Protein AF-0000000085018174 (afdb_homodimer)

Radius of gyration: 29.63 Å; Cα contacts (8 Å, |Δi|>4): 2018; chains: 2; bounding box: 72×78×73 Å

Solvent-accessible surface area (backbone atoms only — not comparable to full-atom values): 43975 Å² total; per-residue (Å²): 130,80,78,74,86,58,77,40,26,30,34,39,37,14,19,40,33,14,48,34,30,24,38,45,50,17,26,41,34,18,17,52,41,70,66,27,47,47,32,39,22,63,32,29,44,33,17,18,40,39,74,46,74,78,44,77,44,79,55,60,39,65,58,32,42,44,9,48,51,32,28,46,76,42,60,46,59,48,11,25,33,38,40,37,50,44,38,33,64,36,38,51,40,51,42,51,55,45,66,72,68,64,45,52,29,35,39,33,70,46,52,60,44,97,76,68,42,81,37,44,42,80,78,17,51,65,42,46,54,58,43,43,48,75,30,57,31,36,51,32,40,61,69,52,44,24,62,77,64,75,44,82,66,87,49,70,67,41,45,53,51,49,34,52,51,47,22,69,71,36,66,29,32,27,34,40,45,27,72,80,47,88,76,59,26,40,32,40,36,29,70,93,52,84,44,78,48,79,42,81,75,76,70,65,26,56,34,30,48,69,46,29,36,52,28,32,28,26,40,32,41,27,71,66,44,52,67,71,59,16,48,53,53,19,52,56,47,46,53,48,13,19,58,38,26,57,90,46,45,82,59,49,14,25,32,21,46,40,37,66,35,50,48,35,21,47,51,32,52,49,51,52,51,44,52,54,37,52,52,50,49,41,72,66,41,60,58,89,41,47,31,94,91,36,18,45,54,33,40,42,43,54,81,60,59,49,79,52,44,66,31,18,32,16,30,27,83,21,32,37,66,58,98,85,44,41,42,65,65,45,59,76,39,61,48,50,37,65,68,64,30,43,38,37,56,48,49,25,74,78,39,58,67,37,28,13,38,34,46,32,39,58,47,72,68,54,51,58,53,42,54,75,78,42,48,70,37,54,38,61,63,82,70,54,52,69,73,40,71,70,36,87,81,36,56,52,41,51,39,51,52,59,36,42,68,88,39,91,63,39,31,42,32,36,76,32,53,98,95,41,77,40,35,30,36,36,46,18,56,35,50,64,54,29,49,56,55,49,58,74,70,102,130,80,80,76,85,58,79,41,26,30,34,38,38,13,20,40,34,14,51,35,29,24,38,44,47,17,26,41,36,18,17,51,41,67,66,27,49,47,31,39,22,61,34,29,44,34,18,20,40,39,74,46,74,78,44,75,44,79,54,60,39,66,58,32,42,43,10,48,51,31,27,46,76,41,60,45,57,48,11,26,31,38,39,36,49,45,39,33,65,36,38,50,40,50,43,51,53,45,65,72,69,65,46,52,28,34,38,32,70,46,52,59,46,97,75,69,42,80,36,46,44,79,77,17,51,66,42,47,52,59,44,42,48,74,30,58,30,36,50,33,40,59,69,52,43,23,63,76,62,74,44,80,66,87,49,69,68,40,44,52,50,48,34,52,51,48,22,69,72,37,66,28,32,27,34,41,43,26,73,79,48,87,76,59,26,40,30,41,35,27,70,95,52,83,44,79,48,78,44,81,73,74,72,67,26,58,33,30,49,67,44,30,33,52,29,32,28,25,40,32,41,26,71,65,45,53,69,70,59,16,47,54,52,19,50,58,47,48,54,47,12,18,57,37,26,58,91,47,47,82,59,49,13,25,32,21,44,40,36,67,36,51,49,36,21,46,50,32,51,49,52,53,51,44,52,55,39,49,52,49,50,43,72,66,40,62,58,88,40,48,31,93,88,36,18,45,56,33,39,42,43,52,81,61,60,51,80,52,44,65,33,17,34,16,30,27,82,21,31,37,65,58,98,86,44,42,42,65,66,45,57,76,40,62,48,51,37,63,71,64,30,43,38,38,56,48,50,24,74,78,39,59,67,36,27,14,37,34,46,31,40,59,47,71,66,55,50,58,54,43,55,75,79,42,49,69,36,56,38,61,63,83,69,54,52,68,73,40,72,72,36,88,81,36,55,52,40,51,38,51,52,60,36,41,68,88,41,92,61,40,31,44,33,34,76,32,54,97,93,40,77,41,36,31,37,36,46,19,57,38,48,65,53,29,48,56,55,48,57,73,70,101

Nearest PDB structures (foldseek):
  8g1h-assembly1_A-2  TM=9.642E-01  e=1.438E-31  synthetic construct
  1ub0-assembly1_A-2  TM=9.561E-01  e=6.989E-29  Thermus thermophilus
  2pb9-assembly1_A  TM=9.711E-01  e=1.874E-26  Pyrococcus furiosus
  1jxi-assembly1_B  TM=9.231E-01  e=1.859E-23  Salmonella enterica subsp. enterica serovar Typhimurium
  4c5l-assembly2_C  TM=9.192E-01  e=1.752E-23  Staphylococcus aureus subsp. aureus Mu50

InterPro domains:
  IPR004399 Hydroxymethylpyrimidine kinase/phosphomethylpyrimidine kinase domain [TIGR00097] (10-257)
  IPR004399 Hydroxymethylpyrimidine kinase/phosphomethylpyrimidine kinase domain [cd01169] (9-245)
  IPR013749 Pyridoxamine kinase/Phosphomethylpyrimidine kinase [PF08543] (17-256)
  IPR019293 Thiamine-phosphate synthase ThiN-like [PF10120] (273-439)
  IPR029056 Ribokinase-like [G3DSA:3.40.1190.20] (5-266)
  IPR029056 Ribokinase-like [SSF53613] (8-260)
  IPR036409 Class II aldolase/adducin N-terminal domain superfamily [G3DSA:3.40.225.10] (267-442)
  IPR036409 Class II aldolase/adducin N-terminal domain superfamily [SSF53639] (267-441)

Sequence (884 aa):
MGVNWMIKKALTIAGSDSGSGAGIEADLKTFCSFGVYGLVAITAITAQNTYEIREIRELDAKIVREQIIAVAEDFGVDAAKTGMLYSGEIIKEVRKVVKDYQFPLVVDPVMLSKTNTLLLKEDAIEKLENLFKISTLITPNINEAEFLSSKKITNLDDAIEVAKTLFEKYKTNILIKGGHLKGEAIDILYNGELKLFKSQRVSGCTHGTGCSFSAAITACLAKGEELEEAIKKAKDFIIKSIRNSYRIGKKYCPVNSLSILEEKAKRWETYRELKESVKELISLNPLHLIPEVGSNFVYSLPYPYNKDINDVAGVEGRIVKTKRRVVPVGDIDFGVSDHLARAILTYMEFYPEVRSCLNIKYSEKTIEKAKKYFKVSFYDRRKEPEDVKKREGATIPWGVREALKFGKVDIIYHLGDYGKEPMILIFGKNPKEVLEKLRLLIMGVNWMIKKALTIAGSDSGSGAGIEADLKTFCSFGVYGLVAITAITAQNTYEIREIRELDAKIVREQIIAVAEDFGVDAAKTGMLYSGEIIKEVRKVVKDYQFPLVVDPVMLSKTNTLLLKEDAIEKLENLFKISTLITPNINEAEFLSSKKITNLDDAIEVAKTLFEKYKTNILIKGGHLKGEAIDILYNGELKLFKSQRVSGCTHGTGCSFSAAITACLAKGEELEEAIKKAKDFIIKSIRNSYRIGKKYCPVNSLSILEEKAKRWETYRELKESVKELISLNPLHLIPEVGSNFVYSLPYPYNKDINDVAGVEGRIVKTKRRVVPVGDIDFGVSDHLARAILTYMEFYPEVRSCLNIKYSEKTIEKAKKYFKVSFYDRRKEPEDVKKREGATIPWGVREALKFGKVDIIYHLGDYGKEPMILIFGKNPKEVLEKLRLLI

Secondary structure (DSSP, 8-state):
--------EEEEEEEEETTSSSHHHHHHHHHHHTT-EEEEEEEEEEEE-SS-EEEEEEPPHHHHHHHHHHHHHHT--SEEEE---BSHHHHHHHHHHHHHH---EEE----B-TT--B-B-GGGHHHHHHHHTT-SEE--BHHHHHHHHT----SHHHHHHHHHHHHHHH-SEEEEB-TTSSSSEEEEEESSSEEEEEE----S--BTHHHHHHHHHHHHHHTT--HHHHHHHHHHHHHHHHHT----SSSSPBP-TTHHHHHHHHHHHHHHHHHHHHHHHHHH--GGGS-TT-B-EEEEPPTTS--SGGGEEEETT-EEE-SS-EEESS-EEET--SHHHHHHHHHHHH-TT--EEEEEE--HHHHHHHHHHS-EEEE-GGG--HHHHHSTT-HHHHHHHHHTTTS--SEEEE--BTTB--EEEEEESSHHHHHHHHHHH-/-----S--EEEEEEEEETTSSSHHHHHHHHHHHTT-EEEEEEEEEEEE-SS-EEEEEEPPHHHHHHHHHHHHHHT--SEEEE---BSHHHHHHHHHHHHHH---EEE----B-TT--B-B-GGGHHHHHHHHTT-SEE--BHHHHHHHHT----SHHHHHHHHHHHHHHH-SEEEEB-TTSSSSEEEEEESSSEEEEEE----S--BTHHHHHHHHHHHHHHTT--HHHHHHHHHHHHHHHHHT----SSSSPBP-TTHHHHHHHHHHHHHHHHHHHHHHHHHH--GGGS-TT-B-EEEEPPTTS--SGGGEEEETT-EEE-SS-EEESS-EEES--SHHHHHHHHHHHH-TT--EEEEEE--HHHHHHHHHHS-EEEE-GGG--HHHHHSTT-HHHHHHHHHTTTS--SEEEE--BTTB--EEEEEESSHHHHHHHHHHH-

Structure (mmCIF, N/CA/C/O backbone):
data_AF-0000000085018174-model_v1
#
loop_
_entity.id
_entity.type
_entity.pdbx_description
1 polymer 'Bifunctional thiamine biosynthesis protein ThiDN'
#
loop_
_atom_site.group_PDB
_atom_site.id
_atom_site.type_symbol
_atom_site.label_atom_id
_atom_site.label_alt_id
_atom_site.label_comp_id
_atom_site.label_asym_id
_atom_site.label_entity_id
_atom_site.label_seq_id
_atom_site.pdbx_PDB_ins_code
_atom_site.Cartn_x
_atom_site.Cartn_y
_atom_site.Cartn_z
_atom_site.occupancy
_atom_site.B_iso_or_equiv
_atom_site.auth_seq_id
_atom_site.auth_comp_id
_atom_site.auth_asym_id
_atom_site.auth_atom_id
_atom_site.pdbx_PDB_model_num
ATOM 1 N N . MET A 1 1 ? 10.234 12.805 -27.438 1 23.09 1 MET A N 1
ATOM 2 C CA . MET A 1 1 ? 10.984 11.938 -26.531 1 23.09 1 MET A CA 1
ATOM 3 C C . MET A 1 1 ? 10.242 11.758 -25.219 1 23.09 1 MET A C 1
ATOM 5 O O . MET A 1 1 ? 10.031 12.719 -24.469 1 23.09 1 MET A O 1
ATOM 9 N N . GLY A 1 2 ? 9.148 11.219 -25.203 1 32.62 2 GLY A N 1
ATOM 10 C CA . GLY A 1 2 ? 8.125 11.023 -24.188 1 32.62 2 GLY A CA 1
ATOM 11 C C . GLY A 1 2 ? 8.703 10.672 -22.828 1 32.62 2 GLY A C 1
ATOM 12 O O . GLY A 1 2 ? 9.523 9.758 -22.719 1 32.62 2 GLY A O 1
ATOM 13 N N . VAL A 1 3 ? 9.023 11.617 -21.984 1 35.66 3 VAL A N 1
ATOM 14 C CA . VAL A 1 3 ? 9.539 11.578 -20.625 1 35.66 3 VAL A CA 1
ATOM 15 C C . VAL A 1 3 ? 9.156 10.266 -19.953 1 35.66 3 VAL A C 1
ATOM 17 O O . VAL A 1 3 ? 8.008 9.812 -20.062 1 35.66 3 VAL A O 1
ATOM 20 N N . ASN A 1 4 ? 9.969 9.367 -19.781 1 41 4 ASN A N 1
ATOM 21 C CA . ASN A 1 4 ? 10.281 8.125 -19.078 1 41 4 ASN A CA 1
ATOM 22 C C . ASN A 1 4 ? 9.703 8.117 -17.672 1 41 4 ASN A C 1
ATOM 24 O O . ASN A 1 4 ? 10.328 7.605 -16.734 1 41 4 ASN A O 1
ATOM 28 N N . TRP A 1 5 ? 9.016 9.203 -17.266 1 52.03 5 TRP A N 1
ATOM 29 C CA . TRP A 1 5 ? 8.516 9.398 -15.898 1 52.03 5 TRP A CA 1
ATOM 30 C C . TRP A 1 5 ? 7.641 8.227 -15.469 1 52.03 5 TRP A C 1
ATOM 32 O O . TRP A 1 5 ? 6.82 8.352 -14.562 1 52.03 5 TRP A O 1
ATOM 42 N N . MET A 1 6 ? 8.008 7.07 -16.062 1 76.81 6 MET A N 1
ATOM 43 C CA . MET A 1 6 ? 7.223 5.84 -16.016 1 76.81 6 MET A CA 1
ATOM 44 C C . MET A 1 6 ? 7.57 5.012 -14.781 1 76.81 6 MET A C 1
ATOM 46 O O . MET A 1 6 ? 8.695 5.066 -14.289 1 76.81 6 MET A O 1
ATOM 50 N N . ILE A 1 7 ? 6.738 4.582 -14.055 1 91.5 7 ILE A N 1
ATOM 51 C CA . ILE A 1 7 ? 6.91 3.688 -12.914 1 91.5 7 ILE A CA 1
ATOM 52 C C . ILE A 1 7 ? 7.895 2.576 -13.273 1 91.5 7 ILE A C 1
ATOM 54 O O . ILE A 1 7 ? 7.855 2.037 -14.375 1 91.5 7 ILE A O 1
ATOM 58 N N . LYS A 1 8 ? 9.023 2.436 -12.438 1 97.06 8 LYS A N 1
ATOM 59 C CA . LYS A 1 8 ? 10 1.369 -12.641 1 97.06 8 LYS A CA 1
ATOM 60 C C . LYS A 1 8 ? 9.367 -0.003 -12.43 1 97.06 8 LYS A C 1
ATOM 62 O O . LYS A 1 8 ? 8.375 -0.13 -11.711 1 97.06 8 LYS A O 1
ATOM 67 N N . LYS A 1 9 ? 9.938 -1.039 -13.188 1 97.75 9 LYS A N 1
ATOM 68 C CA . LYS A 1 9 ? 9.398 -2.395 -13.125 1 97.75 9 LYS A CA 1
ATOM 69 C C . LYS A 1 9 ? 10.43 -3.373 -12.57 1 97.75 9 LYS A C 1
ATOM 71 O O . LYS A 1 9 ? 11.586 -3.365 -12.984 1 97.75 9 LYS A O 1
ATOM 76 N N . ALA A 1 10 ? 9.984 -4.172 -11.617 1 98.81 10 ALA A N 1
ATOM 77 C CA . ALA A 1 10 ? 10.805 -5.266 -11.102 1 98.81 10 ALA A CA 1
ATOM 78 C C . ALA A 1 10 ? 10.133 -6.613 -11.328 1 98.81 10 ALA A C 1
ATOM 80 O O . ALA A 1 10 ? 8.914 -6.738 -11.188 1 98.81 10 ALA A O 1
ATOM 81 N N . LEU A 1 11 ? 10.945 -7.66 -11.633 1 98.88 11 LEU A N 1
ATOM 82 C CA . LEU A 1 11 ? 10.445 -9 -11.914 1 98.88 11 LEU A CA 1
ATOM 83 C C . LEU A 1 11 ? 10.867 -9.977 -10.82 1 98.88 11 LEU A C 1
ATOM 85 O O . LEU A 1 11 ? 12.039 -10.031 -10.445 1 98.88 11 LEU A O 1
ATOM 89 N N . THR A 1 12 ? 9.914 -10.664 -10.273 1 98.88 12 THR A N 1
ATOM 90 C CA . THR A 1 12 ? 10.211 -11.773 -9.367 1 98.88 12 THR A CA 1
ATOM 91 C C . THR A 1 12 ? 10.023 -13.117 -10.078 1 98.88 12 THR A C 1
ATOM 93 O O . THR A 1 12 ? 8.984 -13.352 -10.695 1 98.88 12 THR A O 1
ATOM 96 N N . ILE A 1 13 ? 11.039 -13.906 -10.062 1 98.88 13 ILE A N 1
ATOM 97 C CA . ILE A 1 13 ? 11.047 -15.281 -10.562 1 98.88 13 ILE A CA 1
ATOM 98 C C . ILE A 1 13 ? 11.164 -16.25 -9.391 1 98.88 13 ILE A C 1
ATOM 100 O O . ILE A 1 13 ? 12.266 -16.516 -8.898 1 98.88 13 ILE A O 1
ATOM 104 N N . ALA A 1 14 ? 10.055 -16.75 -8.953 1 98.62 14 ALA A N 1
ATOM 105 C CA . ALA A 1 14 ? 10.062 -17.5 -7.695 1 98.62 14 ALA A CA 1
ATOM 106 C C . ALA A 1 14 ? 8.82 -18.375 -7.566 1 98.62 14 ALA A C 1
ATOM 108 O O . ALA A 1 14 ? 7.957 -18.359 -8.445 1 98.62 14 ALA A O 1
ATOM 109 N N . GLY A 1 15 ? 8.82 -19.188 -6.539 1 98.19 15 GLY A N 1
ATOM 110 C CA . GLY A 1 15 ? 7.637 -19.969 -6.215 1 98.19 15 GLY A CA 1
ATOM 111 C C . GLY A 1 15 ? 6.535 -19.156 -5.574 1 98.19 15 GLY A C 1
ATOM 112 O O . GLY A 1 15 ? 6.75 -17.984 -5.219 1 98.19 15 GLY A O 1
ATOM 113 N N . SER A 1 16 ? 5.332 -19.812 -5.504 1 98.5 16 SER A N 1
ATOM 114 C CA . SER A 1 16 ? 4.18 -19.188 -4.863 1 98.5 16 SER A CA 1
ATOM 115 C C . SER A 1 16 ? 3.906 -19.812 -3.494 1 98.5 16 SER A C 1
ATOM 117 O O . SER A 1 16 ? 3.975 -21.031 -3.33 1 98.5 16 SER A O 1
ATOM 119 N N . ASP A 1 17 ? 3.672 -18.938 -2.535 1 98.06 17 ASP A N 1
ATOM 120 C CA . ASP A 1 17 ? 3.283 -19.312 -1.177 1 98.06 17 ASP A CA 1
ATOM 121 C C . ASP A 1 17 ? 1.8 -19.031 -0.939 1 98.06 17 ASP A C 1
ATOM 123 O O . ASP A 1 17 ? 1.38 -17.875 -0.853 1 98.06 17 ASP A O 1
ATOM 127 N N . SER A 1 18 ? 1.055 -20.109 -0.653 1 98.69 18 SER A N 1
ATOM 128 C CA . SER A 1 18 ? -0.386 -19.969 -0.473 1 98.69 18 SER A CA 1
ATOM 129 C C . SER A 1 18 ? -0.706 -19.094 0.733 1 98.69 18 SER A C 1
ATOM 131 O O . SER A 1 18 ? -1.752 -18.438 0.773 1 98.69 18 SER A O 1
ATOM 133 N N . GLY A 1 19 ? 0.149 -19 1.686 1 97.88 19 GLY A N 1
ATOM 134 C CA . GLY A 1 19 ? -0.043 -18.172 2.861 1 97.88 19 GLY A CA 1
ATOM 135 C C . GLY A 1 19 ? 0.387 -16.719 2.65 1 97.88 19 GLY A C 1
ATOM 136 O O . GLY A 1 19 ? 0.238 -15.891 3.545 1 97.88 19 GLY A O 1
ATOM 137 N N . SER A 1 20 ? 0.967 -16.422 1.553 1 97.94 20 SER A N 1
ATOM 138 C CA . SER A 1 20 ? 1.348 -15.094 1.104 1 97.94 20 SER A CA 1
ATOM 139 C C . SER A 1 20 ? 2.438 -14.5 1.992 1 97.94 20 SER A C 1
ATOM 141 O O . SER A 1 20 ? 2.576 -13.281 2.086 1 97.94 20 SER A O 1
ATOM 143 N N . GLY A 1 21 ? 3.158 -15.32 2.684 1 96.94 21 GLY A N 1
ATOM 144 C CA . GLY A 1 21 ? 4.215 -14.844 3.562 1 96.94 21 GLY A CA 1
ATOM 145 C C . GLY A 1 21 ? 5.578 -14.828 2.9 1 96.94 21 GLY A C 1
ATOM 146 O O . GLY A 1 21 ? 6.484 -14.125 3.355 1 96.94 21 GLY A O 1
ATOM 147 N N . ALA A 1 22 ? 5.734 -15.578 1.886 1 97.19 22 ALA A N 1
ATOM 148 C CA . ALA A 1 22 ? 6.961 -15.664 1.101 1 97.19 22 ALA A CA 1
ATOM 149 C C . ALA A 1 22 ? 6.652 -15.758 -0.391 1 97.19 22 ALA A C 1
ATOM 151 O O . ALA A 1 22 ? 5.559 -15.398 -0.83 1 97.19 22 ALA A O 1
ATOM 152 N N . GLY A 1 23 ? 7.645 -16.047 -1.174 1 97.81 23 GLY A N 1
ATOM 153 C CA . GLY A 1 23 ? 7.422 -16.25 -2.596 1 97.81 23 GLY A CA 1
ATOM 154 C C . GLY A 1 23 ? 7.082 -14.969 -3.338 1 97.81 23 GLY A C 1
ATOM 155 O O . GLY A 1 23 ? 7.445 -13.875 -2.902 1 97.81 23 GLY A O 1
ATOM 156 N N . ILE A 1 24 ? 6.367 -15.156 -4.477 1 98.69 24 ILE A N 1
ATOM 157 C CA . ILE A 1 24 ? 6.055 -14.016 -5.332 1 98.69 24 ILE A CA 1
ATOM 158 C C . ILE A 1 24 ? 5.113 -13.062 -4.598 1 98.69 24 ILE A C 1
ATOM 160 O O . ILE A 1 24 ? 5.125 -11.859 -4.852 1 98.69 24 ILE A O 1
ATOM 164 N N . GLU A 1 25 ? 4.297 -13.625 -3.65 1 98.69 25 GLU A N 1
ATOM 165 C CA . GLU A 1 25 ? 3.354 -12.797 -2.906 1 98.69 25 GLU A CA 1
ATOM 166 C C . GLU A 1 25 ? 4.082 -11.781 -2.027 1 98.69 25 GLU A C 1
ATOM 168 O O . GLU A 1 25 ? 3.742 -10.602 -2.025 1 98.69 25 GLU A O 1
ATOM 173 N N . ALA A 1 26 ? 5.098 -12.242 -1.323 1 98.31 26 ALA A N 1
ATOM 174 C CA . ALA A 1 26 ? 5.902 -11.344 -0.5 1 98.31 26 ALA A CA 1
ATOM 175 C C . ALA A 1 26 ? 6.699 -10.367 -1.366 1 98.31 26 ALA A C 1
ATOM 177 O O . ALA A 1 26 ? 6.852 -9.195 -1.015 1 98.31 26 ALA A O 1
ATOM 178 N N . ASP A 1 27 ? 7.223 -10.852 -2.445 1 98.81 27 ASP A N 1
ATOM 179 C CA . ASP A 1 27 ? 7.984 -10.016 -3.363 1 98.81 27 ASP A CA 1
ATOM 180 C C . ASP A 1 27 ? 7.129 -8.875 -3.902 1 98.81 27 ASP A C 1
ATOM 182 O O . ASP A 1 27 ? 7.562 -7.719 -3.914 1 98.81 27 ASP A O 1
ATOM 186 N N . LEU A 1 28 ? 5.918 -9.203 -4.289 1 98.62 28 LEU A N 1
ATOM 187 C CA . LEU A 1 28 ? 5.008 -8.203 -4.844 1 98.62 28 LEU A CA 1
ATOM 188 C C . LEU A 1 28 ? 4.68 -7.137 -3.807 1 98.62 28 LEU A C 1
ATOM 190 O O . LEU A 1 28 ? 4.668 -5.945 -4.121 1 98.62 28 LEU A O 1
ATOM 194 N N . LYS A 1 29 ? 4.383 -7.535 -2.613 1 98.38 29 LYS A N 1
ATOM 195 C CA . LYS A 1 29 ? 4.117 -6.578 -1.544 1 98.38 29 LYS A CA 1
ATOM 196 C C . LYS A 1 29 ? 5.316 -5.668 -1.313 1 98.38 29 LYS A C 1
ATOM 198 O O . LYS A 1 29 ? 5.156 -4.465 -1.09 1 98.38 29 LYS A O 1
ATOM 203 N N . THR A 1 30 ? 6.496 -6.266 -1.348 1 98.75 30 THR A N 1
ATOM 204 C CA . TH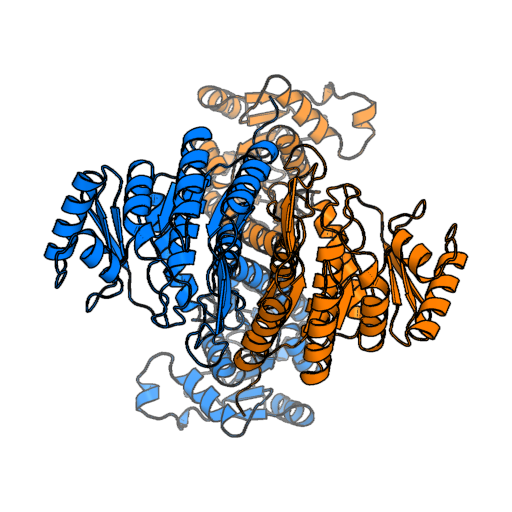R A 1 30 ? 7.715 -5.492 -1.145 1 98.75 30 THR A CA 1
ATOM 205 C C . THR A 1 30 ? 7.895 -4.469 -2.262 1 98.75 30 THR A C 1
ATOM 207 O O . THR A 1 30 ? 8.219 -3.307 -2.002 1 98.75 30 THR A O 1
ATOM 210 N N . PHE A 1 31 ? 7.688 -4.941 -3.508 1 98.62 31 PHE A N 1
ATOM 211 C CA . PHE A 1 31 ? 7.777 -4.02 -4.633 1 98.62 31 PHE A CA 1
ATOM 212 C C . PHE A 1 31 ? 6.816 -2.852 -4.453 1 98.62 31 PHE A C 1
ATOM 214 O O . PHE A 1 31 ? 7.184 -1.698 -4.699 1 98.62 31 PHE A O 1
ATOM 221 N N . CYS A 1 32 ? 5.633 -3.098 -3.973 1 97.56 32 CYS A N 1
ATOM 222 C CA . CYS A 1 32 ? 4.648 -2.053 -3.701 1 97.56 32 CYS A CA 1
ATOM 223 C C . CYS A 1 32 ? 5.176 -1.069 -2.662 1 97.56 32 CYS A C 1
ATOM 225 O O . CYS A 1 32 ? 5.031 0.144 -2.82 1 97.56 32 CYS A O 1
ATOM 227 N N . SER A 1 33 ? 5.77 -1.555 -1.65 1 98 33 SER A N 1
ATOM 228 C CA . SER A 1 33 ? 6.293 -0.724 -0.571 1 98 33 SER A CA 1
ATOM 229 C C . SER A 1 33 ? 7.355 0.243 -1.082 1 98 33 SER A C 1
ATOM 231 O O . SER A 1 33 ? 7.547 1.321 -0.516 1 98 33 SER A O 1
ATOM 233 N N . PHE A 1 34 ? 7.996 -0.141 -2.139 1 97.81 34 PHE A N 1
ATOM 234 C CA . PHE A 1 34 ? 9.078 0.686 -2.656 1 97.81 34 PHE A CA 1
ATOM 235 C C . PHE A 1 34 ? 8.625 1.478 -3.875 1 97.81 34 PHE A C 1
ATOM 237 O O . PHE A 1 34 ? 9.43 2.139 -4.531 1 97.81 34 PHE A O 1
ATOM 244 N N . GLY A 1 35 ? 7.367 1.359 -4.234 1 95.75 35 GLY A N 1
ATOM 245 C CA . GLY A 1 35 ? 6.824 2.135 -5.336 1 95.75 35 GLY A CA 1
ATOM 246 C C . GLY A 1 35 ? 7.293 1.652 -6.695 1 95.75 35 GLY A C 1
ATOM 247 O O . GLY A 1 35 ? 7.523 2.457 -7.602 1 95.75 35 GLY A O 1
ATOM 248 N N . VAL A 1 36 ? 7.473 0.424 -6.82 1 97.31 36 VAL A N 1
ATOM 249 C CA . VAL A 1 36 ? 7.879 -0.224 -8.062 1 97.31 36 VAL A CA 1
ATOM 250 C C . VAL A 1 36 ? 6.789 -1.19 -8.523 1 97.31 36 VAL A C 1
ATOM 252 O O . VAL A 1 36 ? 6.18 -1.882 -7.703 1 97.31 36 VAL A O 1
ATOM 255 N N . TYR A 1 37 ? 6.52 -1.229 -9.836 1 97.75 37 TYR A N 1
ATOM 256 C CA . TYR A 1 37 ? 5.535 -2.158 -10.375 1 97.75 37 TYR A CA 1
ATOM 257 C C . TYR A 1 37 ? 6.109 -3.564 -10.484 1 97.75 37 TYR A C 1
ATOM 259 O O . TYR A 1 37 ? 7.137 -3.777 -11.133 1 97.75 37 TYR A O 1
ATOM 267 N N . GLY A 1 38 ? 5.41 -4.52 -9.906 1 98.44 38 GLY A N 1
ATOM 268 C CA . GLY A 1 38 ? 5.918 -5.883 -9.867 1 98.44 38 GLY A CA 1
ATOM 269 C C . GLY A 1 38 ? 5.418 -6.734 -11.023 1 98.44 38 GLY A C 1
ATOM 270 O O . GLY A 1 38 ? 4.234 -6.684 -11.375 1 98.44 38 GLY A O 1
ATOM 271 N N . LEU A 1 39 ? 6.316 -7.492 -11.594 1 98.75 39 LEU A N 1
ATOM 272 C CA . LEU A 1 39 ? 6.051 -8.531 -12.594 1 98.75 39 LEU A CA 1
ATOM 273 C C . LEU A 1 39 ? 6.395 -9.906 -12.039 1 98.75 39 LEU A C 1
ATOM 275 O O . LEU A 1 39 ? 7.176 -10.031 -11.094 1 98.75 39 LEU A O 1
ATOM 279 N N . VAL A 1 40 ? 5.742 -10.953 -12.727 1 98.75 40 VAL A N 1
ATOM 280 C CA . VAL A 1 40 ? 5.863 -12.234 -12.047 1 98.75 40 VAL A CA 1
ATOM 281 C C . VAL A 1 40 ? 6.16 -13.336 -13.062 1 98.75 40 VAL A C 1
ATOM 283 O O . VAL A 1 40 ? 5.605 -13.336 -14.164 1 98.75 40 VAL A O 1
ATOM 286 N N . ALA A 1 41 ? 7.031 -14.203 -12.688 1 98.88 41 ALA A N 1
ATOM 287 C CA . ALA A 1 41 ? 7.211 -15.523 -13.289 1 98.88 41 ALA A CA 1
ATOM 288 C C . ALA A 1 41 ? 7.27 -16.609 -12.219 1 98.88 41 ALA A C 1
ATOM 290 O O . ALA A 1 41 ? 8.242 -16.703 -11.469 1 98.88 41 ALA A O 1
ATOM 291 N N . ILE A 1 42 ? 6.246 -17.438 -12.211 1 98.88 42 ILE A N 1
ATOM 292 C CA . ILE A 1 42 ? 6.121 -18.438 -11.164 1 98.88 42 ILE A CA 1
ATOM 293 C C . ILE A 1 42 ? 6.859 -19.719 -11.586 1 98.88 42 ILE A C 1
ATOM 295 O O . ILE A 1 42 ? 6.742 -20.156 -12.727 1 98.88 42 ILE A O 1
ATOM 299 N N . THR A 1 43 ? 7.562 -20.297 -10.609 1 98.5 43 THR A N 1
ATOM 300 C CA . THR A 1 43 ? 8.375 -21.469 -10.922 1 98.5 43 THR A CA 1
ATOM 301 C C . THR A 1 43 ? 7.754 -22.719 -10.312 1 98.5 43 THR A C 1
ATOM 303 O O . THR A 1 43 ? 7.949 -23.828 -10.828 1 98.5 43 THR A O 1
ATOM 306 N N . ALA A 1 44 ? 7.117 -22.547 -9.219 1 97.94 44 ALA A N 1
ATOM 307 C CA . ALA A 1 44 ? 6.488 -23.656 -8.508 1 97.94 44 ALA A CA 1
ATOM 308 C C . ALA A 1 44 ? 5.348 -23.172 -7.617 1 97.94 44 ALA A C 1
ATOM 310 O O . ALA A 1 44 ? 5.324 -22 -7.223 1 97.94 44 ALA A O 1
ATOM 311 N N . ILE A 1 45 ? 4.441 -24.156 -7.371 1 98.25 45 ILE A N 1
ATOM 312 C CA . ILE A 1 45 ? 3.314 -23.859 -6.488 1 98.25 45 ILE A CA 1
ATOM 313 C C . ILE A 1 45 ? 3.465 -24.656 -5.188 1 98.25 45 ILE A C 1
ATOM 315 O O . ILE A 1 45 ? 3.707 -25.859 -5.207 1 98.25 45 ILE A O 1
ATOM 319 N N . THR A 1 46 ? 3.326 -23.938 -4.09 1 97.44 46 THR A N 1
ATOM 320 C CA . THR A 1 46 ? 3.314 -24.656 -2.818 1 97.44 46 THR A CA 1
ATOM 321 C C . THR A 1 46 ? 1.977 -24.469 -2.107 1 97.44 46 THR A C 1
ATOM 323 O O . THR A 1 46 ? 1.397 -23.375 -2.131 1 97.44 46 THR A O 1
ATOM 326 N N . ALA A 1 47 ? 1.455 -25.578 -1.642 1 98.19 47 ALA A N 1
ATOM 327 C CA . ALA A 1 47 ? 0.407 -25.531 -0.625 1 98.19 47 ALA A CA 1
ATOM 328 C C . ALA A 1 47 ? 1.007 -25.469 0.778 1 98.19 47 ALA A C 1
ATOM 330 O O . ALA A 1 47 ? 1.37 -26.5 1.344 1 98.19 47 ALA A O 1
ATOM 331 N N . GLN A 1 48 ? 1.027 -24.234 1.307 1 95.5 48 GLN A N 1
ATOM 332 C CA . GLN A 1 48 ? 1.781 -24.078 2.547 1 95.5 48 GLN A CA 1
ATOM 333 C C . GLN A 1 48 ? 1.096 -23.109 3.49 1 95.5 48 GLN A C 1
ATOM 335 O O . GLN A 1 48 ? 0.259 -22.297 3.064 1 95.5 48 GLN A O 1
ATOM 340 N N . ASN A 1 49 ? 1.368 -23.297 4.75 1 95.38 49 ASN A N 1
ATOM 341 C CA . ASN A 1 49 ? 0.931 -22.422 5.84 1 95.38 49 ASN A CA 1
ATOM 342 C C . ASN A 1 49 ? 2.078 -22.109 6.797 1 95.38 49 ASN A C 1
ATOM 344 O O . ASN A 1 49 ? 3.244 -22.125 6.398 1 95.38 49 ASN A O 1
ATOM 348 N N . THR A 1 50 ? 1.781 -21.703 8.023 1 93.81 50 THR A N 1
ATOM 349 C CA . THR A 1 50 ? 2.846 -21.203 8.883 1 93.81 50 THR A CA 1
ATOM 350 C C . THR A 1 50 ? 3.621 -22.359 9.516 1 93.81 50 THR A C 1
ATOM 352 O O . THR A 1 50 ? 4.68 -22.141 10.109 1 93.81 50 THR A O 1
ATOM 355 N N . TYR A 1 51 ? 3.166 -23.516 9.328 1 92.69 51 TYR A N 1
ATOM 356 C CA . TYR A 1 51 ? 3.871 -24.547 10.07 1 92.69 51 TYR A CA 1
ATOM 357 C C . TYR A 1 51 ? 4.223 -25.719 9.164 1 92.69 51 TYR A C 1
ATOM 359 O O . TYR A 1 51 ? 4.977 -26.609 9.555 1 92.69 51 TYR A O 1
ATOM 367 N N . GLU A 1 52 ? 3.779 -25.703 7.852 1 93.5 52 GLU A N 1
ATOM 368 C CA . GLU A 1 52 ? 4.156 -26.812 6.98 1 93.5 52 GLU A CA 1
ATOM 369 C C . GLU A 1 52 ? 3.986 -26.438 5.508 1 93.5 52 GLU A C 1
ATOM 371 O O . GLU A 1 52 ? 3.236 -25.516 5.18 1 93.5 52 GLU A O 1
ATOM 376 N N . ILE A 1 53 ? 4.77 -27.203 4.66 1 95.19 53 ILE A N 1
ATOM 377 C CA . ILE A 1 53 ? 4.508 -27.328 3.229 1 95.19 53 ILE A CA 1
ATOM 378 C C . ILE A 1 53 ? 3.887 -28.688 2.932 1 95.19 53 ILE A C 1
ATOM 380 O O . ILE A 1 53 ? 4.559 -29.719 3.018 1 95.19 53 ILE A O 1
ATOM 384 N N . ARG A 1 54 ? 2.678 -28.625 2.518 1 95.25 54 ARG A N 1
ATOM 385 C CA . ARG A 1 54 ? 1.912 -29.844 2.328 1 95.25 54 ARG A CA 1
ATOM 386 C C . ARG A 1 54 ? 2.219 -30.484 0.975 1 95.25 54 ARG A C 1
ATOM 388 O O . ARG A 1 54 ? 2.193 -31.703 0.837 1 95.25 54 ARG A O 1
ATOM 395 N N . GLU A 1 55 ? 2.34 -29.625 0.046 1 96 55 GLU A N 1
ATOM 396 C CA . GLU A 1 55 ? 2.578 -30.094 -1.319 1 96 55 GLU A CA 1
ATOM 397 C C . GLU A 1 55 ? 3.375 -29.062 -2.113 1 96 55 GLU A C 1
ATOM 399 O O . GLU A 1 55 ? 3.301 -27.859 -1.834 1 96 55 GLU A O 1
ATOM 404 N N . ILE A 1 56 ? 4.117 -29.594 -3.096 1 96.12 56 ILE A N 1
ATOM 405 C CA . ILE A 1 56 ? 4.84 -28.766 -4.051 1 96.12 56 ILE A CA 1
ATOM 406 C C . ILE A 1 56 ? 4.555 -29.234 -5.473 1 96.12 56 ILE A C 1
ATOM 408 O O . ILE A 1 56 ? 4.551 -30.438 -5.742 1 96.12 56 ILE A O 1
ATOM 412 N N . ARG A 1 57 ? 4.23 -28.312 -6.34 1 97.25 57 ARG A N 1
ATOM 413 C CA . ARG A 1 57 ? 4.055 -28.609 -7.758 1 97.25 57 ARG A CA 1
ATOM 414 C C . ARG A 1 57 ? 5.02 -27.781 -8.609 1 97.25 57 ARG A C 1
ATOM 416 O O . ARG A 1 57 ? 4.871 -26.562 -8.711 1 97.25 57 ARG A O 1
ATOM 423 N N . GLU A 1 58 ? 5.906 -28.484 -9.227 1 95.94 58 GLU A N 1
ATOM 424 C CA . GLU A 1 58 ? 6.848 -27.844 -10.141 1 95.94 58 GLU A CA 1
ATOM 425 C C . GLU A 1 58 ? 6.176 -27.469 -11.461 1 95.94 58 GLU A C 1
ATOM 427 O O . GLU A 1 58 ? 5.363 -28.234 -11.984 1 95.94 58 GLU A O 1
ATOM 432 N N . LEU A 1 59 ? 6.512 -26.328 -11.977 1 97.56 59 LEU A N 1
ATOM 433 C CA . LEU A 1 59 ? 6.055 -25.969 -13.312 1 97.56 59 LEU A CA 1
ATOM 434 C C . LEU A 1 59 ? 7.066 -26.406 -14.367 1 97.56 59 LEU A C 1
ATOM 436 O O . LEU A 1 59 ? 8.234 -26.641 -14.055 1 97.56 59 LEU A O 1
ATOM 440 N N . ASP A 1 60 ? 6.52 -26.547 -15.586 1 96.5 60 ASP A N 1
ATOM 441 C CA . ASP A 1 60 ? 7.445 -26.844 -16.672 1 96.5 60 ASP A CA 1
ATOM 442 C C . ASP A 1 60 ? 8.297 -25.625 -17.016 1 96.5 60 ASP A C 1
ATOM 444 O O . ASP A 1 60 ? 7.816 -24.484 -16.953 1 96.5 60 ASP A O 1
ATOM 448 N N . ALA A 1 61 ? 9.57 -25.891 -17.453 1 97.56 61 ALA A N 1
ATOM 449 C CA . ALA A 1 61 ? 10.531 -24.828 -17.734 1 97.56 61 ALA A CA 1
ATOM 450 C C . ALA A 1 61 ? 10.039 -23.938 -18.875 1 97.56 61 ALA A C 1
ATOM 452 O O . ALA A 1 61 ? 10.312 -22.734 -18.875 1 97.56 61 ALA A O 1
ATOM 453 N N . LYS A 1 62 ? 9.305 -24.531 -19.719 1 97.69 62 LYS A N 1
ATOM 454 C CA . LYS A 1 62 ? 8.812 -23.781 -20.875 1 97.69 62 LYS A CA 1
ATOM 455 C C . LYS A 1 62 ? 7.895 -22.641 -20.438 1 97.69 62 LYS A C 1
ATOM 457 O O . LYS A 1 62 ? 8.031 -21.516 -20.906 1 97.69 62 LYS A O 1
ATOM 462 N N . ILE A 1 63 ? 6.953 -22.906 -19.547 1 98.12 63 ILE A N 1
ATOM 463 C CA . ILE A 1 63 ? 6.008 -21.891 -19.109 1 98.12 63 ILE A CA 1
ATOM 464 C C . ILE A 1 63 ? 6.738 -20.812 -18.312 1 98.12 63 ILE A C 1
ATOM 466 O O . ILE A 1 63 ? 6.375 -19.625 -18.375 1 98.12 63 ILE A O 1
ATOM 470 N N . VAL A 1 64 ? 7.727 -21.203 -17.578 1 98.56 64 VAL A N 1
ATOM 471 C CA . VAL A 1 64 ? 8.508 -20.234 -16.812 1 98.56 64 VAL A CA 1
ATOM 472 C C . VAL A 1 64 ? 9.195 -19.266 -17.781 1 98.56 64 VAL A C 1
ATOM 474 O O . VAL A 1 64 ? 9.125 -18.047 -17.594 1 98.56 64 VAL A O 1
ATOM 477 N N . ARG A 1 65 ? 9.797 -19.828 -18.797 1 98.44 65 ARG A N 1
ATOM 478 C CA . ARG A 1 65 ? 10.453 -19.031 -19.828 1 98.44 65 ARG A CA 1
ATOM 479 C C . ARG A 1 65 ? 9.469 -18.078 -20.484 1 98.44 65 ARG A C 1
ATOM 481 O O . ARG A 1 65 ? 9.758 -16.891 -20.641 1 98.44 65 ARG A O 1
ATOM 488 N N . GLU A 1 66 ? 8.336 -18.547 -20.844 1 98.5 66 GLU A N 1
ATOM 489 C CA . GLU A 1 66 ? 7.348 -17.75 -21.562 1 98.5 66 GLU A CA 1
ATOM 490 C C . GLU A 1 66 ? 6.809 -16.625 -20.688 1 98.5 66 GLU A C 1
ATOM 492 O O . GLU A 1 66 ? 6.496 -15.539 -21.188 1 98.5 66 GLU A O 1
ATOM 497 N N . GLN A 1 67 ? 6.625 -16.906 -19.438 1 98.75 67 GLN A N 1
ATOM 498 C CA . GLN A 1 67 ? 6.223 -15.844 -18.516 1 98.75 67 GLN A CA 1
ATOM 499 C C . GLN A 1 67 ? 7.211 -14.68 -18.547 1 98.75 67 GLN A C 1
ATOM 501 O O . GLN A 1 67 ? 6.809 -13.516 -18.641 1 98.75 67 GLN A O 1
ATOM 506 N N . ILE A 1 68 ? 8.516 -14.969 -18.469 1 98.75 68 ILE A N 1
ATOM 507 C CA . ILE A 1 68 ? 9.555 -13.953 -18.422 1 98.75 68 ILE A CA 1
ATOM 508 C C . ILE A 1 68 ? 9.57 -13.164 -19.734 1 98.75 68 ILE A C 1
ATOM 510 O O . ILE A 1 68 ? 9.578 -11.938 -19.734 1 98.75 68 ILE A O 1
ATOM 514 N N . ILE A 1 69 ? 9.492 -13.859 -20.844 1 98.44 69 ILE A N 1
ATOM 515 C CA . ILE A 1 69 ? 9.578 -13.227 -22.156 1 98.44 69 ILE A CA 1
ATOM 516 C C . ILE A 1 69 ? 8.367 -12.328 -22.375 1 98.44 69 ILE A C 1
ATOM 518 O O . ILE A 1 69 ? 8.5 -11.203 -22.875 1 98.44 69 ILE A O 1
ATOM 522 N N . ALA A 1 70 ? 7.191 -12.805 -21.969 1 98.06 70 ALA A N 1
ATOM 523 C CA . ALA A 1 70 ? 5.953 -12.055 -22.141 1 98.06 70 ALA A CA 1
ATOM 524 C C . ALA A 1 70 ? 6.051 -10.672 -21.484 1 98.06 70 ALA A C 1
ATOM 526 O O . ALA A 1 70 ? 5.629 -9.672 -22.078 1 98.06 70 ALA A O 1
ATOM 527 N N . VAL A 1 71 ? 6.629 -10.555 -20.359 1 98 71 VAL A N 1
ATOM 528 C CA . VAL A 1 71 ? 6.621 -9.281 -19.641 1 98 71 VAL A CA 1
ATOM 529 C C . VAL A 1 71 ? 7.844 -8.461 -20.047 1 98 71 VAL A C 1
ATOM 531 O O . VAL A 1 71 ? 7.781 -7.23 -20.094 1 98 71 VAL A O 1
ATOM 534 N N . ALA A 1 72 ? 8.961 -9.07 -20.328 1 97.75 72 ALA A N 1
ATOM 535 C CA . ALA A 1 72 ? 10.148 -8.352 -20.766 1 97.75 72 ALA A CA 1
ATOM 536 C C . ALA A 1 72 ? 9.891 -7.605 -22.078 1 97.75 72 ALA A C 1
ATOM 538 O O . ALA A 1 72 ? 10.305 -6.457 -22.234 1 97.75 72 ALA A O 1
ATOM 539 N N . GLU A 1 73 ? 9.133 -8.164 -22.953 1 97 73 GLU A N 1
ATOM 540 C CA . GLU A 1 73 ? 8.93 -7.613 -24.281 1 97 73 GLU A CA 1
ATOM 541 C C . GLU A 1 73 ? 7.848 -6.535 -24.281 1 97 73 GLU A C 1
ATOM 543 O O . GLU A 1 73 ? 7.789 -5.699 -25.188 1 97 73 GLU A O 1
ATOM 548 N N . ASP A 1 74 ? 7.023 -6.555 -23.312 1 96.62 74 ASP A N 1
ATOM 549 C CA . ASP A 1 74 ? 5.875 -5.656 -23.281 1 96.62 74 ASP A CA 1
ATOM 550 C C . ASP A 1 74 ? 6.07 -4.543 -22.266 1 96.62 74 ASP A C 1
ATOM 552 O O . ASP A 1 74 ? 6.109 -3.363 -22.625 1 96.62 74 ASP A O 1
ATOM 556 N N . PHE A 1 75 ? 6.41 -4.879 -21.062 1 95.88 75 PHE A N 1
ATOM 557 C CA . PHE A 1 75 ? 6.512 -3.922 -19.969 1 95.88 75 PHE A CA 1
ATOM 558 C C . PHE A 1 75 ? 7.941 -3.404 -19.844 1 95.88 75 PHE A C 1
ATOM 560 O O . PHE A 1 75 ? 8.156 -2.266 -19.422 1 95.88 75 PHE A O 1
ATOM 567 N N . GLY A 1 76 ? 8.914 -4.219 -20.25 1 96.12 76 GLY A N 1
ATOM 568 C CA . GLY A 1 76 ? 10.289 -3.975 -19.844 1 96.12 76 GLY A CA 1
ATOM 569 C C . GLY A 1 76 ? 10.578 -4.371 -18.406 1 96.12 76 GLY A C 1
ATOM 570 O O . GLY A 1 76 ? 9.656 -4.453 -17.594 1 96.12 76 GLY A O 1
ATOM 571 N N . VAL A 1 77 ? 11.891 -4.703 -18.141 1 97.81 77 VAL A N 1
ATOM 572 C CA . VAL A 1 77 ? 12.328 -5.078 -16.797 1 97.81 77 VAL A CA 1
ATOM 573 C C . VAL A 1 77 ? 13.539 -4.238 -16.391 1 97.81 77 VAL A C 1
ATOM 575 O O . VAL A 1 77 ? 14.594 -4.305 -17.047 1 97.81 77 VAL A O 1
ATOM 578 N N . ASP A 1 78 ? 13.359 -3.473 -15.258 1 98.06 78 ASP A N 1
ATOM 579 C CA . ASP A 1 78 ? 14.453 -2.621 -14.805 1 98.06 78 ASP A CA 1
ATOM 580 C C . ASP A 1 78 ? 15.398 -3.385 -13.875 1 98.06 78 ASP A C 1
ATOM 582 O O . ASP A 1 78 ? 16.578 -3.049 -13.766 1 98.06 78 ASP A O 1
ATOM 586 N N . ALA A 1 79 ? 14.922 -4.383 -13.172 1 98.75 79 ALA A N 1
ATOM 587 C CA . ALA A 1 79 ? 15.68 -5.328 -12.352 1 98.75 79 ALA A CA 1
ATOM 588 C C . ALA A 1 79 ? 14.852 -6.57 -12.039 1 98.75 79 ALA A C 1
ATOM 590 O O . ALA A 1 79 ? 13.617 -6.535 -12.109 1 98.75 79 ALA A O 1
ATOM 591 N N . ALA A 1 80 ? 15.547 -7.676 -11.656 1 98.88 80 ALA A N 1
ATOM 592 C CA . ALA A 1 80 ? 14.844 -8.914 -11.336 1 98.88 80 ALA A CA 1
ATOM 593 C C . ALA A 1 80 ? 15.484 -9.617 -10.148 1 98.88 80 ALA A C 1
ATOM 595 O O . ALA A 1 80 ? 16.625 -9.328 -9.789 1 98.88 80 ALA A O 1
ATOM 596 N N . LYS A 1 81 ? 14.711 -10.484 -9.539 1 98.75 81 LYS A N 1
ATOM 597 C CA . LYS A 1 81 ? 15.242 -11.367 -8.508 1 98.75 81 LYS A CA 1
ATOM 598 C C . LYS A 1 81 ? 14.711 -12.789 -8.672 1 98.75 81 LYS A C 1
ATOM 600 O O . LYS A 1 81 ? 13.641 -12.992 -9.25 1 98.75 81 LYS A O 1
ATOM 605 N N . THR A 1 82 ? 15.523 -13.727 -8.141 1 98.62 82 THR A N 1
ATOM 606 C CA . THR A 1 82 ? 15.039 -15.094 -8.047 1 98.62 82 THR A CA 1
ATOM 607 C C . THR A 1 82 ? 14.828 -15.492 -6.586 1 98.62 82 THR A C 1
ATOM 609 O O . THR A 1 82 ? 15.516 -14.992 -5.695 1 98.62 82 THR A O 1
ATOM 612 N N . GLY A 1 83 ? 13.805 -16.297 -6.402 1 97.38 83 GLY A N 1
ATOM 613 C CA . GLY A 1 83 ? 13.609 -17.062 -5.188 1 97.38 83 GLY A CA 1
ATOM 614 C C . GLY A 1 83 ? 13.727 -18.562 -5.406 1 97.38 83 GLY A C 1
ATOM 615 O O . GLY A 1 83 ? 14.703 -19.031 -5.984 1 97.38 83 GLY A O 1
ATOM 616 N N . MET A 1 84 ? 12.742 -19.281 -5.02 1 95.44 84 MET A N 1
ATOM 617 C CA . MET A 1 84 ? 12.711 -20.734 -5.234 1 95.44 84 MET A CA 1
ATOM 618 C C . MET A 1 84 ? 12.648 -21.062 -6.723 1 95.44 84 MET A C 1
ATOM 620 O O . MET A 1 84 ? 11.68 -20.719 -7.398 1 95.44 84 MET A O 1
ATOM 624 N N . LEU A 1 85 ? 13.664 -21.797 -7.188 1 96.5 85 LEU A N 1
ATOM 625 C CA . LEU A 1 85 ? 13.719 -22.172 -8.594 1 96.5 85 LEU A CA 1
ATOM 626 C C . LEU A 1 85 ? 13.453 -23.656 -8.773 1 96.5 85 LEU A C 1
ATOM 628 O O . LEU A 1 85 ? 13.109 -24.109 -9.867 1 96.5 85 LEU A O 1
ATOM 632 N N . TYR A 1 86 ? 13.672 -24.406 -7.809 1 93.94 86 TYR A N 1
ATOM 633 C CA . TYR A 1 86 ? 13.211 -25.781 -7.574 1 93.94 86 TYR A CA 1
ATOM 634 C C . TYR A 1 86 ? 14.016 -26.781 -8.398 1 93.94 86 TYR A C 1
ATOM 636 O O . TYR A 1 86 ? 14.5 -27.781 -7.863 1 93.94 86 TYR A O 1
ATOM 644 N N . SER A 1 87 ? 14.266 -26.594 -9.852 1 95.38 87 SER A N 1
ATOM 645 C CA . SER A 1 87 ? 14.898 -27.625 -10.656 1 95.38 87 SER A CA 1
ATOM 646 C C . SER A 1 87 ? 15.961 -27.031 -11.586 1 95.38 87 SER A C 1
ATOM 648 O O . SER A 1 87 ? 15.961 -25.828 -11.844 1 95.38 87 SER A O 1
ATOM 650 N N . GLY A 1 88 ? 16.766 -27.969 -12.086 1 96.38 88 GLY A N 1
ATOM 651 C CA . GLY A 1 88 ? 17.812 -27.578 -13.008 1 96.38 88 GLY A CA 1
ATOM 652 C C . GLY A 1 88 ? 17.281 -27.094 -14.352 1 96.38 88 GLY A C 1
ATOM 653 O O . GLY A 1 88 ? 17.844 -26.172 -14.945 1 96.38 88 GLY A O 1
ATOM 654 N N . GLU A 1 89 ? 16.297 -27.703 -14.805 1 97.25 89 GLU A N 1
ATOM 655 C CA . GLU A 1 89 ? 15.703 -27.328 -16.078 1 97.25 89 GLU A CA 1
ATOM 656 C C . GLU A 1 89 ? 15.188 -25.891 -16.047 1 97.25 89 GLU A C 1
ATOM 658 O O . GLU A 1 89 ? 15.391 -25.125 -17 1 97.25 89 GLU A O 1
ATOM 663 N N . ILE A 1 90 ? 14.547 -25.547 -14.984 1 97.88 90 ILE A N 1
ATOM 664 C CA . ILE A 1 90 ? 14.039 -24.188 -14.828 1 97.88 90 ILE A CA 1
ATOM 665 C C . ILE A 1 90 ? 15.203 -23.203 -14.758 1 97.88 90 ILE A C 1
ATOM 667 O O . ILE A 1 90 ? 15.18 -22.172 -15.438 1 97.88 90 ILE A O 1
ATOM 671 N N . ILE A 1 91 ? 16.203 -23.562 -13.992 1 98.12 91 ILE A N 1
ATOM 672 C CA . ILE A 1 91 ? 17.344 -22.672 -13.797 1 98.12 91 ILE A CA 1
ATOM 673 C C . ILE A 1 91 ? 18.047 -22.422 -15.141 1 98.12 91 ILE A C 1
ATOM 675 O O . ILE A 1 91 ? 18.453 -21.297 -15.43 1 98.12 91 ILE A O 1
ATOM 679 N N . LYS A 1 92 ? 18.141 -23.438 -15.891 1 97.69 92 LYS A N 1
ATOM 680 C CA . LYS A 1 92 ? 18.766 -23.312 -17.203 1 97.69 92 LYS A CA 1
ATOM 681 C C . LYS A 1 92 ? 18.016 -22.312 -18.078 1 97.69 92 LYS A C 1
ATOM 683 O O . LYS A 1 92 ? 18.641 -21.484 -18.75 1 97.69 92 LYS A O 1
ATOM 688 N N . GLU A 1 93 ? 16.734 -22.391 -18.125 1 97.69 93 GLU A N 1
ATOM 689 C CA . GLU A 1 93 ? 15.922 -21.484 -18.922 1 97.69 93 GLU A CA 1
ATOM 690 C C . GLU A 1 93 ? 15.992 -20.062 -18.391 1 97.69 93 GLU A C 1
ATOM 692 O O . GLU A 1 93 ? 16.031 -19.109 -19.156 1 97.69 93 GLU A O 1
ATOM 697 N N . VAL A 1 94 ? 15.945 -19.938 -17.109 1 97.94 94 VAL A N 1
ATOM 698 C CA . VAL A 1 94 ? 16.047 -18.625 -16.484 1 97.94 94 VAL A CA 1
ATOM 699 C C . VAL A 1 94 ? 17.375 -17.969 -16.875 1 97.94 94 VAL A C 1
ATOM 701 O O . VAL A 1 94 ? 17.422 -16.797 -17.219 1 97.94 94 VAL A O 1
ATOM 704 N N . ARG A 1 95 ? 18.391 -18.734 -16.75 1 97.81 95 ARG A N 1
ATOM 705 C CA . ARG A 1 95 ? 19.719 -18.219 -17.094 1 97.81 95 ARG A CA 1
ATOM 706 C C . ARG A 1 95 ? 19.75 -17.719 -18.531 1 97.81 95 ARG A C 1
ATOM 708 O O . ARG A 1 95 ? 20.297 -16.641 -18.812 1 97.81 95 ARG A O 1
ATOM 715 N N . LYS A 1 96 ? 19.188 -18.438 -19.406 1 97.5 96 LYS A N 1
ATOM 716 C CA . LYS A 1 96 ? 19.172 -18.062 -20.812 1 97.5 96 LYS A CA 1
ATOM 717 C C . LYS A 1 96 ? 18.453 -16.734 -21.031 1 97.5 96 LYS A C 1
ATOM 719 O O . LYS A 1 96 ? 18.969 -15.859 -21.719 1 97.5 96 LYS A O 1
ATOM 724 N N . VAL A 1 97 ? 17.281 -16.609 -20.484 1 96.19 97 VAL A N 1
ATOM 725 C CA . VAL A 1 97 ? 16.484 -15.406 -20.703 1 96.19 97 VAL A CA 1
ATOM 726 C C . VAL A 1 97 ? 17.156 -14.203 -20.047 1 96.19 97 VAL A C 1
ATOM 728 O O . VAL A 1 97 ? 17.078 -13.086 -20.562 1 96.19 97 VAL A O 1
ATOM 731 N N . VAL A 1 98 ? 17.734 -14.352 -18.906 1 93.5 98 VAL A N 1
ATOM 732 C CA . VAL A 1 98 ? 18.422 -13.273 -18.219 1 93.5 98 VAL A CA 1
ATOM 733 C C . VAL A 1 98 ? 19.609 -12.789 -19.062 1 93.5 98 VAL A C 1
ATOM 735 O O . VAL A 1 98 ? 19.859 -11.586 -19.156 1 93.5 98 VAL A O 1
ATOM 738 N N . LYS A 1 99 ? 20.328 -13.688 -19.656 1 94.75 99 LYS A N 1
ATOM 739 C CA . LYS A 1 99 ? 21.453 -13.336 -20.531 1 94.75 99 LYS A CA 1
ATOM 740 C C . LYS A 1 99 ? 20.984 -12.531 -21.734 1 94.75 99 LYS A C 1
ATOM 742 O O . LYS A 1 99 ? 21.656 -11.586 -22.156 1 94.75 99 LYS A O 1
ATOM 747 N N . ASP A 1 100 ? 19.906 -12.883 -22.219 1 95.75 100 ASP A N 1
ATOM 748 C CA . ASP A 1 100 ? 19.391 -12.266 -23.438 1 95.75 100 ASP A CA 1
ATOM 749 C C . ASP A 1 100 ? 18.938 -10.836 -23.172 1 95.75 100 ASP A C 1
ATOM 751 O O . ASP A 1 100 ? 19.156 -9.938 -23.984 1 95.75 100 ASP A O 1
ATOM 755 N N . TYR A 1 101 ? 18.328 -10.57 -22.062 1 94.81 101 TYR A N 1
ATOM 756 C CA . TYR A 1 101 ? 17.688 -9.281 -21.812 1 94.81 101 TYR A CA 1
ATOM 757 C C . TYR A 1 101 ? 18.578 -8.398 -20.953 1 94.81 101 TYR A C 1
ATOM 759 O O . TYR A 1 101 ? 18.391 -7.18 -20.891 1 94.81 101 TYR A O 1
ATOM 767 N N . GLN A 1 102 ? 19.5 -8.906 -20.234 1 94.44 102 GLN A N 1
ATOM 768 C CA . GLN A 1 102 ? 20.594 -8.234 -19.547 1 94.44 102 GLN A CA 1
ATOM 769 C C . GLN A 1 102 ? 20.094 -7.27 -18.484 1 94.44 102 GLN A C 1
ATOM 771 O O . GLN A 1 102 ? 20.578 -6.145 -18.375 1 94.44 102 GLN A O 1
ATOM 776 N N . PHE A 1 103 ? 19.062 -7.594 -17.766 1 95.62 103 PHE A N 1
ATOM 777 C CA . PHE A 1 103 ? 18.656 -6.805 -16.609 1 95.62 103 PHE A CA 1
ATOM 778 C C . PHE A 1 103 ? 19.422 -7.246 -15.367 1 95.62 103 PHE A C 1
ATOM 780 O O . PHE A 1 103 ? 19.828 -8.406 -15.258 1 95.62 103 PHE A O 1
ATOM 787 N N . PRO A 1 104 ? 19.672 -6.273 -14.398 1 97.81 104 PRO A N 1
ATOM 788 C CA . PRO A 1 104 ? 20.281 -6.684 -13.133 1 97.81 104 PRO A CA 1
ATOM 789 C C . PRO A 1 104 ? 19.5 -7.785 -12.422 1 97.81 104 PRO A C 1
ATOM 791 O O . PRO A 1 104 ? 18.266 -7.738 -12.375 1 97.81 104 PRO A O 1
ATOM 794 N N . LEU A 1 105 ? 20.281 -8.789 -11.875 1 98.69 105 LEU A N 1
ATOM 795 C CA . LEU A 1 105 ? 19.641 -9.938 -11.25 1 98.69 105 LEU A CA 1
ATOM 796 C C . LEU A 1 105 ? 20.172 -10.156 -9.844 1 98.69 105 LEU A C 1
ATOM 798 O O . LEU A 1 105 ? 21.391 -10.25 -9.641 1 98.69 105 LEU A O 1
ATOM 802 N N . VAL A 1 106 ? 19.297 -10.141 -8.883 1 98.88 106 VAL A N 1
ATOM 803 C CA . VAL A 1 106 ? 19.594 -10.555 -7.52 1 98.88 106 VAL A CA 1
ATOM 804 C C . VAL A 1 106 ? 19.156 -12 -7.309 1 98.88 106 VAL A C 1
ATOM 806 O O . VAL A 1 106 ? 18 -12.344 -7.523 1 98.88 106 VAL A O 1
ATOM 809 N N . VAL A 1 107 ? 20.094 -12.859 -6.875 1 98.62 107 VAL A N 1
ATOM 810 C CA . VAL A 1 107 ? 19.75 -14.273 -6.707 1 98.62 107 VAL A CA 1
ATOM 811 C C . VAL A 1 107 ? 19.719 -14.617 -5.219 1 98.62 107 VAL A C 1
ATOM 813 O O . VAL A 1 107 ? 20.75 -14.555 -4.539 1 98.62 107 VAL A O 1
ATOM 816 N N . ASP A 1 108 ? 18.578 -14.969 -4.793 1 97.25 108 ASP A N 1
ATOM 817 C CA . ASP A 1 108 ? 18.391 -15.609 -3.496 1 97.25 108 ASP A CA 1
ATOM 818 C C . ASP A 1 108 ? 18.391 -17.125 -3.637 1 97.25 108 ASP A C 1
ATOM 820 O O . ASP A 1 108 ? 17.438 -17.719 -4.141 1 97.25 108 ASP A O 1
ATOM 824 N N . PRO A 1 109 ? 19.5 -17.812 -3.338 1 93.62 109 PRO A N 1
ATOM 825 C CA . PRO A 1 109 ? 19.656 -19.219 -3.664 1 93.62 109 PRO A CA 1
ATOM 826 C C . PRO A 1 109 ? 18.578 -20.109 -3.043 1 93.62 109 PRO A C 1
ATOM 828 O O . PRO A 1 109 ? 18.25 -21.156 -3.59 1 93.62 109 PRO A O 1
ATOM 831 N N . VAL A 1 110 ? 17.75 -19.844 -2.252 1 91.62 110 VAL A N 1
ATOM 832 C CA . VAL A 1 110 ? 16.703 -20.531 -1.512 1 91.62 110 VAL A CA 1
ATOM 833 C C . VAL A 1 110 ? 16.844 -22.047 -1.703 1 91.62 110 VAL A C 1
ATOM 835 O O . VAL A 1 110 ? 16.406 -22.594 -2.719 1 91.62 110 VAL A O 1
ATOM 838 N N . MET A 1 111 ? 17.391 -22.734 -0.729 1 86.81 111 MET A N 1
ATOM 839 C CA . MET A 1 111 ? 17.672 -24.172 -0.833 1 86.81 111 MET A CA 1
ATOM 840 C C . MET A 1 111 ? 16.766 -24.969 0.104 1 86.81 111 MET A C 1
ATOM 842 O O . MET A 1 111 ? 16.359 -26.078 -0.222 1 86.81 111 MET A O 1
ATOM 846 N N . LEU A 1 112 ? 16.484 -24.422 1.281 1 81.69 112 LEU A N 1
ATOM 847 C CA . LEU A 1 112 ? 15.609 -25.016 2.289 1 81.69 112 LEU A CA 1
ATOM 848 C C . LEU A 1 112 ? 14.547 -24.016 2.742 1 81.69 112 LEU A C 1
ATOM 850 O O . LEU A 1 112 ? 14.797 -22.797 2.762 1 81.69 112 LEU A O 1
ATOM 854 N N . SER A 1 113 ? 13.398 -24.625 3.047 1 79.5 113 SER A N 1
ATOM 855 C CA . SER A 1 113 ? 12.359 -23.781 3.621 1 79.5 113 SER A CA 1
ATOM 856 C C . SER A 1 113 ? 12.594 -23.547 5.113 1 79.5 113 SER A C 1
ATOM 858 O O . SER A 1 113 ? 13.477 -24.172 5.707 1 79.5 113 SER A O 1
ATOM 860 N N . LYS A 1 114 ? 11.797 -22.656 5.688 1 73.75 114 LYS A N 1
ATOM 861 C CA . LYS A 1 114 ? 11.789 -22.406 7.129 1 73.75 114 LYS A CA 1
ATOM 862 C C . LYS A 1 114 ? 11.406 -23.672 7.898 1 73.75 114 LYS A C 1
ATOM 864 O O . LYS A 1 114 ? 11.852 -23.875 9.031 1 73.75 114 LYS A O 1
ATOM 869 N N . THR A 1 115 ? 10.641 -24.438 7.227 1 75.88 115 THR A N 1
ATOM 870 C CA . THR A 1 115 ? 10.188 -25.688 7.859 1 75.88 115 THR A CA 1
ATOM 871 C C . THR A 1 115 ? 11.086 -26.844 7.465 1 75.88 115 THR A C 1
ATOM 873 O O . THR A 1 115 ? 10.695 -28.016 7.602 1 75.88 115 THR A O 1
ATOM 876 N N . ASN A 1 116 ? 12.172 -26.609 6.918 1 77.81 116 ASN A N 1
ATOM 877 C CA . ASN A 1 116 ? 13.234 -27.562 6.605 1 77.81 116 ASN A CA 1
ATOM 878 C C . ASN A 1 116 ? 12.836 -28.484 5.457 1 77.81 116 ASN A C 1
ATOM 880 O O . ASN A 1 116 ? 13.25 -29.641 5.414 1 77.81 116 ASN A O 1
ATOM 884 N N . THR A 1 117 ? 12.016 -28 4.641 1 82.12 117 THR A N 1
ATOM 885 C CA . THR A 1 117 ? 11.664 -28.719 3.428 1 82.12 117 THR A CA 1
ATOM 886 C C . THR A 1 117 ? 12.609 -28.359 2.287 1 82.12 117 THR A C 1
ATOM 888 O O . THR A 1 117 ? 12.969 -27.203 2.111 1 82.12 117 THR A O 1
ATOM 891 N N . LEU A 1 118 ? 12.992 -29.391 1.548 1 84.12 118 LEU A N 1
ATOM 892 C CA . LEU A 1 118 ? 13.883 -29.172 0.418 1 84.12 118 LEU A CA 1
ATOM 893 C C . LEU A 1 118 ? 13.188 -28.391 -0.688 1 84.12 118 LEU A C 1
ATOM 895 O O . LEU A 1 118 ? 12.117 -28.797 -1.157 1 84.12 118 LEU A O 1
ATOM 899 N N . LEU A 1 119 ? 13.789 -27.359 -1.14 1 87.12 119 LEU A N 1
ATOM 900 C CA . LEU A 1 119 ? 13.195 -26.5 -2.154 1 87.12 119 LEU A CA 1
ATOM 901 C C . LEU A 1 119 ? 14.055 -26.469 -3.414 1 87.12 119 LEU A C 1
ATOM 903 O O . LEU A 1 119 ? 13.742 -25.75 -4.367 1 87.12 119 LEU A O 1
ATOM 907 N N . LEU A 1 120 ? 15.062 -27.203 -3.451 1 90.19 120 LEU A N 1
ATOM 908 C CA . LEU A 1 120 ? 15.977 -27.328 -4.586 1 90.19 120 LEU A CA 1
ATOM 909 C C . LEU A 1 120 ? 16.438 -28.766 -4.766 1 90.19 120 LEU A C 1
ATOM 911 O O . LEU A 1 120 ? 16.938 -29.375 -3.824 1 90.19 120 LEU A O 1
ATOM 915 N N . LYS A 1 121 ? 16.266 -29.203 -5.969 1 90.12 121 LYS A N 1
ATOM 916 C CA . LYS A 1 121 ? 16.703 -30.578 -6.258 1 90.12 121 LYS A CA 1
ATOM 917 C C . LYS A 1 121 ? 18.234 -30.656 -6.34 1 90.12 121 LYS A C 1
ATOM 919 O O . LYS A 1 121 ? 18.891 -29.656 -6.625 1 90.12 121 LYS A O 1
ATOM 924 N N . GLU A 1 122 ? 18.734 -31.797 -6.121 1 86.44 122 GLU A N 1
ATOM 925 C CA . GLU A 1 122 ? 20.188 -32 -6.094 1 86.44 122 GLU A CA 1
ATOM 926 C C . GLU A 1 122 ? 20.812 -31.688 -7.449 1 86.44 122 GLU A C 1
ATOM 928 O O . GLU A 1 122 ? 21.906 -31.125 -7.508 1 86.44 122 GLU A O 1
ATOM 933 N N . ASP A 1 123 ? 20.172 -32 -8.422 1 86.56 123 ASP A N 1
ATOM 934 C CA . ASP A 1 123 ? 20.719 -31.812 -9.766 1 86.56 123 ASP A CA 1
ATOM 935 C C . ASP A 1 123 ? 20.703 -30.344 -10.156 1 86.56 123 ASP A C 1
ATOM 937 O O . ASP A 1 123 ? 21.266 -29.953 -11.172 1 86.56 123 ASP A O 1
ATOM 941 N N . ALA A 1 124 ? 20.141 -29.562 -9.328 1 92 124 ALA A N 1
ATOM 942 C CA . ALA A 1 124 ? 19.953 -28.156 -9.648 1 92 124 ALA A CA 1
ATOM 943 C C . ALA A 1 124 ? 21.125 -27.312 -9.156 1 92 124 ALA A C 1
ATOM 945 O O . ALA A 1 124 ? 21.312 -26.172 -9.578 1 92 124 ALA A O 1
ATOM 946 N N . ILE A 1 125 ? 21.984 -27.812 -8.398 1 92.5 125 ILE A N 1
ATOM 947 C CA . ILE A 1 125 ? 23 -27.047 -7.699 1 92.5 125 ILE A CA 1
ATOM 948 C C . ILE A 1 125 ? 24.016 -26.5 -8.703 1 92.5 125 ILE A C 1
ATOM 950 O O . ILE A 1 125 ? 24.328 -25.312 -8.68 1 92.5 125 ILE A O 1
ATOM 954 N N . GLU A 1 126 ? 24.469 -27.312 -9.523 1 94.5 126 GLU A N 1
ATOM 955 C CA . GLU A 1 126 ? 25.438 -26.875 -10.523 1 94.5 126 GLU A CA 1
ATOM 956 C C . GLU A 1 126 ? 24.859 -25.781 -11.414 1 94.5 126 GLU A C 1
ATOM 958 O O . GLU A 1 126 ? 25.547 -24.812 -11.75 1 94.5 126 GLU A O 1
ATOM 963 N N . LYS A 1 127 ? 23.656 -25.969 -11.852 1 96.5 127 LYS A N 1
ATOM 964 C CA . LYS A 1 127 ? 23 -24.984 -12.688 1 96.5 127 LYS A CA 1
ATOM 965 C C . LYS A 1 127 ? 22.812 -23.656 -11.945 1 96.5 127 LYS A C 1
ATOM 967 O O . LYS A 1 127 ? 22.922 -22.578 -12.539 1 96.5 127 LYS A O 1
ATOM 972 N N . LEU A 1 128 ? 22.562 -23.812 -10.719 1 97.25 128 LEU A N 1
ATOM 973 C CA . LEU A 1 128 ? 22.406 -22.625 -9.883 1 97.25 128 LEU A CA 1
ATOM 974 C C . LEU A 1 128 ? 23.734 -21.859 -9.797 1 97.25 128 LEU A C 1
ATOM 976 O O . LEU A 1 128 ? 23.734 -20.641 -9.883 1 97.25 128 LEU A O 1
ATOM 980 N N . GLU A 1 129 ? 24.781 -22.547 -9.648 1 96.62 129 GLU A N 1
ATOM 981 C CA . GLU A 1 129 ? 26.094 -21.922 -9.594 1 96.62 129 GLU A CA 1
ATOM 982 C C . GLU A 1 129 ? 26.406 -21.203 -10.906 1 96.62 129 GLU A C 1
ATOM 984 O O . GLU A 1 129 ? 27.047 -20.141 -10.898 1 96.62 129 GLU A O 1
ATOM 989 N N . ASN A 1 130 ? 25.984 -21.75 -11.969 1 97.06 130 ASN A N 1
ATOM 990 C CA . ASN A 1 130 ? 26.172 -21.094 -13.258 1 97.06 130 ASN A CA 1
ATOM 991 C C . ASN A 1 130 ? 25.359 -19.812 -13.352 1 97.06 130 ASN A C 1
ATOM 993 O O . ASN A 1 130 ? 25.766 -18.859 -14.016 1 97.06 130 ASN A O 1
ATOM 997 N N . LEU A 1 131 ? 24.203 -19.844 -12.773 1 97.81 131 LEU A N 1
ATOM 998 C CA . LEU A 1 131 ? 23.375 -18.641 -12.727 1 97.81 131 LEU A CA 1
ATOM 999 C C . LEU A 1 131 ? 24.047 -17.547 -11.898 1 97.81 131 LEU A C 1
ATOM 1001 O O . LEU A 1 131 ? 23.938 -16.359 -12.234 1 97.81 131 LEU A O 1
ATOM 1005 N N . PHE A 1 132 ? 24.797 -17.938 -10.875 1 97.94 132 PHE A N 1
ATOM 1006 C CA . PHE A 1 132 ? 25.516 -17 -10.023 1 97.94 132 PHE A CA 1
ATOM 1007 C C . PHE A 1 132 ? 26.469 -16.141 -10.852 1 97.94 132 PHE A C 1
ATOM 1009 O O . PHE A 1 132 ? 26.578 -14.938 -10.648 1 97.94 132 PHE A O 1
ATOM 1016 N N . LYS A 1 133 ? 27.047 -16.672 -11.766 1 97.38 133 LYS A N 1
ATOM 1017 C CA . LYS A 1 133 ? 28.141 -16.078 -12.516 1 97.38 133 LYS A CA 1
ATOM 1018 C C . LYS A 1 133 ? 27.641 -14.914 -13.375 1 97.38 133 LYS A C 1
ATOM 1020 O O . LYS A 1 133 ? 28.438 -14.086 -13.828 1 97.38 133 LYS A O 1
ATOM 1025 N N . ILE A 1 134 ? 26.344 -14.828 -13.609 1 97.38 134 ILE A N 1
ATOM 1026 C CA . ILE A 1 134 ? 25.828 -13.742 -14.453 1 97.38 134 ILE A CA 1
ATOM 1027 C C . ILE A 1 134 ? 24.938 -12.828 -13.617 1 97.38 134 ILE A C 1
ATOM 1029 O O . ILE A 1 134 ? 24.25 -11.969 -14.164 1 97.38 134 ILE A O 1
ATOM 1033 N N . SER A 1 135 ? 24.906 -13.039 -12.297 1 98.06 135 SER A N 1
ATOM 1034 C CA . SER A 1 135 ? 24.062 -12.25 -11.422 1 98.06 135 SER A CA 1
ATOM 1035 C C . SER A 1 135 ? 24.781 -10.984 -10.953 1 98.06 135 SER A C 1
ATOM 1037 O O . SER A 1 135 ? 26 -10.875 -11.07 1 98.06 135 SER A O 1
ATOM 1039 N N . THR A 1 136 ? 23.953 -10.008 -10.492 1 98.25 136 THR A N 1
ATOM 1040 C CA . THR A 1 136 ? 24.484 -8.773 -9.906 1 98.25 136 THR A CA 1
ATOM 1041 C C . THR A 1 136 ? 24.859 -8.992 -8.445 1 98.25 136 THR A C 1
ATOM 1043 O O . THR A 1 136 ? 25.812 -8.375 -7.953 1 98.25 136 THR A O 1
ATOM 1046 N N . LEU A 1 137 ? 24.109 -9.828 -7.785 1 98.75 137 LEU A N 1
ATOM 1047 C CA . LEU A 1 137 ? 24.266 -10.07 -6.355 1 98.75 137 LEU A CA 1
ATOM 1048 C C . LEU A 1 137 ? 23.703 -11.43 -5.973 1 98.75 137 LEU A C 1
ATOM 1050 O O . LEU A 1 137 ? 22.656 -11.844 -6.488 1 98.75 137 LEU A O 1
ATOM 1054 N N . ILE A 1 138 ? 24.422 -12.102 -5.102 1 98.44 138 ILE A N 1
ATOM 1055 C CA . ILE A 1 138 ? 23.891 -13.297 -4.461 1 98.44 138 ILE A CA 1
ATOM 1056 C C . ILE A 1 138 ? 23.719 -13.047 -2.963 1 98.44 138 ILE A C 1
ATOM 1058 O O . ILE A 1 138 ? 24.578 -12.414 -2.332 1 98.44 138 ILE A O 1
ATOM 1062 N N . THR A 1 139 ? 22.578 -13.617 -2.375 1 98.25 139 THR A N 1
ATOM 1063 C CA . THR A 1 139 ? 22.281 -13.273 -0.993 1 98.25 139 THR A CA 1
ATOM 1064 C C . THR A 1 139 ? 22.125 -14.523 -0.14 1 98.25 139 THR A C 1
ATOM 1066 O O . THR A 1 139 ? 21.094 -14.727 0.5 1 98.25 139 THR A O 1
ATOM 1069 N N . PRO A 1 140 ? 23.156 -15.281 0.049 1 96.62 140 PRO A N 1
ATOM 1070 C CA . PRO A 1 140 ? 23.047 -16.5 0.86 1 96.62 140 PRO A CA 1
ATOM 1071 C C . PRO A 1 140 ? 22.969 -16.203 2.357 1 96.62 140 PRO A C 1
ATOM 1073 O O . PRO A 1 140 ? 23.547 -15.219 2.826 1 96.62 140 PRO A O 1
ATOM 1076 N N . ASN A 1 141 ? 22.203 -17.094 3.047 1 93.38 141 ASN A N 1
ATOM 1077 C CA . ASN A 1 141 ? 22.344 -17.094 4.5 1 93.38 141 ASN A CA 1
ATOM 1078 C C . ASN A 1 141 ? 23.531 -17.922 4.949 1 93.38 141 ASN A C 1
ATOM 1080 O O . ASN A 1 141 ? 24.281 -18.438 4.117 1 93.38 141 ASN A O 1
ATOM 1084 N N . ILE A 1 142 ? 23.766 -18.078 6.211 1 92.5 142 ILE A N 1
ATOM 1085 C CA . ILE A 1 142 ? 24.953 -18.734 6.746 1 92.5 142 ILE A CA 1
ATOM 1086 C C . ILE A 1 142 ? 24.984 -20.188 6.312 1 92.5 142 ILE A C 1
ATOM 1088 O O . ILE A 1 142 ? 26.016 -20.688 5.832 1 92.5 142 ILE A O 1
ATOM 1092 N N . ASN A 1 143 ? 23.859 -20.859 6.418 1 91.69 143 ASN A N 1
ATOM 1093 C CA . ASN A 1 143 ? 23.797 -22.266 6.035 1 91.69 143 ASN A CA 1
ATOM 1094 C C . ASN A 1 143 ? 24.078 -22.453 4.547 1 91.69 143 ASN A C 1
ATOM 1096 O O . ASN A 1 143 ? 24.797 -23.375 4.16 1 91.69 143 ASN A O 1
ATOM 1100 N N . GLU A 1 144 ? 23.516 -21.609 3.797 1 94 144 GLU A N 1
ATOM 1101 C CA . GLU A 1 144 ? 23.719 -21.656 2.354 1 94 144 GLU A CA 1
ATOM 1102 C C . GLU A 1 144 ? 25.156 -21.328 1.987 1 94 144 GLU A C 1
ATOM 1104 O O . GLU A 1 144 ? 25.75 -21.953 1.106 1 94 144 GLU A O 1
ATOM 1109 N N . ALA A 1 145 ? 25.734 -20.391 2.684 1 95.31 145 ALA A N 1
ATOM 1110 C CA . ALA A 1 145 ? 27.125 -20 2.434 1 95.31 145 ALA A CA 1
ATOM 1111 C C . ALA A 1 145 ? 28.094 -21.141 2.783 1 95.31 145 ALA A C 1
ATOM 1113 O O . ALA A 1 145 ? 29.047 -21.391 2.055 1 95.31 145 ALA A O 1
ATOM 1114 N N . GLU A 1 146 ? 27.781 -21.75 3.91 1 95.31 146 GLU A N 1
ATOM 1115 C CA . GLU A 1 146 ? 28.594 -22.906 4.301 1 95.31 146 GLU A CA 1
ATOM 1116 C C . GLU A 1 146 ? 28.516 -24.016 3.252 1 95.31 146 GLU A C 1
ATOM 1118 O O . GLU A 1 146 ? 29.531 -24.594 2.881 1 95.31 146 GLU A O 1
ATOM 1123 N N . PHE A 1 147 ? 27.375 -24.203 2.791 1 93.06 147 PHE A N 1
ATOM 1124 C CA . PHE A 1 147 ? 27.141 -25.234 1.793 1 93.06 147 PHE A CA 1
ATOM 1125 C C . PHE A 1 147 ? 27.875 -24.922 0.499 1 93.06 147 PHE A C 1
ATOM 1127 O O . PHE A 1 147 ? 28.578 -25.766 -0.055 1 93.06 147 PHE A O 1
ATOM 1134 N N . LEU A 1 148 ? 27.797 -23.719 0.049 1 95.12 148 LEU A N 1
ATOM 1135 C CA . LEU A 1 148 ? 28.359 -23.297 -1.231 1 95.12 148 LEU A CA 1
ATOM 1136 C C . LEU A 1 148 ? 29.875 -23.234 -1.173 1 95.12 148 LEU A C 1
ATOM 1138 O O . LEU A 1 148 ? 30.547 -23.438 -2.186 1 95.12 148 LEU A O 1
ATOM 1142 N N . SER A 1 149 ? 30.438 -22.969 0.013 1 95.94 149 SER A N 1
ATOM 1143 C CA . SER A 1 149 ? 31.875 -22.797 0.161 1 95.94 149 SER A CA 1
ATOM 1144 C C . SER A 1 149 ? 32.531 -24.078 0.674 1 95.94 149 SER A C 1
ATOM 1146 O O . SER A 1 149 ? 33.75 -24.203 0.63 1 95.94 149 SER A O 1
ATOM 1148 N N . SER A 1 150 ? 31.781 -24.953 1.244 1 95.62 150 SER A N 1
ATOM 1149 C CA . SER A 1 150 ? 32.281 -26.156 1.929 1 95.62 150 SER A CA 1
ATOM 1150 C C . SER A 1 150 ? 33.156 -25.781 3.125 1 95.62 150 SER A C 1
ATOM 1152 O O . SER A 1 150 ? 34.125 -26.484 3.426 1 95.62 150 SER A O 1
ATOM 1154 N N . LYS A 1 151 ? 32.875 -24.688 3.697 1 96.19 151 LYS A N 1
ATOM 1155 C CA . LYS A 1 151 ? 33.562 -24.219 4.895 1 96.19 151 LYS A CA 1
ATOM 1156 C C . LYS A 1 151 ? 32.562 -23.875 6.004 1 96.19 151 LYS A C 1
ATOM 1158 O O . LYS A 1 151 ? 31.484 -23.375 5.734 1 96.19 151 LYS A O 1
ATOM 1163 N N . LYS A 1 152 ? 32.969 -24.094 7.207 1 95.25 152 LYS A N 1
ATOM 1164 C CA . LYS A 1 152 ? 32.125 -23.781 8.359 1 95.25 152 LYS A CA 1
ATOM 1165 C C . LYS A 1 152 ? 32.312 -22.312 8.773 1 95.25 152 LYS A C 1
ATOM 1167 O O . LYS A 1 152 ? 33.406 -21.781 8.734 1 95.25 152 LYS A O 1
ATOM 1172 N N . ILE A 1 153 ? 31.234 -21.703 9.172 1 94.12 153 ILE A N 1
ATOM 1173 C CA . ILE A 1 153 ? 31.234 -20.328 9.656 1 94.12 153 ILE A CA 1
ATOM 1174 C C . ILE A 1 153 ? 30.875 -20.297 11.141 1 94.12 153 ILE A C 1
ATOM 1176 O O . ILE A 1 153 ? 29.719 -20.547 11.508 1 94.12 153 ILE A O 1
ATOM 1180 N N . THR A 1 154 ? 31.797 -19.969 12.016 1 91.62 154 THR A N 1
ATOM 1181 C CA . THR A 1 154 ? 31.547 -19.969 13.453 1 91.62 154 THR A CA 1
ATOM 1182 C C . THR A 1 154 ? 31.688 -18.562 14.031 1 91.62 154 THR A C 1
ATOM 1184 O O . THR A 1 154 ? 31.266 -18.312 15.164 1 91.62 154 THR A O 1
ATOM 1187 N N . ASN A 1 155 ? 32.281 -17.688 13.273 1 90.56 155 ASN A N 1
ATOM 1188 C CA . ASN A 1 155 ? 32.438 -16.297 13.695 1 90.56 155 ASN A CA 1
ATOM 1189 C C . ASN A 1 155 ? 32.469 -15.352 12.492 1 90.56 155 ASN A C 1
ATOM 1191 O O . ASN A 1 155 ? 32.344 -15.789 11.352 1 90.56 155 ASN A O 1
ATOM 1195 N N . LEU A 1 156 ? 32.625 -14.117 12.789 1 92.62 156 LEU A N 1
ATOM 1196 C CA . LEU A 1 156 ? 32.594 -13.078 11.766 1 92.62 156 LEU A CA 1
ATOM 1197 C C . LEU A 1 156 ? 33.75 -13.234 10.797 1 92.62 156 LEU A C 1
ATOM 1199 O O . LEU A 1 156 ? 33.594 -13.039 9.586 1 92.62 156 LEU A O 1
ATOM 1203 N N . ASP A 1 157 ? 34.875 -13.523 11.273 1 94.69 157 ASP A N 1
ATOM 1204 C CA . ASP A 1 157 ? 36.062 -13.688 10.43 1 94.69 157 ASP A CA 1
ATOM 1205 C C . ASP A 1 157 ? 35.875 -14.82 9.43 1 94.69 157 ASP A C 1
ATOM 1207 O O . ASP A 1 157 ? 36.281 -14.719 8.273 1 94.69 157 ASP A O 1
ATOM 1211 N N . ASP A 1 158 ? 35.312 -15.883 9.938 1 95.56 158 ASP A N 1
ATOM 1212 C CA . ASP A 1 158 ? 35 -17 9.055 1 95.56 158 ASP A CA 1
ATOM 1213 C C . ASP A 1 158 ? 34.062 -16.562 7.93 1 95.56 158 ASP A C 1
ATOM 1215 O O . ASP A 1 158 ? 34.25 -16.938 6.77 1 95.56 158 ASP A O 1
ATOM 1219 N N . ALA A 1 159 ? 33.094 -15.812 8.305 1 95.69 159 ALA A N 1
ATOM 1220 C CA . ALA A 1 159 ? 32.094 -15.352 7.332 1 95.69 159 ALA A CA 1
ATOM 1221 C C . ALA A 1 159 ? 32.75 -14.477 6.262 1 95.69 159 ALA A C 1
ATOM 1223 O O . ALA A 1 159 ? 32.406 -14.57 5.082 1 95.69 159 ALA A O 1
ATOM 1224 N N . ILE A 1 160 ? 33.625 -13.633 6.668 1 96.56 160 ILE A N 1
ATOM 1225 C CA . ILE A 1 160 ? 34.344 -12.75 5.746 1 96.56 160 ILE A CA 1
ATOM 1226 C C . ILE A 1 160 ? 35.156 -13.578 4.777 1 96.56 160 ILE A C 1
ATOM 1228 O O . ILE A 1 160 ? 35.156 -13.328 3.568 1 96.56 160 ILE A O 1
ATOM 1232 N N . GLU A 1 161 ? 35.781 -14.555 5.293 1 97.25 161 GLU A N 1
ATOM 1233 C CA . GLU A 1 161 ? 36.625 -15.422 4.453 1 97.25 161 GLU A CA 1
ATOM 1234 C C . GLU A 1 161 ? 35.75 -16.172 3.439 1 97.25 161 GLU A C 1
ATOM 1236 O O . GLU A 1 161 ? 36.125 -16.312 2.275 1 97.25 161 GLU A O 1
ATOM 1241 N N . VAL A 1 162 ? 34.719 -16.656 3.922 1 97.62 162 VAL A N 1
ATOM 1242 C CA . VAL A 1 162 ? 33.781 -17.375 3.049 1 97.62 162 VAL A CA 1
ATOM 1243 C C . VAL A 1 162 ? 33.281 -16.453 1.957 1 97.62 162 VAL A C 1
ATOM 1245 O O . VAL A 1 162 ? 33.156 -16.844 0.794 1 97.62 162 VAL A O 1
ATOM 1248 N N . ALA A 1 163 ? 32.969 -15.234 2.281 1 98 163 ALA A N 1
ATOM 1249 C CA . ALA A 1 163 ? 32.5 -14.258 1.3 1 98 163 ALA A CA 1
ATOM 1250 C C . ALA A 1 163 ? 33.562 -14.031 0.211 1 98 163 ALA A C 1
ATOM 1252 O O . ALA A 1 163 ? 33.219 -13.969 -0.975 1 98 163 ALA A O 1
ATOM 1253 N N . LYS A 1 164 ? 34.75 -13.914 0.613 1 97.94 164 LYS A N 1
ATOM 1254 C CA . LYS A 1 164 ? 35.844 -13.734 -0.334 1 97.94 164 LYS A CA 1
ATOM 1255 C C . LYS A 1 164 ? 36 -14.945 -1.256 1 97.94 164 LYS A C 1
ATOM 1257 O O . LYS A 1 164 ? 36.188 -14.797 -2.465 1 97.94 164 LYS A O 1
ATOM 1262 N N . THR A 1 165 ? 35.875 -16.078 -0.635 1 98.12 165 THR A N 1
ATOM 1263 C CA . THR A 1 165 ? 35.969 -17.328 -1.391 1 98.12 165 THR A CA 1
ATOM 1264 C C . THR A 1 165 ? 34.875 -17.406 -2.447 1 98.12 165 THR A C 1
ATOM 1266 O O . THR A 1 165 ? 35.125 -17.75 -3.602 1 98.12 165 THR A O 1
ATOM 1269 N N . LEU A 1 166 ? 33.719 -17.141 -2.064 1 98.25 166 LEU A N 1
ATOM 1270 C CA . LEU A 1 166 ? 32.562 -17.188 -2.98 1 98.25 166 LEU A CA 1
ATOM 1271 C C . LEU A 1 166 ? 32.719 -16.141 -4.074 1 98.25 166 LEU A C 1
ATOM 1273 O O . LEU A 1 166 ? 32.344 -16.375 -5.227 1 98.25 166 LEU A O 1
ATOM 1277 N N . PHE A 1 167 ? 33.188 -14.953 -3.713 1 98.31 167 PHE A N 1
ATOM 1278 C CA . PHE A 1 167 ? 33.438 -13.883 -4.68 1 98.31 167 PHE A CA 1
ATOM 1279 C C . PHE A 1 167 ? 34.406 -14.344 -5.762 1 98.31 167 PHE A C 1
ATOM 1281 O O . PHE A 1 167 ? 34.188 -14.07 -6.945 1 98.31 167 PHE A O 1
ATOM 1288 N N . GLU A 1 168 ? 35.406 -14.977 -5.371 1 97.62 168 GLU A N 1
ATOM 1289 C CA . GLU A 1 168 ? 36.406 -15.461 -6.316 1 97.62 168 GLU A CA 1
ATOM 1290 C C . GLU A 1 168 ? 35.844 -16.594 -7.18 1 97.62 168 GLU A C 1
ATOM 1292 O O . GLU A 1 168 ? 36.156 -16.672 -8.375 1 97.62 168 GLU A O 1
ATOM 1297 N N . LYS A 1 169 ? 35.062 -17.375 -6.551 1 97.5 169 LYS A N 1
ATOM 1298 C CA . LYS A 1 169 ? 34.531 -18.547 -7.227 1 97.5 169 LYS A CA 1
ATOM 1299 C C . LYS A 1 169 ? 33.5 -18.141 -8.281 1 97.5 169 LYS A C 1
ATOM 1301 O O . LYS A 1 169 ? 33.469 -18.703 -9.383 1 97.5 169 LYS A O 1
ATOM 1306 N N . TYR A 1 170 ? 32.656 -17.219 -7.969 1 97.81 170 TYR A N 1
ATOM 1307 C CA . TYR A 1 170 ? 31.516 -16.906 -8.828 1 97.81 170 TYR A CA 1
ATOM 1308 C C . TYR A 1 170 ? 31.734 -15.586 -9.555 1 97.81 170 TYR A C 1
ATOM 1310 O O . TYR A 1 170 ? 31.016 -15.273 -10.508 1 97.81 170 TYR A O 1
ATOM 1318 N N . LYS A 1 171 ? 32.656 -14.742 -9.133 1 97.5 171 LYS A N 1
ATOM 1319 C CA . LYS A 1 171 ? 33 -13.453 -9.75 1 97.5 171 LYS A CA 1
ATOM 1320 C C . LYS A 1 171 ? 31.781 -12.523 -9.75 1 97.5 171 LYS A C 1
ATOM 1322 O O . LYS A 1 171 ? 31.484 -11.883 -10.758 1 97.5 171 LYS A O 1
ATOM 1327 N N . THR A 1 172 ? 31.062 -12.562 -8.68 1 97.31 172 THR A N 1
ATOM 1328 C CA . THR A 1 172 ? 29.891 -11.719 -8.469 1 97.31 172 THR A CA 1
ATOM 1329 C C . THR A 1 172 ? 29.844 -11.195 -7.039 1 97.31 172 THR A C 1
ATOM 1331 O O . THR A 1 172 ? 30.547 -11.711 -6.16 1 97.31 172 THR A O 1
ATOM 1334 N N . ASN A 1 173 ? 29.062 -10.062 -6.805 1 98.62 173 ASN A N 1
ATOM 1335 C CA . ASN A 1 173 ? 28.906 -9.523 -5.457 1 98.62 173 ASN A CA 1
ATOM 1336 C C . ASN A 1 173 ? 28.219 -10.523 -4.527 1 98.62 173 ASN A C 1
ATOM 1338 O O . ASN A 1 173 ? 27.266 -11.195 -4.93 1 98.62 173 ASN A O 1
ATOM 1342 N N . ILE A 1 174 ? 28.781 -10.617 -3.25 1 98.56 174 ILE A N 1
ATOM 1343 C CA . ILE A 1 174 ? 28.266 -11.578 -2.283 1 98.56 174 ILE A CA 1
ATOM 1344 C C . ILE A 1 174 ? 27.75 -10.852 -1.043 1 98.56 174 ILE A C 1
ATOM 1346 O O . ILE A 1 174 ? 28.484 -10.062 -0.435 1 98.56 174 ILE A O 1
ATOM 1350 N N . LEU A 1 175 ? 26.516 -11.078 -0.728 1 98.56 175 LEU A N 1
ATOM 1351 C CA . LEU A 1 175 ? 25.953 -10.578 0.522 1 98.56 175 LEU A CA 1
ATOM 1352 C C . LEU A 1 175 ? 25.531 -11.734 1.423 1 98.56 175 LEU A C 1
ATOM 1354 O O . LEU A 1 175 ? 24.469 -12.32 1.232 1 98.56 175 LEU A O 1
ATOM 1358 N N . ILE A 1 176 ? 26.344 -12.008 2.467 1 96.88 176 ILE A N 1
ATOM 1359 C CA . ILE A 1 176 ? 25.984 -13.055 3.422 1 96.88 176 ILE A CA 1
ATOM 1360 C C . ILE A 1 176 ? 25.125 -12.461 4.531 1 96.88 176 ILE A C 1
ATOM 1362 O O . ILE A 1 176 ? 25.531 -11.531 5.227 1 96.88 176 ILE A O 1
ATOM 1366 N N . LYS A 1 177 ? 23.922 -13.039 4.719 1 91.94 177 LYS A N 1
ATOM 1367 C CA . LYS A 1 177 ? 22.969 -12.562 5.719 1 91.94 177 LYS A CA 1
ATOM 1368 C C . LYS A 1 177 ? 23.203 -13.234 7.066 1 91.94 177 LYS A C 1
ATOM 1370 O O . LYS A 1 177 ? 23.188 -14.461 7.164 1 91.94 177 LYS A O 1
ATOM 1375 N N . GLY A 1 178 ? 23.719 -12.43 8.008 1 73.56 178 GLY A N 1
ATOM 1376 C CA . GLY A 1 178 ? 24.219 -13 9.25 1 73.56 178 GLY A CA 1
ATOM 1377 C C . GLY A 1 178 ? 23.219 -12.969 10.383 1 73.56 178 GLY A C 1
ATOM 1378 O O . GLY A 1 178 ? 23.594 -12.836 11.547 1 73.56 178 GLY A O 1
ATOM 1379 N N . GLY A 1 179 ? 21.953 -12.906 10.188 1 60.53 179 GLY A N 1
ATOM 1380 C CA . GLY A 1 179 ? 21.016 -12.891 11.297 1 60.53 179 GLY A CA 1
ATOM 1381 C C . GLY A 1 179 ? 21.25 -14.016 12.289 1 60.53 179 GLY A C 1
ATOM 1382 O O . GLY A 1 179 ? 20.688 -14 13.391 1 60.53 179 GLY A O 1
ATOM 1383 N N . HIS A 1 180 ? 22.125 -14.969 11.984 1 57.97 180 HIS A N 1
ATOM 1384 C CA . HIS A 1 180 ? 22.156 -16.188 12.797 1 57.97 180 HIS A CA 1
ATOM 1385 C C . HIS A 1 180 ? 23.344 -16.188 13.742 1 57.97 180 HIS A C 1
ATOM 1387 O O . HIS A 1 180 ? 23.484 -17.094 14.57 1 57.97 180 HIS A O 1
ATOM 1393 N N . LEU A 1 181 ? 24.234 -15.219 13.633 1 60.81 181 LEU A N 1
ATOM 1394 C CA . LEU A 1 181 ? 25.344 -15.148 14.57 1 60.81 181 LEU A CA 1
ATOM 1395 C C . LEU A 1 181 ? 24.906 -14.547 15.898 1 60.81 181 LEU A C 1
ATOM 1397 O O . LEU A 1 181 ? 23.938 -13.797 15.953 1 60.81 181 LEU A O 1
ATOM 1401 N N . LYS A 1 182 ? 25.406 -15.086 17 1 62.09 182 LYS A N 1
ATOM 1402 C CA . LYS A 1 182 ? 25.078 -14.602 18.328 1 62.09 182 LYS A CA 1
ATOM 1403 C C . LYS A 1 182 ? 25.328 -13.102 18.438 1 62.09 182 LYS A C 1
ATOM 1405 O O . LYS A 1 182 ? 26.312 -12.586 17.922 1 62.09 182 LYS A O 1
ATOM 1410 N N . GLY A 1 183 ? 24.344 -12.336 18.922 1 62.09 183 GLY A N 1
ATOM 1411 C CA . GLY A 1 183 ? 24.438 -10.914 19.188 1 62.09 183 GLY A CA 1
ATOM 1412 C C . GLY A 1 183 ? 23.766 -10.062 18.125 1 62.09 183 GLY A C 1
ATOM 1413 O O . GLY A 1 183 ? 22.594 -10.273 17.797 1 62.09 183 GLY A O 1
ATOM 1414 N N . GLU A 1 184 ? 24.594 -9.195 17.531 1 71.81 184 GLU A N 1
ATOM 1415 C CA . GLU A 1 184 ? 24.141 -8.25 16.516 1 71.81 184 GLU A CA 1
ATOM 1416 C C . GLU A 1 184 ? 23.938 -8.938 15.164 1 71.81 184 GLU A C 1
ATOM 1418 O O . GLU A 1 184 ? 24.656 -9.891 14.836 1 71.81 184 GLU A O 1
ATOM 1423 N N . ALA A 1 185 ? 22.812 -8.633 14.5 1 80.25 185 ALA A N 1
ATOM 1424 C CA . ALA A 1 185 ? 22.609 -9.117 13.141 1 80.25 185 ALA A CA 1
ATOM 1425 C C . ALA A 1 185 ? 23.5 -8.375 12.148 1 80.25 185 ALA A C 1
ATOM 1427 O O . ALA A 1 185 ? 23.297 -7.18 11.906 1 80.25 185 ALA A O 1
ATOM 1428 N N . ILE A 1 186 ? 24.578 -9.016 11.664 1 89.94 186 ILE A N 1
ATOM 1429 C CA . ILE A 1 186 ? 25.531 -8.383 10.758 1 89.94 186 ILE A CA 1
ATOM 1430 C C . ILE A 1 186 ? 25.453 -9.047 9.383 1 89.94 186 ILE A C 1
ATOM 1432 O O . ILE A 1 186 ? 25.641 -10.258 9.266 1 89.94 186 ILE A O 1
ATOM 1436 N N . ASP A 1 187 ? 25.156 -8.281 8.375 1 94.81 187 ASP A N 1
ATOM 1437 C CA . ASP A 1 187 ? 25.25 -8.727 6.988 1 94.81 187 ASP A CA 1
ATOM 1438 C C . ASP A 1 187 ? 26.594 -8.328 6.383 1 94.81 187 ASP A C 1
ATOM 1440 O O . ASP A 1 187 ? 27.109 -7.242 6.652 1 94.81 187 ASP A O 1
ATOM 1444 N N . ILE A 1 188 ? 27.156 -9.203 5.57 1 96.31 188 ILE A N 1
ATOM 1445 C CA . ILE A 1 188 ? 28.5 -9.016 5.023 1 96.31 188 ILE A CA 1
ATOM 1446 C C . ILE A 1 188 ? 28.422 -8.906 3.502 1 96.31 188 ILE A C 1
ATOM 1448 O O . ILE A 1 188 ? 28.062 -9.867 2.824 1 96.31 188 ILE A O 1
ATOM 1452 N N . LEU A 1 189 ? 28.797 -7.754 3.053 1 98.12 189 LEU A N 1
ATOM 1453 C CA . LEU A 1 189 ? 28.922 -7.57 1.612 1 98.12 189 LEU A CA 1
ATOM 1454 C C . LEU A 1 189 ? 30.391 -7.629 1.187 1 98.12 189 LEU A C 1
ATOM 1456 O O . LEU A 1 189 ? 31.234 -6.945 1.768 1 98.12 189 LEU A O 1
ATOM 1460 N N . TYR A 1 190 ? 30.719 -8.445 0.234 1 98.06 190 TYR A N 1
ATOM 1461 C CA . TYR A 1 190 ? 32.031 -8.438 -0.41 1 98.06 190 TYR A CA 1
ATOM 1462 C C . TYR A 1 190 ? 31.891 -8.273 -1.919 1 98.06 190 TYR A C 1
ATOM 1464 O O . TYR A 1 190 ? 31.359 -9.156 -2.602 1 98.06 190 TYR A O 1
ATOM 1472 N N . ASN A 1 191 ? 32.312 -7.148 -2.416 1 97.56 191 ASN A N 1
ATOM 1473 C CA . ASN A 1 191 ? 32.281 -6.816 -3.838 1 97.56 191 ASN A CA 1
ATOM 1474 C C . ASN A 1 191 ? 33.656 -6.359 -4.32 1 97.56 191 ASN A C 1
ATOM 1476 O O . ASN A 1 191 ? 33.75 -5.5 -5.199 1 97.56 191 ASN A O 1
ATOM 1480 N N . GLY A 1 192 ? 34.656 -6.891 -3.799 1 96.44 192 GLY A N 1
ATOM 1481 C CA . GLY A 1 192 ? 36.031 -6.43 -3.928 1 96.44 192 GLY A CA 1
ATOM 1482 C C . GLY A 1 192 ? 36.531 -5.641 -2.727 1 96.44 192 GLY A C 1
ATOM 1483 O O . GLY A 1 192 ? 37.719 -5.527 -2.49 1 96.44 192 GLY A O 1
ATOM 1484 N N . GLU A 1 193 ? 35.562 -5.129 -2.023 1 97.25 193 GLU A N 1
ATOM 1485 C CA . GLU A 1 193 ? 35.75 -4.453 -0.743 1 97.25 193 GLU A CA 1
ATOM 1486 C C . GLU A 1 193 ? 34.781 -4.977 0.305 1 97.25 193 GLU A C 1
ATOM 1488 O O . GLU A 1 193 ? 33.656 -5.371 -0.026 1 97.25 193 GLU A O 1
ATOM 1493 N N . LEU A 1 194 ? 35.281 -4.949 1.543 1 97.31 194 LEU A N 1
ATOM 1494 C CA . LEU A 1 194 ? 34.438 -5.434 2.641 1 97.31 194 LEU A CA 1
ATOM 1495 C C . LEU A 1 194 ? 33.562 -4.32 3.18 1 97.31 194 LEU A C 1
ATOM 1497 O O . LEU A 1 194 ? 34.031 -3.213 3.449 1 97.31 194 LEU A O 1
ATOM 1501 N N . LYS A 1 195 ? 32.281 -4.578 3.275 1 97.31 195 LYS A N 1
ATOM 1502 C CA . LYS A 1 195 ? 31.344 -3.691 3.955 1 97.31 195 LYS A CA 1
ATOM 1503 C C . LYS A 1 195 ? 30.453 -4.469 4.922 1 97.31 195 LYS A C 1
ATOM 1505 O O . LYS A 1 195 ? 29.938 -5.543 4.582 1 97.31 195 LYS A O 1
ATOM 1510 N N . LEU A 1 196 ? 30.328 -3.912 6.105 1 95.5 196 LEU A N 1
ATOM 1511 C CA . LEU A 1 196 ? 29.484 -4.523 7.129 1 95.5 196 LEU A CA 1
ATOM 1512 C C . LEU A 1 196 ? 28.234 -3.688 7.379 1 95.5 196 LEU A C 1
ATOM 1514 O O . LEU A 1 196 ? 28.312 -2.459 7.461 1 95.5 196 LEU A O 1
ATOM 1518 N N . PHE A 1 197 ? 27.125 -4.336 7.391 1 95.19 197 PHE A N 1
ATOM 1519 C CA . PHE A 1 197 ? 25.859 -3.686 7.723 1 95.19 197 PHE A CA 1
ATOM 1520 C C . PHE A 1 197 ? 25.312 -4.203 9.047 1 95.19 197 PHE A C 1
ATOM 1522 O O . PHE A 1 197 ? 24.828 -5.336 9.125 1 95.19 197 PHE A O 1
ATOM 1529 N N . LYS A 1 198 ? 25.359 -3.363 10.031 1 90.88 198 LYS A N 1
ATOM 1530 C CA . LYS A 1 198 ? 24.938 -3.754 11.375 1 90.88 198 LYS A CA 1
ATOM 1531 C C . LYS A 1 198 ? 23.531 -3.266 11.672 1 90.88 198 LYS A C 1
ATOM 1533 O O . LYS A 1 198 ? 23.141 -2.172 11.25 1 90.88 198 LYS A O 1
ATOM 1538 N N . SER A 1 199 ? 22.766 -4.145 12.242 1 87.38 199 SER A N 1
ATOM 1539 C CA . SER A 1 199 ? 21.453 -3.75 12.719 1 87.38 199 SER A CA 1
ATOM 1540 C C . SER A 1 199 ? 21.109 -4.438 14.039 1 87.38 199 SER A C 1
ATOM 1542 O O . SER A 1 199 ? 21.703 -5.465 14.375 1 87.38 199 SER A O 1
ATOM 1544 N N . GLN A 1 200 ? 20.188 -3.779 14.75 1 81.69 200 GLN A N 1
ATOM 1545 C CA . GLN A 1 200 ? 19.703 -4.379 15.984 1 81.69 200 GLN A CA 1
ATOM 1546 C C . GLN A 1 200 ? 18.797 -5.57 15.703 1 81.69 200 GLN A C 1
ATOM 1548 O O . GLN A 1 200 ? 18.078 -5.582 14.695 1 81.69 200 GLN A O 1
ATOM 1553 N N . ARG A 1 201 ? 18.906 -6.52 16.578 1 82.62 201 ARG A N 1
ATOM 1554 C CA . ARG A 1 201 ? 17.953 -7.621 16.484 1 82.62 201 ARG A CA 1
ATOM 1555 C C . ARG A 1 201 ? 16.578 -7.215 17.016 1 82.62 201 ARG A C 1
ATOM 1557 O O . ARG A 1 201 ? 16.484 -6.52 18.031 1 82.62 201 ARG A O 1
ATOM 1564 N N . VAL A 1 202 ? 15.617 -7.57 16.203 1 85.06 202 VAL A N 1
ATOM 1565 C CA . VAL A 1 202 ? 14.266 -7.215 16.609 1 85.06 202 VAL A CA 1
ATOM 1566 C C . VAL A 1 202 ? 13.398 -8.477 16.688 1 85.06 202 VAL A C 1
ATOM 1568 O O . VAL A 1 202 ? 13.648 -9.445 15.969 1 85.06 202 VAL A O 1
ATOM 1571 N N . SER A 1 203 ? 12.453 -8.398 17.594 1 86.12 203 SER A N 1
ATOM 1572 C CA . SER A 1 203 ? 11.5 -9.5 17.719 1 86.12 203 SER A CA 1
ATOM 1573 C C . SER A 1 203 ? 10.312 -9.305 16.781 1 86.12 203 SER A C 1
ATOM 1575 O O . SER A 1 203 ? 9.93 -8.172 16.469 1 86.12 203 SER A O 1
ATOM 1577 N N . GLY A 1 204 ? 9.797 -10.422 16.281 1 89.25 204 GLY A N 1
ATOM 1578 C CA . GLY A 1 204 ? 8.648 -10.414 15.383 1 89.25 204 GLY A CA 1
ATOM 1579 C C . GLY A 1 204 ? 8.562 -11.656 14.508 1 89.25 204 GLY A C 1
ATOM 1580 O O . GLY A 1 204 ? 9.156 -12.688 14.836 1 89.25 204 GLY A O 1
ATOM 1581 N N . CYS A 1 205 ? 7.742 -11.484 13.516 1 92.69 205 CYS A N 1
ATOM 1582 C CA . CYS A 1 205 ? 7.59 -12.602 12.586 1 92.69 205 CYS A CA 1
ATOM 1583 C C . CYS A 1 205 ? 8.742 -12.648 11.594 1 92.69 205 CYS A C 1
ATOM 1585 O O . CYS A 1 205 ? 9.289 -11.602 11.219 1 92.69 205 CYS A O 1
ATOM 1587 N N . THR A 1 206 ? 9.062 -13.891 11.125 1 91.56 206 THR A N 1
ATOM 1588 C CA . THR A 1 206 ? 10.281 -13.961 10.328 1 91.56 206 THR A CA 1
ATOM 1589 C C . THR A 1 206 ? 10.047 -14.758 9.055 1 91.56 206 THR A C 1
ATOM 1591 O O . THR A 1 206 ? 10.922 -14.812 8.18 1 91.56 206 THR A O 1
ATOM 1594 N N . HIS A 1 207 ? 8.914 -15.367 8.93 1 94.25 207 HIS A N 1
ATOM 1595 C CA . HIS A 1 207 ? 8.641 -16.062 7.68 1 94.25 207 HIS A CA 1
ATOM 1596 C C . HIS A 1 207 ? 8.656 -15.109 6.496 1 94.25 207 HIS A C 1
ATOM 1598 O O . HIS A 1 207 ? 7.965 -14.086 6.516 1 94.25 207 HIS A O 1
ATOM 1604 N N . GLY A 1 208 ? 9.484 -15.344 5.531 1 95.25 208 GLY A N 1
ATOM 1605 C CA . GLY A 1 208 ? 9.547 -14.523 4.332 1 95.25 208 GLY A CA 1
ATOM 1606 C C . GLY A 1 208 ? 10.602 -13.43 4.418 1 95.25 208 GLY A C 1
ATOM 1607 O O . GLY A 1 208 ? 10.68 -12.578 3.535 1 95.25 208 GLY A O 1
ATOM 1608 N N . THR A 1 209 ? 11.453 -13.445 5.422 1 94.56 209 THR A N 1
ATOM 1609 C CA . THR A 1 209 ? 12.477 -12.422 5.621 1 94.56 209 THR A CA 1
ATOM 1610 C C . THR A 1 209 ? 13.43 -12.375 4.434 1 94.56 209 THR A C 1
ATOM 1612 O O . THR A 1 209 ? 13.711 -11.297 3.898 1 94.56 209 THR A O 1
ATOM 1615 N N . GLY A 1 210 ? 13.906 -13.547 4.012 1 95.12 210 GLY A N 1
ATOM 1616 C CA . GLY A 1 210 ? 14.836 -13.617 2.896 1 95.12 210 GLY A CA 1
ATOM 1617 C C . GLY A 1 210 ? 14.234 -13.141 1.59 1 95.12 210 GLY A C 1
ATOM 1618 O O . GLY A 1 210 ? 14.867 -12.375 0.85 1 95.12 210 GLY A O 1
ATOM 1619 N N . CYS A 1 211 ? 13.016 -13.555 1.316 1 97.12 211 CYS A N 1
ATOM 1620 C CA . CYS A 1 211 ? 12.32 -13.156 0.1 1 97.12 211 CYS A CA 1
ATOM 1621 C C . CYS A 1 211 ? 12.109 -11.641 0.062 1 97.12 211 CYS A C 1
ATOM 1623 O O . CYS A 1 211 ? 12.383 -11 -0.952 1 97.12 211 CYS A O 1
ATOM 1625 N N . SER A 1 212 ? 11.672 -11.094 1.158 1 98.19 212 SER A N 1
ATOM 1626 C CA . SER A 1 212 ? 11.391 -9.664 1.235 1 98.19 212 SER A CA 1
ATOM 1627 C C . SER A 1 212 ? 12.672 -8.844 1.154 1 98.19 212 SER A C 1
ATOM 1629 O O . SER A 1 212 ? 12.695 -7.777 0.53 1 98.19 212 SER A O 1
ATOM 1631 N N . PHE A 1 213 ? 13.719 -9.359 1.748 1 97.75 213 PHE A N 1
ATOM 1632 C CA . PHE A 1 213 ? 14.992 -8.656 1.751 1 97.75 213 PHE A CA 1
ATOM 1633 C C . PHE A 1 213 ? 15.562 -8.562 0.339 1 97.75 213 PHE A C 1
ATOM 1635 O O . PHE A 1 213 ? 15.922 -7.477 -0.119 1 97.75 213 PHE A O 1
ATOM 1642 N N . SER A 1 214 ? 15.648 -9.648 -0.338 1 98.69 214 SER A N 1
ATOM 1643 C CA . SER A 1 214 ? 16.172 -9.656 -1.701 1 98.69 214 SER A CA 1
ATOM 1644 C C . SER A 1 214 ? 15.273 -8.859 -2.641 1 98.69 214 SER A C 1
ATOM 1646 O O . SER A 1 214 ? 15.766 -8.195 -3.561 1 98.69 214 SER A O 1
ATOM 1648 N N . ALA A 1 215 ? 13.945 -8.898 -2.4 1 98.88 215 ALA A N 1
ATOM 1649 C CA . ALA A 1 215 ? 13.016 -8.117 -3.205 1 98.88 215 ALA A CA 1
ATOM 1650 C C . ALA A 1 215 ? 13.234 -6.621 -2.994 1 98.88 215 ALA A C 1
ATOM 1652 O O . ALA A 1 215 ? 13.156 -5.836 -3.941 1 98.88 215 ALA A O 1
ATOM 1653 N N . ALA A 1 216 ? 13.469 -6.238 -1.764 1 98.88 216 ALA A N 1
ATOM 1654 C CA . ALA A 1 216 ? 13.727 -4.836 -1.457 1 98.88 216 ALA A CA 1
ATOM 1655 C C . ALA A 1 216 ? 14.984 -4.34 -2.172 1 98.88 216 ALA A C 1
ATOM 1657 O O . ALA A 1 216 ? 14.984 -3.258 -2.762 1 98.88 216 ALA A O 1
ATOM 1658 N N . ILE A 1 217 ? 16.047 -5.121 -2.137 1 98.88 217 ILE A N 1
ATOM 1659 C CA . ILE A 1 217 ? 17.266 -4.766 -2.846 1 98.88 217 ILE A CA 1
ATOM 1660 C C . ILE A 1 217 ? 16.969 -4.602 -4.336 1 98.88 217 ILE A C 1
ATOM 1662 O O . ILE A 1 217 ? 17.391 -3.621 -4.953 1 98.88 217 ILE A O 1
ATOM 1666 N N . THR A 1 218 ? 16.234 -5.512 -4.855 1 98.94 218 THR A N 1
ATOM 1667 C CA . THR A 1 218 ? 15.883 -5.508 -6.27 1 98.94 218 THR A CA 1
ATOM 1668 C C . THR A 1 218 ? 15.094 -4.25 -6.629 1 98.94 218 THR A C 1
ATOM 1670 O O . THR A 1 218 ? 15.352 -3.627 -7.66 1 98.94 218 THR A O 1
ATOM 1673 N N . ALA A 1 219 ? 14.133 -3.895 -5.816 1 98.81 219 ALA A N 1
ATOM 1674 C CA . ALA A 1 219 ? 13.336 -2.691 -6.051 1 98.81 219 ALA A CA 1
ATOM 1675 C C . ALA A 1 219 ? 14.219 -1.448 -6.086 1 98.81 219 ALA A C 1
ATOM 1677 O O . ALA A 1 219 ? 14.047 -0.578 -6.941 1 98.81 219 ALA A O 1
ATOM 1678 N N . CYS A 1 220 ? 15.148 -1.352 -5.188 1 98.75 220 CYS A N 1
ATOM 1679 C CA . CYS A 1 220 ? 16.062 -0.219 -5.145 1 98.75 220 CYS A CA 1
ATOM 1680 C C . CYS A 1 220 ? 16.938 -0.179 -6.391 1 98.75 220 CYS A C 1
ATOM 1682 O O . CYS A 1 220 ? 17.156 0.888 -6.965 1 98.75 220 CYS A O 1
ATOM 1684 N N . LEU A 1 221 ? 17.422 -1.347 -6.801 1 98.81 221 LEU A N 1
ATOM 1685 C CA . LEU A 1 221 ? 18.219 -1.417 -8.016 1 98.81 221 LEU A CA 1
ATOM 1686 C C . LEU A 1 221 ? 17.406 -0.99 -9.234 1 98.81 221 LEU A C 1
ATOM 1688 O O . LEU A 1 221 ? 17.906 -0.305 -10.117 1 98.81 221 LEU A O 1
ATOM 1692 N N . ALA A 1 222 ? 16.156 -1.392 -9.258 1 98.5 222 ALA A N 1
ATOM 1693 C CA . ALA A 1 222 ? 15.273 -1 -10.352 1 98.5 222 ALA A CA 1
ATOM 1694 C C . ALA A 1 222 ? 15.148 0.519 -10.438 1 98.5 222 ALA A C 1
ATOM 1696 O O . ALA A 1 222 ? 15.047 1.075 -11.539 1 98.5 222 ALA A O 1
ATOM 1697 N N . LYS A 1 223 ? 15.227 1.13 -9.344 1 97.19 223 LYS A N 1
ATOM 1698 C CA . LYS A 1 223 ? 15.109 2.582 -9.273 1 97.19 223 LYS A CA 1
ATOM 1699 C C . LYS A 1 223 ? 16.438 3.262 -9.586 1 97.19 223 LYS A C 1
ATOM 1701 O O . LYS A 1 223 ? 16.531 4.492 -9.539 1 97.19 223 LYS A O 1
ATOM 1706 N N . GLY A 1 224 ? 17.438 2.518 -9.75 1 97 224 GLY A N 1
ATOM 1707 C CA . GLY A 1 224 ? 18.719 3.061 -10.156 1 97 224 GLY A CA 1
ATOM 1708 C C . GLY A 1 224 ? 19.641 3.352 -8.984 1 97 224 GLY A C 1
ATOM 1709 O O . GLY A 1 224 ? 20.672 4.008 -9.156 1 97 224 GLY A O 1
ATOM 1710 N N . GLU A 1 225 ? 19.391 2.861 -7.91 1 97.62 225 GLU A N 1
ATOM 1711 C CA . GLU A 1 225 ? 20.234 3.088 -6.742 1 97.62 225 GLU A CA 1
ATOM 1712 C C . GLU A 1 225 ? 21.516 2.252 -6.812 1 97.62 225 GLU A C 1
ATOM 1714 O O . GLU A 1 225 ? 21.516 1.161 -7.383 1 97.62 225 GLU A O 1
ATOM 1719 N N . GLU A 1 226 ? 22.516 2.795 -6.133 1 97.94 226 GLU A N 1
ATOM 1720 C CA . GLU A 1 226 ? 23.766 2.031 -6.012 1 97.94 226 GLU A CA 1
ATOM 1721 C C . GLU A 1 226 ? 23.578 0.839 -5.074 1 97.94 226 GLU A C 1
ATOM 1723 O O . GLU A 1 226 ? 22.781 0.893 -4.137 1 97.94 226 GLU A O 1
ATOM 1728 N N . LEU A 1 227 ? 24.391 -0.181 -5.281 1 98.25 227 LEU A N 1
ATOM 1729 C CA . LEU A 1 227 ? 24.203 -1.463 -4.609 1 98.25 227 LEU A CA 1
ATOM 1730 C C . LEU A 1 227 ? 24.281 -1.297 -3.096 1 98.25 227 LEU A C 1
ATOM 1732 O O . LEU A 1 227 ? 23.406 -1.797 -2.373 1 98.25 227 LEU A O 1
ATOM 1736 N N . GLU A 1 228 ? 25.297 -0.57 -2.607 1 97.94 228 GLU A N 1
ATOM 1737 C CA . GLU A 1 228 ? 25.469 -0.403 -1.166 1 97.94 228 GLU A CA 1
ATOM 1738 C C . GLU A 1 228 ? 24.266 0.324 -0.554 1 97.94 228 GLU A C 1
ATOM 1740 O O . GLU A 1 228 ? 23.797 -0.051 0.52 1 97.94 228 GLU A O 1
ATOM 1745 N N . GLU A 1 229 ? 23.828 1.332 -1.219 1 98.12 229 GLU A N 1
ATOM 1746 C CA . GLU A 1 229 ? 22.672 2.074 -0.751 1 98.12 229 GLU A CA 1
ATOM 1747 C C . GLU A 1 229 ? 21.406 1.21 -0.79 1 98.12 229 GLU A C 1
ATOM 1749 O O . GLU A 1 229 ? 20.562 1.285 0.11 1 98.12 229 GLU A O 1
ATOM 1754 N N . ALA A 1 230 ? 21.297 0.42 -1.859 1 98.62 230 ALA A N 1
ATOM 1755 C CA . ALA A 1 230 ? 20.172 -0.501 -1.983 1 98.62 230 ALA A CA 1
ATOM 1756 C C . ALA A 1 230 ? 20.125 -1.462 -0.8 1 98.62 230 ALA A C 1
ATOM 1758 O O . ALA A 1 230 ? 19.047 -1.692 -0.229 1 98.62 230 ALA A O 1
ATOM 1759 N N . ILE A 1 231 ? 21.25 -1.956 -0.401 1 98.19 231 ILE A N 1
ATOM 1760 C CA . ILE A 1 231 ? 21.344 -2.92 0.69 1 98.19 231 ILE A CA 1
ATOM 1761 C C . ILE A 1 231 ? 21.016 -2.232 2.014 1 98.19 231 ILE A C 1
ATOM 1763 O O . ILE A 1 231 ? 20.297 -2.789 2.85 1 98.19 231 ILE A O 1
ATOM 1767 N N . LYS A 1 232 ? 21.531 -1.043 2.203 1 97.56 232 LYS A N 1
ATOM 1768 C CA . LYS A 1 232 ? 21.25 -0.284 3.42 1 97.56 232 LYS A CA 1
ATOM 1769 C C . LYS A 1 232 ? 19.75 -0.045 3.59 1 97.56 232 LYS A C 1
ATOM 1771 O O . LYS A 1 232 ? 19.203 -0.283 4.664 1 97.56 232 LYS A O 1
ATOM 1776 N N . LYS A 1 233 ? 19.109 0.378 2.572 1 97.81 233 LYS A N 1
ATOM 1777 C CA . LYS A 1 233 ? 17.672 0.637 2.602 1 97.81 233 LYS A CA 1
ATOM 1778 C C . LYS A 1 233 ? 16.875 -0.65 2.836 1 97.81 233 LYS A C 1
ATOM 1780 O O . LYS A 1 233 ? 15.883 -0.65 3.559 1 97.81 233 LYS A O 1
ATOM 1785 N N . ALA A 1 234 ? 17.328 -1.705 2.211 1 97.88 234 ALA A N 1
ATOM 1786 C CA . ALA A 1 234 ? 16.672 -2.998 2.385 1 97.88 234 ALA A CA 1
ATOM 1787 C C . ALA A 1 234 ? 16.797 -3.482 3.828 1 97.88 234 ALA A C 1
ATOM 1789 O O . ALA A 1 234 ? 15.852 -4.074 4.367 1 97.88 234 ALA A O 1
ATOM 1790 N N . LYS A 1 235 ? 17.906 -3.258 4.422 1 95.69 235 LYS A N 1
ATOM 1791 C CA . LYS A 1 235 ? 18.109 -3.654 5.812 1 95.69 235 LYS A CA 1
ATOM 1792 C C . LYS A 1 235 ? 17.156 -2.893 6.738 1 95.69 235 LYS A C 1
ATOM 1794 O O . LYS A 1 235 ? 16.516 -3.488 7.609 1 95.69 235 LYS A O 1
ATOM 1799 N N . ASP A 1 236 ? 17.094 -1.609 6.555 1 95.56 236 ASP A N 1
ATOM 1800 C CA . ASP A 1 236 ? 16.156 -0.803 7.332 1 95.56 236 ASP A CA 1
ATOM 1801 C C . ASP A 1 236 ? 14.719 -1.283 7.137 1 95.56 236 ASP A C 1
ATOM 1803 O O . ASP A 1 236 ? 13.953 -1.364 8.102 1 95.56 236 ASP A O 1
ATOM 1807 N N . PHE A 1 237 ? 14.43 -1.566 5.953 1 96.81 237 PHE A N 1
ATOM 1808 C CA . PHE A 1 237 ? 13.102 -2.035 5.594 1 96.81 237 PHE A CA 1
ATOM 1809 C C . PHE A 1 237 ? 12.766 -3.332 6.32 1 96.81 237 PHE A C 1
ATOM 1811 O O . PHE A 1 237 ? 11.68 -3.471 6.891 1 96.81 237 PHE A O 1
ATOM 1818 N N . ILE A 1 238 ? 13.641 -4.289 6.238 1 95.56 238 ILE A N 1
ATOM 1819 C CA . ILE A 1 238 ? 13.328 -5.613 6.766 1 95.56 238 ILE A CA 1
ATOM 1820 C C . ILE A 1 238 ? 13.164 -5.535 8.281 1 95.56 238 ILE A C 1
ATOM 1822 O O . ILE A 1 238 ? 12.344 -6.258 8.859 1 95.56 238 ILE A O 1
ATOM 1826 N N . ILE A 1 239 ? 13.898 -4.691 8.93 1 93.94 239 ILE A N 1
ATOM 1827 C CA . ILE A 1 239 ? 13.75 -4.492 10.367 1 93.94 239 ILE A CA 1
ATOM 1828 C C . ILE A 1 239 ? 12.344 -3.975 10.672 1 93.94 239 ILE A C 1
ATOM 1830 O O . ILE A 1 239 ? 11.672 -4.484 11.57 1 93.94 239 ILE A O 1
ATOM 1834 N N . LYS A 1 240 ? 11.906 -3.066 9.922 1 94.88 240 LYS A N 1
ATOM 1835 C CA . LYS A 1 240 ? 10.562 -2.518 10.109 1 94.88 240 LYS A CA 1
ATOM 1836 C C . LYS A 1 240 ? 9.492 -3.562 9.805 1 94.88 240 LYS A C 1
ATOM 1838 O O . LYS A 1 240 ? 8.461 -3.619 10.477 1 94.88 240 LYS A O 1
ATOM 1843 N N . SER A 1 241 ? 9.758 -4.348 8.805 1 96.75 241 SER A N 1
ATOM 1844 C CA . SER A 1 241 ? 8.805 -5.379 8.398 1 96.75 241 SER A CA 1
ATOM 1845 C C . SER A 1 241 ? 8.641 -6.434 9.484 1 96.75 241 SER A C 1
ATOM 1847 O O . SER A 1 241 ? 7.547 -6.98 9.664 1 96.75 241 SER A O 1
ATOM 1849 N N . ILE A 1 242 ? 9.734 -6.734 10.133 1 95.06 242 ILE A N 1
ATOM 1850 C CA . ILE A 1 242 ? 9.688 -7.699 11.227 1 95.06 242 ILE A CA 1
ATOM 1851 C C . ILE A 1 242 ? 8.984 -7.082 12.43 1 95.06 242 ILE A C 1
ATOM 1853 O O . ILE A 1 242 ? 8.07 -7.691 13 1 95.06 242 ILE A O 1
ATOM 1857 N N . ARG A 1 243 ? 9.281 -5.855 12.695 1 93.19 243 ARG A N 1
ATOM 1858 C CA . ARG A 1 243 ? 8.742 -5.164 13.867 1 93.19 243 ARG A CA 1
ATOM 1859 C C . ARG A 1 243 ? 7.238 -4.941 13.727 1 93.19 243 ARG A C 1
ATOM 1861 O O . ARG A 1 243 ? 6.504 -4.988 14.719 1 93.19 243 ARG A O 1
ATOM 1868 N N . ASN A 1 244 ? 6.766 -4.703 12.539 1 94.81 244 ASN A N 1
ATOM 1869 C CA . ASN A 1 244 ? 5.375 -4.344 12.289 1 94.81 244 ASN A CA 1
ATOM 1870 C C . ASN A 1 244 ? 4.594 -5.504 11.672 1 94.81 244 ASN A C 1
ATOM 1872 O O . ASN A 1 244 ? 3.699 -5.289 10.852 1 94.81 244 ASN A O 1
ATOM 1876 N N . SER A 1 245 ? 4.965 -6.699 11.977 1 94.38 245 SER A N 1
ATOM 1877 C CA . SER A 1 245 ? 4.297 -7.883 11.453 1 94.38 245 SER A CA 1
ATOM 1878 C C . SER A 1 245 ? 2.971 -8.125 12.164 1 94.38 245 SER A C 1
ATOM 1880 O O . SER A 1 245 ? 2.811 -7.766 13.336 1 94.38 245 SER A O 1
ATOM 1882 N N . TYR A 1 246 ? 2.129 -8.766 11.359 1 91.31 246 TYR A N 1
ATOM 1883 C CA . TYR A 1 246 ? 0.88 -9.242 11.945 1 91.31 246 TYR A CA 1
ATOM 1884 C C . TYR A 1 246 ? 1.052 -10.641 12.531 1 91.31 246 TYR A C 1
ATOM 1886 O O . TYR A 1 246 ? 1.748 -11.477 11.961 1 91.31 246 TYR A O 1
ATOM 1894 N N . ARG A 1 247 ? 0.736 -10.906 13.719 1 90.31 247 ARG A N 1
ATOM 1895 C CA . ARG A 1 247 ? 0.84 -12.211 14.359 1 90.31 247 ARG A CA 1
ATOM 1896 C C . ARG A 1 247 ? -0.333 -13.109 13.969 1 90.31 247 ARG A C 1
ATOM 1898 O O . ARG A 1 247 ? -1.153 -13.469 14.812 1 90.31 247 ARG A O 1
ATOM 1905 N N . ILE A 1 248 ? -0.207 -13.555 12.688 1 93.19 248 ILE A N 1
ATOM 1906 C CA . ILE A 1 248 ? -1.279 -14.391 12.148 1 93.19 248 ILE A CA 1
ATOM 1907 C C . ILE A 1 248 ? -0.764 -15.805 11.906 1 93.19 248 ILE A C 1
ATOM 1909 O O . ILE A 1 248 ? 0.44 -16.016 11.742 1 93.19 248 ILE A O 1
ATOM 1913 N N . GLY A 1 249 ? -1.708 -16.781 11.797 1 93.5 249 GLY A N 1
ATOM 1914 C CA . GLY A 1 249 ? -1.322 -18.188 11.688 1 93.5 249 GLY A CA 1
ATOM 1915 C C . GLY A 1 249 ? -0.985 -18.812 13.023 1 93.5 249 GLY A C 1
ATOM 1916 O O . GLY A 1 249 ? -1 -18.141 14.055 1 93.5 249 GLY A O 1
ATOM 1917 N N . LYS A 1 250 ? -0.644 -20.047 13.07 1 92.75 250 LYS A N 1
ATOM 1918 C CA . LYS A 1 250 ? -0.54 -20.781 14.32 1 92.75 250 LYS A CA 1
ATOM 1919 C C . LYS A 1 250 ? 0.918 -20.969 14.734 1 92.75 250 LYS A C 1
ATOM 1921 O O . LYS A 1 250 ? 1.205 -21.344 15.875 1 92.75 250 LYS A O 1
ATOM 1926 N N . LYS A 1 251 ? 1.908 -20.641 13.867 1 93.31 251 LYS A N 1
ATOM 1927 C CA . LYS A 1 251 ? 3.303 -20.891 14.219 1 93.31 251 LYS A CA 1
ATOM 1928 C C . LYS A 1 251 ? 4.211 -19.797 13.664 1 93.31 251 LYS A C 1
ATOM 1930 O O . LYS A 1 251 ? 4.234 -18.688 14.188 1 93.31 251 LYS A O 1
ATOM 1935 N N . TYR A 1 252 ? 4.836 -20.016 12.5 1 92.69 252 TYR A N 1
ATOM 1936 C CA . TYR A 1 252 ? 5.758 -19.047 11.945 1 92.69 252 TYR A CA 1
ATOM 1937 C C . TYR A 1 252 ? 5.008 -17.984 11.141 1 92.69 252 TYR A C 1
ATOM 1939 O O . TYR A 1 252 ? 4.793 -18.141 9.938 1 92.69 252 TYR A O 1
ATOM 1947 N N . CYS A 1 253 ? 4.785 -16.844 11.781 1 94.38 253 CYS A N 1
ATOM 1948 C CA . CYS A 1 253 ? 4.027 -15.781 11.125 1 94.38 253 CYS A CA 1
ATOM 1949 C C . CYS A 1 253 ? 4.91 -15 10.156 1 94.38 253 CYS A C 1
ATOM 1951 O O . CYS A 1 253 ? 6.125 -14.93 10.344 1 94.38 253 CYS A O 1
ATOM 1953 N N . PRO A 1 254 ? 4.285 -14.484 9.141 1 96.31 254 PRO A N 1
ATOM 1954 C CA . PRO A 1 254 ? 5.039 -13.781 8.102 1 96.31 254 PRO A CA 1
ATOM 1955 C C . PRO A 1 254 ? 5.445 -12.367 8.516 1 96.31 254 PRO A C 1
ATOM 1957 O O . PRO A 1 254 ? 4.742 -11.727 9.305 1 96.31 254 PRO A O 1
ATOM 1960 N N . VAL A 1 255 ? 6.566 -11.906 7.953 1 96.38 255 VAL A N 1
ATOM 1961 C CA . VAL A 1 255 ? 6.902 -10.492 8.062 1 96.38 255 VAL A CA 1
ATOM 1962 C C . VAL A 1 255 ? 5.852 -9.648 7.336 1 96.38 255 VAL A C 1
ATOM 1964 O O . VAL A 1 255 ? 5.09 -10.172 6.516 1 96.38 255 VAL A O 1
ATOM 1967 N N . ASN A 1 256 ? 5.734 -8.375 7.691 1 97.12 256 ASN A N 1
ATOM 1968 C CA . ASN A 1 256 ? 4.852 -7.457 6.98 1 97.12 256 ASN A CA 1
ATOM 1969 C C . ASN A 1 256 ? 5.586 -6.727 5.859 1 97.12 256 ASN A C 1
ATOM 1971 O O . ASN A 1 256 ? 6.043 -5.598 6.043 1 97.12 256 ASN A O 1
ATOM 1975 N N . SER A 1 257 ? 5.527 -7.301 4.688 1 97.69 257 SER A N 1
ATOM 1976 C CA . SER A 1 257 ? 6.273 -6.789 3.541 1 97.69 257 SER A CA 1
ATOM 1977 C C . SER A 1 257 ? 5.648 -5.504 3.006 1 97.69 257 SER A C 1
ATOM 1979 O O . SER A 1 257 ? 6.227 -4.84 2.141 1 97.69 257 SER A O 1
ATOM 1981 N N . LEU A 1 258 ? 4.488 -5.117 3.535 1 97.38 258 LEU A N 1
ATOM 1982 C CA . LEU A 1 258 ? 3.791 -3.908 3.111 1 97.38 258 LEU A CA 1
ATOM 1983 C C . LEU A 1 258 ? 3.959 -2.795 4.141 1 97.38 258 LEU A C 1
ATOM 1985 O O . LEU A 1 258 ? 3.338 -1.736 4.023 1 97.38 258 LEU A O 1
ATOM 1989 N N . SER A 1 259 ? 4.73 -2.936 5.121 1 95.56 259 SER A N 1
ATOM 1990 C CA . SER A 1 259 ? 4.742 -2.135 6.34 1 95.56 259 SER A CA 1
ATOM 1991 C C . SER A 1 259 ? 5.031 -0.669 6.039 1 95.56 259 SER A C 1
ATOM 1993 O O . SER A 1 259 ? 4.398 0.223 6.605 1 95.56 259 SER A O 1
ATOM 1995 N N . ILE A 1 260 ? 5.965 -0.392 5.121 1 95.88 260 ILE A N 1
ATOM 1996 C CA . ILE A 1 260 ? 6.367 0.985 4.863 1 95.88 260 ILE A CA 1
ATOM 1997 C C . ILE A 1 260 ? 5.211 1.755 4.234 1 95.88 260 ILE A C 1
ATOM 1999 O O . ILE A 1 260 ? 4.895 2.871 4.656 1 95.88 260 ILE A O 1
ATOM 2003 N N . LEU A 1 261 ? 4.637 1.146 3.273 1 97 261 LEU A N 1
ATOM 2004 C CA . LEU A 1 261 ? 3.523 1.778 2.576 1 97 261 LEU A CA 1
ATOM 2005 C C . LEU A 1 261 ? 2.309 1.9 3.49 1 97 261 LEU A C 1
ATOM 2007 O O . LEU A 1 261 ? 1.673 2.955 3.547 1 97 261 LEU A O 1
ATOM 2011 N N . GLU A 1 262 ? 1.994 0.889 4.16 1 97.12 262 GLU A N 1
ATOM 2012 C CA . GLU A 1 262 ? 0.847 0.85 5.062 1 97.12 262 GLU A CA 1
ATOM 2013 C C . GLU A 1 262 ? 0.983 1.888 6.172 1 97.12 262 GLU A C 1
ATOM 2015 O O . GLU A 1 262 ? 0.015 2.57 6.516 1 97.12 262 GLU A O 1
ATOM 2020 N N . GLU A 1 263 ? 2.125 1.962 6.738 1 97.44 263 GLU A N 1
ATOM 2021 C CA . GLU A 1 263 ? 2.34 2.902 7.836 1 97.44 263 GLU A CA 1
ATOM 2022 C C . GLU A 1 263 ? 2.09 4.34 7.387 1 97.44 263 GLU A C 1
ATOM 2024 O O . GLU A 1 263 ? 1.438 5.109 8.094 1 97.44 263 GLU A O 1
ATOM 2029 N N . LYS A 1 264 ? 2.643 4.703 6.238 1 97.94 264 LYS A N 1
ATOM 2030 C CA . LYS A 1 264 ? 2.447 6.051 5.715 1 97.94 264 LYS A CA 1
ATOM 2031 C C . LYS A 1 264 ? 0.965 6.34 5.492 1 97.94 264 LYS A C 1
ATOM 2033 O O . LYS A 1 264 ? 0.484 7.43 5.82 1 97.94 264 LYS A O 1
ATOM 2038 N N . ALA A 1 265 ? 0.307 5.398 4.91 1 98.25 265 ALA A N 1
ATOM 2039 C CA . ALA A 1 265 ? -1.124 5.57 4.668 1 98.25 265 ALA A CA 1
ATOM 2040 C C . ALA A 1 265 ? -1.885 5.746 5.977 1 98.25 265 ALA A C 1
ATOM 2042 O O . ALA A 1 265 ? -2.775 6.594 6.074 1 98.25 265 ALA A O 1
ATOM 2043 N N . LYS A 1 266 ? -1.535 4.961 6.98 1 98.06 266 LYS A N 1
ATOM 2044 C CA . LYS A 1 266 ? -2.203 5.039 8.281 1 98.06 266 LYS A CA 1
ATOM 2045 C C . LYS A 1 266 ? -1.911 6.367 8.969 1 98.06 266 LYS A C 1
ATOM 2047 O O . LYS A 1 266 ? -2.766 6.906 9.672 1 98.06 266 LYS A O 1
ATOM 2052 N N . ARG A 1 267 ? -0.736 6.84 8.812 1 98.5 267 ARG A N 1
ATOM 2053 C CA . ARG A 1 267 ? -0.407 8.148 9.383 1 98.5 267 ARG A CA 1
ATOM 2054 C C . ARG A 1 267 ? -1.271 9.242 8.766 1 98.5 267 ARG A C 1
ATOM 2056 O O . ARG A 1 267 ? -1.756 10.125 9.477 1 98.5 267 ARG A O 1
ATOM 2063 N N . TRP A 1 268 ? -1.469 9.188 7.484 1 98.44 268 TRP A N 1
ATOM 2064 C CA . TRP A 1 268 ? -2.312 10.172 6.812 1 98.44 268 TRP A CA 1
ATOM 2065 C C . TRP A 1 268 ? -3.746 10.102 7.324 1 98.44 268 TRP A C 1
ATOM 2067 O O . TRP A 1 268 ? -4.355 11.125 7.637 1 98.44 268 TRP A O 1
ATOM 2077 N N . GLU A 1 269 ? -4.238 8.906 7.434 1 97.94 269 GLU A N 1
ATOM 2078 C CA . GLU A 1 269 ? -5.609 8.703 7.898 1 97.94 269 GLU A CA 1
ATOM 2079 C C . GLU A 1 269 ? -5.793 9.234 9.32 1 97.94 269 GLU A C 1
ATOM 2081 O O . GLU A 1 269 ? -6.777 9.914 9.609 1 97.94 269 GLU A O 1
ATOM 2086 N N . THR A 1 270 ? -4.848 8.867 10.125 1 98.56 270 THR A N 1
ATOM 2087 C CA . THR A 1 270 ? -4.902 9.258 11.523 1 98.56 270 THR A CA 1
ATOM 2088 C C . THR A 1 270 ? -4.824 10.773 11.664 1 98.56 270 THR A C 1
ATOM 2090 O O . THR A 1 270 ? -5.602 11.375 12.406 1 98.56 270 THR A O 1
ATOM 2093 N N . TYR A 1 271 ? -3.91 11.391 10.922 1 98 271 TYR A N 1
ATOM 2094 C CA . TYR A 1 271 ? -3.74 12.844 10.93 1 98 271 TYR A CA 1
ATOM 2095 C C . TYR A 1 271 ? -5.02 13.547 10.484 1 98 271 TYR A C 1
ATOM 2097 O O . TYR A 1 271 ? -5.5 14.453 11.164 1 98 271 TYR A O 1
ATOM 2105 N N . ARG A 1 272 ? -5.551 13.102 9.391 1 97.5 272 ARG A N 1
ATOM 2106 C CA . ARG A 1 272 ? -6.703 13.766 8.797 1 97.5 272 ARG A CA 1
ATOM 2107 C C . ARG A 1 272 ? -7.93 13.641 9.695 1 97.5 272 ARG A C 1
ATOM 2109 O O . ARG A 1 272 ? -8.672 14.609 9.883 1 97.5 272 ARG A O 1
ATOM 2116 N N . GLU A 1 273 ? -8.148 12.477 10.227 1 98.12 273 GLU A N 1
ATOM 2117 C CA . GLU A 1 273 ? -9.305 12.25 11.086 1 98.12 273 GLU A CA 1
ATOM 2118 C C . GLU A 1 273 ? -9.219 13.078 12.359 1 98.12 273 GLU A C 1
ATOM 2120 O O . GLU A 1 273 ? -10.219 13.641 12.812 1 98.12 273 GLU A O 1
ATOM 2125 N N . LEU A 1 274 ? -8.062 13.078 12.93 1 98.5 274 LEU A N 1
ATOM 2126 C CA . LEU A 1 274 ? -7.902 13.867 14.148 1 98.5 274 LEU A CA 1
ATOM 2127 C C . LEU A 1 274 ? -8.07 15.352 13.859 1 98.5 274 LEU A C 1
ATOM 2129 O O . LEU A 1 274 ? -8.695 16.078 14.648 1 98.5 274 LEU A O 1
ATOM 2133 N N . LYS A 1 275 ? -7.492 15.805 12.781 1 97.31 275 LYS A N 1
ATOM 2134 C CA . LYS A 1 275 ? -7.605 17.203 12.398 1 97.31 275 LYS A CA 1
ATOM 2135 C C . LYS A 1 275 ? -9.07 17.625 12.266 1 97.31 275 LYS A C 1
ATOM 2137 O O . LYS A 1 275 ? -9.469 18.672 12.773 1 97.31 275 LYS A O 1
ATOM 2142 N N . GLU A 1 276 ? -9.836 16.844 11.641 1 97.19 276 GLU A N 1
ATOM 2143 C CA . GLU A 1 276 ? -11.25 17.141 11.469 1 97.19 276 GLU A CA 1
ATOM 2144 C C . GLU A 1 276 ? -11.984 17.141 12.805 1 97.19 276 GLU A C 1
ATOM 2146 O O . GLU A 1 276 ? -12.859 17.984 13.039 1 97.19 276 GLU A O 1
ATOM 2151 N N . SER A 1 277 ? -11.641 16.25 13.633 1 98.38 277 SER A N 1
ATOM 2152 C CA . SER A 1 277 ? -12.297 16.141 14.93 1 98.38 277 SER A CA 1
ATOM 2153 C C . SER A 1 277 ? -11.914 17.312 15.844 1 98.38 277 SER A C 1
ATOM 2155 O O . SER A 1 277 ? -12.727 17.766 16.656 1 98.38 277 SER A O 1
ATOM 2157 N N . VAL A 1 278 ? -10.695 17.734 15.773 1 97.81 278 VAL A N 1
ATOM 2158 C CA . VAL A 1 278 ? -10.281 18.891 16.547 1 97.81 278 VAL A CA 1
ATOM 2159 C C . VAL A 1 278 ? -11.047 20.125 16.094 1 97.81 278 VAL A C 1
ATOM 2161 O O . VAL A 1 278 ? -11.484 20.938 16.922 1 97.81 278 VAL A O 1
ATOM 2164 N N . LYS A 1 279 ? -11.242 20.281 14.812 1 96.25 279 LYS A N 1
ATOM 2165 C CA . LYS A 1 279 ? -12.055 21.375 14.297 1 96.25 279 LYS A CA 1
ATOM 2166 C C . LYS A 1 279 ? -13.469 21.328 14.875 1 96.25 279 LYS A C 1
ATOM 2168 O O . LYS A 1 279 ? -14.031 22.359 15.234 1 96.25 279 LYS A O 1
ATOM 2173 N N . GLU A 1 280 ? -13.961 20.172 14.906 1 97.56 280 GLU A N 1
ATOM 2174 C CA . GLU A 1 280 ? -15.297 19.984 15.469 1 97.56 280 GLU A CA 1
ATOM 2175 C C . GLU A 1 280 ? -15.328 20.328 16.953 1 97.56 280 GLU A C 1
ATOM 2177 O O . GLU A 1 280 ? -16.281 20.938 17.438 1 97.56 280 GLU A O 1
ATOM 2182 N N . LEU A 1 281 ? -14.336 19.922 17.656 1 97.56 281 LEU A N 1
ATOM 2183 C CA . LEU A 1 281 ? -14.234 20.234 19.078 1 97.56 281 LEU A CA 1
ATOM 2184 C C . LEU A 1 281 ? -14.227 21.734 19.312 1 97.56 281 LEU A C 1
ATOM 2186 O O . LEU A 1 281 ? -14.898 22.234 20.234 1 97.56 281 LEU A O 1
ATOM 2190 N N . ILE A 1 282 ? -13.484 22.422 18.516 1 95.75 282 ILE A N 1
ATOM 2191 C CA . ILE A 1 282 ? -13.391 23.859 18.625 1 95.75 282 ILE A CA 1
ATOM 2192 C C . ILE A 1 282 ? -14.75 24.5 18.344 1 95.75 282 ILE A C 1
ATOM 2194 O O . ILE A 1 282 ? -15.156 25.438 19.016 1 95.75 282 ILE A O 1
ATOM 2198 N N . SER A 1 283 ? -15.422 23.984 17.391 1 96.12 283 SER A N 1
ATOM 2199 C CA . SER A 1 283 ? -16.75 24.484 17.047 1 96.12 283 SER A CA 1
ATOM 2200 C C . SER A 1 283 ? -17.734 24.281 18.188 1 96.12 283 SER A C 1
ATOM 2202 O O . SER A 1 283 ? -18.625 25.094 18.406 1 96.12 283 SER A O 1
ATOM 2204 N N . LEU A 1 284 ? -17.625 23.188 18.938 1 95.88 284 LEU A N 1
ATOM 2205 C CA . LEU A 1 284 ? -18.469 22.906 20.094 1 95.88 284 LEU A CA 1
ATOM 2206 C C . LEU A 1 284 ? -18.188 23.891 21.234 1 95.88 284 LEU A C 1
ATOM 2208 O O . LEU A 1 284 ? -19.078 24.172 22.047 1 95.88 284 LEU A O 1
ATOM 2212 N N . ASN A 1 285 ? -17.016 24.328 21.328 1 95.88 285 ASN A N 1
ATOM 2213 C CA . ASN A 1 285 ? -16.547 25.344 22.266 1 95.88 285 ASN A CA 1
ATOM 2214 C C . ASN A 1 285 ? -16.922 24.984 23.703 1 95.88 285 ASN A C 1
ATOM 2216 O O . ASN A 1 285 ? -17.562 25.781 24.406 1 95.88 285 ASN A O 1
ATOM 2220 N N . PRO A 1 286 ? -16.516 23.797 24.203 1 94.88 286 PRO A N 1
ATOM 2221 C CA . PRO A 1 286 ? -16.828 23.391 25.578 1 94.88 286 PRO A CA 1
ATOM 2222 C C . PRO A 1 286 ? -15.945 24.078 26.609 1 94.88 286 PRO A C 1
ATOM 2224 O O . PRO A 1 286 ? -15.203 23.422 27.328 1 94.88 286 PRO A O 1
ATOM 2227 N N . LEU A 1 287 ? -16.062 25.281 26.906 1 94.5 287 LEU A N 1
ATOM 2228 C CA . LEU A 1 287 ? -15.211 26.141 27.719 1 94.5 287 LEU A CA 1
ATOM 2229 C C . LEU A 1 287 ? -15.094 25.609 29.141 1 94.5 287 LEU A C 1
ATOM 2231 O O . LEU A 1 287 ? -14.008 25.578 29.719 1 94.5 287 LEU A O 1
ATOM 2235 N N . HIS A 1 288 ? -16.172 25.234 29.688 1 93.94 288 HIS A N 1
ATOM 2236 C CA . HIS A 1 288 ? -16.219 24.859 31.094 1 93.94 288 HIS A CA 1
ATOM 2237 C C . HIS A 1 288 ? -15.547 23.516 31.328 1 93.94 288 HIS A C 1
ATOM 2239 O O . HIS A 1 288 ? -15.234 23.156 32.469 1 93.94 288 HIS A O 1
ATOM 2245 N N . LEU A 1 289 ? -15.281 22.766 30.219 1 95.81 289 LEU A N 1
ATOM 2246 C CA . LEU A 1 289 ? -14.703 21.438 30.359 1 95.81 289 LEU A CA 1
ATOM 2247 C C . LEU A 1 289 ? -13.195 21.469 30.125 1 95.81 289 LEU A C 1
ATOM 2249 O O . LEU A 1 289 ? -12.516 20.453 30.281 1 95.81 289 LEU A O 1
ATOM 2253 N N . ILE A 1 290 ? -12.656 22.531 29.75 1 95.44 290 ILE A N 1
ATOM 2254 C CA . ILE A 1 290 ? -11.219 22.656 29.5 1 95.44 290 ILE A CA 1
ATOM 2255 C C . ILE A 1 290 ? -10.5 22.984 30.797 1 95.44 290 ILE A C 1
ATOM 2257 O O . ILE A 1 290 ? -10.75 24.031 31.422 1 95.44 290 ILE A O 1
ATOM 2261 N N . PRO A 1 291 ? -9.57 22.172 31.172 1 93.19 291 PRO A N 1
ATOM 2262 C CA . PRO A 1 291 ? -8.828 22.453 32.406 1 93.19 291 PRO A CA 1
ATOM 2263 C C . PRO A 1 291 ? -7.859 23.625 32.25 1 93.19 291 PRO A C 1
ATOM 2265 O O . PRO A 1 291 ? -7.586 24.062 31.141 1 93.19 291 PRO A O 1
ATOM 2268 N N . GLU A 1 292 ? -7.285 24.062 33.406 1 87.5 292 GLU A N 1
ATOM 2269 C CA . GLU A 1 292 ? -6.355 25.188 33.406 1 87.5 292 GLU A CA 1
ATOM 2270 C C . GLU A 1 292 ? -5.066 24.828 32.656 1 87.5 292 GLU A C 1
ATOM 2272 O O . GLU A 1 292 ? -4.484 25.672 31.969 1 87.5 292 GLU A O 1
ATOM 2277 N N . VAL A 1 293 ? -4.676 23.625 32.781 1 88.5 293 VAL A N 1
ATOM 2278 C CA . VAL A 1 293 ? -3.432 23.172 32.188 1 88.5 293 VAL A CA 1
ATOM 2279 C C . VAL A 1 293 ? -3.67 22.859 30.703 1 88.5 293 VAL A C 1
ATOM 2281 O O . VAL A 1 293 ? -2.725 22.609 29.953 1 88.5 293 VAL A O 1
ATOM 2284 N N . GLY A 1 294 ? -4.898 22.875 30.25 1 92.94 294 GLY A N 1
ATOM 2285 C CA . GLY A 1 294 ? -5.234 22.594 28.875 1 92.94 294 GLY A CA 1
ATOM 2286 C C . GLY A 1 294 ? -5.648 21.156 28.625 1 92.94 294 GLY A C 1
ATOM 2287 O O . GLY A 1 294 ? -5.387 20.281 29.453 1 92.94 294 GLY A O 1
ATOM 2288 N N . SER A 1 295 ? -6.344 20.953 27.547 1 96.12 295 SER A N 1
ATOM 2289 C CA . SER A 1 295 ? -6.734 19.625 27.078 1 96.12 295 SER A CA 1
ATOM 2290 C C . SER A 1 295 ? -5.891 19.203 25.875 1 96.12 295 SER A C 1
ATOM 2292 O O . SER A 1 295 ? -5.285 20.031 25.203 1 96.12 295 SER A O 1
ATOM 2294 N N . ASN A 1 296 ? -5.773 17.906 25.734 1 97.62 296 ASN A N 1
ATOM 2295 C CA . ASN A 1 296 ? -5.266 17.359 24.484 1 97.62 296 ASN A CA 1
ATOM 2296 C C . ASN A 1 296 ? -6.195 16.297 23.922 1 97.62 296 ASN A C 1
ATOM 2298 O O . ASN A 1 296 ? -7.031 15.75 24.641 1 97.62 296 ASN A O 1
ATOM 2302 N N . PHE A 1 297 ? -6.188 16.219 22.688 1 98.56 297 PHE A N 1
ATOM 2303 C CA . PHE A 1 297 ? -6.941 15.25 21.906 1 98.56 297 PHE A CA 1
ATOM 2304 C C . PHE A 1 297 ? -6.004 14.383 21.078 1 98.56 297 PHE A C 1
ATOM 2306 O O . PHE A 1 297 ? -5.367 14.875 20.141 1 98.56 297 PHE A O 1
ATOM 2313 N N . VAL A 1 298 ? -5.934 13.062 21.422 1 98.81 298 VAL A N 1
ATOM 2314 C CA . VAL A 1 298 ? -4.898 12.258 20.781 1 98.81 298 VAL A CA 1
ATOM 2315 C C . VAL A 1 298 ? -5.547 11.109 20.016 1 98.81 298 VAL A C 1
ATOM 2317 O O . VAL A 1 298 ? -6.68 10.719 20.297 1 98.81 298 VAL A O 1
ATOM 2320 N N . TYR A 1 299 ? -4.879 10.586 19.016 1 98.88 299 TYR A N 1
ATOM 2321 C CA . TYR A 1 299 ? -5.277 9.469 18.172 1 98.88 299 TYR A CA 1
ATOM 2322 C C . TYR A 1 299 ? -4.07 8.633 17.781 1 98.88 299 TYR A C 1
ATOM 2324 O O . TYR A 1 299 ? -3.162 9.117 17.094 1 98.88 299 TYR A O 1
ATOM 2332 N N . SER A 1 300 ? -4.035 7.406 18.172 1 98.75 300 SER A N 1
ATOM 2333 C CA . SER A 1 300 ? -2.889 6.535 17.953 1 98.75 300 SER A CA 1
ATOM 2334 C C . SER A 1 300 ? -3.004 5.805 16.609 1 98.75 300 SER A C 1
ATOM 2336 O O . SER A 1 300 ? -4.109 5.535 16.141 1 98.75 300 SER A O 1
ATOM 2338 N N . LEU A 1 301 ? -1.842 5.52 16.031 1 98.06 301 LEU A N 1
ATOM 2339 C CA . LEU A 1 301 ? -1.833 4.555 14.938 1 98.06 301 LEU A CA 1
ATOM 2340 C C . LEU A 1 301 ? -2.373 3.205 15.406 1 98.06 301 LEU A C 1
ATOM 2342 O O . LEU A 1 301 ? -2.291 2.873 16.594 1 98.06 301 LEU A O 1
ATOM 2346 N N . PRO A 1 302 ? -2.98 2.467 14.523 1 96.56 302 PRO A N 1
ATOM 2347 C CA . PRO A 1 302 ? -3.449 1.13 14.898 1 96.56 302 PRO A CA 1
ATOM 2348 C C . PRO A 1 302 ? -2.309 0.123 15.047 1 96.56 302 PRO A C 1
ATOM 2350 O O . PRO A 1 302 ? -1.196 0.375 14.578 1 96.56 302 PRO A O 1
ATOM 2353 N N . TYR A 1 303 ? -2.67 -0.93 15.82 1 93.19 303 TYR A N 1
ATOM 2354 C CA . TYR A 1 303 ? -1.779 -2.084 15.781 1 93.19 303 TYR A CA 1
ATOM 2355 C C . TYR A 1 303 ? -1.49 -2.508 14.352 1 93.19 303 TYR A C 1
ATOM 2357 O O . TYR A 1 303 ? -2.391 -2.521 13.508 1 93.19 303 TYR A O 1
ATOM 2365 N N . PRO A 1 304 ? -0.234 -2.84 13.953 1 93.38 304 PRO A N 1
ATOM 2366 C CA . PRO A 1 304 ? 0.937 -2.979 14.82 1 93.38 304 PRO A CA 1
ATOM 2367 C C . PRO A 1 304 ? 1.856 -1.761 14.773 1 93.38 304 PRO A C 1
ATOM 2369 O O . PRO A 1 304 ? 3.027 -1.852 15.148 1 93.38 304 PRO A O 1
ATOM 2372 N N . TYR A 1 305 ? 1.35 -0.661 14.367 1 95.88 305 TYR A N 1
ATOM 2373 C CA . TYR A 1 305 ? 2.203 0.496 14.117 1 95.88 305 TYR A CA 1
ATOM 2374 C C . TYR A 1 305 ? 2.277 1.394 15.344 1 95.88 305 TYR A C 1
ATOM 2376 O O . TYR A 1 305 ? 2.967 2.416 15.336 1 95.88 305 TYR A O 1
ATOM 2384 N N . ASN A 1 306 ? 1.59 1.089 16.406 1 96 306 ASN A N 1
ATOM 2385 C CA . ASN A 1 306 ? 1.559 1.857 17.641 1 96 306 ASN A CA 1
ATOM 2386 C C . ASN A 1 306 ? 2.652 1.409 18.609 1 96 306 ASN A C 1
ATOM 2388 O O . ASN A 1 306 ? 2.363 0.82 19.641 1 96 306 ASN A O 1
ATOM 2392 N N . LYS A 1 307 ? 3.906 1.843 18.391 1 94 307 LYS A N 1
ATOM 2393 C CA . LYS A 1 307 ? 5.039 1.334 19.156 1 94 307 LYS A CA 1
ATOM 2394 C C . LYS A 1 307 ? 5.336 2.229 20.359 1 94 307 LYS A C 1
ATOM 2396 O O . LYS A 1 307 ? 5.664 1.735 21.438 1 94 307 LYS A O 1
ATOM 2401 N N . ASP A 1 308 ? 5.262 3.5 20.172 1 95.5 308 ASP A N 1
ATOM 2402 C CA . ASP A 1 308 ? 5.59 4.441 21.234 1 95.5 308 ASP A CA 1
ATOM 2403 C C . ASP A 1 308 ? 4.867 5.773 21.031 1 95.5 308 ASP A C 1
ATOM 2405 O O . ASP A 1 308 ? 3.945 5.867 20.219 1 95.5 308 ASP A O 1
ATOM 2409 N N . ILE A 1 309 ? 5.281 6.746 21.828 1 96.56 309 ILE A N 1
ATOM 2410 C CA . ILE A 1 309 ? 4.562 8.016 21.875 1 96.56 309 ILE A CA 1
ATOM 2411 C C . ILE A 1 309 ? 4.668 8.727 20.531 1 96.56 309 ILE A C 1
ATOM 2413 O O . ILE A 1 309 ? 3.805 9.539 20.188 1 96.56 309 ILE A O 1
ATOM 2417 N N . ASN A 1 310 ? 5.688 8.422 19.766 1 96.94 310 ASN A N 1
ATOM 2418 C CA . ASN A 1 310 ? 5.875 9.047 18.469 1 96.94 310 ASN A CA 1
ATOM 2419 C C . ASN A 1 310 ? 4.871 8.523 17.438 1 96.94 310 ASN A C 1
ATOM 2421 O O . ASN A 1 310 ? 4.754 9.07 16.344 1 96.94 310 ASN A O 1
ATOM 2425 N N . ASP A 1 311 ? 4.129 7.574 17.797 1 98 311 ASP A N 1
ATOM 2426 C CA . ASP A 1 311 ? 3.125 6.984 16.922 1 98 311 ASP A CA 1
ATOM 2427 C C . ASP A 1 311 ? 1.722 7.457 17.297 1 98 311 ASP A C 1
ATOM 2429 O O . ASP A 1 311 ? 0.728 6.887 16.844 1 98 311 ASP A O 1
ATOM 2433 N N . VAL A 1 312 ? 1.675 8.438 18.125 1 98.69 312 VAL A N 1
ATOM 2434 C CA . VAL A 1 312 ? 0.409 9 18.578 1 98.69 312 VAL A CA 1
ATOM 2435 C C . VAL A 1 312 ? 0.309 10.461 18.141 1 98.69 312 VAL A C 1
ATOM 2437 O O . VAL A 1 312 ? 1.189 11.266 18.453 1 98.69 312 VAL A O 1
ATOM 2440 N N . ALA A 1 313 ? -0.744 10.734 17.391 1 98.62 313 ALA A N 1
ATOM 2441 C CA . ALA A 1 313 ? -0.996 12.109 16.953 1 98.62 313 ALA A CA 1
ATOM 2442 C C . ALA A 1 313 ? -1.706 12.898 18.047 1 98.62 313 ALA A C 1
ATOM 2444 O O . ALA A 1 313 ? -2.504 12.344 18.812 1 98.62 313 ALA A O 1
ATOM 2445 N N . GLY A 1 314 ? -1.412 14.148 18.172 1 98.12 314 GLY A N 1
ATOM 2446 C CA . GLY A 1 314 ? -2.035 15.07 19.109 1 98.12 314 GLY A CA 1
ATOM 2447 C C . GLY A 1 314 ? -1.936 16.516 18.688 1 98.12 314 GLY A C 1
ATOM 2448 O O . GLY A 1 314 ? -1.527 16.812 17.562 1 98.12 314 GLY A O 1
ATOM 2449 N N . VAL A 1 315 ? -2.426 17.391 19.562 1 96.94 315 VAL A N 1
ATOM 2450 C CA . VAL A 1 315 ? -2.381 18.828 19.297 1 96.94 315 VAL A CA 1
ATOM 2451 C C . VAL A 1 315 ? -1.132 19.438 19.938 1 96.94 315 VAL A C 1
ATOM 2453 O O . VAL A 1 315 ? -0.963 19.375 21.156 1 96.94 315 VAL A O 1
ATOM 2456 N N . GLU A 1 316 ? -0.289 20.031 19.078 1 94.12 316 GLU A N 1
ATOM 2457 C CA . GLU A 1 316 ? 0.91 20.688 19.609 1 94.12 316 GLU A CA 1
ATOM 2458 C C . GLU A 1 316 ? 0.551 21.844 20.531 1 94.12 316 GLU A C 1
ATOM 2460 O O . GLU A 1 316 ? -0.251 22.703 20.172 1 94.12 316 GLU A O 1
ATOM 2465 N N . GLY A 1 317 ? 1.076 21.844 21.688 1 92.06 317 GLY A N 1
ATOM 2466 C CA . GLY A 1 317 ? 0.8 22.906 22.641 1 92.06 317 GLY A CA 1
ATOM 2467 C C . GLY A 1 317 ? -0.552 22.766 23.328 1 92.06 317 GLY A C 1
ATOM 2468 O O . GLY A 1 317 ? -0.98 23.656 24.062 1 92.06 317 GLY A O 1
ATOM 2469 N N . ARG A 1 318 ? -1.292 21.75 22.984 1 94.06 318 ARG A N 1
ATOM 2470 C CA . ARG A 1 318 ? -2.564 21.438 23.625 1 94.06 318 ARG A CA 1
ATOM 2471 C C . ARG A 1 318 ? -3.676 22.344 23.109 1 94.06 318 ARG A C 1
ATOM 2473 O O . ARG A 1 318 ? -3.527 23 22.078 1 94.06 318 ARG A O 1
ATOM 2480 N N . ILE A 1 319 ? -4.816 22.141 23.719 1 95.06 319 ILE A N 1
ATOM 2481 C CA . ILE A 1 319 ? -6.012 22.938 23.5 1 95.06 319 ILE A CA 1
ATOM 2482 C C . ILE A 1 319 ? -6.332 23.75 24.734 1 95.06 319 ILE A C 1
ATOM 2484 O O . ILE A 1 319 ? -6.551 23.203 25.812 1 95.06 319 ILE A O 1
ATOM 2488 N N . VAL A 1 320 ? -6.375 25.031 24.578 1 94.44 320 VAL A N 1
ATOM 2489 C CA . VAL A 1 320 ? -6.543 25.906 25.734 1 94.44 320 VAL A CA 1
ATOM 2490 C C . VAL A 1 320 ? -7.816 26.734 25.578 1 94.44 320 VAL A C 1
ATOM 2492 O O . VAL A 1 320 ? -8.461 26.703 24.531 1 94.44 320 VAL A O 1
ATOM 2495 N N . LYS A 1 321 ? -8.133 27.344 26.75 1 91.88 321 LYS A N 1
ATOM 2496 C CA . LYS A 1 321 ? -9.328 28.188 26.719 1 91.88 321 LYS A CA 1
ATOM 2497 C C . LYS A 1 321 ? -8.977 29.656 26.953 1 91.88 321 LYS A C 1
ATOM 2499 O O . LYS A 1 321 ? -8.078 29.969 27.719 1 91.88 321 LYS A O 1
ATOM 2504 N N . THR A 1 322 ? -9.617 30.469 26.141 1 90.81 322 THR A N 1
ATOM 2505 C CA . THR A 1 322 ? -9.672 31.891 26.422 1 90.81 322 THR A CA 1
ATOM 2506 C C . THR A 1 322 ? -10.977 32.25 27.125 1 90.81 322 THR A C 1
ATOM 2508 O O . THR A 1 322 ? -11.695 31.375 27.609 1 90.81 322 THR A O 1
ATOM 2511 N N . LYS A 1 323 ? -11.172 33.594 27.188 1 89.25 323 LYS A N 1
ATOM 2512 C CA . LYS A 1 323 ? -12.406 34.031 27.844 1 89.25 323 LYS A CA 1
ATOM 2513 C C . LYS A 1 323 ? -13.633 33.562 27.062 1 89.25 323 LYS A C 1
ATOM 2515 O O . LYS A 1 323 ? -14.68 33.281 27.641 1 89.25 323 LYS A O 1
ATOM 2520 N N . ARG A 1 324 ? -13.461 33.406 25.766 1 91.12 324 ARG A N 1
ATOM 2521 C CA . ARG A 1 324 ? -14.664 33.188 24.953 1 91.12 324 ARG A CA 1
ATOM 2522 C C . ARG A 1 324 ? -14.555 31.938 24.094 1 91.12 324 ARG A C 1
ATOM 2524 O O . ARG A 1 324 ? -15.562 31.422 23.625 1 91.12 324 ARG A O 1
ATOM 2531 N N . ARG A 1 325 ? -13.305 31.516 23.922 1 92.81 325 ARG A N 1
ATOM 2532 C CA . ARG A 1 325 ? -13.203 30.438 22.938 1 92.81 325 ARG A CA 1
ATOM 2533 C C . ARG A 1 325 ? -12.148 29.422 23.344 1 92.81 325 ARG A C 1
ATOM 2535 O O . ARG A 1 325 ? -11.203 29.75 24.062 1 92.81 325 ARG A O 1
ATOM 2542 N N . VAL A 1 326 ? -12.445 28.219 22.859 1 93.38 326 VAL A N 1
ATOM 2543 C CA . VAL A 1 326 ? -11.453 27.141 22.906 1 93.38 326 VAL A CA 1
ATOM 2544 C C . VAL A 1 326 ? -10.539 27.234 21.703 1 93.38 326 VAL A C 1
ATOM 2546 O O . VAL A 1 326 ? -11.008 27.391 20.562 1 93.38 326 VAL A O 1
ATOM 2549 N N . VAL A 1 327 ? -9.203 27.156 21.938 1 93.06 327 VAL A N 1
ATOM 2550 C CA . VAL A 1 327 ? -8.266 27.375 20.844 1 93.06 327 VAL A CA 1
ATOM 2551 C C . VAL A 1 327 ? -7.152 26.328 20.906 1 93.06 327 VAL A C 1
ATOM 2553 O O . VAL A 1 327 ? -6.562 26.109 21.969 1 93.06 327 VAL A O 1
ATOM 2556 N N . PRO A 1 328 ? -6.926 25.719 19.781 1 93.69 328 PRO A N 1
ATOM 2557 C CA . PRO A 1 328 ? -5.691 24.922 19.734 1 93.69 328 PRO A CA 1
ATOM 2558 C C . PRO A 1 328 ? -4.441 25.797 19.641 1 93.69 328 PRO A C 1
ATOM 2560 O O . PRO A 1 328 ? -4.418 26.781 18.891 1 93.69 328 PRO A O 1
ATOM 2563 N N . VAL A 1 329 ? -3.43 25.438 20.359 1 90.62 329 VAL A N 1
ATOM 2564 C CA . VAL A 1 329 ? -2.211 26.25 20.375 1 90.62 329 VAL A CA 1
ATOM 2565 C C . VAL A 1 329 ? -1.42 26.016 19.094 1 90.62 329 VAL A C 1
ATOM 2567 O O . VAL A 1 329 ? -0.908 26.969 18.5 1 90.62 329 VAL A O 1
ATOM 2570 N N . GLY A 1 330 ? -1.279 24.828 18.703 1 90.44 330 GLY A N 1
ATOM 2571 C CA . GLY A 1 330 ? -0.554 24.484 17.484 1 90.44 330 GLY A CA 1
ATOM 2572 C C . GLY A 1 330 ? -1.311 23.516 16.594 1 90.44 330 GLY A C 1
ATOM 2573 O O . GLY A 1 330 ? -2.518 23.328 16.75 1 90.44 330 GLY A O 1
ATOM 2574 N N . ASP A 1 331 ? -0.563 23 15.609 1 90.75 331 ASP A N 1
ATOM 2575 C CA . ASP A 1 331 ? -1.148 22.047 14.664 1 90.75 331 ASP A CA 1
ATOM 2576 C C . ASP A 1 331 ? -1.063 20.625 15.188 1 90.75 331 ASP A C 1
ATOM 2578 O O . ASP A 1 331 ? -0.454 20.375 16.234 1 90.75 331 ASP A O 1
ATOM 2582 N N . ILE A 1 332 ? -1.752 19.75 14.461 1 95.81 332 ILE A N 1
ATOM 2583 C CA . ILE A 1 332 ? -1.689 18.328 14.773 1 95.81 332 ILE A CA 1
ATOM 2584 C C . ILE A 1 332 ? -0.338 17.766 14.336 1 95.81 332 ILE A C 1
ATOM 2586 O O . ILE A 1 332 ? 0.168 18.094 13.266 1 95.81 332 ILE A O 1
ATOM 2590 N N . ASP A 1 333 ? 0.288 17 15.172 1 96 333 ASP A N 1
ATOM 2591 C CA . ASP A 1 333 ? 1.534 16.312 14.852 1 96 333 ASP A CA 1
ATOM 2592 C C . ASP A 1 333 ? 1.687 15.039 15.672 1 96 333 ASP A C 1
ATOM 2594 O O . ASP A 1 333 ? 0.897 14.781 16.594 1 96 333 ASP A O 1
ATOM 2598 N N . PHE A 1 334 ? 2.607 14.234 15.266 1 97.69 334 PHE A N 1
ATOM 2599 C CA . PHE A 1 334 ? 2.889 13.008 16.016 1 97.69 334 PHE A CA 1
ATOM 2600 C C . PHE A 1 334 ? 3.955 13.258 17.078 1 97.69 334 PHE A C 1
ATOM 2602 O O . PHE A 1 334 ? 4.871 14.055 16.875 1 97.69 334 PHE A O 1
ATOM 2609 N N . GLY A 1 335 ? 3.816 12.609 18.234 1 96.31 335 GLY A N 1
ATOM 2610 C CA . GLY A 1 335 ? 4.824 12.672 19.281 1 96.31 335 GLY A CA 1
ATOM 2611 C C . GLY A 1 335 ? 4.762 13.961 20.078 1 96.31 335 GLY A C 1
ATOM 2612 O O . GLY A 1 335 ? 5.762 14.383 20.656 1 96.31 335 GLY A O 1
ATOM 2613 N N . VAL A 1 336 ? 3.543 14.57 20.188 1 93.44 336 VAL A N 1
ATOM 2614 C CA . VAL A 1 336 ? 3.492 15.898 20.781 1 93.44 336 VAL A CA 1
ATOM 2615 C C . VAL A 1 336 ? 2.754 15.836 22.109 1 93.44 336 VAL A C 1
ATOM 2617 O O . VAL A 1 336 ? 2.539 16.875 22.766 1 93.44 336 VAL A O 1
ATOM 2620 N N . SER A 1 337 ? 2.332 14.688 22.469 1 88.69 337 SER A N 1
ATOM 2621 C CA . SER A 1 337 ? 1.693 14.477 23.75 1 88.69 337 SER A CA 1
ATOM 2622 C C . SER A 1 337 ? 2.291 13.281 24.484 1 88.69 337 SER A C 1
ATOM 2624 O O . SER A 1 337 ? 2.211 12.148 24 1 88.69 337 SER A O 1
ATOM 2626 N N . ASP A 1 338 ? 2.703 13.508 25.625 1 91.25 338 ASP A N 1
ATOM 2627 C CA . ASP A 1 338 ? 3.35 12.43 26.375 1 91.25 338 ASP A CA 1
ATOM 2628 C C . ASP A 1 338 ? 2.348 11.703 27.266 1 91.25 338 ASP A C 1
ATOM 2630 O O . ASP A 1 338 ? 2.152 10.492 27.125 1 91.25 338 ASP A O 1
ATOM 2634 N N . HIS A 1 339 ? 1.678 12.5 28.078 1 91.56 339 HIS A N 1
ATOM 2635 C CA . HIS A 1 339 ? 0.798 11.922 29.078 1 91.56 339 HIS A CA 1
ATOM 2636 C C . HIS A 1 339 ? -0.359 11.164 28.438 1 91.56 339 HIS A C 1
ATOM 2638 O O . HIS A 1 339 ? -0.574 9.984 28.734 1 91.56 339 HIS A O 1
ATOM 2644 N N . LEU A 1 340 ? -1.055 11.82 27.547 1 95.88 340 LEU A N 1
ATOM 2645 C CA . LEU A 1 340 ? -2.213 11.18 26.938 1 95.88 340 LEU A CA 1
ATOM 2646 C C . LEU A 1 340 ? -1.783 10.047 26.016 1 95.88 340 LEU A C 1
ATOM 2648 O O . LEU A 1 340 ? -2.51 9.062 25.844 1 95.88 340 LEU A O 1
ATOM 2652 N N . ALA A 1 341 ? -0.634 10.234 25.391 1 97.5 341 ALA A N 1
ATOM 2653 C CA . ALA A 1 341 ? -0.103 9.172 24.531 1 97.5 341 ALA A CA 1
ATOM 2654 C C . ALA A 1 341 ? 0.149 7.898 25.344 1 97.5 341 ALA A C 1
ATOM 2656 O O . ALA A 1 341 ? -0.184 6.801 24.891 1 97.5 341 ALA A O 1
ATOM 2657 N N . ARG A 1 342 ? 0.667 8.07 26.5 1 97 342 ARG A N 1
ATOM 2658 C CA . ARG A 1 342 ? 0.919 6.914 27.359 1 97 342 ARG A CA 1
ATOM 2659 C C . ARG A 1 342 ? -0.387 6.266 27.797 1 97 342 ARG A C 1
ATOM 2661 O O . ARG A 1 342 ? -0.477 5.039 27.891 1 97 342 ARG A O 1
ATOM 2668 N N . ALA A 1 343 ? -1.324 7.129 28.094 1 97.19 343 ALA A N 1
ATOM 2669 C CA . ALA A 1 343 ? -2.621 6.613 28.516 1 97.19 343 ALA A CA 1
ATOM 2670 C C . ALA A 1 343 ? -3.262 5.762 27.422 1 97.19 343 ALA A C 1
ATOM 2672 O O . ALA A 1 343 ? -3.699 4.637 27.672 1 97.19 343 ALA A O 1
ATOM 2673 N N . ILE A 1 344 ? -3.285 6.301 26.234 1 98.38 344 ILE A N 1
ATOM 2674 C CA . ILE A 1 344 ? -3.99 5.617 25.156 1 98.38 344 ILE A CA 1
ATOM 2675 C C . ILE A 1 344 ? -3.215 4.363 24.75 1 98.38 344 ILE A C 1
ATOM 2677 O O . ILE A 1 344 ? -3.812 3.332 24.438 1 98.38 344 ILE A O 1
ATOM 2681 N N . LEU A 1 345 ? -1.91 4.438 24.672 1 98 345 LEU A N 1
ATOM 2682 C CA . LEU A 1 345 ? -1.105 3.271 24.328 1 98 345 LEU A CA 1
ATOM 2683 C C . LEU A 1 345 ? -1.303 2.15 25.344 1 98 345 LEU A C 1
ATOM 2685 O O . LEU A 1 345 ? -1.356 0.975 24.969 1 98 345 LEU A O 1
ATOM 2689 N N . THR A 1 346 ? -1.389 2.518 26.641 1 97.44 346 THR A N 1
ATOM 2690 C CA . THR A 1 346 ? -1.642 1.527 27.688 1 97.44 346 THR A CA 1
ATOM 2691 C C . THR A 1 346 ? -3.025 0.906 27.516 1 97.44 346 THR A C 1
ATOM 2693 O O . THR A 1 346 ? -3.186 -0.309 27.641 1 97.44 346 THR A O 1
ATOM 2696 N N . TYR A 1 347 ? -3.996 1.797 27.281 1 97.75 347 TYR A N 1
ATOM 2697 C CA . TYR A 1 347 ? -5.352 1.31 27.031 1 97.75 347 TYR A CA 1
ATOM 2698 C C . TYR A 1 347 ? -5.371 0.301 25.891 1 97.75 347 TYR A C 1
ATOM 2700 O O . TYR A 1 347 ? -6.043 -0.73 25.984 1 97.75 347 TYR A O 1
ATOM 2708 N N . MET A 1 348 ? -4.633 0.481 24.859 1 96.69 348 MET A N 1
ATOM 2709 C CA . MET A 1 348 ? -4.609 -0.319 23.641 1 96.69 348 MET A CA 1
ATOM 2710 C C . MET A 1 348 ? -3.996 -1.69 23.891 1 96.69 348 MET A C 1
ATOM 2712 O O . MET A 1 348 ? -4.199 -2.623 23.109 1 96.69 348 MET A O 1
ATOM 2716 N N . GLU A 1 349 ? -3.232 -1.833 24.922 1 94.69 349 GLU A N 1
ATOM 2717 C CA . GLU A 1 349 ? -2.695 -3.141 25.297 1 94.69 349 GLU A CA 1
ATOM 2718 C C . GLU A 1 349 ? -3.816 -4.133 25.594 1 94.69 349 GLU A C 1
ATOM 2720 O O . GLU A 1 349 ? -3.658 -5.336 25.375 1 94.69 349 GLU A O 1
ATOM 2725 N N . PHE A 1 350 ? -4.891 -3.574 26.078 1 94.88 350 PHE A N 1
ATOM 2726 C CA . PHE A 1 350 ? -6.02 -4.418 26.453 1 94.88 350 PHE A CA 1
ATOM 2727 C C . PHE A 1 350 ? -7.086 -4.406 25.375 1 94.88 350 PHE A C 1
ATOM 2729 O O . PHE A 1 350 ? -7.668 -5.441 25.047 1 94.88 350 PHE A O 1
ATOM 2736 N N . TYR A 1 351 ? -7.285 -3.25 24.859 1 95.31 351 TYR A N 1
ATOM 2737 C CA . TYR A 1 351 ? -8.305 -3.051 23.828 1 95.31 351 TYR A CA 1
ATOM 2738 C C . TYR A 1 351 ? -7.75 -2.277 22.641 1 95.31 351 TYR A C 1
ATOM 2740 O O . TYR A 1 351 ? -8 -1.079 22.5 1 95.31 351 TYR A O 1
ATOM 2748 N N . PRO A 1 352 ? -7.137 -3.014 21.703 1 94.31 352 PRO A N 1
ATOM 2749 C CA . PRO A 1 352 ? -6.406 -2.371 20.609 1 94.31 352 PRO A CA 1
ATOM 2750 C C . PRO A 1 352 ? -7.316 -1.584 19.672 1 94.31 352 PRO A C 1
ATOM 2752 O O . PRO A 1 352 ? -6.84 -0.745 18.891 1 94.31 352 PRO A O 1
ATOM 2755 N N . GLU A 1 353 ? -8.594 -1.835 19.734 1 94.12 353 GLU A N 1
ATOM 2756 C CA . GLU A 1 353 ? -9.516 -1.118 18.859 1 94.12 353 GLU A CA 1
ATOM 2757 C C . GLU A 1 353 ? -9.75 0.306 19.359 1 94.12 353 GLU A C 1
ATOM 2759 O O . GLU A 1 353 ? -10.25 1.154 18.609 1 94.12 353 GLU A O 1
ATOM 2764 N N . VAL A 1 354 ? -9.508 0.605 20.641 1 97.44 354 VAL A N 1
ATOM 2765 C CA . VAL A 1 354 ? -9.648 1.937 21.219 1 97.44 354 VAL A CA 1
ATOM 2766 C C . VAL A 1 354 ? -8.359 2.732 21 1 97.44 354 VAL A C 1
ATOM 2768 O O . VAL A 1 354 ? -7.348 2.471 21.656 1 97.44 354 VAL A O 1
ATOM 2771 N N . ARG A 1 355 ? -8.461 3.844 20.156 1 98.44 355 ARG A N 1
ATOM 2772 C CA . ARG A 1 355 ? -7.199 4.453 19.75 1 98.44 355 ARG A CA 1
ATOM 2773 C C . ARG A 1 355 ? -7.195 5.949 20.016 1 98.44 355 ARG A C 1
ATOM 2775 O O . ARG A 1 355 ? -6.246 6.648 19.672 1 98.44 355 ARG A O 1
ATOM 2782 N N . SER A 1 356 ? -8.266 6.461 20.594 1 98.81 356 SER A N 1
ATOM 2783 C CA . SER A 1 356 ? -8.336 7.906 20.781 1 98.81 356 SER A CA 1
ATOM 2784 C C . SER A 1 356 ? -8.711 8.25 22.219 1 98.81 356 SER A C 1
ATOM 2786 O O . SER A 1 356 ? -9.375 7.465 22.891 1 98.81 356 SER A O 1
ATOM 2788 N N . CYS A 1 357 ? -8.234 9.453 22.656 1 98.62 357 CYS A N 1
ATOM 2789 C CA . CYS A 1 357 ? -8.469 9.891 24.031 1 98.62 357 CYS A CA 1
ATOM 2790 C C . CYS A 1 357 ? -8.445 11.406 24.141 1 98.62 357 CYS A C 1
ATOM 2792 O O . CYS A 1 357 ? -7.652 12.07 23.469 1 98.62 357 CYS A O 1
ATOM 2794 N N . LEU A 1 358 ? -9.312 11.922 24.891 1 98.5 358 LEU A N 1
ATOM 2795 C CA . LEU A 1 358 ? -9.406 13.336 25.203 1 98.5 358 LEU A CA 1
ATOM 2796 C C . LEU A 1 358 ? -9.453 13.555 26.719 1 98.5 358 LEU A C 1
ATOM 2798 O O . LEU A 1 358 ? -10.172 12.844 27.422 1 98.5 358 LEU A O 1
ATOM 2802 N N . ASN A 1 359 ? -8.625 14.477 27.234 1 97.44 359 ASN A N 1
ATOM 2803 C CA . ASN A 1 359 ? -8.742 14.812 28.656 1 97.44 359 ASN A CA 1
ATOM 2804 C C . ASN A 1 359 ? -9.562 16.094 28.859 1 97.44 359 ASN A C 1
ATOM 2806 O O . ASN A 1 359 ? -9.445 17.031 28.078 1 97.44 359 ASN A O 1
ATOM 2810 N N . ILE A 1 360 ? -10.383 16.078 29.906 1 97.19 360 ILE A N 1
ATOM 2811 C CA . ILE A 1 360 ? -11.172 17.25 30.25 1 97.19 360 ILE A CA 1
ATOM 2812 C C . ILE A 1 360 ? -11.086 17.516 31.75 1 97.19 360 ILE A C 1
ATOM 2814 O O . ILE A 1 360 ? -10.516 16.719 32.5 1 97.19 360 ILE A O 1
ATOM 2818 N N . LYS A 1 361 ? -11.648 18.656 32.125 1 95.88 361 LYS A N 1
ATOM 2819 C CA . LYS A 1 361 ? -11.625 19.094 33.5 1 95.88 361 LYS A CA 1
ATOM 2820 C C . LYS A 1 361 ? -12.477 18.188 34.406 1 95.88 361 LYS A C 1
ATOM 2822 O O . LYS A 1 361 ? -13.57 17.781 34 1 95.88 361 LYS A O 1
ATOM 2827 N N . TYR A 1 362 ? -11.914 17.922 35.562 1 95 362 TYR A N 1
ATOM 2828 C CA . TYR A 1 362 ? -12.656 17.109 36.531 1 95 362 TYR A CA 1
ATOM 2829 C C . TYR A 1 362 ? -13.688 17.953 37.281 1 95 362 TYR A C 1
ATOM 2831 O O . TYR A 1 362 ? -13.406 19.094 37.656 1 95 362 TYR A O 1
ATOM 2839 N N . SER A 1 363 ? -14.898 17.391 37.438 1 94.25 363 SER A N 1
ATOM 2840 C CA . SER A 1 363 ? -15.922 17.859 38.375 1 94.25 363 SER A CA 1
ATOM 2841 C C . SER A 1 363 ? -16.844 16.734 38.781 1 94.25 363 SER A C 1
ATOM 2843 O O . SER A 1 363 ? -17.094 15.805 38.031 1 94.25 363 SER A O 1
ATOM 2845 N N . GLU A 1 364 ? -17.344 16.859 39.969 1 94.38 364 GLU A N 1
ATOM 2846 C CA . GLU A 1 364 ? -18.266 15.836 40.469 1 94.38 364 GLU A CA 1
ATOM 2847 C C . GLU A 1 364 ? -19.531 15.781 39.594 1 94.38 364 GLU A C 1
ATOM 2849 O O . GLU A 1 364 ? -20.062 14.703 39.344 1 94.38 364 GLU A O 1
ATOM 2854 N N . LYS A 1 365 ? -19.859 16.859 39.25 1 95.88 365 LYS A N 1
ATOM 2855 C CA . LYS A 1 365 ? -21.062 16.953 38.406 1 95.88 365 LYS A CA 1
ATOM 2856 C C . LYS A 1 365 ? -20.859 16.234 37.062 1 95.88 365 LYS A C 1
ATOM 2858 O O . LYS A 1 365 ? -21.75 15.508 36.625 1 95.88 365 LYS A O 1
ATOM 2863 N N . THR A 1 366 ? -19.734 16.438 36.469 1 96.44 366 THR A N 1
ATOM 2864 C CA . THR A 1 366 ? -19.422 15.812 35.188 1 96.44 366 THR A CA 1
ATOM 2865 C C . THR A 1 366 ? -19.344 14.297 35.344 1 96.44 366 THR A C 1
ATOM 2867 O O . THR A 1 366 ? -19.781 13.555 34.469 1 96.44 366 THR A O 1
ATOM 2870 N N . ILE A 1 367 ? -18.812 13.828 36.406 1 96.31 367 ILE A N 1
ATOM 2871 C CA . ILE A 1 367 ? -18.672 12.398 36.656 1 96.31 367 ILE A CA 1
ATOM 2872 C C . ILE A 1 367 ? -20.047 11.766 36.875 1 96.31 367 ILE A C 1
ATOM 2874 O O . ILE A 1 367 ? -20.328 10.68 36.344 1 96.31 367 ILE A O 1
ATOM 2878 N N . GLU A 1 368 ? -20.891 12.43 37.625 1 96.69 368 GLU A N 1
ATOM 2879 C CA . GLU A 1 368 ? -22.25 11.945 37.844 1 96.69 368 GLU A CA 1
ATOM 2880 C C . GLU A 1 368 ? -23.016 11.812 36.531 1 96.69 368 GLU A C 1
ATOM 2882 O O . GLU A 1 368 ? -23.719 10.828 36.312 1 96.69 368 GLU A O 1
ATOM 2887 N N . LYS A 1 369 ? -22.812 12.75 35.781 1 96.75 369 LYS A N 1
ATOM 2888 C CA . LYS A 1 369 ? -23.438 12.711 34.469 1 96.75 369 LYS A CA 1
ATOM 2889 C C . LYS A 1 369 ? -22.875 11.586 33.625 1 96.75 369 LYS A C 1
ATOM 2891 O O . LYS A 1 369 ? -23.609 10.891 32.906 1 96.75 369 LYS A O 1
ATOM 2896 N N . ALA A 1 370 ? -21.609 11.453 33.625 1 97.25 370 ALA A N 1
ATOM 2897 C CA . ALA A 1 370 ? -20.922 10.422 32.844 1 97.25 370 ALA A CA 1
ATOM 2898 C C . ALA A 1 370 ? -21.422 9.031 33.219 1 97.25 370 ALA A C 1
ATOM 2900 O O . ALA A 1 370 ? -21.594 8.164 32.375 1 97.25 370 ALA A O 1
ATOM 2901 N N . LYS A 1 371 ? -21.688 8.836 34.469 1 96.88 371 LYS A N 1
ATOM 2902 C CA . LYS A 1 371 ? -22.109 7.527 34.969 1 96.88 371 LYS A CA 1
ATOM 2903 C C . LYS A 1 371 ? -23.5 7.156 34.438 1 96.88 371 LYS A C 1
ATOM 2905 O O . LYS A 1 371 ? -23.859 5.98 34.406 1 96.88 371 LYS A O 1
ATOM 2910 N N . LYS A 1 372 ? -24.25 8.078 34.031 1 97.06 372 LYS A N 1
ATOM 2911 C CA . LYS A 1 372 ? -25.578 7.828 33.469 1 97.06 372 LYS A CA 1
ATOM 2912 C C . LYS A 1 372 ? -25.5 7.211 32.094 1 97.06 372 LYS A C 1
ATOM 2914 O O . LYS A 1 372 ? -26.406 6.469 31.688 1 97.06 372 LYS A O 1
ATOM 2919 N N . TYR A 1 373 ? -24.422 7.516 31.422 1 96.38 373 TYR A N 1
ATOM 2920 C CA . TYR A 1 373 ? -24.391 7.152 30 1 96.38 373 TYR A CA 1
ATOM 2921 C C . TYR A 1 373 ? -23.297 6.125 29.719 1 96.38 373 TYR A C 1
ATOM 2923 O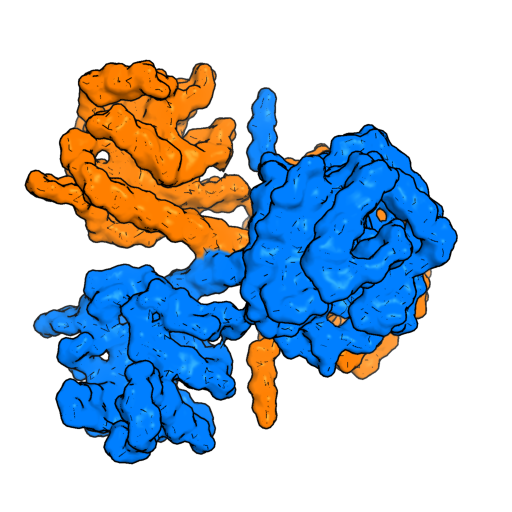 O . TYR A 1 373 ? -23.375 5.395 28.734 1 96.38 373 TYR A O 1
ATOM 2931 N N . PHE A 1 374 ? -22.281 6.117 30.609 1 97.31 374 PHE A N 1
ATOM 2932 C CA . PHE A 1 374 ? -21.078 5.375 30.234 1 97.31 374 PHE A CA 1
ATOM 2933 C C . PHE A 1 374 ? -20.578 4.539 31.406 1 97.31 374 PHE A C 1
ATOM 2935 O O . PHE A 1 374 ? -21 4.75 32.531 1 97.31 374 PHE A O 1
ATOM 2942 N N . LYS A 1 375 ? -19.703 3.561 31.094 1 97.19 375 LYS A N 1
ATOM 2943 C CA . LYS A 1 375 ? -18.922 2.879 32.125 1 97.19 375 LYS A CA 1
ATOM 2944 C C . LYS A 1 375 ? -17.75 3.734 32.562 1 97.19 375 LYS A C 1
ATOM 2946 O O . LYS A 1 375 ? -16.875 4.078 31.766 1 97.19 375 LYS A O 1
ATOM 2951 N N . VAL A 1 376 ? -17.734 4.035 33.844 1 97.06 376 VAL A N 1
ATOM 2952 C CA . VAL A 1 376 ? -16.734 4.945 34.406 1 97.06 376 VAL A CA 1
ATOM 2953 C C . VAL A 1 376 ? -15.898 4.215 35.469 1 97.06 376 VAL A C 1
ATOM 2955 O O . VAL A 1 376 ? -16.422 3.422 36.25 1 97.06 376 VAL A O 1
ATOM 2958 N N . SER A 1 377 ? -14.594 4.438 35.375 1 95.06 377 SER A N 1
ATOM 2959 C CA . SER A 1 377 ? -13.672 3.9 36.344 1 95.06 377 SER A CA 1
ATOM 2960 C C . SER A 1 377 ? -12.727 4.977 36.875 1 95.06 377 SER A C 1
ATOM 2962 O O . SER A 1 377 ? -12.742 6.109 36.375 1 95.06 377 SER A O 1
ATOM 2964 N N . PHE A 1 378 ? -12.023 4.656 37.906 1 92.38 378 PHE A N 1
ATOM 2965 C CA . PHE A 1 378 ? -11.109 5.637 38.5 1 92.38 378 PHE A CA 1
ATOM 2966 C C . PHE A 1 378 ? -9.906 4.949 39.125 1 92.38 378 PHE A C 1
ATOM 2968 O O . PHE A 1 378 ? -9.922 3.736 39.344 1 92.38 378 PHE A O 1
ATOM 2975 N N . TYR A 1 379 ? -8.852 5.723 39.25 1 88 379 TYR A N 1
ATOM 2976 C CA . TYR A 1 379 ? -7.719 5.273 40.062 1 88 379 TYR A CA 1
ATOM 2977 C C . TYR A 1 379 ? -7.211 6.387 40.969 1 88 379 TYR A C 1
ATOM 2979 O O . TYR A 1 379 ? -7.371 7.57 40.656 1 88 379 TYR A O 1
ATOM 2987 N N . ASP A 1 380 ? -6.715 5.891 42.094 1 83.31 380 ASP A N 1
ATOM 2988 C CA . ASP A 1 380 ? -6.176 6.805 43.094 1 83.31 380 ASP A CA 1
ATOM 2989 C C . ASP A 1 380 ? -4.648 6.828 43.031 1 83.31 380 ASP A C 1
ATOM 2991 O O . ASP A 1 380 ? -4 5.836 43.375 1 83.31 380 ASP A O 1
ATOM 2995 N N . ARG A 1 381 ? -4.121 7.945 42.75 1 79.38 381 ARG A N 1
ATOM 2996 C CA . ARG A 1 381 ? -2.676 8.094 42.625 1 79.38 381 ARG A CA 1
ATOM 2997 C C . ARG A 1 381 ? -1.965 7.871 43.938 1 79.38 381 ARG A C 1
ATOM 2999 O O . ARG A 1 381 ? -0.782 7.523 43.969 1 79.38 381 ARG A O 1
ATOM 3006 N N . ARG A 1 382 ? -2.65 7.953 45 1 77.44 382 ARG A N 1
ATOM 3007 C CA . ARG A 1 382 ? -2.084 7.75 46.312 1 77.44 382 ARG A CA 1
ATOM 3008 C C . ARG A 1 382 ? -1.771 6.273 46.562 1 77.44 382 ARG A C 1
ATOM 3010 O O . ARG A 1 382 ? -0.955 5.941 47.438 1 77.44 382 ARG A O 1
ATOM 3017 N N . LYS A 1 383 ? -2.387 5.527 45.906 1 79.81 383 LYS A N 1
ATOM 3018 C CA . LYS A 1 383 ? -2.207 4.09 46.094 1 79.81 383 LYS A CA 1
ATOM 3019 C C . LYS A 1 383 ? -1.123 3.555 45.156 1 79.81 383 LYS A C 1
ATOM 3021 O O . LYS A 1 383 ? -0.891 2.346 45.094 1 79.81 383 LYS A O 1
ATOM 3026 N N . GLU A 1 384 ? -0.554 4.367 44.5 1 81.69 384 GLU A N 1
ATOM 3027 C CA . GLU A 1 384 ? 0.513 3.996 43.562 1 81.69 384 GLU A CA 1
ATOM 3028 C C . GLU A 1 384 ? 1.688 3.361 44.312 1 81.69 384 GLU A C 1
ATOM 3030 O O . GLU A 1 384 ? 2.17 3.906 45.312 1 81.69 384 GLU A O 1
ATOM 3035 N N . PRO A 1 385 ? 2.064 2.209 43.875 1 83.06 385 PRO A N 1
ATOM 3036 C CA . PRO A 1 385 ? 3.223 1.582 44.5 1 83.06 385 PRO A CA 1
ATOM 3037 C C . PRO A 1 385 ? 4.48 2.443 44.406 1 83.06 385 PRO A C 1
ATOM 3039 O O . PRO A 1 385 ? 4.66 3.191 43.469 1 83.06 385 PRO A O 1
ATOM 3042 N N . GLU A 1 386 ? 5.34 2.256 45.344 1 78.06 386 GLU A N 1
ATOM 3043 C CA . GLU A 1 386 ? 6.543 3.08 45.469 1 78.06 386 GLU A CA 1
ATOM 3044 C C . GLU A 1 386 ? 7.449 2.91 44.25 1 78.06 386 GLU A C 1
ATOM 3046 O O . GLU A 1 386 ? 8.078 3.869 43.812 1 78.06 386 GLU A O 1
ATOM 3051 N N . ASP A 1 387 ? 7.496 1.77 43.781 1 79 387 ASP A N 1
ATOM 3052 C CA . ASP A 1 387 ? 8.359 1.496 42.625 1 79 387 ASP A CA 1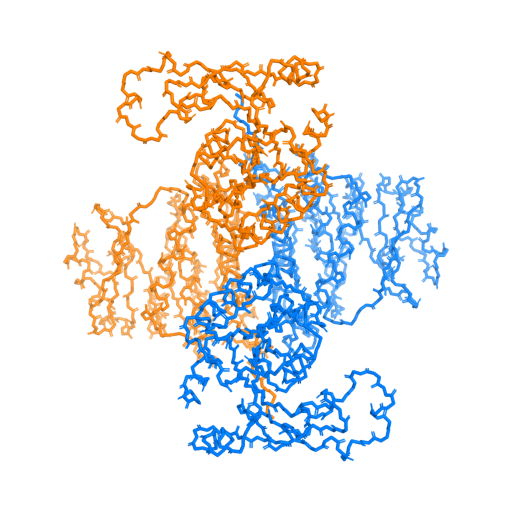
ATOM 3053 C C . ASP A 1 387 ? 7.863 2.227 41.375 1 79 387 ASP A C 1
ATOM 3055 O O . ASP A 1 387 ? 8.664 2.623 40.531 1 79 387 ASP A O 1
ATOM 3059 N N . VAL A 1 388 ? 6.656 2.398 41.25 1 80.12 388 VAL A N 1
ATOM 3060 C CA . VAL A 1 388 ? 6.039 3.098 40.125 1 80.12 388 VAL A CA 1
ATOM 3061 C C . VAL A 1 388 ? 6.258 4.602 40.25 1 80.12 388 VAL A C 1
ATOM 3063 O O . VAL A 1 388 ? 6.559 5.289 39.281 1 80.12 388 VAL A O 1
ATOM 3066 N N . LYS A 1 389 ? 6.188 5.047 41.469 1 73.94 389 LYS A N 1
ATOM 3067 C CA . LYS A 1 389 ? 6.352 6.473 41.719 1 73.94 389 LYS A CA 1
ATOM 3068 C C . LYS A 1 389 ? 7.766 6.938 41.406 1 73.94 389 LYS A C 1
ATOM 3070 O O . LYS A 1 389 ? 7.969 8.086 41 1 73.94 389 LYS A O 1
ATOM 3075 N N . LYS A 1 390 ? 8.719 6.012 41.531 1 71.94 390 LYS A N 1
ATOM 3076 C CA . LYS A 1 390 ? 10.125 6.332 41.344 1 71.94 390 LYS A CA 1
ATOM 3077 C C . LYS A 1 390 ? 10.453 6.383 39.844 1 71.94 390 LYS A C 1
ATOM 3079 O O . LYS A 1 390 ? 11.453 6.988 39.438 1 71.94 390 LYS A O 1
ATOM 3084 N N . ARG A 1 391 ? 9.625 5.797 39.125 1 71.69 391 ARG A N 1
ATOM 3085 C CA . ARG A 1 391 ? 9.906 5.738 37.688 1 71.69 391 ARG A CA 1
ATOM 3086 C C . ARG A 1 391 ? 9.156 6.836 36.938 1 71.69 391 ARG A C 1
ATOM 3088 O O . ARG A 1 391 ? 7.922 6.852 36.938 1 71.69 391 ARG A O 1
ATOM 3095 N N . GLU A 1 392 ? 9.867 7.719 36.25 1 72.31 392 GLU A N 1
ATOM 3096 C CA . GLU A 1 392 ? 9.258 8.82 35.5 1 72.31 392 GLU A CA 1
ATOM 3097 C C . GLU A 1 392 ? 8.312 8.305 34.406 1 72.31 392 GLU A C 1
ATOM 3099 O O . GLU A 1 392 ? 8.68 7.426 33.625 1 72.31 392 GLU A O 1
ATOM 3104 N N . GLY A 1 393 ? 7.078 8.766 34.469 1 76.12 393 GLY A N 1
ATOM 3105 C CA . GLY A 1 393 ? 6.137 8.438 33.406 1 76.12 393 GLY A CA 1
ATOM 3106 C C . GLY A 1 393 ? 5.375 7.152 33.656 1 76.12 393 GLY A C 1
ATOM 3107 O O . GLY A 1 393 ? 4.535 6.754 32.844 1 76.12 393 GLY A O 1
ATOM 3108 N N . ALA A 1 394 ? 5.57 6.555 34.75 1 84.5 394 ALA A N 1
ATOM 3109 C CA . ALA A 1 394 ? 4.996 5.234 35 1 84.5 394 ALA A CA 1
ATOM 3110 C C . ALA A 1 394 ? 3.631 5.348 35.656 1 84.5 394 ALA A C 1
ATOM 3112 O O . ALA A 1 394 ? 2.873 4.379 35.719 1 84.5 394 ALA A O 1
ATOM 3113 N N . THR A 1 395 ? 3.293 6.508 36.094 1 84.81 395 THR A N 1
ATOM 3114 C CA . THR A 1 395 ? 2.074 6.688 36.875 1 84.81 395 THR A CA 1
ATOM 3115 C C . THR A 1 395 ? 0.838 6.465 36 1 84.81 395 THR A C 1
ATOM 3117 O O . THR A 1 395 ? -0.068 5.719 36.375 1 84.81 395 THR A O 1
ATOM 3120 N N . ILE A 1 396 ? 0.851 7.02 34.875 1 88.5 396 ILE A N 1
ATOM 3121 C CA . ILE A 1 396 ? -0.327 7 34 1 88.5 396 ILE A CA 1
ATOM 3122 C C . ILE A 1 396 ? -0.582 5.578 33.5 1 88.5 396 ILE A C 1
ATOM 3124 O O . ILE A 1 396 ? -1.69 5.059 33.656 1 88.5 396 ILE A O 1
ATOM 3128 N N . PRO A 1 397 ? 0.456 4.871 33.062 1 92.81 397 PRO A N 1
ATOM 3129 C CA . PRO A 1 397 ? 0.226 3.482 32.656 1 92.81 397 PRO A CA 1
ATOM 3130 C C . PRO A 1 397 ? -0.296 2.611 33.781 1 92.81 397 PRO A C 1
ATOM 3132 O O . PRO A 1 397 ? -1.205 1.803 33.594 1 92.81 397 PRO A O 1
ATOM 3135 N N . TRP A 1 398 ? 0.25 2.789 34.938 1 92.25 398 TRP A N 1
ATOM 3136 C CA . TRP A 1 398 ? -0.22 2.035 36.094 1 92.25 398 TRP A CA 1
ATOM 3137 C C . TRP A 1 398 ? -1.688 2.332 36.375 1 92.25 398 TRP A C 1
ATOM 3139 O O . TRP A 1 398 ? -2.48 1.415 36.594 1 92.25 398 TRP A O 1
ATOM 3149 N N . GLY A 1 399 ? -2.008 3.635 36.406 1 92.75 399 GLY A N 1
ATOM 3150 C CA . GLY A 1 399 ? -3.377 4.043 36.656 1 92.75 399 GLY A CA 1
ATOM 3151 C C . GLY A 1 399 ? -4.375 3.482 35.656 1 92.75 399 GLY A C 1
ATOM 3152 O O . GLY A 1 399 ? -5.449 3.018 36.062 1 92.75 399 GLY A O 1
ATOM 3153 N N . VAL A 1 400 ? -4.039 3.512 34.438 1 95.25 400 VAL A N 1
ATOM 3154 C CA . VAL A 1 400 ? -4.914 3.01 33.375 1 95.25 400 VAL A CA 1
ATOM 3155 C C . VAL A 1 400 ? -5.098 1.501 33.531 1 95.25 400 VAL A C 1
ATOM 3157 O O . VAL A 1 400 ? -6.211 0.989 33.406 1 95.25 400 VAL A O 1
ATOM 3160 N N . ARG A 1 401 ? -4.035 0.759 33.844 1 95.12 401 ARG A N 1
ATOM 3161 C CA . ARG A 1 401 ? -4.113 -0.683 34.062 1 95.12 401 ARG A CA 1
ATOM 3162 C C . ARG A 1 401 ? -5.039 -1.012 35.219 1 95.12 401 ARG A C 1
ATOM 3164 O O . ARG A 1 401 ? -5.824 -1.959 35.156 1 95.12 401 ARG A O 1
ATOM 3171 N N . GLU A 1 402 ? -4.91 -0.161 36.219 1 93.94 402 GLU A N 1
ATOM 3172 C CA . GLU A 1 402 ? -5.762 -0.351 37.406 1 93.94 402 GLU A CA 1
ATOM 3173 C C . GLU A 1 402 ? -7.227 -0.105 37.062 1 93.94 402 GLU A C 1
ATOM 3175 O O . GLU A 1 402 ? -8.109 -0.822 37.531 1 93.94 402 GLU A O 1
ATOM 3180 N N . ALA A 1 403 ? -7.402 0.897 36.312 1 95.19 403 ALA A N 1
ATOM 3181 C CA . ALA A 1 403 ? -8.773 1.276 35.969 1 95.19 403 ALA A CA 1
ATOM 3182 C C . ALA A 1 403 ? -9.414 0.224 35.062 1 95.19 403 ALA A C 1
ATOM 3184 O O . ALA A 1 403 ? -10.641 0.081 35.062 1 95.19 403 ALA A O 1
ATOM 3185 N N . LEU A 1 404 ? -8.648 -0.591 34.312 1 95.31 404 LEU A N 1
ATOM 3186 C CA . LEU A 1 404 ? -9.164 -1.55 33.344 1 95.31 404 LEU A CA 1
ATOM 3187 C C . LEU A 1 404 ? -9.219 -2.951 33.938 1 95.31 404 LEU A C 1
ATOM 3189 O O . LEU A 1 404 ? -9.547 -3.914 33.25 1 95.31 404 LEU A O 1
ATOM 3193 N N . LYS A 1 405 ? -8.938 -3.102 35.156 1 93.12 405 LYS A N 1
ATOM 3194 C CA . LYS A 1 405 ? -8.836 -4.398 35.812 1 93.12 405 LYS A CA 1
ATOM 3195 C C . LYS A 1 405 ? -10.156 -5.164 35.719 1 93.12 405 LYS A C 1
ATOM 3197 O O . LYS A 1 405 ? -10.164 -6.395 35.656 1 93.12 405 LYS A O 1
ATOM 3202 N N . PHE A 1 406 ? -11.219 -4.41 35.781 1 92.31 406 PHE A N 1
ATOM 3203 C CA . PHE A 1 406 ? -12.508 -5.082 35.844 1 92.31 406 PHE A CA 1
ATOM 3204 C C . PHE A 1 406 ? -13.227 -5.016 34.5 1 92.31 406 PHE A C 1
ATO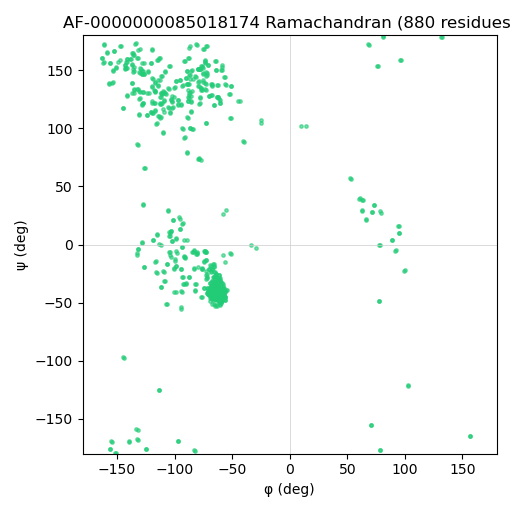M 3206 O O . PHE A 1 406 ? -14.422 -5.305 34.438 1 92.31 406 PHE A O 1
ATOM 3213 N N . GLY A 1 407 ? -12.531 -4.578 33.5 1 94.12 407 GLY A N 1
ATOM 3214 C CA . GLY A 1 407 ? -13.133 -4.598 32.188 1 94.12 407 GLY A CA 1
ATOM 3215 C C . GLY A 1 407 ? -12.969 -3.283 31.438 1 94.12 407 GLY A C 1
ATOM 3216 O O . GLY A 1 407 ? -12.383 -2.336 31.953 1 94.12 407 GLY A O 1
ATOM 3217 N N . LYS A 1 408 ? -13.492 -3.352 30.266 1 96.38 408 LYS A N 1
ATOM 3218 C CA . LYS A 1 408 ? -13.414 -2.188 29.391 1 96.38 408 LYS A CA 1
ATOM 3219 C C . LYS A 1 408 ? -14.258 -1.036 29.922 1 96.38 408 LYS A C 1
ATOM 3221 O O . LYS A 1 408 ? -15.391 -1.246 30.375 1 96.38 408 LYS A O 1
ATOM 3226 N N . VAL A 1 409 ? -13.758 0.192 29.891 1 97.5 409 VAL A N 1
ATOM 3227 C CA . VAL A 1 409 ? -14.484 1.371 30.344 1 97.5 409 VAL A CA 1
ATOM 3228 C C . VAL A 1 409 ? -14.375 2.482 29.297 1 97.5 409 VAL A C 1
ATOM 3230 O O . VAL A 1 409 ? -13.445 2.486 28.484 1 97.5 409 VAL A O 1
ATOM 3233 N N . ASP A 1 410 ? -15.336 3.438 29.406 1 97.81 410 ASP A N 1
ATOM 3234 C CA . ASP A 1 410 ? -15.375 4.559 28.469 1 97.81 410 ASP A CA 1
ATOM 3235 C C . ASP A 1 410 ? -14.594 5.754 29.016 1 97.81 410 ASP A C 1
ATOM 3237 O O . ASP A 1 410 ? -14.039 6.543 28.234 1 97.81 410 ASP A O 1
ATOM 3241 N N . ILE A 1 411 ? -14.664 5.871 30.297 1 98.31 411 ILE A N 1
ATOM 3242 C CA . ILE A 1 411 ? -14.125 7.062 30.938 1 98.31 411 ILE A CA 1
ATOM 3243 C C . ILE A 1 411 ? -13.312 6.66 32.188 1 98.31 411 ILE A C 1
ATOM 3245 O O . ILE A 1 411 ? -13.727 5.785 32.938 1 98.31 411 ILE A O 1
ATOM 3249 N N . ILE A 1 412 ? -12.117 7.258 32.281 1 97.56 412 ILE A N 1
ATOM 3250 C CA . ILE A 1 412 ? -11.266 7.078 33.469 1 97.56 412 ILE A CA 1
ATOM 3251 C C . ILE A 1 412 ? -10.961 8.438 34.094 1 97.56 412 ILE A C 1
ATOM 3253 O O . ILE A 1 412 ? -10.617 9.391 33.375 1 97.56 412 ILE A O 1
ATOM 3257 N N . TYR A 1 413 ? -11.156 8.547 35.375 1 95.62 413 TYR A N 1
ATOM 3258 C CA . TYR A 1 413 ? -10.766 9.789 36.031 1 95.62 413 TYR A CA 1
ATOM 3259 C C . TYR A 1 413 ? -9.852 9.523 37.219 1 95.62 413 TYR A C 1
ATOM 3261 O O . TYR A 1 413 ? -9.742 8.383 37.688 1 95.62 413 TYR A O 1
ATOM 3269 N N . HIS A 1 414 ? -9.102 10.477 37.562 1 89.19 414 HIS A N 1
ATOM 3270 C CA . HIS A 1 414 ? -8.266 10.43 38.75 1 89.19 414 HIS A CA 1
ATOM 3271 C C . HIS A 1 414 ? -8.336 11.734 39.531 1 89.19 414 HIS A C 1
ATOM 3273 O O . HIS A 1 414 ? -8.633 12.789 38.969 1 89.19 414 HIS A O 1
ATOM 3279 N N . LEU A 1 415 ? -8.141 11.641 40.844 1 82.31 415 LEU A N 1
ATOM 3280 C CA . LEU A 1 415 ? -8.344 12.781 41.719 1 82.31 415 LEU A CA 1
ATOM 3281 C C . LEU A 1 415 ? -7.047 13.555 41.938 1 82.31 415 LEU A C 1
ATOM 3283 O O . LEU A 1 415 ? -6.98 14.445 42.781 1 82.31 415 LEU A O 1
ATOM 3287 N N . GLY A 1 416 ? -6.145 13.375 41.125 1 71.56 416 GLY A N 1
ATOM 3288 C CA . GLY A 1 416 ? -4.902 14.125 41.219 1 71.56 416 GLY A CA 1
ATOM 3289 C C . GLY A 1 416 ? -4.062 13.773 42.406 1 71.56 416 GLY A C 1
ATOM 3290 O O . GLY A 1 416 ? -4.25 12.719 43.031 1 71.56 416 GLY A O 1
ATOM 3291 N N . ASP A 1 417 ? -2.926 14.234 42.5 1 68.81 417 ASP A N 1
ATOM 3292 C CA . ASP A 1 417 ? -2.072 14.18 43.688 1 68.81 417 ASP A CA 1
ATOM 3293 C C . ASP A 1 417 ? -1.614 15.578 44.094 1 68.81 417 ASP A C 1
ATOM 3295 O O . ASP A 1 417 ? -2.064 16.578 43.531 1 68.81 417 ASP A O 1
ATOM 3299 N N . TYR A 1 418 ? -0.807 15.664 45.062 1 60.12 418 TYR A N 1
ATOM 3300 C CA . TYR A 1 418 ? -0.267 16.969 45.469 1 60.12 418 TYR A CA 1
ATOM 3301 C C . TYR A 1 418 ? 0.322 17.703 44.281 1 60.12 418 TYR A C 1
ATOM 3303 O O . TYR A 1 418 ? 1.247 17.203 43.625 1 60.12 418 TYR A O 1
ATOM 3311 N N . GLY A 1 419 ? -0.287 18.797 43.75 1 57.09 419 GLY A N 1
ATOM 3312 C CA . GLY A 1 419 ? 0.182 19.656 42.656 1 57.09 419 GLY A CA 1
ATOM 3313 C C . GLY A 1 419 ? -0.32 19.234 41.312 1 57.09 419 GLY A C 1
ATOM 3314 O O . GLY A 1 419 ? 0.008 19.859 40.281 1 57.09 419 GLY A O 1
ATOM 3315 N N . LYS A 1 420 ? -1.029 18.094 41.281 1 70.75 420 LYS A N 1
ATOM 3316 C CA . LYS A 1 420 ? -1.524 17.672 39.969 1 70.75 420 LYS A CA 1
ATOM 3317 C C . LYS A 1 420 ? -3.045 17.781 39.906 1 70.75 420 LYS A C 1
ATOM 3319 O O . LYS A 1 420 ? -3.754 17.328 40.812 1 70.75 420 LYS A O 1
ATOM 3324 N N . GLU A 1 421 ? -3.494 18.406 38.875 1 80.19 421 GLU A N 1
ATOM 3325 C CA . GLU A 1 421 ? -4.914 18.672 38.625 1 80.19 421 GLU A CA 1
ATOM 3326 C C . GLU A 1 421 ? -5.668 17.391 38.281 1 80.19 421 GLU A C 1
ATOM 3328 O O . GLU A 1 421 ? -5.18 16.578 37.531 1 80.19 421 GLU A O 1
ATOM 3333 N N . PRO A 1 422 ? -6.785 17.172 39.031 1 87.62 422 PRO A N 1
ATOM 3334 C CA . PRO A 1 422 ? -7.645 16.047 38.656 1 87.62 422 PRO A CA 1
ATOM 3335 C C . PRO A 1 422 ? -8.141 16.141 37.219 1 87.62 422 PRO A C 1
ATOM 3337 O O . PRO A 1 422 ? -8.367 17.25 36.719 1 87.62 422 PRO A O 1
ATOM 3340 N N . MET A 1 423 ? -8.258 14.93 36.562 1 92.31 423 MET A N 1
ATOM 3341 C CA . MET A 1 423 ? -8.633 14.938 35.156 1 92.31 423 MET A CA 1
ATOM 3342 C C . MET A 1 423 ? -9.578 13.789 34.844 1 92.31 423 MET A C 1
ATOM 3344 O O . MET A 1 423 ? -9.578 12.766 35.531 1 92.31 423 MET A O 1
ATOM 3348 N N . ILE A 1 424 ? -10.398 14.039 33.844 1 96.81 424 ILE A N 1
ATOM 3349 C CA . ILE A 1 424 ? -11.242 13.008 33.219 1 96.81 424 ILE A CA 1
ATOM 3350 C C . ILE A 1 424 ? -10.703 12.664 31.844 1 96.81 424 ILE A C 1
ATOM 3352 O O . ILE A 1 424 ? -10.438 13.555 31.031 1 96.81 424 ILE A O 1
ATOM 3356 N N . LEU A 1 425 ? -10.516 11.406 31.562 1 98 425 LEU A N 1
ATOM 3357 C CA . LEU A 1 425 ? -10.094 10.922 30.25 1 98 425 LEU A CA 1
ATOM 3358 C C . LEU A 1 425 ? -11.234 10.203 29.547 1 98 425 LEU A C 1
ATOM 3360 O O . LEU A 1 425 ? -11.797 9.234 30.078 1 98 425 LEU A O 1
ATOM 3364 N N . ILE A 1 426 ? -11.57 10.648 28.359 1 98.62 426 ILE A N 1
ATOM 3365 C CA . ILE A 1 426 ? -12.594 10.016 27.531 1 98.62 426 ILE A CA 1
ATOM 3366 C C . ILE A 1 426 ? -11.938 9.195 26.438 1 98.62 426 ILE A C 1
ATOM 3368 O O . ILE A 1 426 ? -11.203 9.727 25.609 1 98.62 426 ILE A O 1
ATOM 3372 N N . PHE A 1 427 ? -12.266 7.898 26.391 1 98.69 427 PHE A N 1
ATOM 3373 C CA . PHE A 1 427 ? -11.656 7 25.422 1 98.69 427 PHE A CA 1
ATOM 3374 C C . PHE A 1 427 ? -12.664 6.605 24.344 1 98.69 427 PHE A C 1
ATOM 3376 O O . PHE A 1 427 ? -13.867 6.551 24.609 1 98.69 427 PHE A O 1
ATOM 3383 N N . GLY A 1 428 ? -12.18 6.363 23.141 1 98.5 428 GLY A N 1
ATOM 3384 C CA . GLY A 1 428 ? -12.992 5.895 22.031 1 98.5 428 GLY A CA 1
ATOM 3385 C C . GLY A 1 428 ? -12.18 5.219 20.938 1 98.5 428 GLY A C 1
ATOM 3386 O O . GLY A 1 428 ? -10.953 5.344 20.906 1 98.5 428 GLY A O 1
ATOM 3387 N N . LYS A 1 429 ? -12.867 4.516 20.062 1 97.88 429 LYS A N 1
ATOM 3388 C CA . LYS A 1 429 ? -12.219 3.816 18.953 1 97.88 429 LYS A CA 1
ATOM 3389 C C . LYS A 1 429 ? -11.531 4.797 18.016 1 97.88 429 LYS A C 1
ATOM 3391 O O . LYS A 1 429 ? -10.508 4.469 17.406 1 97.88 429 LYS A O 1
ATOM 3396 N N . ASN A 1 430 ? -12.102 5.891 17.828 1 98.38 430 ASN A N 1
ATOM 3397 C CA . ASN A 1 430 ? -11.617 6.988 17 1 98.38 430 ASN A CA 1
ATOM 3398 C C . ASN A 1 430 ? -12.047 8.344 17.562 1 98.38 430 ASN A C 1
ATOM 3400 O O . ASN A 1 430 ? -12.82 8.406 18.516 1 98.38 430 ASN A O 1
ATOM 3404 N N . PRO A 1 431 ? -11.516 9.43 17.016 1 98.75 431 PRO A N 1
ATOM 3405 C CA . PRO A 1 431 ? -11.836 10.75 17.562 1 98.75 431 PRO A CA 1
ATOM 3406 C C . PRO A 1 431 ? -13.32 11.094 17.453 1 98.75 431 PRO A C 1
ATOM 3408 O O . PRO A 1 431 ? -13.867 11.773 18.328 1 98.75 431 PRO A O 1
ATOM 3411 N N . LYS A 1 432 ? -13.969 10.633 16.469 1 98.38 432 LYS A N 1
ATOM 3412 C CA . LYS A 1 432 ? -15.391 10.906 16.297 1 98.38 432 LYS A CA 1
ATOM 3413 C C . LYS A 1 432 ? -16.203 10.32 17.453 1 98.38 432 LYS A C 1
ATOM 3415 O O . LYS A 1 432 ? -17.109 10.977 17.969 1 98.38 432 LYS A O 1
ATOM 3420 N N . GLU A 1 433 ? -15.867 9.141 17.812 1 98.25 433 GLU A N 1
ATOM 3421 C CA . GLU A 1 433 ? -16.562 8.508 18.938 1 98.25 433 GLU A CA 1
ATOM 3422 C C . GLU A 1 433 ? -16.297 9.25 20.234 1 98.25 433 GLU A C 1
ATOM 3424 O O . GLU A 1 433 ? -17.172 9.367 21.078 1 98.25 433 GLU A O 1
ATOM 3429 N N . VAL A 1 434 ? -15.102 9.727 20.422 1 98.69 434 VAL A N 1
ATOM 3430 C CA . VAL A 1 434 ? -14.75 10.5 21.609 1 98.69 434 VAL A CA 1
ATOM 3431 C C . VAL A 1 434 ? -15.602 11.766 21.672 1 98.69 434 VAL A C 1
ATOM 3433 O O . VAL A 1 434 ? -16.125 12.125 22.734 1 98.69 434 VAL A O 1
ATOM 3436 N N . LEU A 1 435 ? -15.781 12.398 20.562 1 98.38 435 LEU A N 1
ATOM 3437 C CA . LEU A 1 435 ? -16.578 13.625 20.484 1 98.38 435 LEU A CA 1
ATOM 3438 C C . LEU A 1 435 ? -18.047 13.336 20.781 1 98.38 435 LEU A C 1
ATOM 3440 O O . LEU A 1 435 ? -18.734 14.156 21.391 1 98.38 435 LEU A O 1
ATOM 3444 N N . GLU A 1 436 ? -18.484 12.266 20.297 1 98.12 436 GLU A N 1
ATOM 3445 C CA . GLU A 1 436 ? -19.875 11.875 20.594 1 98.12 436 GLU A CA 1
ATOM 3446 C C . GLU A 1 436 ? -20.094 11.727 22.094 1 98.12 436 GLU A C 1
ATOM 3448 O O . GLU A 1 436 ? -21.125 12.148 22.609 1 98.12 436 GLU A O 1
ATOM 3453 N N . LYS A 1 437 ? -19.188 11.164 22.75 1 98.19 437 LYS A N 1
ATOM 3454 C CA . LYS A 1 437 ? -19.281 11.023 24.203 1 98.19 437 LYS A CA 1
ATOM 3455 C C . LYS A 1 437 ? -19.172 12.375 24.891 1 98.19 437 LYS A C 1
ATOM 3457 O O . LYS A 1 437 ? -19.891 12.648 25.859 1 98.19 437 LYS A O 1
ATOM 3462 N N . LEU A 1 438 ? -18.266 13.172 24.406 1 98.06 438 LEU A N 1
ATOM 3463 C CA . LEU A 1 438 ? -18.094 14.516 24.969 1 98.06 438 LEU A CA 1
ATOM 3464 C C . LEU A 1 438 ? -19.406 15.305 24.859 1 98.06 438 LEU A C 1
ATOM 3466 O O . LEU A 1 438 ? -19.766 16.031 25.781 1 98.06 438 LEU A O 1
ATOM 3470 N N . ARG A 1 439 ? -20.094 15.195 23.734 1 97.44 439 ARG A N 1
ATOM 3471 C CA . ARG A 1 439 ? -21.328 15.93 23.484 1 97.44 439 ARG A CA 1
ATOM 3472 C C . ARG A 1 439 ? -22.375 15.617 24.562 1 97.44 439 ARG A C 1
ATOM 3474 O O . ARG A 1 439 ? -23.156 16.484 24.953 1 97.44 439 ARG A O 1
ATOM 3481 N N . LEU A 1 440 ? -22.344 14.438 25 1 96.5 440 LEU A N 1
ATOM 3482 C CA . LEU A 1 440 ? -23.297 14.023 26.031 1 96.5 440 LEU A CA 1
ATOM 3483 C C . LEU A 1 440 ? -22.922 14.594 27.391 1 96.5 440 LEU A C 1
ATOM 3485 O O . LEU A 1 440 ? -23.734 14.617 28.312 1 96.5 440 LEU A O 1
ATOM 3489 N N . LEU A 1 441 ? -21.734 15.078 27.516 1 95.88 441 LEU A N 1
ATOM 3490 C CA . LEU A 1 441 ? -21.266 15.609 28.797 1 95.88 441 LEU A CA 1
ATOM 3491 C C . LEU A 1 441 ? -21.359 17.125 28.812 1 95.88 441 LEU A C 1
ATOM 3493 O O . LEU A 1 441 ? -21.125 17.75 29.859 1 95.88 441 LEU A O 1
ATOM 3497 N N . ILE A 1 442 ? -21.578 17.719 27.641 1 93.5 442 ILE A N 1
ATOM 3498 C CA . ILE A 1 442 ? -21.703 19.172 27.547 1 93.5 442 ILE A CA 1
ATOM 3499 C C . ILE A 1 442 ? -23.094 19.594 28.062 1 93.5 442 ILE A C 1
ATOM 3501 O O . ILE A 1 442 ? -24.094 18.938 27.766 1 93.5 442 ILE A O 1
ATOM 3505 N N . MET B 1 1 ? -10.258 -14.438 26.438 1 23.22 1 MET B N 1
ATOM 3506 C CA . MET B 1 1 ? -10.953 -14.312 25.156 1 23.22 1 MET B CA 1
ATOM 3507 C C . MET B 1 1 ? -10.219 -13.367 24.234 1 23.22 1 MET B C 1
ATOM 3509 O O . MET B 1 1 ? -10.07 -12.18 24.531 1 23.22 1 MET B O 1
ATOM 3513 N N . GLY B 1 2 ? -9.086 -13.648 23.859 1 32.38 2 GLY B N 1
ATOM 3514 C CA . GLY B 1 2 ? -8.07 -12.93 23.109 1 32.38 2 GLY B CA 1
ATOM 3515 C C . GLY B 1 2 ? -8.641 -12.109 21.969 1 32.38 2 GLY B C 1
ATOM 3516 O O . GLY B 1 2 ? -9.398 -12.625 21.141 1 32.38 2 GLY B O 1
ATOM 3517 N N . VAL B 1 3 ? -9.039 -10.875 22.156 1 35.53 3 VAL B N 1
ATOM 3518 C CA . VAL B 1 3 ? -9.57 -9.844 21.266 1 35.53 3 VAL B CA 1
ATOM 3519 C C . VAL B 1 3 ? -9.102 -10.094 19.844 1 35.53 3 VAL B C 1
ATOM 3521 O O . VAL B 1 3 ? -7.938 -10.445 19.609 1 35.53 3 VAL B O 1
ATOM 3524 N N . ASN B 1 4 ? -9.867 -10.508 18.969 1 40.97 4 ASN B N 1
ATOM 3525 C CA . ASN B 1 4 ? -10.148 -10.672 17.547 1 40.97 4 ASN B CA 1
ATOM 3526 C C . ASN B 1 4 ? -9.523 -9.555 16.719 1 40.97 4 ASN B C 1
ATOM 3528 O O . ASN B 1 4 ? -10.07 -9.148 15.695 1 40.97 4 ASN B O 1
ATOM 3532 N N . TRP B 1 5 ? -8.867 -8.562 17.375 1 52.28 5 TRP B N 1
ATOM 3533 C CA . TRP B 1 5 ? -8.352 -7.34 16.766 1 52.28 5 TRP B CA 1
ATOM 3534 C C . TRP B 1 5 ? -7.367 -7.664 15.648 1 52.28 5 TRP B C 1
ATOM 3536 O O . TRP B 1 5 ? -6.574 -6.809 15.25 1 52.28 5 TRP B O 1
ATOM 3546 N N . MET B 1 6 ? -7.605 -8.883 15.109 1 77.19 6 MET B N 1
ATOM 3547 C CA . MET B 1 6 ? -6.691 -9.516 14.164 1 77.19 6 MET B CA 1
ATOM 3548 C C . MET B 1 6 ? -7.012 -9.102 12.727 1 77.19 6 MET B C 1
ATOM 3550 O O . MET B 1 6 ? -8.164 -8.805 12.406 1 77.19 6 MET B O 1
ATOM 3554 N N . ILE B 1 7 ? -6.18 -8.75 11.969 1 91.62 7 ILE B N 1
ATOM 3555 C CA . ILE B 1 7 ? -6.32 -8.422 10.555 1 91.62 7 ILE B CA 1
ATOM 3556 C C . ILE B 1 7 ? -7.184 -9.477 9.867 1 91.62 7 ILE B C 1
ATOM 3558 O O . ILE B 1 7 ? -7.047 -10.672 10.133 1 91.62 7 ILE B O 1
ATOM 3562 N N . LYS B 1 8 ? -8.328 -9.023 9.195 1 97.12 8 LYS B N 1
ATOM 3563 C CA . LYS B 1 8 ? -9.195 -9.922 8.445 1 97.12 8 LYS B CA 1
ATOM 3564 C C . LYS B 1 8 ? -8.461 -10.539 7.266 1 97.12 8 LYS B C 1
ATOM 3566 O O . LYS B 1 8 ? -7.492 -9.969 6.758 1 97.12 8 LYS B O 1
ATOM 3571 N N . LYS B 1 9 ? -8.898 -11.812 6.891 1 97.81 9 LYS B N 1
ATOM 3572 C CA . LYS B 1 9 ? -8.25 -12.555 5.816 1 97.81 9 LYS B CA 1
ATOM 3573 C C . LYS B 1 9 ? -9.211 -12.805 4.656 1 97.81 9 LYS B C 1
ATOM 3575 O O . LYS B 1 9 ? -10.352 -13.219 4.867 1 97.81 9 LYS B O 1
ATOM 3580 N N . ALA B 1 10 ? -8.75 -12.508 3.467 1 98.81 10 ALA B N 1
ATOM 3581 C CA . ALA B 1 10 ? -9.492 -12.844 2.252 1 98.81 10 ALA B CA 1
ATOM 3582 C C . ALA B 1 10 ? -8.695 -13.797 1.366 1 98.81 10 ALA B C 1
ATOM 3584 O O . ALA B 1 10 ? -7.477 -13.648 1.228 1 98.81 10 ALA B O 1
ATOM 3585 N N . LEU B 1 11 ? -9.391 -14.75 0.715 1 98.88 11 LEU B N 1
ATOM 3586 C CA . LEU B 1 11 ? -8.773 -15.75 -0.142 1 98.88 11 LEU B CA 1
ATOM 3587 C C . LEU B 1 11 ? -9.148 -15.523 -1.603 1 98.88 11 LEU B C 1
ATOM 3589 O O . LEU B 1 11 ? -10.328 -15.367 -1.927 1 98.88 11 LEU B O 1
ATOM 3593 N N . THR B 1 12 ? -8.164 -15.438 -2.438 1 98.88 12 THR B N 1
ATOM 3594 C CA . THR B 1 12 ? -8.398 -15.438 -3.877 1 98.88 12 THR B CA 1
ATOM 3595 C C . THR B 1 12 ? -8.07 -16.797 -4.48 1 98.88 12 THR B C 1
ATOM 3597 O O . THR B 1 12 ? -6.996 -17.344 -4.238 1 98.88 12 THR B O 1
ATOM 3600 N N . ILE B 1 13 ? -9.016 -17.359 -5.16 1 98.88 13 ILE B N 1
ATOM 3601 C CA . ILE B 1 13 ? -8.891 -18.594 -5.926 1 98.88 13 ILE B CA 1
ATOM 3602 C C . ILE B 1 13 ? -8.969 -18.281 -7.422 1 98.88 13 ILE B C 1
ATOM 3604 O O . ILE B 1 13 ? -10.055 -18.156 -7.98 1 98.88 13 ILE B O 1
ATOM 3608 N N . ALA B 1 14 ? -7.836 -18.156 -8.031 1 98.62 14 ALA B N 1
ATOM 3609 C CA . ALA B 1 14 ? -7.836 -17.625 -9.391 1 98.62 14 ALA B CA 1
ATOM 3610 C C . ALA B 1 14 ? -6.531 -17.953 -10.117 1 98.62 14 ALA B C 1
ATOM 3612 O O . ALA B 1 14 ? -5.633 -18.562 -9.531 1 98.62 14 ALA B O 1
ATOM 3613 N N . GLY B 1 15 ? -6.508 -17.656 -11.398 1 98.19 15 GLY B N 1
ATOM 3614 C CA . GLY B 1 15 ? -5.277 -17.781 -12.164 1 98.19 15 GLY B CA 1
ATOM 3615 C C . GLY B 1 15 ? -4.277 -16.688 -11.867 1 98.19 15 GLY B C 1
ATOM 3616 O O . GLY B 1 15 ? -4.605 -15.703 -11.188 1 98.19 15 GLY B O 1
ATOM 3617 N N . SER B 1 16 ? -3.025 -16.938 -12.383 1 98.5 16 SER B N 1
ATOM 3618 C CA . SER B 1 16 ? -1.956 -15.953 -12.242 1 98.5 16 SER B CA 1
ATOM 3619 C C . SER B 1 16 ? -1.69 -15.227 -13.555 1 98.5 16 SER B C 1
ATOM 3621 O O . SER B 1 16 ? -1.664 -15.852 -14.617 1 98.5 16 SER B O 1
ATOM 3623 N N . ASP B 1 17 ? -1.576 -13.922 -13.461 1 98.12 17 ASP B N 1
ATOM 3624 C CA . ASP B 1 17 ? -1.213 -13.047 -14.57 1 98.12 17 ASP B CA 1
ATOM 3625 C C . ASP B 1 17 ? 0.231 -12.562 -14.438 1 98.12 17 ASP B C 1
ATOM 3627 O O . ASP B 1 17 ? 0.545 -11.75 -13.57 1 98.12 17 ASP B O 1
ATOM 3631 N N . SER B 1 18 ? 1.053 -12.945 -15.43 1 98.69 18 SER B N 1
ATOM 3632 C CA . SER B 1 18 ? 2.467 -12.594 -15.359 1 98.69 18 SER B CA 1
ATOM 3633 C C . SER B 1 18 ? 2.658 -11.078 -15.406 1 98.69 18 SER B C 1
ATOM 3635 O O . SER B 1 18 ? 3.643 -10.555 -14.883 1 98.69 18 SER B O 1
ATOM 3637 N N . GLY B 1 19 ? 1.763 -10.344 -15.977 1 97.94 19 GLY B N 1
ATOM 3638 C CA . GLY B 1 19 ? 1.833 -8.891 -16.047 1 97.94 19 GLY B CA 1
ATOM 3639 C C . GLY B 1 19 ? 1.293 -8.211 -14.797 1 97.94 19 GLY B C 1
ATOM 3640 O O . GLY B 1 19 ? 1.329 -6.984 -14.688 1 97.94 19 GLY B O 1
ATOM 3641 N N . SER B 1 20 ? 0.74 -8.945 -13.914 1 98 20 SER B N 1
ATOM 3642 C CA . SER B 1 20 ? 0.27 -8.508 -12.602 1 98 20 SER B CA 1
ATOM 3643 C C . SER B 1 20 ? -0.902 -7.539 -12.734 1 98 20 SER B C 1
ATOM 3645 O O . SER B 1 20 ? -1.146 -6.73 -11.836 1 98 20 SER B O 1
ATOM 3647 N N . GLY B 1 21 ? -1.574 -7.559 -13.828 1 97 21 GLY B N 1
ATOM 3648 C CA . GLY B 1 21 ? -2.701 -6.664 -14.039 1 97 21 GLY B CA 1
ATOM 3649 C C . GLY B 1 21 ? -4.035 -7.289 -13.672 1 97 21 GLY B C 1
ATOM 3650 O O . GLY B 1 21 ? -5.016 -6.578 -13.438 1 97 21 GLY B O 1
ATOM 3651 N N . ALA B 1 22 ? -4.082 -8.562 -13.641 1 97.25 22 ALA B N 1
ATOM 3652 C CA . ALA B 1 22 ? -5.266 -9.336 -13.273 1 97.25 22 ALA B CA 1
ATOM 3653 C C . ALA B 1 22 ? -4.891 -10.539 -12.414 1 97.25 22 ALA B C 1
ATOM 3655 O O . ALA B 1 22 ? -3.807 -10.578 -11.828 1 97.25 22 ALA B O 1
ATOM 3656 N N . GLY B 1 23 ? -5.824 -11.414 -12.203 1 97.81 23 GLY B N 1
ATOM 3657 C CA . GLY B 1 23 ? -5.527 -12.633 -11.477 1 97.81 23 GLY B CA 1
ATOM 3658 C C . GLY B 1 23 ? -5.266 -12.406 -10 1 97.81 23 GLY B C 1
ATOM 3659 O O . GLY B 1 23 ? -5.738 -11.422 -9.422 1 97.81 23 GLY B O 1
ATOM 3660 N N . ILE B 1 24 ? -4.496 -13.352 -9.406 1 98.69 24 ILE B N 1
ATOM 3661 C CA . ILE B 1 24 ? -4.242 -13.297 -7.969 1 98.69 24 ILE B CA 1
ATOM 3662 C C . ILE B 1 24 ? -3.424 -12.055 -7.637 1 98.69 24 ILE B C 1
ATOM 3664 O O . ILE B 1 24 ? -3.527 -11.516 -6.535 1 98.69 24 ILE B O 1
ATOM 3668 N N . GLU B 1 25 ? -2.6 -11.586 -8.625 1 98.69 25 GLU B N 1
ATOM 3669 C CA . GLU B 1 25 ? -1.763 -10.406 -8.398 1 98.69 25 GLU B CA 1
ATOM 3670 C C . GLU B 1 25 ? -2.611 -9.164 -8.18 1 98.69 25 GLU B C 1
ATOM 3672 O O . GLU B 1 25 ? -2.377 -8.398 -7.234 1 98.69 25 GLU B O 1
ATOM 3677 N N . ALA B 1 26 ? -3.611 -8.977 -9.016 1 98.31 26 ALA B N 1
ATOM 3678 C CA . ALA B 1 26 ? -4.523 -7.848 -8.852 1 98.31 26 ALA B CA 1
ATOM 3679 C C . ALA B 1 26 ? -5.363 -7.996 -7.59 1 98.31 26 ALA B C 1
ATOM 3681 O O . ALA B 1 26 ? -5.629 -7.012 -6.895 1 98.31 26 ALA B O 1
ATOM 3682 N N . ASP B 1 27 ? -5.801 -9.188 -7.324 1 98.81 27 ASP B N 1
ATOM 3683 C CA . ASP B 1 27 ? -6.594 -9.461 -6.129 1 98.81 27 ASP B CA 1
ATOM 3684 C C . ASP B 1 27 ? -5.812 -9.109 -4.863 1 98.81 27 ASP B C 1
ATOM 3686 O O . ASP B 1 27 ? -6.34 -8.445 -3.969 1 98.81 27 ASP B O 1
ATOM 3690 N N . LEU B 1 28 ? -4.562 -9.516 -4.836 1 98.69 28 LEU B N 1
ATOM 3691 C CA . LEU B 1 28 ? -3.723 -9.258 -3.674 1 98.69 28 LEU B CA 1
ATOM 3692 C C . LEU B 1 28 ? -3.527 -7.758 -3.463 1 98.69 28 LEU B C 1
ATOM 3694 O O . LEU B 1 28 ? -3.605 -7.27 -2.334 1 98.69 28 LEU B O 1
ATOM 3698 N N . LYS B 1 29 ? -3.242 -7.039 -4.504 1 98.38 29 LYS B N 1
ATOM 3699 C CA . LYS B 1 29 ? -3.102 -5.59 -4.402 1 98.38 29 LYS B CA 1
ATOM 3700 C C . LYS B 1 29 ? -4.387 -4.949 -3.881 1 98.38 29 LYS B C 1
ATOM 3702 O O . LYS B 1 29 ? -4.336 -4.02 -3.07 1 98.38 29 LYS B O 1
ATOM 3707 N N . THR B 1 30 ? -5.504 -5.445 -4.379 1 98.75 30 THR B N 1
ATOM 3708 C CA . THR B 1 30 ? -6.793 -4.914 -3.947 1 98.75 30 THR B CA 1
ATOM 3709 C C . THR B 1 30 ? -7.02 -5.176 -2.461 1 98.75 30 THR B C 1
ATOM 3711 O O . THR B 1 30 ? -7.449 -4.285 -1.726 1 98.75 30 THR B O 1
ATOM 3714 N N . PHE B 1 31 ? -6.715 -6.426 -2.055 1 98.62 31 PHE B N 1
ATOM 3715 C CA . PHE B 1 31 ? -6.84 -6.75 -0.638 1 98.62 31 PHE B CA 1
ATOM 3716 C C . PHE B 1 31 ? -5.992 -5.809 0.209 1 98.62 31 PHE B C 1
ATOM 3718 O O . PHE B 1 31 ? -6.445 -5.324 1.248 1 98.62 31 PHE B O 1
ATOM 3725 N N . CYS B 1 32 ? -4.809 -5.484 -0.236 1 97.56 32 CYS B N 1
ATOM 3726 C CA . CYS B 1 32 ? -3.934 -4.543 0.457 1 97.56 32 CYS B CA 1
ATOM 3727 C C . CYS B 1 32 ? -4.586 -3.17 0.565 1 97.56 32 CYS B C 1
ATOM 3729 O O . CYS B 1 32 ? -4.543 -2.539 1.622 1 97.56 32 CYS B O 1
ATOM 3731 N N . SER B 1 33 ? -5.18 -2.727 -0.466 1 98 33 SER B N 1
ATOM 3732 C CA . SER B 1 33 ? -5.816 -1.415 -0.505 1 98 33 SER B CA 1
ATOM 3733 C C . SER B 1 33 ? -6.938 -1.313 0.524 1 98 33 SER B C 1
ATOM 3735 O O . SER B 1 33 ? -7.242 -0.223 1.011 1 98 33 SER B O 1
ATOM 3737 N N . PHE B 1 34 ? -7.496 -2.428 0.847 1 97.81 34 PHE B N 1
ATOM 3738 C CA . PHE B 1 34 ? -8.625 -2.42 1.77 1 97.81 34 PHE B CA 1
ATOM 3739 C C . PHE B 1 34 ? -8.188 -2.85 3.164 1 97.81 34 PHE B C 1
ATOM 3741 O O . PHE B 1 34 ? -9.023 -3.023 4.055 1 97.81 34 PHE B O 1
ATOM 3748 N N . GLY B 1 35 ? -6.918 -3.098 3.352 1 95.81 35 GLY B N 1
ATOM 3749 C CA . GLY B 1 35 ? -6.398 -3.439 4.664 1 95.81 35 GLY B CA 1
ATOM 3750 C C . GLY B 1 35 ? -6.77 -4.84 5.109 1 95.81 35 GLY B C 1
ATOM 3751 O O . GLY B 1 35 ? -7.035 -5.074 6.289 1 95.81 35 GLY B O 1
ATOM 3752 N N . VAL B 1 36 ? -6.84 -5.711 4.211 1 97.38 36 VAL B N 1
ATOM 3753 C CA . VAL B 1 36 ? -7.137 -7.117 4.457 1 97.38 36 VAL B CA 1
ATOM 3754 C C . VAL B 1 36 ? -5.949 -7.977 4.031 1 97.38 36 VAL B C 1
ATOM 3756 O O . VAL B 1 36 ? -5.316 -7.707 3.01 1 97.38 36 VAL B O 1
ATOM 3759 N N . TYR B 1 37 ? -5.617 -9.008 4.824 1 97.75 37 TYR B N 1
ATOM 3760 C CA . TYR B 1 37 ? -4.531 -9.922 4.473 1 97.75 37 TYR B CA 1
ATOM 3761 C C . TYR B 1 37 ? -4.977 -10.914 3.41 1 97.75 37 TYR B C 1
ATOM 3763 O O . TYR B 1 37 ? -5.953 -11.641 3.602 1 97.75 37 TYR B O 1
ATOM 3771 N N . GLY B 1 38 ? -4.227 -10.984 2.336 1 98.44 38 GLY B N 1
ATOM 3772 C CA . GLY B 1 38 ? -4.613 -11.844 1.225 1 98.44 38 GLY B CA 1
ATOM 3773 C C . GLY B 1 38 ? -3.998 -13.227 1.294 1 98.44 38 GLY B C 1
ATOM 3774 O O . GLY B 1 38 ? -2.812 -13.367 1.603 1 98.44 38 GLY B O 1
ATOM 3775 N N . LEU B 1 39 ? -4.801 -14.219 1.006 1 98.75 39 LEU B N 1
ATOM 3776 C CA . LEU B 1 39 ? -4.406 -15.617 0.823 1 98.75 39 LEU B CA 1
ATOM 3777 C C . LEU B 1 39 ? -4.652 -16.062 -0.613 1 98.75 39 LEU B C 1
ATOM 3779 O O . LEU B 1 39 ? -5.465 -15.469 -1.324 1 98.75 39 LEU B O 1
ATOM 3783 N N . VAL B 1 40 ? -3.889 -17.172 -0.976 1 98.75 40 VAL B N 1
ATOM 3784 C CA . VAL B 1 40 ? -3.924 -17.438 -2.41 1 98.75 40 VAL B CA 1
ATOM 3785 C C . VAL B 1 40 ? -4.078 -18.938 -2.658 1 98.75 40 VAL B C 1
ATOM 3787 O O . VAL B 1 40 ? -3.477 -19.75 -1.954 1 98.75 40 VAL B O 1
ATOM 3790 N N . ALA B 1 41 ? -4.891 -19.25 -3.607 1 98.88 41 ALA B N 1
ATOM 3791 C CA . ALA B 1 41 ? -4.934 -20.547 -4.277 1 98.88 41 ALA B CA 1
ATOM 3792 C C . ALA B 1 41 ? -4.941 -20.391 -5.793 1 98.88 41 ALA B C 1
ATOM 3794 O O . ALA B 1 41 ? -5.938 -19.938 -6.371 1 98.88 41 ALA B O 1
ATOM 3795 N N . ILE B 1 42 ? -3.859 -20.797 -6.398 1 98.88 42 ILE B N 1
ATOM 3796 C CA . ILE B 1 42 ? -3.693 -20.594 -7.832 1 98.88 42 ILE B CA 1
ATOM 3797 C C . ILE B 1 42 ? -4.305 -21.766 -8.602 1 98.88 42 ILE B C 1
ATOM 3799 O O . ILE B 1 42 ? -4.098 -22.922 -8.234 1 98.88 42 ILE B O 1
ATOM 3803 N N . THR B 1 43 ? -5 -21.422 -9.688 1 98.5 43 THR B N 1
ATOM 3804 C CA . THR B 1 43 ? -5.691 -22.453 -10.445 1 98.5 43 THR B CA 1
ATOM 3805 C C . THR B 1 43 ? -4.992 -22.703 -11.781 1 98.5 43 THR B C 1
ATOM 3807 O O . THR B 1 43 ? -5.07 -23.797 -12.336 1 98.5 43 THR B O 1
ATOM 3810 N N . ALA B 1 44 ? -4.418 -21.672 -12.297 1 97.94 44 ALA B N 1
ATOM 3811 C CA . ALA B 1 44 ? -3.723 -21.75 -13.578 1 97.94 44 ALA B CA 1
ATOM 3812 C C . ALA B 1 44 ? -2.668 -20.656 -13.695 1 97.94 44 ALA B C 1
ATOM 3814 O O . ALA B 1 44 ? -2.764 -19.609 -13.023 1 97.94 44 ALA B O 1
ATOM 3815 N N . ILE B 1 45 ? -1.689 -20.969 -14.578 1 98.25 45 ILE B N 1
ATOM 3816 C CA . ILE B 1 45 ? -0.629 -20.016 -14.852 1 98.25 45 ILE B CA 1
ATOM 3817 C C . ILE B 1 45 ? -0.769 -19.484 -16.281 1 98.25 45 ILE B C 1
ATOM 3819 O O . ILE B 1 45 ? -0.91 -20.266 -17.219 1 98.25 45 ILE B O 1
ATOM 3823 N N . THR B 1 46 ? -0.733 -18.172 -16.391 1 97.5 46 THR B N 1
ATOM 3824 C CA . THR B 1 46 ? -0.715 -17.609 -17.734 1 97.5 46 THR B CA 1
ATOM 3825 C C . THR B 1 46 ? 0.572 -16.828 -17.984 1 97.5 46 THR B C 1
ATOM 3827 O O . THR B 1 46 ? 1.052 -16.125 -17.094 1 97.5 46 THR B O 1
ATOM 3830 N N . ALA B 1 47 ? 1.167 -17.109 -19.109 1 98.25 47 ALA B N 1
ATOM 3831 C CA . ALA B 1 47 ? 2.162 -16.188 -19.656 1 98.25 47 ALA B CA 1
ATOM 3832 C C . ALA B 1 47 ? 1.502 -15.102 -20.516 1 98.25 47 ALA B C 1
ATOM 3834 O O . ALA B 1 47 ? 1.203 -15.328 -21.688 1 98.25 47 ALA B O 1
ATOM 3835 N N . GLN B 1 48 ? 1.355 -13.922 -19.875 1 95.69 48 GLN B N 1
ATOM 3836 C CA . GLN B 1 48 ? 0.541 -12.922 -20.562 1 95.69 48 GLN B CA 1
ATOM 3837 C C . GLN B 1 48 ? 1.098 -11.523 -20.344 1 95.69 48 GLN B C 1
ATOM 3839 O O . GLN B 1 48 ? 1.874 -11.289 -19.406 1 95.69 48 GLN B O 1
ATOM 3844 N N . ASN B 1 49 ? 0.799 -10.688 -21.281 1 95.5 49 ASN B N 1
ATOM 3845 C CA . ASN B 1 49 ? 1.114 -9.258 -21.266 1 95.5 49 ASN B CA 1
ATOM 3846 C C . ASN B 1 49 ? -0.095 -8.414 -21.641 1 95.5 49 ASN B C 1
ATOM 3848 O O . ASN B 1 49 ? -1.238 -8.836 -21.453 1 95.5 49 ASN B O 1
ATOM 3852 N N . THR B 1 50 ? 0.114 -7.164 -22.078 1 93.88 50 THR B N 1
ATOM 3853 C CA . THR B 1 50 ? -1.025 -6.273 -22.25 1 93.88 50 THR B CA 1
ATOM 3854 C C . THR B 1 50 ? -1.729 -6.551 -23.578 1 93.88 50 THR B C 1
ATOM 3856 O O . THR B 1 50 ? -2.822 -6.039 -23.828 1 93.88 50 THR B O 1
ATOM 3859 N N . TYR B 1 51 ? -1.164 -7.379 -24.359 1 92.81 51 TYR B N 1
ATOM 3860 C CA . TYR B 1 51 ? -1.811 -7.5 -25.656 1 92.81 51 TYR B CA 1
ATOM 3861 C C . TYR B 1 51 ? -2.02 -8.961 -26.031 1 92.81 51 TYR B C 1
ATOM 3863 O O . TYR B 1 51 ? -2.705 -9.266 -27.016 1 92.81 51 TYR B O 1
ATOM 3871 N N . GLU B 1 52 ? -1.527 -9.953 -25.188 1 93.62 52 GLU B N 1
ATOM 3872 C CA . GLU B 1 52 ? -1.771 -11.352 -25.531 1 93.62 52 GLU B CA 1
ATOM 3873 C C . GLU B 1 52 ? -1.574 -12.258 -24.328 1 93.62 52 GLU B C 1
ATOM 3875 O O . GLU B 1 52 ? -0.89 -11.891 -23.375 1 93.62 52 GLU B O 1
ATOM 3880 N N . ILE B 1 53 ? -2.26 -13.453 -24.422 1 95.38 53 ILE B N 1
ATOM 3881 C CA . ILE B 1 53 ? -1.933 -14.633 -23.609 1 95.38 53 ILE B CA 1
ATOM 3882 C C . ILE B 1 53 ? -1.186 -15.648 -24.469 1 95.38 53 ILE B C 1
ATOM 3884 O O . ILE B 1 53 ? -1.775 -16.281 -25.359 1 95.38 53 ILE B O 1
ATOM 3888 N N . ARG B 1 54 ? 0.039 -15.828 -24.125 1 95.31 54 ARG B N 1
ATOM 3889 C CA . ARG B 1 54 ? 0.915 -16.656 -24.938 1 95.31 54 ARG B CA 1
ATOM 3890 C C . ARG B 1 54 ? 0.725 -18.141 -24.609 1 95.31 54 ARG B C 1
ATOM 3892 O O . ARG B 1 54 ? 0.867 -19 -25.484 1 95.31 54 ARG B O 1
ATOM 3899 N N . GLU B 1 55 ? 0.563 -18.344 -23.375 1 96.06 55 GLU B N 1
ATOM 3900 C CA . GLU B 1 55 ? 0.423 -19.719 -22.906 1 96.06 55 GLU B CA 1
ATOM 3901 C C . GLU B 1 55 ? -0.423 -19.781 -21.641 1 96.06 55 GLU B C 1
ATOM 3903 O O . GLU B 1 55 ? -0.458 -18.812 -20.859 1 96.06 55 GLU B O 1
ATOM 3908 N N . ILE B 1 56 ? -1.091 -20.938 -21.484 1 96.31 56 ILE B N 1
ATOM 3909 C CA . ILE B 1 56 ? -1.843 -21.234 -20.266 1 96.31 56 ILE B CA 1
ATOM 3910 C C . ILE B 1 56 ? -1.457 -22.625 -19.75 1 96.31 56 ILE B C 1
ATOM 3912 O O . ILE B 1 56 ? -1.346 -23.578 -20.531 1 96.31 56 ILE B O 1
ATOM 3916 N N . ARG B 1 57 ? -1.165 -22.703 -18.484 1 97.31 57 ARG B N 1
ATOM 3917 C CA . ARG B 1 57 ? -0.91 -23.984 -17.828 1 97.31 57 ARG B CA 1
ATOM 3918 C C . ARG B 1 57 ? -1.901 -24.219 -16.688 1 97.31 57 ARG B C 1
ATOM 3920 O O . ARG B 1 57 ? -1.854 -23.531 -15.664 1 97.31 57 ARG B O 1
ATOM 3927 N N . GLU B 1 58 ? -2.705 -25.219 -16.891 1 96 58 GLU B N 1
ATOM 3928 C CA . GLU B 1 58 ? -3.658 -25.609 -15.852 1 96 58 GLU B CA 1
ATOM 3929 C C . GLU B 1 58 ? -2.965 -26.359 -14.719 1 96 58 GLU B C 1
ATOM 3931 O O . GLU B 1 58 ? -2.072 -27.188 -14.961 1 96 58 GLU B O 1
ATOM 3936 N N . LEU B 1 59 ? -3.373 -26.109 -13.523 1 97.62 59 LEU B N 1
ATOM 3937 C CA . LEU B 1 59 ? -2.895 -26.906 -12.398 1 97.62 59 LEU B CA 1
ATOM 3938 C C . LEU B 1 59 ? -3.82 -28.078 -12.133 1 97.62 59 LEU B C 1
ATOM 3940 O O . LEU B 1 59 ? -4.977 -28.078 -12.555 1 97.62 59 LEU B O 1
ATOM 3944 N N . ASP B 1 60 ? -3.211 -29.062 -11.461 1 96.56 60 ASP B N 1
ATOM 3945 C CA . ASP B 1 60 ? -4.07 -30.172 -11.062 1 96.56 60 ASP B CA 1
ATOM 3946 C C . ASP B 1 60 ? -5 -29.766 -9.922 1 96.56 60 ASP B C 1
ATOM 3948 O O . ASP B 1 60 ? -4.617 -28.984 -9.055 1 96.56 60 ASP B O 1
ATOM 3952 N N . ALA B 1 61 ? -6.238 -30.391 -9.914 1 97.56 61 ALA B N 1
ATOM 3953 C CA . ALA B 1 61 ? -7.277 -30.031 -8.945 1 97.56 61 ALA B CA 1
ATOM 3954 C C . ALA B 1 61 ? -6.82 -30.328 -7.523 1 97.56 61 ALA B C 1
ATOM 3956 O O . ALA B 1 61 ? -7.191 -29.609 -6.586 1 97.56 61 ALA B O 1
ATOM 3957 N N . LYS B 1 62 ? -5.996 -31.297 -7.434 1 97.69 62 LYS B N 1
ATOM 3958 C CA . LYS B 1 62 ? -5.527 -31.703 -6.109 1 97.69 62 LYS B CA 1
ATOM 3959 C C . LYS B 1 62 ? -4.727 -30.578 -5.449 1 97.69 62 LYS B C 1
ATOM 3961 O O . LYS B 1 62 ? -4.938 -30.266 -4.277 1 97.69 62 LYS B O 1
ATOM 3966 N N . ILE B 1 63 ? -3.795 -29.969 -6.176 1 98.12 63 ILE B N 1
ATOM 3967 C CA . ILE B 1 63 ? -2.961 -28.922 -5.598 1 98.12 63 ILE B CA 1
ATOM 3968 C C . ILE B 1 63 ? -3.814 -27.703 -5.277 1 98.12 63 ILE B C 1
ATOM 3970 O O . ILE B 1 63 ? -3.555 -27 -4.301 1 98.12 63 ILE B O 1
ATOM 3974 N N . VAL B 1 64 ? -4.793 -27.438 -6.09 1 98.56 64 VAL B N 1
ATOM 3975 C CA . VAL B 1 64 ? -5.688 -26.328 -5.832 1 98.56 64 VAL B CA 1
ATOM 3976 C C . VAL B 1 64 ? -6.414 -26.531 -4.504 1 98.56 64 VAL B C 1
ATOM 3978 O O . VAL B 1 64 ? -6.453 -25.641 -3.658 1 98.56 64 VAL B O 1
ATOM 3981 N N . ARG B 1 65 ? -6.914 -27.734 -4.352 1 98.44 65 ARG B N 1
ATOM 3982 C CA . ARG B 1 65 ? -7.598 -28.109 -3.115 1 98.44 65 ARG B CA 1
ATOM 3983 C C . ARG B 1 65 ? -6.672 -27.953 -1.912 1 98.44 65 ARG B C 1
ATOM 3985 O O . ARG B 1 65 ? -7.055 -27.359 -0.898 1 98.44 65 ARG B O 1
ATOM 3992 N N . GLU B 1 66 ? -5.488 -28.438 -2.018 1 98.5 66 GLU B N 1
ATOM 3993 C CA . GLU B 1 66 ? -4.547 -28.422 -0.901 1 98.5 66 GLU B CA 1
ATOM 3994 C C . GLU B 1 66 ? -4.141 -27 -0.538 1 98.5 66 GLU B C 1
ATOM 3996 O O . GLU B 1 66 ? -3.902 -26.688 0.634 1 98.5 66 GLU B O 1
ATOM 4001 N N . GLN B 1 67 ? -3.98 -26.156 -1.527 1 98.69 67 GLN B N 1
ATOM 4002 C CA . GLN B 1 67 ? -3.707 -24.75 -1.245 1 98.69 67 GLN B CA 1
ATOM 4003 C C . GLN B 1 67 ? -4.789 -24.156 -0.354 1 98.69 67 GLN B C 1
ATOM 4005 O O . GLN B 1 67 ? -4.484 -23.484 0.631 1 98.69 67 GLN B O 1
ATOM 4010 N N . ILE B 1 68 ? -6.062 -24.391 -0.685 1 98.75 68 ILE B N 1
ATOM 4011 C CA . ILE B 1 68 ? -7.191 -23.812 0.041 1 98.75 68 ILE B CA 1
ATOM 4012 C C . ILE B 1 68 ? -7.223 -24.359 1.466 1 98.75 68 ILE B C 1
ATOM 4014 O O . ILE B 1 68 ? -7.336 -23.594 2.428 1 98.75 68 ILE B O 1
ATOM 4018 N N . ILE B 1 69 ? -7.043 -25.641 1.612 1 98.44 69 ILE B N 1
ATOM 4019 C CA . ILE B 1 69 ? -7.129 -26.297 2.916 1 98.44 69 ILE B CA 1
ATOM 4020 C C . ILE B 1 69 ? -5.984 -25.812 3.809 1 98.44 69 ILE B C 1
ATOM 4022 O O . ILE B 1 69 ? -6.191 -25.531 4.988 1 98.44 69 ILE B O 1
ATOM 4026 N N . ALA B 1 70 ? -4.797 -25.688 3.23 1 98.06 70 ALA B N 1
ATOM 4027 C CA . ALA B 1 70 ? -3.621 -25.25 3.984 1 98.06 70 ALA B CA 1
ATOM 4028 C C . ALA B 1 70 ? -3.861 -23.906 4.656 1 98.06 70 ALA B C 1
ATOM 4030 O O . ALA B 1 70 ? -3.502 -23.719 5.82 1 98.06 70 ALA B O 1
ATOM 4031 N N . VAL B 1 71 ? -4.488 -22.984 4.023 1 98 71 VAL B N 1
ATOM 4032 C CA . VAL B 1 71 ? -4.621 -21.641 4.578 1 98 71 VAL B CA 1
ATOM 4033 C C . VAL B 1 71 ? -5.891 -21.562 5.422 1 98 71 VAL B C 1
ATOM 4035 O O . VAL B 1 71 ? -5.93 -20.844 6.426 1 98 71 VAL B O 1
ATOM 4038 N N . ALA B 1 72 ? -6.938 -22.266 5.066 1 97.69 72 ALA B N 1
ATOM 4039 C CA . ALA B 1 72 ? -8.164 -22.266 5.859 1 97.69 72 ALA B CA 1
ATOM 4040 C C . ALA B 1 72 ? -7.914 -22.797 7.262 1 97.69 72 ALA B C 1
ATOM 4042 O O . ALA B 1 72 ? -8.422 -22.266 8.242 1 97.69 72 ALA B O 1
ATOM 4043 N N . GLU B 1 73 ? -7.078 -23.766 7.398 1 97.06 73 GLU B N 1
ATOM 4044 C CA . GLU B 1 73 ? -6.863 -24.453 8.664 1 97.06 73 GLU B CA 1
ATOM 4045 C C . GLU B 1 73 ? -5.879 -23.703 9.547 1 97.06 73 GLU B C 1
ATOM 4047 O O . GLU B 1 73 ? -5.852 -23.891 10.766 1 97.06 73 GLU B O 1
ATOM 4052 N N . ASP B 1 74 ? -5.102 -22.875 8.969 1 96.69 74 ASP B N 1
ATOM 4053 C CA . ASP B 1 74 ? -4.031 -22.203 9.703 1 96.69 74 ASP B CA 1
ATOM 4054 C C . ASP B 1 74 ? -4.363 -20.734 9.938 1 96.69 74 ASP B C 1
ATOM 4056 O O . ASP B 1 74 ? -4.477 -20.297 11.086 1 96.69 74 ASP B O 1
ATOM 4060 N N . PHE B 1 75 ? -4.73 -20.031 8.922 1 95.88 75 PHE B N 1
ATOM 4061 C CA . PHE B 1 75 ? -4.961 -18.594 8.992 1 95.88 75 PHE B CA 1
ATOM 4062 C C . PHE B 1 75 ? -6.434 -18.297 9.258 1 95.88 75 PHE B C 1
ATOM 4064 O O . PHE B 1 75 ? -6.766 -17.297 9.883 1 95.88 75 PHE B O 1
ATOM 4071 N N . GLY B 1 76 ? -7.316 -19.203 8.82 1 96.19 76 GLY B N 1
ATOM 4072 C CA . GLY B 1 76 ? -8.727 -18.859 8.711 1 96.19 76 GLY B CA 1
ATOM 4073 C C . GLY B 1 76 ? -9.039 -18 7.496 1 96.19 76 GLY B C 1
ATOM 4074 O O . GLY B 1 76 ? -8.148 -17.328 6.957 1 96.19 76 GLY B O 1
ATOM 4075 N N . VAL B 1 77 ? -10.328 -18.109 7.012 1 97.88 77 VAL B N 1
ATOM 4076 C CA . VAL B 1 77 ? -10.789 -17.312 5.871 1 97.88 77 VAL B CA 1
ATOM 4077 C C . VAL B 1 77 ? -12.078 -16.594 6.23 1 97.88 77 VAL B C 1
ATOM 4079 O O . VAL B 1 77 ? -13.094 -17.234 6.535 1 97.88 77 VAL B O 1
ATOM 4082 N N . ASP B 1 78 ? -12.008 -15.227 6.137 1 98.12 78 ASP B N 1
ATOM 4083 C CA . ASP B 1 78 ? -13.188 -14.445 6.477 1 98.12 78 ASP B CA 1
ATOM 4084 C C . ASP B 1 78 ? -14.102 -14.266 5.266 1 98.12 78 ASP B C 1
ATOM 4086 O O . ASP B 1 78 ? -15.305 -14.078 5.414 1 98.12 78 ASP B O 1
ATOM 4090 N N . ALA B 1 79 ? -13.57 -14.281 4.066 1 98.75 79 ALA B N 1
ATOM 4091 C CA . ALA B 1 79 ? -14.281 -14.289 2.789 1 98.75 79 ALA B CA 1
ATOM 4092 C C . ALA B 1 79 ? -13.359 -14.727 1.653 1 98.75 79 ALA B C 1
ATOM 4094 O O . ALA B 1 79 ? -12.133 -14.664 1.775 1 98.75 79 ALA B O 1
ATOM 4095 N N . ALA B 1 80 ? -13.977 -15.164 0.52 1 98.88 80 ALA B N 1
ATOM 4096 C CA . ALA B 1 80 ? -13.18 -15.617 -0.618 1 98.88 80 ALA B CA 1
ATOM 4097 C C . ALA B 1 80 ? -13.805 -15.172 -1.937 1 98.88 80 ALA B C 1
ATOM 4099 O O . ALA B 1 80 ? -14.977 -14.805 -1.981 1 98.88 80 ALA B O 1
ATOM 4100 N N . LYS B 1 81 ? -12.984 -15.156 -2.947 1 98.75 81 LYS B N 1
ATOM 4101 C CA . LYS B 1 81 ? -13.484 -14.938 -4.301 1 98.75 81 LYS B CA 1
ATOM 4102 C C . LYS B 1 81 ? -12.82 -15.883 -5.293 1 98.75 81 LYS B C 1
ATOM 4104 O O . LYS B 1 81 ? -11.711 -16.375 -5.051 1 98.75 81 LYS B O 1
ATOM 4109 N N . THR B 1 82 ? -13.57 -16.125 -6.387 1 98.62 82 THR B N 1
ATOM 4110 C CA . THR B 1 82 ? -12.969 -16.844 -7.5 1 98.62 82 THR B CA 1
ATOM 4111 C C . THR B 1 82 ? -12.789 -15.93 -8.711 1 98.62 82 THR B C 1
ATOM 4113 O O . THR B 1 82 ? -13.555 -14.984 -8.891 1 98.62 82 THR B O 1
ATOM 4116 N N . GLY B 1 83 ? -11.711 -16.188 -9.406 1 97.44 83 GLY B N 1
ATOM 4117 C CA . GLY B 1 83 ? -11.508 -15.695 -10.758 1 97.44 83 GLY B CA 1
ATOM 4118 C C . GLY B 1 83 ? -11.484 -16.797 -11.797 1 97.44 83 GLY B C 1
ATOM 4119 O O . GLY B 1 83 ? -12.398 -17.625 -11.852 1 97.44 83 GLY B O 1
ATOM 4120 N N . MET B 1 84 ? -10.453 -16.859 -12.555 1 95.44 84 MET B N 1
ATOM 4121 C CA . MET B 1 84 ? -10.289 -17.906 -13.555 1 95.44 84 MET B CA 1
ATOM 4122 C C . MET B 1 84 ? -10.148 -19.281 -12.883 1 95.44 84 MET B C 1
ATOM 4124 O O . MET B 1 84 ? -9.18 -19.516 -12.164 1 95.44 84 MET B O 1
ATOM 4128 N N . LEU B 1 85 ? -11.086 -20.188 -13.219 1 96.56 85 LEU B N 1
ATOM 4129 C CA . LEU B 1 85 ? -11.047 -21.516 -12.641 1 96.56 85 LEU B CA 1
ATOM 4130 C C . LEU B 1 85 ? -10.656 -22.547 -13.695 1 96.56 85 LEU B C 1
ATOM 4132 O O . LEU B 1 85 ? -10.227 -23.656 -13.359 1 96.56 85 LEU B O 1
ATOM 4136 N N . TYR B 1 86 ? -10.836 -22.281 -14.891 1 94.06 86 TYR B N 1
ATOM 4137 C CA . TYR B 1 86 ? -10.266 -22.891 -16.078 1 94.06 86 TYR B CA 1
ATOM 4138 C C . TYR B 1 86 ? -10.953 -24.219 -16.391 1 94.06 86 TYR B C 1
ATOM 4140 O O . TYR B 1 86 ? -11.359 -24.453 -17.531 1 94.06 86 TYR B O 1
ATOM 4148 N N . SER B 1 87 ? -11.172 -25.266 -15.359 1 95.5 87 SER B N 1
ATOM 4149 C CA . SER B 1 87 ? -11.68 -26.578 -15.695 1 95.5 87 SER B CA 1
ATOM 4150 C C . SER B 1 87 ? -12.742 -27.047 -14.703 1 95.5 87 SER B C 1
ATOM 4152 O O . SER B 1 87 ? -12.836 -26.5 -13.602 1 95.5 87 SER B O 1
ATOM 4154 N N . GLY B 1 88 ? -13.438 -28.078 -15.156 1 96.5 88 GLY B N 1
ATOM 4155 C CA . GLY B 1 88 ? -14.484 -28.641 -14.312 1 96.5 88 GLY B CA 1
ATOM 4156 C C . GLY B 1 88 ? -13.938 -29.359 -13.086 1 96.5 88 GLY B C 1
ATOM 4157 O O . GLY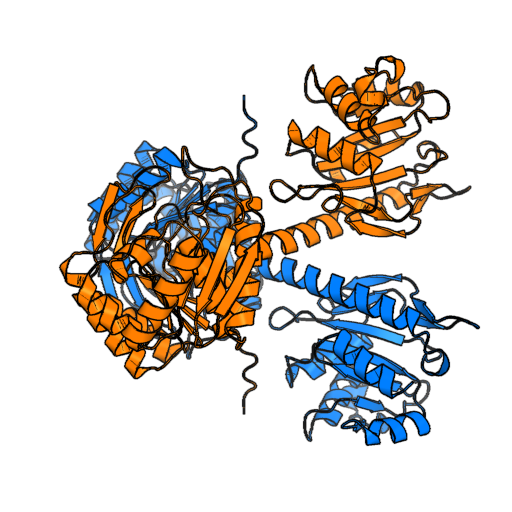 B 1 88 ? -14.539 -29.297 -12.016 1 96.5 88 GLY B O 1
ATOM 4158 N N . GLU B 1 89 ? -12.883 -30.016 -13.242 1 97.25 89 GLU B N 1
ATOM 4159 C CA . GLU B 1 89 ? -12.266 -30.734 -12.133 1 97.25 89 GLU B CA 1
ATOM 4160 C C . GLU B 1 89 ? -11.875 -29.766 -11.008 1 97.25 89 GLU B C 1
ATOM 4162 O O . GLU B 1 89 ? -12.102 -30.062 -9.836 1 97.25 89 GLU B O 1
ATOM 4167 N N . ILE B 1 90 ? -11.312 -28.672 -11.375 1 97.88 90 ILE B N 1
ATOM 4168 C CA . ILE B 1 90 ? -10.922 -27.656 -10.391 1 97.88 90 ILE B CA 1
ATOM 4169 C C . ILE B 1 90 ? -12.164 -27.094 -9.703 1 97.88 90 ILE B C 1
ATOM 4171 O O . ILE B 1 90 ? -12.211 -27 -8.477 1 97.88 90 ILE B O 1
ATOM 4175 N N . ILE B 1 91 ? -13.172 -26.797 -10.492 1 98.12 91 ILE B N 1
ATOM 4176 C CA . ILE B 1 91 ? -14.391 -26.203 -9.961 1 98.12 91 ILE B CA 1
ATOM 4177 C C . ILE B 1 91 ? -15.047 -27.156 -8.969 1 98.12 91 ILE B C 1
ATOM 4179 O O . ILE B 1 91 ? -15.539 -26.719 -7.922 1 98.12 91 ILE B O 1
ATOM 4183 N N . LYS B 1 92 ? -15.039 -28.375 -9.305 1 97.75 92 LYS B N 1
ATOM 4184 C CA . LYS B 1 92 ? -15.625 -29.391 -8.422 1 97.75 92 LYS B CA 1
ATOM 4185 C C . LYS B 1 92 ? -14.922 -29.406 -7.066 1 97.75 92 LYS B C 1
ATOM 4187 O O . LYS B 1 92 ? -15.578 -29.453 -6.023 1 97.75 92 LYS B O 1
ATOM 4192 N N . GLU B 1 93 ? -13.633 -29.375 -7.055 1 97.69 93 GLU B N 1
ATOM 4193 C CA . GLU B 1 93 ? -12.875 -29.375 -5.809 1 97.69 93 GLU B CA 1
ATOM 4194 C C . GLU B 1 93 ? -13.086 -28.078 -5.023 1 97.69 93 GLU B C 1
ATOM 4196 O O . GLU B 1 93 ? -13.172 -28.109 -3.795 1 97.69 93 GLU B O 1
ATOM 4201 N N . VAL B 1 94 ? -13.094 -27 -5.723 1 97.94 94 VAL B N 1
ATOM 4202 C CA . VAL B 1 94 ? -13.336 -25.719 -5.082 1 97.94 94 VAL B CA 1
ATOM 4203 C C . VAL B 1 94 ? -14.703 -25.719 -4.395 1 97.94 94 VAL B C 1
ATOM 4205 O O . VAL B 1 94 ? -14.836 -25.281 -3.252 1 97.94 94 VAL B O 1
ATOM 4208 N N . ARG B 1 95 ? -15.656 -26.188 -5.102 1 97.81 95 ARG B N 1
ATOM 4209 C CA . ARG B 1 95 ? -17 -26.266 -4.543 1 97.81 95 ARG B CA 1
ATOM 4210 C C . ARG B 1 95 ? -17.016 -27.078 -3.254 1 97.81 95 ARG B C 1
ATOM 4212 O O . ARG B 1 95 ? -17.641 -26.672 -2.27 1 97.81 95 ARG B O 1
ATOM 4219 N N . LYS B 1 96 ? -16.375 -28.156 -3.27 1 97.5 96 LYS B N 1
ATOM 4220 C CA . LYS B 1 96 ? -16.328 -29.031 -2.102 1 97.5 96 LYS B CA 1
ATOM 4221 C C . LYS B 1 96 ? -15.719 -28.328 -0.899 1 97.5 96 LYS B C 1
ATOM 4223 O O . LYS B 1 96 ? -16.266 -28.375 0.203 1 97.5 96 LYS B O 1
ATOM 4228 N N . VAL B 1 97 ? -14.586 -27.703 -1.085 1 96.25 97 VAL B N 1
ATOM 4229 C CA . VAL B 1 97 ? -13.883 -27.078 0.025 1 96.25 97 VAL B CA 1
ATOM 4230 C C . VAL B 1 97 ? -14.688 -25.891 0.534 1 96.25 97 VAL B C 1
ATOM 4232 O O . VAL B 1 97 ? -14.688 -25.594 1.732 1 96.25 97 VAL B O 1
ATOM 4235 N N . VAL B 1 98 ? -15.289 -25.141 -0.315 1 93.44 98 VAL B N 1
ATOM 4236 C CA . VAL B 1 98 ? -16.109 -24 0.074 1 93.44 98 VAL B CA 1
ATOM 4237 C C . VAL B 1 98 ? -17.281 -24.469 0.928 1 93.44 98 VAL B C 1
ATOM 4239 O O . VAL B 1 98 ? -17.641 -23.812 1.914 1 93.44 98 VAL B O 1
ATOM 4242 N N . LYS B 1 99 ? -17.891 -25.547 0.569 1 94.69 99 LYS B N 1
ATOM 4243 C CA . LYS B 1 99 ? -19.016 -26.109 1.335 1 94.69 99 LYS B CA 1
ATOM 4244 C C . LYS B 1 99 ? -18.562 -26.516 2.732 1 94.69 99 LYS B C 1
ATOM 4246 O O . LYS B 1 99 ? -19.297 -26.344 3.707 1 94.69 99 LYS B O 1
ATOM 4251 N N . ASP B 1 100 ? -17.438 -27.031 2.805 1 95.75 100 ASP B N 1
ATOM 4252 C CA . ASP B 1 100 ? -16.922 -27.547 4.066 1 95.75 100 ASP B CA 1
ATOM 4253 C C . ASP B 1 100 ? -16.594 -26.422 5.039 1 95.75 100 ASP B C 1
ATOM 4255 O O . ASP B 1 100 ? -16.875 -26.531 6.238 1 95.75 100 ASP B O 1
ATOM 4259 N N . TYR B 1 101 ? -16.062 -25.344 4.586 1 94.75 101 TYR B N 1
ATOM 4260 C CA . TYR B 1 101 ? -15.547 -24.297 5.469 1 94.75 101 TYR B CA 1
ATOM 4261 C C . TYR B 1 101 ? -16.547 -23.141 5.578 1 94.75 101 TYR B C 1
ATOM 4263 O O . TYR B 1 101 ? -16.469 -22.328 6.5 1 94.75 101 TYR B O 1
ATOM 4271 N N . GLN B 1 102 ? -17.453 -22.969 4.688 1 94.44 102 GLN B N 1
ATOM 4272 C CA . GLN B 1 102 ? -18.641 -22.125 4.746 1 94.44 102 GLN B CA 1
ATOM 4273 C C . GLN B 1 102 ? -18.25 -20.656 4.867 1 94.44 102 GLN B C 1
ATOM 4275 O O . GLN B 1 102 ? -18.859 -19.906 5.648 1 94.44 102 GLN B O 1
ATOM 4280 N N . PHE B 1 103 ? -17.219 -20.203 4.215 1 95.62 103 PHE B N 1
ATOM 4281 C CA . PHE B 1 103 ? -16.938 -18.781 4.133 1 95.62 103 PHE B CA 1
ATOM 4282 C C . PHE B 1 103 ? -17.719 -18.141 2.986 1 95.62 103 PHE B C 1
ATOM 4284 O O . PHE B 1 103 ? -18.016 -18.797 1.994 1 95.62 103 PHE B O 1
ATOM 4291 N N . PRO B 1 104 ? -18.078 -16.812 3.141 1 97.81 104 PRO B N 1
ATOM 4292 C CA . PRO B 1 104 ? -18.703 -16.125 2.014 1 97.81 104 PRO B CA 1
ATOM 4293 C C . PRO B 1 104 ? -17.859 -16.172 0.743 1 97.81 104 PRO B C 1
ATOM 4295 O O . PRO B 1 104 ? -16.641 -16 0.8 1 97.81 104 PRO B O 1
ATOM 4298 N N . LEU B 1 105 ? -18.578 -16.422 -0.413 1 98.69 105 LEU B N 1
ATOM 4299 C CA . LEU B 1 105 ? -17.859 -16.594 -1.678 1 98.69 105 LEU B CA 1
ATOM 4300 C C . LEU B 1 105 ? -18.438 -15.664 -2.746 1 98.69 105 LEU B C 1
ATOM 4302 O O . LEU B 1 105 ? -19.641 -15.672 -2.996 1 98.69 105 LEU B O 1
ATOM 4306 N N . VAL B 1 106 ? -17.594 -14.828 -3.285 1 98.88 106 VAL B N 1
ATOM 4307 C CA . VAL B 1 106 ? -17.922 -14.039 -4.469 1 98.88 106 VAL B CA 1
ATOM 4308 C C . VAL B 1 106 ? -17.375 -14.727 -5.715 1 98.88 106 VAL B C 1
ATOM 4310 O O . VAL B 1 106 ? -16.172 -15 -5.805 1 98.88 106 VAL B O 1
ATOM 4313 N N . VAL B 1 107 ? -18.234 -15 -6.691 1 98.62 107 VAL B N 1
ATOM 4314 C CA . VAL B 1 107 ? -17.797 -15.703 -7.887 1 98.62 107 VAL B CA 1
ATOM 4315 C C . VAL B 1 107 ? -17.797 -14.75 -9.078 1 98.62 107 VAL B C 1
ATOM 4317 O O . VAL B 1 107 ? -18.844 -14.266 -9.5 1 98.62 107 VAL B O 1
ATOM 4320 N N . ASP B 1 108 ? -16.641 -14.516 -9.555 1 97.25 108 ASP B N 1
ATOM 4321 C CA . ASP B 1 108 ? -16.453 -13.883 -10.852 1 97.25 108 ASP B CA 1
ATOM 4322 C C . ASP B 1 108 ? -16.312 -14.93 -11.961 1 97.25 108 ASP B C 1
ATOM 4324 O O . ASP B 1 108 ? -15.289 -15.594 -12.07 1 97.25 108 ASP B O 1
ATOM 4328 N N . PRO B 1 109 ? -17.344 -15.203 -12.695 1 93.69 109 PRO B N 1
ATOM 4329 C CA . PRO B 1 109 ? -17.375 -16.344 -13.617 1 93.69 109 PRO B CA 1
ATOM 4330 C C . PRO B 1 109 ? -16.234 -16.312 -14.625 1 93.69 109 PRO B C 1
ATOM 4332 O O . PRO B 1 109 ? -15.742 -17.359 -15.047 1 93.69 109 PRO B O 1
ATOM 4335 N N . VAL B 1 110 ? -15.508 -15.453 -14.93 1 91.75 110 VAL B N 1
ATOM 4336 C CA . VAL B 1 110 ? -14.438 -15.211 -15.89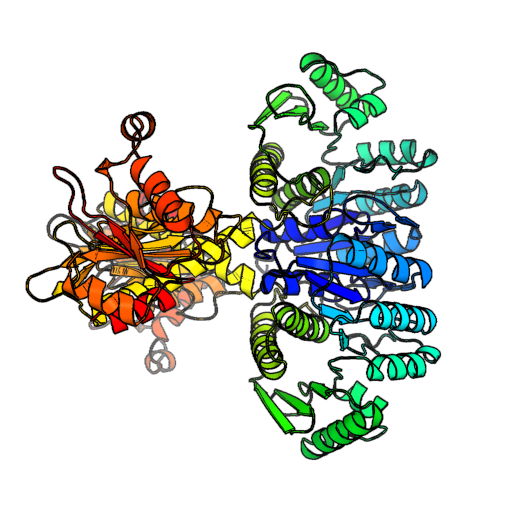1 1 91.75 110 VAL B CA 1
ATOM 4337 C C . VAL B 1 110 ? -14.445 -16.312 -16.953 1 91.75 110 VAL B C 1
ATOM 4339 O O . VAL B 1 110 ? -13.93 -17.406 -16.734 1 91.75 110 VAL B O 1
ATOM 4342 N N . MET B 1 111 ? -14.961 -16.016 -18.109 1 86.94 111 MET B N 1
ATOM 4343 C CA . MET B 1 111 ? -15.109 -17 -19.172 1 86.94 111 MET B CA 1
ATOM 4344 C C . MET B 1 111 ? -14.188 -16.688 -20.344 1 86.94 111 MET B C 1
ATOM 4346 O O . MET B 1 111 ? -13.672 -17.594 -21 1 86.94 111 MET B O 1
ATOM 4350 N N . LEU B 1 112 ? -14 -15.406 -20.641 1 81.69 112 LEU B N 1
ATOM 4351 C CA . LEU B 1 112 ? -13.125 -14.906 -21.688 1 81.69 112 LEU B CA 1
ATOM 4352 C C . LEU B 1 112 ? -12.18 -13.844 -21.141 1 81.69 112 LEU B C 1
ATOM 4354 O O . LEU B 1 112 ? -12.523 -13.109 -20.203 1 81.69 112 LEU B O 1
ATOM 4358 N N . SER B 1 113 ? -10.984 -13.883 -21.766 1 79.56 113 SER B N 1
ATOM 4359 C CA . SER B 1 113 ? -10.055 -12.82 -21.406 1 79.56 113 SER B CA 1
ATOM 4360 C C . SER B 1 113 ? -10.367 -11.531 -22.172 1 79.56 113 SER B C 1
ATOM 4362 O O . SER B 1 113 ? -11.219 -11.523 -23.062 1 79.56 113 SER B O 1
ATOM 4364 N N . LYS B 1 114 ? -9.672 -10.453 -21.797 1 74 114 LYS B N 1
ATOM 4365 C CA . LYS B 1 114 ? -9.75 -9.172 -22.484 1 74 114 LYS B CA 1
ATOM 4366 C C . LYS B 1 114 ? -9.289 -9.305 -23.938 1 74 114 LYS B C 1
ATOM 4368 O O . LYS B 1 114 ? -9.766 -8.578 -24.812 1 74 114 LYS B O 1
ATOM 4373 N N . THR B 1 115 ? -8.422 -10.234 -24.109 1 76.12 115 THR B N 1
ATOM 4374 C CA . THR B 1 115 ? -7.891 -10.461 -25.438 1 76.12 115 THR B CA 1
ATOM 4375 C C . THR B 1 115 ? -8.664 -11.57 -26.156 1 76.12 115 THR B C 1
ATOM 4377 O O . THR B 1 115 ? -8.18 -12.141 -27.125 1 76.12 115 THR B O 1
ATOM 4380 N N . ASN B 1 116 ? -9.758 -11.953 -25.672 1 78 116 ASN B N 1
ATOM 4381 C CA . ASN B 1 116 ? -10.711 -12.875 -26.266 1 78 116 ASN B CA 1
ATOM 4382 C C . ASN B 1 116 ? -10.188 -14.312 -26.266 1 78 116 ASN B C 1
ATOM 4384 O O . ASN B 1 116 ? -10.5 -15.086 -27.172 1 78 116 ASN B O 1
ATOM 4388 N N . THR B 1 117 ? -9.383 -14.57 -25.344 1 82.44 117 THR B N 1
ATOM 4389 C CA . THR B 1 117 ? -8.922 -15.938 -25.141 1 82.44 117 THR B CA 1
ATOM 4390 C C . THR B 1 117 ? -9.852 -16.688 -24.188 1 82.44 117 THR B C 1
ATOM 4392 O O . THR B 1 117 ? -10.297 -16.141 -23.188 1 82.44 117 THR B O 1
ATOM 4395 N N . LEU B 1 118 ? -10.117 -17.938 -24.547 1 84.12 118 LEU B N 1
ATOM 4396 C CA . LEU B 1 118 ? -10.984 -18.766 -23.703 1 84.12 118 LEU B CA 1
ATOM 4397 C C . LEU B 1 118 ? -10.305 -19.094 -22.375 1 84.12 118 LEU B C 1
ATOM 4399 O O . LEU B 1 118 ? -9.188 -19.625 -22.359 1 84.12 118 LEU B O 1
ATOM 4403 N N . LEU B 1 119 ? -10.984 -18.859 -21.328 1 87.44 119 LEU B N 1
ATOM 4404 C CA . LEU B 1 119 ? -10.422 -19.078 -20 1 87.44 119 LEU B CA 1
ATOM 4405 C C . LEU B 1 119 ? -11.234 -20.125 -19.234 1 87.44 119 LEU B C 1
ATOM 4407 O O . LEU B 1 119 ? -10.945 -20.391 -18.062 1 87.44 119 LEU B O 1
ATOM 4411 N N . LEU B 1 120 ? -12.164 -20.688 -19.828 1 90.44 120 LEU B N 1
ATOM 4412 C CA . LEU B 1 120 ? -13.008 -21.734 -19.266 1 90.44 120 LEU B CA 1
ATOM 4413 C C . LEU B 1 120 ? -13.336 -22.797 -20.297 1 90.44 120 LEU B C 1
ATOM 4415 O O . LEU B 1 120 ? -13.82 -22.484 -21.391 1 90.44 120 LEU B O 1
ATOM 4419 N N . LYS B 1 121 ? -13.086 -24 -19.891 1 90.38 121 LYS B N 1
ATOM 4420 C CA . LYS B 1 121 ? -13.391 -25.109 -20.797 1 90.38 121 LYS B CA 1
ATOM 4421 C C . LYS B 1 121 ? -14.898 -25.344 -20.875 1 90.38 121 LYS B C 1
ATOM 4423 O O . LYS B 1 121 ? -15.633 -25.016 -19.938 1 90.38 121 LYS B O 1
ATOM 4428 N N . GLU B 1 122 ? -15.312 -25.938 -21.938 1 86.62 122 GLU B N 1
ATOM 4429 C CA . GLU B 1 122 ? -16.734 -26.156 -22.172 1 86.62 122 GLU B CA 1
ATOM 4430 C C . GLU B 1 122 ? -17.328 -27.078 -21.109 1 86.62 122 GLU B C 1
ATOM 4432 O O . GLU B 1 122 ? -18.469 -26.875 -20.688 1 86.62 122 GLU B O 1
ATOM 4437 N N . ASP B 1 123 ? -16.625 -27.984 -20.734 1 86.62 123 ASP B N 1
ATOM 4438 C CA . ASP B 1 123 ? -17.125 -28.969 -19.781 1 86.62 123 ASP B CA 1
ATOM 4439 C C . ASP B 1 123 ? -17.219 -28.359 -18.375 1 86.62 123 ASP B C 1
ATOM 4441 O O . ASP B 1 123 ? -17.781 -28.984 -17.469 1 86.62 123 ASP B O 1
ATOM 4445 N N . ALA B 1 124 ? -16.766 -27.188 -18.266 1 92.06 124 ALA B N 1
ATOM 4446 C CA . ALA B 1 124 ? -16.688 -26.562 -16.953 1 92.06 124 ALA B CA 1
ATOM 4447 C C . ALA B 1 124 ? -17.953 -25.75 -16.641 1 92.06 124 ALA B C 1
ATOM 4449 O O . ALA B 1 124 ? -18.203 -25.406 -15.492 1 92.06 124 ALA B O 1
ATOM 4450 N N . ILE B 1 125 ? -18.766 -25.547 -17.531 1 92.62 125 ILE B N 1
ATOM 4451 C CA . ILE B 1 125 ? -19.891 -24.609 -17.422 1 92.62 125 ILE B CA 1
ATOM 4452 C C . ILE B 1 125 ? -20.891 -25.141 -16.391 1 92.62 125 ILE B C 1
ATOM 4454 O O . ILE B 1 125 ? -21.312 -24.406 -15.492 1 92.62 125 ILE B O 1
ATOM 4458 N N . GLU B 1 126 ? -21.25 -26.328 -16.547 1 94.56 126 GLU B N 1
ATOM 4459 C CA . GLU B 1 126 ? -22.219 -26.922 -15.625 1 94.56 126 GLU B CA 1
ATOM 4460 C C . GLU B 1 126 ? -21.688 -26.891 -14.195 1 94.56 126 GLU B C 1
ATOM 4462 O O . GLU B 1 126 ? -22.453 -26.609 -13.258 1 94.56 126 GLU B O 1
ATOM 4467 N N . LYS B 1 127 ? -20.469 -27.25 -14.023 1 96.56 127 LYS B N 1
ATOM 4468 C CA . LYS B 1 127 ? -19.859 -27.25 -12.703 1 96.56 127 LYS B CA 1
ATOM 4469 C C . LYS B 1 127 ? -19.812 -25.828 -12.117 1 96.56 127 LYS B C 1
ATOM 4471 O O . LYS B 1 127 ? -20 -25.656 -10.914 1 96.56 127 LYS B O 1
ATOM 4476 N N . LEU B 1 128 ? -19.594 -24.953 -12.992 1 97.31 128 LEU B N 1
ATOM 4477 C CA . LEU B 1 128 ? -19.594 -23.547 -12.57 1 97.31 128 LEU B CA 1
ATOM 4478 C C . LEU B 1 128 ? -20.969 -23.125 -12.078 1 97.31 128 LEU B C 1
ATOM 4480 O O . LEU B 1 128 ? -21.078 -22.438 -11.062 1 97.31 128 LEU B O 1
ATOM 4484 N N . GLU B 1 129 ? -21.953 -23.516 -12.75 1 96.62 129 GLU B N 1
ATOM 4485 C CA . GLU B 1 129 ? -23.328 -23.203 -12.344 1 96.62 129 GLU B CA 1
ATOM 4486 C C . GLU B 1 129 ? -23.641 -23.812 -10.977 1 96.62 129 GLU B C 1
ATOM 4488 O O . GLU B 1 129 ? -24.359 -23.203 -10.18 1 96.62 129 GLU B O 1
ATOM 4493 N N . ASN B 1 130 ? -23.141 -24.953 -10.75 1 97.12 130 ASN B N 1
ATOM 4494 C CA . ASN B 1 130 ? -23.328 -25.578 -9.438 1 97.12 130 ASN B CA 1
ATOM 4495 C C . ASN B 1 130 ? -22.609 -24.781 -8.344 1 97.12 130 ASN B C 1
ATOM 4497 O O . ASN B 1 130 ? -23.078 -24.75 -7.199 1 97.12 130 ASN B O 1
ATOM 4501 N N . LEU B 1 131 ? -21.5 -24.25 -8.68 1 97.88 131 LEU B N 1
ATOM 4502 C CA . LEU B 1 131 ? -20.766 -23.406 -7.734 1 97.88 131 LEU B CA 1
ATOM 4503 C C . LEU B 1 131 ? -21.562 -22.141 -7.418 1 97.88 131 LEU B C 1
ATOM 4505 O O . LEU B 1 131 ? -21.547 -21.672 -6.281 1 97.88 131 LEU B O 1
ATOM 4509 N N . PHE B 1 132 ? -22.328 -21.641 -8.391 1 97.94 132 PHE B N 1
ATOM 4510 C CA . PHE B 1 132 ? -23.156 -20.453 -8.211 1 97.94 132 PHE B CA 1
ATOM 4511 C C . PHE B 1 132 ? -24.141 -20.672 -7.074 1 97.94 132 PHE B C 1
ATOM 4513 O O . PHE B 1 132 ? -24.359 -19.766 -6.254 1 97.94 132 PHE B O 1
ATOM 4520 N N . LYS B 1 133 ? -24.641 -21.766 -6.945 1 97.38 133 LYS B N 1
ATOM 4521 C CA . LYS B 1 133 ? -25.75 -22.078 -6.055 1 97.38 133 LYS B CA 1
ATOM 4522 C C . LYS B 1 133 ? -25.328 -21.984 -4.59 1 97.38 133 LYS B C 1
ATOM 4524 O O . LYS B 1 133 ? -26.172 -21.906 -3.695 1 97.38 133 LYS B O 1
ATOM 4529 N N . ILE B 1 134 ? -24.031 -22.016 -4.324 1 97.44 134 ILE B N 1
ATOM 4530 C CA . ILE B 1 134 ? -23.578 -21.953 -2.938 1 97.44 134 ILE B CA 1
ATOM 4531 C C . ILE B 1 134 ? -22.797 -20.672 -2.693 1 97.44 134 ILE B C 1
ATOM 4533 O O . ILE B 1 134 ? -22.156 -20.5 -1.65 1 97.44 134 ILE B O 1
ATOM 4537 N N . SER B 1 135 ? -22.812 -19.766 -3.676 1 98.06 135 SER B N 1
ATOM 4538 C CA . SER B 1 135 ? -22.062 -18.516 -3.559 1 98.06 135 SER B CA 1
ATOM 4539 C C . SER B 1 135 ? -22.906 -17.438 -2.891 1 98.06 135 SER B C 1
ATOM 4541 O O . SER B 1 135 ? -24.125 -17.562 -2.783 1 98.06 135 SER B O 1
ATOM 4543 N N . THR B 1 136 ? -22.188 -16.406 -2.375 1 98.25 136 THR B N 1
ATOM 4544 C CA . THR B 1 136 ? -22.828 -15.234 -1.791 1 98.25 136 THR B CA 1
ATOM 4545 C C . THR B 1 136 ? -23.25 -14.25 -2.879 1 98.25 136 THR B C 1
ATOM 4547 O O . THR B 1 136 ? -24.281 -13.562 -2.744 1 98.25 136 THR B O 1
ATOM 4550 N N . LEU B 1 137 ? -22.469 -14.18 -3.912 1 98.75 137 LEU B N 1
ATOM 4551 C CA . LEU B 1 137 ? -22.656 -13.219 -4.996 1 98.75 137 LEU B CA 1
ATOM 4552 C C . LEU B 1 137 ? -21.984 -13.711 -6.277 1 98.75 137 LEU B C 1
ATOM 4554 O O . LEU B 1 137 ? -20.891 -14.281 -6.238 1 98.75 137 LEU B O 1
ATOM 4558 N N . ILE B 1 138 ? -22.688 -13.516 -7.363 1 98.38 138 ILE B N 1
ATOM 4559 C CA . ILE B 1 138 ? -22.094 -13.695 -8.68 1 98.38 138 ILE B CA 1
ATOM 4560 C C . ILE B 1 138 ? -22 -12.352 -9.398 1 98.38 138 ILE B C 1
ATOM 4562 O O . ILE B 1 138 ? -22.922 -11.547 -9.336 1 98.38 138 ILE B O 1
ATOM 4566 N N . THR B 1 139 ? -20.844 -12.148 -10.164 1 98.25 139 THR B N 1
ATOM 4567 C CA . THR B 1 139 ? -20.625 -10.82 -10.734 1 98.25 139 THR B CA 1
ATOM 4568 C C . THR B 1 139 ? -20.391 -10.914 -12.242 1 98.25 139 THR B C 1
ATOM 4570 O O . THR B 1 139 ? -19.375 -10.453 -12.75 1 98.25 139 THR B O 1
ATOM 4573 N N . PRO B 1 140 ? -21.359 -11.32 -12.984 1 96.62 140 PRO B N 1
ATOM 4574 C CA . PRO B 1 140 ? -21.172 -11.422 -14.438 1 96.62 140 PRO B CA 1
ATOM 4575 C C . PRO B 1 140 ? -21.188 -10.062 -15.125 1 96.62 140 PRO B C 1
ATOM 4577 O O . PRO B 1 140 ? -21.875 -9.141 -14.672 1 96.62 140 PRO B O 1
ATOM 4580 N N . ASN B 1 141 ? -20.375 -10 -16.219 1 93.44 141 ASN B N 1
ATOM 4581 C CA . ASN B 1 141 ? -20.562 -8.875 -17.125 1 93.44 141 ASN B CA 1
ATOM 4582 C C . ASN B 1 141 ? -21.703 -9.133 -18.094 1 93.44 141 ASN B C 1
ATOM 4584 O O . ASN B 1 141 ? -22.375 -10.164 -18.016 1 93.44 141 ASN B O 1
ATOM 4588 N N . ILE B 1 142 ? -21.969 -8.258 -19 1 92.56 142 ILE B N 1
ATOM 4589 C CA . ILE B 1 142 ? -23.109 -8.336 -19.891 1 92.56 142 ILE B CA 1
ATOM 4590 C C . ILE B 1 142 ? -23 -9.586 -20.781 1 92.56 142 ILE B C 1
ATOM 4592 O O . ILE B 1 142 ? -23.969 -10.344 -20.906 1 92.56 142 ILE B O 1
ATOM 4596 N N . ASN B 1 143 ? -21.828 -9.812 -21.312 1 91.75 143 ASN B N 1
ATOM 4597 C CA . ASN B 1 143 ? -21.625 -10.977 -22.172 1 91.75 143 ASN B CA 1
ATOM 4598 C C . ASN B 1 143 ? -21.828 -12.281 -21.422 1 91.75 143 ASN B C 1
ATOM 4600 O O . ASN B 1 143 ? -22.469 -13.211 -21.922 1 91.75 143 ASN B O 1
ATOM 4604 N N . GLU B 1 144 ? -21.328 -12.297 -20.266 1 94 144 GLU B N 1
ATOM 4605 C CA . GLU B 1 144 ? -21.469 -13.477 -19.422 1 94 144 GLU B CA 1
ATOM 4606 C C . GLU B 1 144 ? -22.922 -13.68 -18.984 1 94 144 GLU B C 1
ATOM 4608 O O . GLU B 1 144 ? -23.406 -14.805 -18.969 1 94 144 GLU B O 1
ATOM 4613 N N . ALA B 1 145 ? -23.594 -12.617 -18.719 1 95.38 145 ALA B N 1
ATOM 4614 C CA . ALA B 1 145 ? -25 -12.688 -18.312 1 95.38 145 ALA B CA 1
ATOM 4615 C C . ALA B 1 145 ? -25.875 -13.188 -19.453 1 95.38 145 ALA B C 1
ATOM 4617 O O . ALA B 1 145 ? -26.781 -14 -19.25 1 95.38 145 ALA B O 1
ATOM 4618 N N . GLU B 1 146 ? -25.562 -12.656 -20.625 1 95.38 146 GLU B N 1
ATOM 4619 C CA . GLU B 1 146 ? -26.281 -13.125 -21.812 1 95.38 146 GLU B CA 1
ATOM 4620 C C . GLU B 1 146 ? -26.078 -14.617 -22.031 1 95.38 146 GLU B C 1
ATOM 4622 O O . GLU B 1 146 ? -27.031 -15.352 -22.297 1 95.38 146 GLU B O 1
ATOM 4627 N N . PHE B 1 147 ? -24.891 -15 -21.844 1 93.12 147 PHE B N 1
ATOM 4628 C CA . PHE B 1 147 ? -24.547 -16.406 -22.031 1 93.12 147 PHE B CA 1
ATOM 4629 C C . PHE B 1 147 ? -25.25 -17.281 -21 1 93.12 147 PHE B C 1
ATOM 4631 O O . PHE B 1 147 ? -25.859 -18.297 -21.359 1 93.12 147 PHE B O 1
ATOM 4638 N N . LEU B 1 148 ? -25.266 -16.891 -19.781 1 95.12 148 LEU B N 1
ATOM 4639 C CA . LEU B 1 148 ? -25.797 -17.688 -18.672 1 95.12 148 LEU B CA 1
ATOM 4640 C C . LEU B 1 148 ? -27.312 -17.734 -18.734 1 95.12 148 LEU B C 1
ATOM 4642 O O . LEU B 1 148 ? -27.922 -18.703 -18.297 1 95.12 148 LEU B O 1
ATOM 4646 N N . SER B 1 149 ? -27.938 -16.688 -19.281 1 96 149 SER B N 1
ATOM 4647 C CA . SER B 1 149 ? -29.391 -16.594 -19.297 1 96 149 SER B CA 1
ATOM 4648 C C . SER B 1 149 ? -29.953 -17.031 -20.641 1 96 149 SER B C 1
ATOM 4650 O O . SER B 1 149 ? -31.156 -17.25 -20.781 1 96 149 SER B O 1
ATOM 4652 N N . SER B 1 150 ? -29.156 -17.062 -21.656 1 95.69 150 SER B N 1
ATOM 4653 C CA . SER B 1 150 ? -29.578 -17.297 -23.031 1 95.69 150 SER B CA 1
ATOM 4654 C C . SER B 1 150 ? -30.516 -16.219 -23.531 1 95.69 150 SER B C 1
ATOM 4656 O O . SER B 1 150 ? -31.453 -16.484 -24.297 1 95.69 150 SER B O 1
ATOM 4658 N N . LYS B 1 151 ? -30.359 -15.07 -23 1 96.19 151 LYS B N 1
ATOM 4659 C CA . LYS B 1 151 ? -31.141 -13.898 -23.406 1 96.19 151 LYS B CA 1
ATOM 4660 C C . LYS B 1 151 ? -30.234 -12.734 -23.781 1 96.19 151 LYS B C 1
ATOM 4662 O O . LYS B 1 151 ? -29.172 -12.539 -23.172 1 96.19 151 LYS B O 1
ATOM 4667 N N . LYS B 1 152 ? -30.656 -11.961 -24.719 1 95.19 152 LYS B N 1
ATOM 4668 C CA . LYS B 1 152 ? -29.906 -10.789 -25.141 1 95.19 152 LYS B CA 1
ATOM 4669 C C . LYS B 1 152 ? -30.203 -9.586 -24.25 1 95.19 152 LYS B C 1
ATOM 4671 O O . LYS B 1 152 ? -31.359 -9.375 -23.859 1 95.19 152 LYS B O 1
ATOM 4676 N N . ILE B 1 153 ? -29.203 -8.797 -23.984 1 94.12 153 ILE B N 1
ATOM 4677 C CA . ILE B 1 153 ? -29.344 -7.578 -23.203 1 94.12 153 ILE B CA 1
ATOM 4678 C C . ILE B 1 153 ? -29.047 -6.363 -24.078 1 94.12 153 ILE B C 1
ATOM 4680 O O . ILE B 1 153 ? -27.906 -6.121 -24.453 1 94.12 153 ILE B O 1
ATOM 4684 N N . THR B 1 154 ? -30.047 -5.562 -24.406 1 91.62 154 THR B N 1
ATOM 4685 C CA . THR B 1 154 ? -29.844 -4.422 -25.297 1 91.62 154 THR B CA 1
ATOM 4686 C C . THR B 1 154 ? -30.125 -3.113 -24.562 1 91.62 154 THR B C 1
ATOM 4688 O O . THR B 1 154 ? -29.781 -2.035 -25.047 1 91.62 154 THR B O 1
ATOM 4691 N N . ASN B 1 155 ? -30.75 -3.213 -23.422 1 90.56 155 ASN B N 1
ATOM 4692 C CA . ASN B 1 155 ? -31.062 -2.045 -22.609 1 90.56 155 ASN B CA 1
ATOM 4693 C C . ASN B 1 155 ? -31.125 -2.402 -21.125 1 90.56 155 ASN B C 1
ATOM 4695 O O . ASN B 1 155 ? -30.906 -3.555 -20.75 1 90.56 155 ASN B O 1
ATOM 4699 N N . LEU B 1 156 ? -31.406 -1.419 -20.328 1 92.62 156 LEU B N 1
ATOM 4700 C CA . LEU B 1 156 ? -31.422 -1.58 -18.891 1 92.62 156 LEU B CA 1
ATOM 4701 C C . LEU B 1 156 ? -32.531 -2.539 -18.453 1 92.62 156 LEU B C 1
ATOM 4703 O O . LEU B 1 156 ? -32.344 -3.348 -17.547 1 92.62 156 LEU B O 1
ATOM 4707 N N . ASP B 1 157 ? -33.656 -2.439 -19.031 1 94.69 157 ASP B N 1
ATOM 4708 C CA . ASP B 1 157 ? -34.781 -3.305 -18.688 1 94.69 157 ASP B CA 1
ATOM 4709 C C . ASP B 1 157 ? -34.438 -4.77 -18.953 1 94.69 157 ASP B C 1
ATOM 4711 O O . ASP B 1 157 ? -34.812 -5.648 -18.156 1 94.69 157 ASP B O 1
ATOM 4715 N N . ASP B 1 158 ? -33.812 -4.984 -20.062 1 95.5 158 ASP B N 1
ATOM 4716 C CA . ASP B 1 158 ? -33.375 -6.34 -20.375 1 95.5 158 ASP B CA 1
ATOM 4717 C C . ASP B 1 158 ? -32.438 -6.867 -19.297 1 95.5 158 ASP B C 1
ATOM 4719 O O . ASP B 1 158 ? -32.531 -8.023 -18.875 1 95.5 158 ASP B O 1
ATOM 4723 N N . ALA B 1 159 ? -31.531 -6.02 -18.906 1 95.69 159 ALA B N 1
ATOM 4724 C CA . ALA B 1 159 ? -30.547 -6.41 -17.906 1 95.69 159 ALA B CA 1
ATOM 4725 C C . ALA B 1 159 ? -31.219 -6.77 -16.578 1 95.69 159 ALA B C 1
ATOM 4727 O O . ALA B 1 159 ? -30.812 -7.723 -15.914 1 95.69 159 ALA B O 1
ATOM 4728 N N . ILE B 1 160 ? -32.188 -6.008 -16.219 1 96.5 160 ILE B N 1
ATOM 4729 C CA . ILE B 1 160 ? -32.938 -6.25 -14.984 1 96.5 160 ILE B CA 1
ATOM 4730 C C . ILE B 1 160 ? -33.656 -7.594 -15.07 1 96.5 160 ILE B C 1
ATOM 4732 O O . ILE B 1 160 ? -33.625 -8.383 -14.125 1 96.5 160 ILE B O 1
ATOM 4736 N N . GLU B 1 161 ? -34.219 -7.84 -16.172 1 97.25 161 GLU B N 1
ATOM 4737 C CA . GLU B 1 161 ? -34.906 -9.102 -16.359 1 97.25 161 GLU B CA 1
ATOM 4738 C C . GLU B 1 161 ? -33.969 -10.289 -16.297 1 97.25 161 GLU B C 1
ATOM 4740 O O . GLU B 1 161 ? -34.281 -11.32 -15.695 1 97.25 161 GLU B O 1
ATOM 4745 N N . VAL B 1 162 ? -32.906 -10.109 -16.938 1 97.62 162 VAL B N 1
ATOM 4746 C CA . VAL B 1 162 ? -31.891 -11.164 -16.922 1 97.62 162 VAL B CA 1
ATOM 4747 C C . VAL B 1 162 ? -31.406 -11.406 -15.492 1 97.62 162 VAL B C 1
ATOM 4749 O O . VAL B 1 162 ? -31.219 -12.547 -15.078 1 97.62 162 VAL B O 1
ATOM 4752 N N . ALA B 1 163 ? -31.203 -10.367 -14.734 1 98.06 163 ALA B N 1
ATOM 4753 C CA . ALA B 1 163 ? -30.781 -10.5 -13.344 1 98.06 163 ALA B CA 1
ATOM 4754 C C . ALA B 1 163 ? -31.797 -11.305 -12.531 1 98.06 163 ALA B C 1
ATOM 4756 O O . ALA B 1 163 ? -31.422 -12.164 -11.734 1 98.06 163 ALA B O 1
ATOM 4757 N N . LYS B 1 164 ? -33.031 -11.031 -12.742 1 97.94 164 LYS B N 1
ATOM 4758 C CA . LYS B 1 164 ? -34.125 -11.758 -12.062 1 97.94 164 LYS B CA 1
ATOM 4759 C C . LYS B 1 164 ? -34.094 -13.234 -12.445 1 97.94 164 LYS B C 1
ATOM 4761 O O . LYS B 1 164 ? -34.25 -14.102 -11.586 1 97.94 164 LYS B O 1
ATOM 4766 N N . THR B 1 165 ? -33.906 -13.43 -13.711 1 98.12 165 THR B N 1
ATOM 4767 C CA . THR B 1 165 ? -33.875 -14.797 -14.219 1 98.12 165 THR B CA 1
ATOM 4768 C C . THR B 1 165 ? -32.719 -15.578 -13.578 1 98.12 165 THR B C 1
ATOM 4770 O O . THR B 1 165 ? -32.906 -16.719 -13.148 1 98.12 165 THR B O 1
ATOM 4773 N N . LEU B 1 166 ? -31.609 -15.008 -13.562 1 98.25 166 LEU B N 1
ATOM 4774 C CA . LEU B 1 166 ? -30.438 -15.656 -12.984 1 98.25 166 LEU B CA 1
ATOM 4775 C C . LEU B 1 166 ? -30.625 -15.883 -11.492 1 98.25 166 LEU B C 1
ATOM 4777 O O . LEU B 1 166 ? -30.188 -16.906 -10.953 1 98.25 166 LEU B O 1
ATOM 4781 N N . PHE B 1 167 ? -31.219 -14.914 -10.812 1 98.31 167 PHE B N 1
ATOM 4782 C CA . PHE B 1 167 ? -31.5 -15.039 -9.391 1 98.31 167 PHE B CA 1
ATOM 4783 C C . PHE B 1 167 ? -32.375 -16.25 -9.125 1 98.31 167 PHE B C 1
ATOM 4785 O O . PHE B 1 167 ? -32.156 -16.984 -8.164 1 98.31 167 PHE B O 1
ATOM 4792 N N . GLU B 1 168 ? -33.375 -16.422 -9.898 1 97.62 168 GLU B N 1
ATOM 4793 C CA 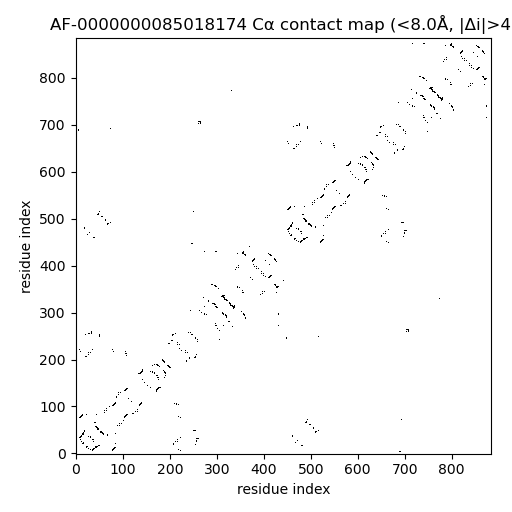. GLU B 1 168 ? -34.281 -17.547 -9.742 1 97.62 168 GLU B CA 1
ATOM 4794 C C . GLU B 1 168 ? -33.594 -18.859 -10.07 1 97.62 168 GLU B C 1
ATOM 4796 O O . GLU B 1 168 ? -33.812 -19.875 -9.406 1 97.62 168 GLU B O 1
ATOM 4801 N N . LYS B 1 169 ? -32.75 -18.797 -11.055 1 97.5 169 LYS B N 1
ATOM 4802 C CA . LYS B 1 169 ? -32.094 -20 -11.523 1 97.5 169 LYS B CA 1
ATOM 4803 C C . LYS B 1 169 ? -31.062 -20.484 -10.508 1 97.5 169 LYS B C 1
ATOM 4805 O O . LYS B 1 169 ? -30.953 -21.688 -10.258 1 97.5 169 LYS B O 1
ATOM 4810 N N . TYR B 1 170 ? -30.312 -19.594 -9.938 1 97.81 170 TYR B N 1
ATOM 4811 C CA . TYR B 1 170 ? -29.172 -19.984 -9.117 1 97.81 170 TYR B CA 1
ATOM 4812 C C . TYR B 1 170 ? -29.469 -19.766 -7.637 1 97.81 170 TYR B C 1
ATOM 4814 O O . TYR B 1 170 ? -28.734 -20.266 -6.77 1 97.81 170 TYR B O 1
ATOM 4822 N N . LYS B 1 171 ? -30.5 -18.984 -7.273 1 97.5 171 LYS B N 1
ATOM 4823 C CA . LYS B 1 171 ? -30.906 -18.703 -5.902 1 97.5 171 LYS B CA 1
ATOM 4824 C C . LYS B 1 171 ? -29.781 -18.031 -5.121 1 97.5 171 LYS B C 1
ATOM 4826 O O . LYS B 1 171 ? -29.5 -18.406 -3.979 1 97.5 171 LYS B O 1
ATOM 4831 N N . THR B 1 172 ? -29.109 -17.172 -5.789 1 97.31 172 THR B N 1
ATOM 4832 C CA . THR B 1 172 ? -28.016 -16.391 -5.207 1 97.31 172 THR B CA 1
ATOM 4833 C C . THR B 1 172 ? -28.078 -14.93 -5.68 1 97.31 172 THR B C 1
ATOM 4835 O O . THR B 1 172 ? -28.766 -14.625 -6.652 1 97.31 172 THR B O 1
ATOM 4838 N N . ASN B 1 173 ? -27.406 -13.984 -4.914 1 98.62 173 ASN B N 1
ATOM 4839 C CA . ASN B 1 173 ? -27.359 -12.586 -5.32 1 98.62 173 ASN B CA 1
ATOM 4840 C C . ASN B 1 173 ? -26.625 -12.414 -6.648 1 98.62 173 ASN B C 1
ATOM 4842 O O . ASN B 1 173 ? -25.609 -13.062 -6.891 1 98.62 173 ASN B O 1
ATOM 4846 N N . ILE B 1 174 ? -27.219 -11.531 -7.531 1 98.56 174 ILE B N 1
ATOM 4847 C CA . ILE B 1 174 ? -26.672 -11.32 -8.867 1 98.56 174 ILE B CA 1
ATOM 4848 C C . ILE B 1 174 ? -26.281 -9.859 -9.047 1 98.56 174 ILE B C 1
ATOM 4850 O O . ILE B 1 174 ? -27.094 -8.961 -8.836 1 98.56 174 ILE B O 1
ATOM 4854 N N . LEU B 1 175 ? -25.047 -9.633 -9.352 1 98.56 175 LEU B N 1
ATOM 4855 C CA . LEU B 1 175 ? -24.578 -8.297 -9.719 1 98.56 175 LEU B CA 1
ATOM 4856 C C . LEU B 1 175 ? -24.094 -8.273 -11.164 1 98.56 175 LEU B C 1
ATOM 4858 O O . LEU B 1 175 ? -22.969 -8.695 -11.461 1 98.56 175 LEU B O 1
ATOM 4862 N N . ILE B 1 176 ? -24.922 -7.684 -12.055 1 96.88 176 ILE B N 1
ATOM 4863 C CA . ILE B 1 176 ? -24.516 -7.543 -13.445 1 96.88 176 ILE B CA 1
ATOM 4864 C C . ILE B 1 176 ? -23.75 -6.238 -13.633 1 96.88 176 ILE B C 1
ATOM 4866 O O . ILE B 1 176 ? -24.266 -5.156 -13.352 1 96.88 176 ILE B O 1
ATOM 4870 N N . LYS B 1 177 ? -22.516 -6.336 -14.148 1 91.88 177 LYS B N 1
ATOM 4871 C CA . LYS B 1 177 ? -21.656 -5.176 -14.344 1 91.88 177 LYS B CA 1
ATOM 4872 C C . LYS B 1 177 ? -21.875 -4.547 -15.711 1 91.88 177 LYS B C 1
ATOM 4874 O O . LYS B 1 177 ? -21.75 -5.215 -16.734 1 91.88 177 LYS B O 1
ATOM 4879 N N . GLY B 1 178 ? -22.484 -3.348 -15.68 1 73.56 178 GLY B N 1
ATOM 4880 C CA . GLY B 1 178 ? -23 -2.76 -16.906 1 73.56 178 GLY B CA 1
ATOM 4881 C C . GLY B 1 178 ? -22.031 -1.783 -17.547 1 73.56 178 GLY B C 1
ATOM 4882 O O . GLY B 1 178 ? -22.453 -0.821 -18.203 1 73.56 178 GLY B O 1
ATOM 4883 N N . GLY B 1 179 ? -20.766 -1.797 -17.312 1 60.66 179 GLY B N 1
ATOM 4884 C CA . GLY B 1 179 ? -19.875 -0.843 -17.953 1 60.66 179 GLY B CA 1
ATOM 4885 C C . GLY B 1 179 ? -20.031 -0.795 -19.469 1 60.66 179 GLY B C 1
ATOM 4886 O O . GLY B 1 179 ? -19.516 0.114 -20.109 1 60.66 179 GLY B O 1
ATOM 4887 N N . HIS B 1 180 ? -20.828 -1.7 -20.062 1 58.03 180 HIS B N 1
ATOM 4888 C CA . HIS B 1 180 ? -20.781 -1.826 -21.516 1 58.03 180 HIS B CA 1
ATOM 4889 C C . HIS B 1 180 ? -22 -1.191 -22.156 1 58.03 180 HIS B C 1
ATOM 4891 O O . HIS B 1 180 ? -22.094 -1.121 -23.391 1 58.03 180 HIS B O 1
ATOM 4897 N N . LEU B 1 181 ? -22.969 -0.75 -21.375 1 61 181 LEU B N 1
ATOM 4898 C CA . LEU B 1 181 ? -24.125 -0.067 -21.969 1 61 181 LEU B CA 1
ATOM 4899 C C . LEU B 1 181 ? -23.781 1.385 -22.281 1 61 181 LEU B C 1
ATOM 4901 O O . LEU B 1 181 ? -22.875 1.969 -21.672 1 61 181 LEU B O 1
ATOM 4905 N N . LYS B 1 182 ? -24.25 1.861 -23.406 1 62.31 182 LYS B N 1
ATOM 4906 C CA . LYS B 1 182 ? -24.031 3.24 -23.844 1 62.31 182 LYS B CA 1
ATOM 4907 C C . LYS B 1 182 ? -24.422 4.227 -22.734 1 62.31 182 LYS B C 1
ATOM 4909 O O . LYS B 1 182 ? -25.438 4.031 -22.062 1 62.31 182 LYS B O 1
ATOM 4914 N N . GLY B 1 183 ? -23.547 5.176 -22.391 1 62.25 183 GLY B N 1
ATOM 4915 C CA . GLY B 1 183 ? -23.797 6.254 -21.438 1 62.25 183 GLY B CA 1
ATOM 4916 C C . GLY B 1 183 ? -23.156 6.008 -20.094 1 62.25 183 GLY B C 1
ATOM 4917 O O . GLY B 1 183 ? -21.953 5.723 -20 1 62.25 183 GLY B O 1
ATOM 4918 N N . GLU B 1 184 ? -24.016 5.992 -19.062 1 72.06 184 GLU B N 1
ATOM 4919 C CA . GLU B 1 184 ? -23.609 5.816 -17.672 1 72.06 184 GLU B CA 1
ATOM 4920 C C . GLU B 1 184 ? -23.297 4.352 -17.375 1 72.06 184 GLU B C 1
ATOM 4922 O O . GLU B 1 184 ? -23.922 3.451 -17.938 1 72.06 184 GLU B O 1
ATOM 4927 N N . ALA B 1 185 ? -22.172 4.121 -16.688 1 80.19 185 ALA B N 1
ATOM 4928 C CA . ALA B 1 185 ? -21.875 2.771 -16.219 1 80.19 185 ALA B CA 1
ATOM 4929 C C . ALA B 1 185 ? -22.781 2.379 -15.055 1 80.19 185 ALA B C 1
ATOM 4931 O O . ALA B 1 185 ? -22.672 2.938 -13.961 1 80.19 185 ALA B O 1
ATOM 4932 N N . ILE B 1 186 ? -23.781 1.517 -15.312 1 89.94 186 ILE B N 1
ATOM 4933 C CA . ILE B 1 186 ? -24.75 1.113 -14.297 1 89.94 186 ILE B CA 1
ATOM 4934 C C . ILE B 1 186 ? -24.562 -0.367 -13.969 1 89.94 186 ILE B C 1
ATOM 4936 O O . ILE B 1 186 ? -24.641 -1.22 -14.852 1 89.94 186 ILE B O 1
ATOM 4940 N N . ASP B 1 187 ? -24.297 -0.664 -12.734 1 94.75 187 ASP B N 1
ATOM 4941 C CA . ASP B 1 187 ? -24.297 -2.033 -12.227 1 94.75 187 ASP B CA 1
ATOM 4942 C C . ASP B 1 187 ? -25.641 -2.381 -11.602 1 94.75 187 ASP B C 1
ATOM 4944 O O . ASP B 1 187 ? -26.25 -1.547 -10.93 1 94.75 187 ASP B O 1
ATOM 4948 N N . ILE B 1 188 ? -26.094 -3.592 -11.812 1 96.25 188 ILE B N 1
ATOM 4949 C CA . ILE B 1 188 ? -27.422 -4.016 -11.383 1 96.25 188 ILE B CA 1
ATOM 4950 C C . ILE B 1 188 ? -27.297 -5.137 -10.359 1 96.25 188 ILE B C 1
ATOM 4952 O O . ILE B 1 188 ? -26.828 -6.23 -10.68 1 96.25 188 ILE B O 1
ATOM 4956 N N . LEU B 1 189 ? -27.734 -4.816 -9.188 1 98.12 189 LEU B N 1
ATOM 4957 C CA . LEU B 1 189 ? -27.828 -5.848 -8.156 1 98.12 189 LEU B CA 1
ATOM 4958 C C . LEU B 1 189 ? -29.266 -6.344 -8 1 98.12 189 LEU B C 1
ATOM 4960 O O . LEU B 1 189 ? -30.188 -5.543 -7.863 1 98.12 189 LEU B O 1
ATOM 4964 N N . TYR B 1 190 ? -29.484 -7.625 -8.078 1 98.06 190 TYR B N 1
ATOM 4965 C CA . TYR B 1 190 ? -30.766 -8.234 -7.734 1 98.06 190 TYR B CA 1
ATOM 4966 C C . TYR B 1 190 ? -30.578 -9.305 -6.664 1 98.06 190 TYR B C 1
ATOM 4968 O O . TYR B 1 190 ? -29.953 -10.336 -6.91 1 98.06 190 TYR B O 1
ATOM 4976 N N . ASN B 1 191 ? -31.078 -9.039 -5.48 1 97.5 191 ASN B N 1
ATOM 4977 C CA . ASN B 1 191 ? -31.031 -9.945 -4.34 1 97.5 191 ASN B CA 1
ATOM 4978 C C . ASN B 1 191 ? -32.406 -10.156 -3.736 1 97.5 191 ASN B C 1
ATOM 4980 O O . ASN B 1 191 ? -32.562 -10.32 -2.523 1 97.5 191 ASN B O 1
ATOM 4984 N N . GLY B 1 192 ? -33.406 -10.172 -4.531 1 96.38 192 GLY B N 1
ATOM 4985 C CA . GLY B 1 192 ? -34.781 -10.102 -4.141 1 96.38 192 GLY B CA 1
ATOM 4986 C C . GLY B 1 192 ? -35.375 -8.711 -4.281 1 96.38 192 GLY B C 1
ATOM 4987 O O . GLY B 1 192 ? -36.594 -8.562 -4.395 1 96.38 192 GLY B O 1
ATOM 4988 N N . GLU B 1 193 ? -34.531 -7.766 -4.27 1 97.25 193 GLU B N 1
ATOM 4989 C CA . GLU B 1 193 ? -34.812 -6.359 -4.539 1 97.25 193 GLU B CA 1
ATOM 4990 C C . GLU B 1 193 ? -33.844 -5.777 -5.555 1 97.25 193 GLU B C 1
ATOM 4992 O O . GLU B 1 193 ? -32.656 -6.184 -5.609 1 97.25 193 GLU B O 1
ATOM 4997 N N . LEU B 1 194 ? -34.375 -4.844 -6.332 1 97.31 194 LEU B N 1
ATOM 4998 C CA . LEU B 1 194 ? -33.562 -4.211 -7.355 1 97.31 194 LEU B CA 1
ATOM 4999 C C . LEU B 1 194 ? -32.781 -3.027 -6.781 1 97.31 194 LEU B C 1
ATOM 5001 O O . LEU B 1 194 ? -33.375 -2.18 -6.098 1 97.31 194 LEU B O 1
ATOM 5005 N N . LYS B 1 195 ? -31.5 -2.998 -6.992 1 97.25 195 LYS B N 1
ATOM 5006 C CA . LYS B 1 195 ? -30.672 -1.84 -6.676 1 97.25 195 LYS B CA 1
ATOM 5007 C C . LYS B 1 195 ? -29.75 -1.484 -7.848 1 97.25 195 LYS B C 1
ATOM 5009 O O . LYS B 1 195 ? -29.141 -2.367 -8.461 1 97.25 195 LYS B O 1
ATOM 5014 N N . LEU B 1 196 ? -29.734 -0.208 -8.141 1 95.5 196 LEU B N 1
ATOM 5015 C CA . LEU B 1 196 ? -28.891 0.292 -9.219 1 95.5 196 LEU B CA 1
ATOM 5016 C C . LEU B 1 196 ? -27.734 1.108 -8.664 1 95.5 196 LEU B C 1
ATOM 5018 O O . LEU B 1 196 ? -27.922 1.927 -7.758 1 95.5 196 LEU B O 1
ATOM 5022 N N . PHE B 1 197 ? -26.562 0.82 -9.125 1 95.19 197 PHE B N 1
ATOM 5023 C CA . PHE B 1 197 ? -25.375 1.585 -8.766 1 95.19 197 PHE B CA 1
ATOM 5024 C C . PHE B 1 197 ? -24.844 2.355 -9.969 1 95.19 197 PHE B C 1
ATOM 5026 O O . PHE B 1 197 ? -24.266 1.767 -10.883 1 95.19 197 PHE B O 1
ATOM 5033 N N . LYS B 1 198 ? -25 3.637 -9.914 1 90.81 198 LYS B N 1
ATOM 5034 C CA . LYS B 1 198 ? -24.609 4.488 -11.031 1 90.81 198 LYS B CA 1
ATOM 5035 C C . LYS B 1 198 ? -23.25 5.145 -10.773 1 90.81 198 LYS B C 1
ATOM 5037 O O . LYS B 1 198 ? -22.953 5.527 -9.641 1 90.81 198 LYS B O 1
ATOM 5042 N N . SER B 1 199 ? -22.438 5.113 -11.781 1 87.31 199 SER B N 1
ATOM 5043 C CA . SER B 1 199 ? -21.188 5.848 -11.711 1 87.31 199 SER B CA 1
ATOM 5044 C C . SER B 1 199 ? -20.844 6.488 -13.047 1 87.31 199 SER B C 1
ATOM 5046 O O . SER B 1 199 ? -21.359 6.078 -14.086 1 87.31 199 SER B O 1
ATOM 5048 N N . GLN B 1 200 ? -20.016 7.535 -12.938 1 81.69 200 GLN B N 1
ATOM 5049 C CA . GLN B 1 200 ? -19.531 8.18 -14.156 1 81.69 200 GLN B CA 1
ATOM 5050 C C . GLN B 1 200 ? -18.516 7.297 -14.875 1 81.69 200 GLN B C 1
ATOM 5052 O O . GLN B 1 200 ? -17.766 6.551 -14.234 1 81.69 200 GLN B O 1
ATOM 5057 N N . ARG B 1 201 ? -18.562 7.398 -16.172 1 82.69 201 ARG B N 1
ATOM 5058 C CA . ARG B 1 201 ? -17.531 6.727 -16.938 1 82.69 201 ARG B CA 1
ATOM 5059 C C . ARG B 1 201 ? -16.219 7.508 -16.891 1 82.69 201 ARG B C 1
ATOM 5061 O O . ARG B 1 201 ? -16.219 8.742 -16.969 1 82.69 201 ARG B O 1
ATOM 5068 N N . VAL B 1 202 ? -15.203 6.742 -16.625 1 85.06 202 VAL B N 1
ATOM 5069 C CA . VAL B 1 202 ? -13.898 7.395 -16.547 1 85.06 202 VAL B CA 1
ATOM 5070 C C . VAL B 1 202 ? -12.938 6.754 -17.531 1 85.06 202 VAL B C 1
ATOM 5072 O O . VAL B 1 202 ? -13.07 5.574 -17.875 1 85.06 202 VAL B O 1
ATOM 5075 N N . SER B 1 203 ? -12.031 7.594 -18.016 1 86.19 203 SER B N 1
ATOM 5076 C CA . SER B 1 203 ? -10.992 7.094 -18.906 1 86.19 203 SER B CA 1
ATOM 5077 C C . SER B 1 203 ? -9.789 6.578 -18.125 1 86.19 203 SER B C 1
ATOM 5079 O O . SER B 1 203 ? -9.5 7.062 -17.031 1 86.19 203 SER B O 1
ATOM 5081 N N . GLY B 1 204 ? -9.172 5.551 -18.656 1 89.31 204 GLY B N 1
ATOM 5082 C CA . GLY B 1 204 ? -7.992 4.953 -18.062 1 89.31 204 GLY B CA 1
ATOM 5083 C C . GLY B 1 204 ? -7.773 3.512 -18.484 1 89.31 204 GLY B C 1
ATOM 5084 O O . GLY B 1 204 ? -8.289 3.08 -19.531 1 89.31 204 GLY B O 1
ATOM 5085 N N . CYS B 1 205 ? -6.926 2.906 -17.719 1 92.81 205 CYS B N 1
ATOM 5086 C CA . CYS B 1 205 ? -6.641 1.505 -18 1 92.81 205 CYS B CA 1
ATOM 5087 C C . CYS B 1 205 ? -7.75 0.602 -17.484 1 92.81 205 CYS B C 1
ATOM 5089 O O . CYS B 1 205 ? -8.375 0.91 -16.469 1 92.81 205 CYS B O 1
ATOM 5091 N N . THR B 1 206 ? -7.938 -0.557 -18.172 1 91.69 206 THR B N 1
ATOM 5092 C CA . THR B 1 206 ? -9.109 -1.331 -17.797 1 91.69 206 THR B CA 1
ATOM 5093 C C . THR B 1 206 ? -8.758 -2.805 -17.609 1 91.69 206 THR B C 1
ATOM 5095 O O . THR B 1 206 ? -9.578 -3.598 -17.156 1 91.69 206 THR B O 1
ATOM 5098 N N . HIS B 1 207 ? -7.57 -3.188 -17.969 1 94.38 207 HIS B N 1
ATOM 5099 C CA . HIS B 1 207 ? -7.184 -4.574 -17.734 1 94.38 207 HIS B CA 1
ATOM 5100 C C . HIS B 1 207 ? -7.227 -4.91 -16.25 1 94.38 207 HIS B C 1
ATOM 5102 O O . HIS B 1 207 ? -6.625 -4.211 -15.43 1 94.38 207 HIS B O 1
ATOM 5108 N N . GLY B 1 208 ? -7.992 -5.879 -15.867 1 95.31 208 GLY B N 1
ATOM 5109 C CA . GLY B 1 208 ? -8.078 -6.316 -14.484 1 95.31 208 GLY B CA 1
ATOM 5110 C C . GLY B 1 208 ? -9.227 -5.672 -13.727 1 95.31 208 GLY B C 1
ATOM 5111 O O . GLY B 1 208 ? -9.344 -5.84 -12.508 1 95.31 208 GLY B O 1
ATOM 5112 N N . THR B 1 209 ? -10.117 -4.969 -14.398 1 94.62 209 THR B N 1
ATOM 5113 C CA . THR B 1 209 ? -11.227 -4.273 -13.758 1 94.62 209 THR B CA 1
ATOM 5114 C C . THR B 1 209 ? -12.133 -5.258 -13.031 1 94.62 209 THR B C 1
ATOM 5116 O O . THR B 1 209 ? -12.484 -5.043 -11.867 1 94.62 209 THR B O 1
ATOM 5119 N N . GLY B 1 210 ? -12.492 -6.355 -13.703 1 95.19 210 GLY B N 1
ATOM 5120 C CA . GLY B 1 210 ? -13.367 -7.348 -13.102 1 95.19 210 GLY B CA 1
ATOM 5121 C C . GLY B 1 210 ? -12.75 -8.023 -11.891 1 95.19 210 GLY B C 1
ATOM 5122 O O . GLY B 1 210 ? -13.414 -8.195 -10.867 1 95.19 210 GLY B O 1
ATOM 5123 N N . CYS B 1 211 ? -11.484 -8.398 -12 1 97.19 211 CYS B N 1
ATOM 5124 C CA . CYS B 1 211 ? -10.773 -9.047 -10.906 1 97.19 211 CYS B CA 1
ATOM 5125 C C . CYS B 1 211 ? -10.695 -8.133 -9.688 1 97.19 211 CYS B C 1
ATOM 5127 O O . CYS B 1 211 ? -10.984 -8.555 -8.57 1 97.19 211 CYS B O 1
ATOM 5129 N N . SER B 1 212 ? -10.359 -6.891 -9.922 1 98.25 212 SER B N 1
ATOM 5130 C CA . SER B 1 212 ? -10.203 -5.926 -8.836 1 98.25 212 SER B CA 1
ATOM 5131 C C . SER B 1 212 ? -11.547 -5.594 -8.195 1 98.25 212 SER B C 1
ATOM 5133 O O . SER B 1 212 ? -11.633 -5.434 -6.977 1 98.25 212 SER B O 1
ATOM 5135 N N . PHE B 1 213 ? -12.562 -5.523 -9.008 1 97.75 213 PHE B N 1
ATOM 5136 C CA . PHE B 1 213 ? -13.898 -5.203 -8.516 1 97.75 213 PHE B CA 1
ATOM 5137 C C . PHE B 1 213 ? -14.406 -6.301 -7.59 1 97.75 213 PHE B C 1
ATOM 5139 O O . PHE B 1 213 ? -14.836 -6.02 -6.469 1 97.75 213 PHE B O 1
ATOM 5146 N N . SER B 1 214 ? -14.375 -7.516 -8.031 1 98.69 214 SER B N 1
ATOM 5147 C CA . SER B 1 214 ? -14.836 -8.633 -7.215 1 98.69 214 SER B CA 1
ATOM 5148 C C . SER B 1 214 ? -13.977 -8.805 -5.969 1 98.69 214 SER B C 1
ATOM 5150 O O . SER B 1 214 ? -14.477 -9.164 -4.902 1 98.69 214 SER B O 1
ATOM 5152 N N . ALA B 1 215 ? -12.664 -8.531 -6.098 1 98.88 215 ALA B N 1
ATOM 5153 C CA . ALA B 1 215 ? -11.773 -8.602 -4.941 1 98.88 215 ALA B CA 1
ATOM 5154 C C . ALA B 1 215 ? -12.125 -7.539 -3.91 1 98.88 215 ALA B C 1
ATOM 5156 O O . ALA B 1 215 ? -12.078 -7.789 -2.705 1 98.88 215 ALA B O 1
ATOM 5157 N N . ALA B 1 216 ? -12.438 -6.359 -4.387 1 98.88 216 ALA B N 1
ATOM 5158 C CA . ALA B 1 216 ? -12.828 -5.277 -3.486 1 98.88 216 ALA B CA 1
ATOM 5159 C C . ALA B 1 216 ? -14.086 -5.641 -2.709 1 98.88 216 ALA B C 1
ATOM 5161 O O . ALA B 1 216 ? -14.156 -5.434 -1.494 1 98.88 216 ALA B O 1
ATOM 5162 N N . ILE B 1 217 ? -15.078 -6.184 -3.391 1 98.88 217 ILE B N 1
ATOM 5163 C CA . ILE B 1 217 ? -16.297 -6.625 -2.725 1 98.88 217 ILE B CA 1
ATOM 5164 C C . ILE B 1 217 ? -15.953 -7.668 -1.661 1 98.88 217 ILE B C 1
ATOM 5166 O O . ILE B 1 217 ? -16.438 -7.582 -0.526 1 98.88 217 ILE B O 1
ATOM 5170 N N . THR B 1 218 ? -15.117 -8.57 -2.027 1 98.94 218 THR B N 1
ATOM 5171 C CA . THR B 1 218 ? -14.719 -9.648 -1.132 1 98.94 218 THR B CA 1
ATOM 5172 C C . THR B 1 218 ? -14.023 -9.094 0.109 1 98.94 218 THR B C 1
ATOM 5174 O O . THR B 1 218 ? -14.289 -9.539 1.228 1 98.94 218 THR B O 1
ATOM 5177 N N . ALA B 1 219 ? -13.133 -8.156 -0.067 1 98.81 219 ALA B N 1
ATOM 5178 C CA . ALA B 1 219 ? -12.438 -7.531 1.055 1 98.81 219 ALA B CA 1
ATOM 5179 C C . ALA B 1 219 ? -13.422 -6.871 2.016 1 98.81 219 ALA B C 1
ATOM 5181 O O . ALA B 1 219 ? -13.281 -6.992 3.234 1 98.81 219 ALA B O 1
ATOM 5182 N N . CYS B 1 220 ? -14.391 -6.18 1.49 1 98.75 220 CYS B N 1
ATOM 5183 C CA . CYS B 1 220 ? -15.398 -5.527 2.312 1 98.75 220 CYS B CA 1
ATOM 5184 C C . CYS B 1 220 ? -16.219 -6.555 3.08 1 98.75 220 CYS B C 1
ATOM 5186 O O . CYS B 1 220 ? -16.516 -6.371 4.262 1 98.75 220 CYS B O 1
ATOM 5188 N N . LEU B 1 221 ? -16.594 -7.645 2.395 1 98.81 221 LEU B N 1
ATOM 5189 C CA . LEU B 1 221 ? -17.328 -8.711 3.061 1 98.81 221 LEU B CA 1
ATOM 5190 C C . LEU B 1 221 ? -16.5 -9.328 4.18 1 98.81 221 LEU B C 1
ATOM 5192 O O . LEU B 1 221 ? -17.031 -9.648 5.246 1 98.81 221 LEU B O 1
ATOM 5196 N N . ALA B 1 222 ? -15.227 -9.492 3.938 1 98.5 222 ALA B N 1
ATOM 5197 C CA . ALA B 1 222 ? -14.328 -10.023 4.957 1 98.5 222 ALA B CA 1
ATOM 5198 C C . ALA B 1 222 ? -14.336 -9.156 6.211 1 98.5 222 ALA B C 1
ATOM 5200 O O . ALA B 1 222 ? -14.227 -9.664 7.328 1 98.5 222 ALA B O 1
ATOM 5201 N N . LYS B 1 223 ? -14.516 -7.918 6.004 1 97.25 223 LYS B N 1
ATOM 5202 C CA . LYS B 1 223 ? -14.523 -6.961 7.109 1 97.25 223 LYS B CA 1
ATOM 5203 C C . LYS B 1 223 ? -15.891 -6.898 7.777 1 97.25 223 LYS B C 1
ATOM 5205 O O . LYS B 1 223 ? -16.109 -6.113 8.703 1 97.25 223 LYS B O 1
ATOM 5210 N N . GLY B 1 224 ? -16.812 -7.582 7.254 1 97.06 224 GLY B N 1
ATOM 5211 C CA . GLY B 1 224 ? -18.125 -7.676 7.875 1 97.06 224 GLY B CA 1
ATOM 5212 C C . GLY B 1 224 ? -19.109 -6.66 7.34 1 97.06 224 GLY B C 1
ATOM 5213 O O . GLY B 1 224 ? -20.188 -6.477 7.91 1 97.06 224 GLY B O 1
ATOM 5214 N N . GLU B 1 225 ? -18.875 -6.09 6.301 1 97.69 225 GLU B N 1
ATOM 5215 C CA . GLU B 1 225 ? -19.781 -5.105 5.719 1 97.69 225 GLU B CA 1
ATOM 5216 C C . GLU B 1 225 ? -20.969 -5.785 5.047 1 97.69 225 GLU B C 1
ATOM 5218 O O . GLU B 1 225 ? -20.844 -6.902 4.543 1 97.69 225 GLU B O 1
ATOM 5223 N N . GLU B 1 226 ? -22.047 -5.012 5.008 1 97.94 226 GLU B N 1
ATOM 5224 C CA . GLU B 1 226 ? -23.219 -5.492 4.281 1 97.94 226 GLU B CA 1
ATOM 5225 C C . GLU B 1 226 ? -22.969 -5.477 2.775 1 97.94 226 GLU B C 1
ATOM 5227 O O . GLU B 1 226 ? -22.219 -4.641 2.271 1 97.94 226 GLU B O 1
ATOM 5232 N N . LEU B 1 227 ? -23.688 -6.34 2.066 1 98.25 227 LEU B N 1
ATOM 5233 C CA . LEU B 1 227 ? -23.422 -6.582 0.653 1 98.25 227 LEU B CA 1
ATOM 5234 C C . LEU B 1 227 ? -23.562 -5.297 -0.156 1 98.25 227 LEU B C 1
ATOM 5236 O O . LEU B 1 227 ? -22.688 -4.965 -0.959 1 98.25 227 LEU B O 1
ATOM 5240 N N . GLU B 1 228 ? -24.656 -4.551 0.07 1 97.94 228 GLU B N 1
ATOM 5241 C CA . GLU B 1 228 ? -24.906 -3.332 -0.695 1 97.94 228 GLU B CA 1
ATOM 5242 C C . GLU B 1 228 ? -23.797 -2.303 -0.451 1 97.94 228 GLU B C 1
ATOM 5244 O O . GLU B 1 228 ? -23.328 -1.65 -1.388 1 97.94 228 GLU B O 1
ATOM 5249 N N . GLU B 1 229 ? -23.422 -2.166 0.777 1 98.12 229 GLU B N 1
ATOM 5250 C CA . GLU B 1 229 ? -22.344 -1.244 1.122 1 98.12 229 GLU B CA 1
ATOM 5251 C C . GLU B 1 229 ? -21.016 -1.696 0.521 1 98.12 229 GLU B C 1
ATOM 5253 O O . GLU B 1 229 ? -20.234 -0.872 0.06 1 98.12 229 GLU B O 1
ATOM 5258 N N . ALA B 1 230 ? -20.812 -3.018 0.559 1 98.62 230 ALA B N 1
ATOM 5259 C CA . ALA B 1 230 ? -19.594 -3.582 -0.038 1 98.62 230 ALA B CA 1
ATOM 5260 C C . ALA B 1 230 ? -19.516 -3.238 -1.522 1 98.62 230 ALA B C 1
ATOM 5262 O O . ALA B 1 230 ? -18.453 -2.838 -2.01 1 98.62 230 ALA B O 1
ATOM 5263 N N . ILE B 1 231 ? -20.609 -3.32 -2.201 1 98.25 231 ILE B N 1
ATOM 5264 C CA . ILE B 1 231 ? -20.656 -3.062 -3.637 1 98.25 231 ILE B CA 1
ATOM 5265 C C . ILE B 1 231 ? -20.438 -1.573 -3.9 1 98.25 231 ILE B C 1
ATOM 5267 O O . ILE B 1 231 ? -19.719 -1.197 -4.82 1 98.25 231 ILE B O 1
ATOM 5271 N N . LYS B 1 232 ? -21.078 -0.742 -3.109 1 97.56 232 LYS B N 1
ATOM 5272 C CA . LYS B 1 232 ? -20.906 0.702 -3.254 1 97.56 232 LYS B CA 1
ATOM 5273 C C . LYS B 1 232 ? -19.453 1.111 -3.107 1 97.56 232 LYS B C 1
ATOM 5275 O O . LYS B 1 232 ? -18.922 1.859 -3.934 1 97.56 232 LYS B O 1
ATOM 5280 N N . LYS B 1 233 ? -18.797 0.627 -2.117 1 97.81 233 LYS B N 1
ATOM 5281 C CA . LYS B 1 233 ? -17.391 0.934 -1.872 1 97.81 233 LYS B CA 1
ATOM 5282 C C . LYS B 1 233 ? -16.5 0.395 -2.992 1 97.81 233 LYS B C 1
ATOM 5284 O O . LYS B 1 233 ? -15.539 1.047 -3.396 1 97.81 233 LYS B O 1
ATOM 5289 N N . ALA B 1 234 ? -16.844 -0.783 -3.451 1 97.88 234 ALA B N 1
ATOM 5290 C CA . ALA B 1 234 ? -16.078 -1.385 -4.543 1 97.88 234 ALA B CA 1
ATOM 5291 C C . ALA B 1 234 ? -16.219 -0.562 -5.82 1 97.88 234 ALA B C 1
ATOM 5293 O O . ALA B 1 234 ? -15.258 -0.425 -6.586 1 97.88 234 ALA B O 1
ATOM 5294 N N . LYS B 1 235 ? -17.359 -0.047 -6.062 1 95.69 235 LYS B N 1
ATOM 5295 C CA . LYS B 1 235 ? -17.578 0.785 -7.242 1 95.69 235 LYS B CA 1
ATOM 5296 C C . LYS B 1 235 ? -16.75 2.061 -7.18 1 95.69 235 LYS B C 1
ATOM 5298 O O . LYS B 1 235 ? -16.094 2.432 -8.156 1 95.69 235 LYS B O 1
ATOM 5303 N N . ASP B 1 236 ? -16.781 2.705 -6.055 1 95.56 236 ASP B N 1
ATOM 5304 C CA . ASP B 1 236 ? -15.961 3.893 -5.867 1 95.56 236 ASP B CA 1
ATOM 5305 C C . ASP B 1 236 ? -14.477 3.566 -6.059 1 95.56 236 ASP B C 1
ATOM 5307 O O . ASP B 1 236 ? -13.75 4.336 -6.684 1 95.56 236 ASP B O 1
ATOM 5311 N N . PHE B 1 237 ? -14.125 2.496 -5.535 1 96.81 237 PHE B N 1
ATOM 5312 C CA . PHE B 1 237 ? -12.742 2.039 -5.621 1 96.81 237 PHE B CA 1
ATOM 5313 C C . PHE B 1 237 ? -12.328 1.841 -7.074 1 96.81 237 PHE B C 1
ATOM 5315 O O . PHE B 1 237 ? -11.258 2.297 -7.488 1 96.81 237 PHE B O 1
ATOM 5322 N N . ILE B 1 238 ? -13.109 1.105 -7.816 1 95.56 238 ILE B N 1
ATOM 5323 C CA . ILE B 1 238 ? -12.711 0.734 -9.172 1 95.56 238 ILE B CA 1
ATOM 5324 C C . ILE B 1 238 ? -12.617 1.983 -10.039 1 95.56 238 ILE B C 1
ATOM 5326 O O . ILE B 1 238 ? -11.766 2.064 -10.93 1 95.56 238 ILE B O 1
ATOM 5330 N N . ILE B 1 239 ? -13.438 2.953 -9.805 1 94 239 ILE B N 1
ATOM 5331 C CA . ILE B 1 239 ? -13.375 4.215 -10.531 1 94 239 ILE B CA 1
ATOM 5332 C C . ILE B 1 239 ? -12.031 4.898 -10.258 1 94 239 ILE B C 1
ATOM 5334 O O . ILE B 1 239 ? -11.359 5.348 -11.188 1 94 239 ILE B O 1
ATOM 5338 N N . LYS B 1 240 ? -11.641 4.902 -9.062 1 94.94 240 LYS B N 1
ATOM 5339 C CA . LYS B 1 240 ? -10.367 5.5 -8.688 1 94.94 240 LYS B CA 1
ATOM 5340 C C . LYS B 1 240 ? -9.195 4.715 -9.273 1 94.94 240 LYS B C 1
ATOM 5342 O O . LYS B 1 240 ? -8.195 5.297 -9.695 1 94.94 240 LYS B O 1
ATOM 5347 N N . SER B 1 241 ? -9.352 3.422 -9.281 1 96.81 241 SER B N 1
ATOM 5348 C CA . SER B 1 241 ? -8.297 2.553 -9.797 1 96.81 241 SER B CA 1
ATOM 5349 C C . SER B 1 241 ? -8.086 2.775 -11.297 1 96.81 241 SER B C 1
ATOM 5351 O O . SER B 1 241 ? -6.961 2.672 -11.789 1 96.81 241 SER B O 1
ATOM 5353 N N . ILE B 1 242 ? -9.172 2.994 -11.977 1 95.12 242 ILE B N 1
ATOM 5354 C CA . ILE B 1 242 ? -9.094 3.264 -13.406 1 95.12 242 ILE B CA 1
ATOM 5355 C C . ILE B 1 242 ? -8.492 4.648 -13.641 1 95.12 242 ILE B C 1
ATOM 5357 O O . ILE B 1 242 ? -7.562 4.801 -14.438 1 95.12 242 ILE B O 1
ATOM 5361 N N . ARG B 1 243 ? -8.906 5.59 -12.859 1 93.31 243 ARG B N 1
ATOM 5362 C CA . ARG B 1 243 ? -8.484 6.977 -13.016 1 93.31 243 ARG B CA 1
ATOM 5363 C C . ARG B 1 243 ? -7 7.137 -12.695 1 93.31 243 ARG B C 1
ATOM 5365 O O . ARG B 1 243 ? -6.309 7.945 -13.312 1 93.31 243 ARG B O 1
ATOM 5372 N N . ASN B 1 244 ? -6.5 6.395 -11.758 1 94.94 244 ASN B N 1
ATOM 5373 C CA . ASN B 1 244 ? -5.133 6.539 -11.258 1 94.94 244 ASN B CA 1
ATOM 5374 C C . ASN B 1 244 ? -4.23 5.414 -11.758 1 94.94 244 ASN B C 1
ATOM 5376 O O . ASN B 1 244 ? -3.326 4.977 -11.047 1 94.94 244 ASN B O 1
ATOM 5380 N N . SER B 1 245 ? -4.52 4.879 -12.898 1 94.44 245 SER B N 1
ATOM 5381 C CA . SER B 1 245 ? -3.73 3.797 -13.477 1 94.44 245 SER B CA 1
ATOM 5382 C C . SER B 1 245 ? -2.418 4.32 -14.055 1 94.44 245 SER B C 1
ATOM 5384 O O . SER B 1 245 ? -2.334 5.473 -14.484 1 94.44 245 SER B O 1
ATOM 5386 N N . TYR B 1 246 ? -1.495 3.367 -14.016 1 91.38 246 TYR B N 1
ATOM 5387 C CA . TYR B 1 246 ? -0.233 3.641 -14.695 1 91.38 246 TYR B CA 1
ATOM 5388 C C . TYR B 1 246 ? -0.305 3.238 -16.156 1 91.38 246 TYR B C 1
ATOM 5390 O O . TYR B 1 246 ? -0.905 2.217 -16.5 1 91.38 246 TYR B O 1
ATOM 5398 N N . ARG B 1 247 ? -0.038 4.016 -17.094 1 90.25 247 ARG B N 1
ATOM 5399 C CA . ARG B 1 247 ? -0.055 3.717 -18.531 1 90.25 247 ARG B CA 1
ATOM 5400 C C . ARG B 1 247 ? 1.206 2.967 -18.938 1 90.25 247 ARG B C 1
ATOM 5402 O O . ARG B 1 247 ? 2.008 3.479 -19.719 1 90.25 247 ARG B O 1
ATOM 5409 N N . ILE B 1 248 ? 1.187 1.672 -18.5 1 93.19 248 ILE B N 1
ATOM 5410 C CA . ILE B 1 248 ? 2.35 0.838 -18.781 1 93.19 248 ILE B CA 1
ATOM 5411 C C . ILE B 1 248 ? 1.97 -0.269 -19.75 1 93.19 248 ILE B C 1
ATOM 5413 O O . ILE B 1 248 ? 0.799 -0.646 -19.859 1 93.19 248 ILE B O 1
ATOM 5417 N N . GLY B 1 249 ? 2.998 -0.873 -20.422 1 93.5 249 GLY B N 1
ATOM 5418 C CA . GLY B 1 249 ? 2.738 -1.852 -21.469 1 93.5 249 GLY B CA 1
ATOM 5419 C C . GLY B 1 249 ? 2.395 -1.221 -22.797 1 93.5 249 GLY B C 1
ATOM 5420 O O . GLY B 1 249 ? 2.297 0.003 -22.906 1 93.5 249 GLY B O 1
ATOM 5421 N N . LYS B 1 250 ? 2.172 -1.973 -23.797 1 92.75 250 LYS B N 1
ATOM 5422 C CA . LYS B 1 250 ? 2.076 -1.452 -25.172 1 92.75 250 LYS B CA 1
ATOM 5423 C C . LYS B 1 250 ? 0.623 -1.364 -25.625 1 92.75 250 LYS B C 1
ATOM 5425 O O . LYS B 1 250 ? 0.321 -0.725 -26.625 1 92.75 250 LYS B O 1
ATOM 5430 N N . LYS B 1 251 ? -0.348 -1.944 -24.875 1 93.44 251 LYS B N 1
ATOM 5431 C CA . LYS B 1 251 ? -1.731 -1.941 -25.344 1 93.44 251 LYS B CA 1
ATOM 5432 C C . LYS B 1 251 ? -2.705 -1.775 -24.172 1 93.44 251 LYS B C 1
ATOM 5434 O O . LYS B 1 251 ? -2.838 -0.681 -23.625 1 93.44 251 LYS B O 1
ATOM 5439 N N . TYR B 1 252 ? -3.268 -2.885 -23.672 1 92.88 252 TYR B N 1
ATOM 5440 C CA . TYR B 1 252 ? -4.246 -2.797 -22.594 1 92.88 252 TYR B CA 1
ATOM 5441 C C . TYR B 1 252 ? -3.555 -2.715 -21.234 1 92.88 252 TYR B C 1
ATOM 5443 O O . TYR B 1 252 ? -3.275 -3.74 -20.609 1 92.88 252 TYR B O 1
ATOM 5451 N N . CYS B 1 253 ? -3.457 -1.493 -20.719 1 94.5 253 CYS B N 1
ATOM 5452 C CA . CYS B 1 253 ? -2.766 -1.291 -19.453 1 94.5 253 CYS B CA 1
ATOM 5453 C C . CYS B 1 253 ? -3.666 -1.653 -18.281 1 94.5 253 CYS B C 1
ATOM 5455 O O . CYS B 1 253 ? -4.891 -1.572 -18.375 1 94.5 253 CYS B O 1
ATOM 5457 N N . PRO B 1 254 ? -3.041 -2.076 -17.219 1 96.38 254 PRO B N 1
ATOM 5458 C CA . PRO B 1 254 ? -3.807 -2.523 -16.047 1 96.38 254 PRO B CA 1
ATOM 5459 C C . PRO B 1 254 ? -4.352 -1.362 -15.219 1 96.38 254 PRO B C 1
ATOM 5461 O O . PRO B 1 254 ? -3.74 -0.292 -15.172 1 96.38 254 PRO B O 1
ATOM 5464 N N . VAL B 1 255 ? -5.484 -1.617 -14.555 1 96.5 255 VAL B N 1
ATOM 5465 C CA . VAL B 1 255 ? -5.949 -0.69 -13.531 1 96.5 255 VAL B CA 1
ATOM 5466 C C . VAL B 1 255 ? -4.949 -0.653 -12.375 1 96.5 255 VAL B C 1
ATOM 5468 O O . VAL B 1 255 ? -4.113 -1.553 -12.242 1 96.5 255 VAL B O 1
ATOM 5471 N N . ASN B 1 256 ? -4.949 0.424 -11.594 1 97.19 256 ASN B N 1
ATOM 5472 C CA . ASN B 1 256 ? -4.121 0.507 -10.391 1 97.19 256 ASN B CA 1
ATOM 5473 C C . ASN B 1 256 ? -4.871 0.009 -9.156 1 97.19 256 ASN B C 1
ATOM 5475 O O . ASN B 1 256 ? -5.434 0.805 -8.406 1 97.19 256 ASN B O 1
ATOM 5479 N N . SER B 1 257 ? -4.707 -1.264 -8.883 1 97.75 257 SER B N 1
ATOM 5480 C CA . SER B 1 257 ? -5.445 -1.913 -7.805 1 97.75 257 SER B CA 1
ATOM 5481 C C . SER B 1 257 ? -4.91 -1.496 -6.438 1 97.75 257 SER B C 1
ATOM 5483 O O . SER B 1 257 ? -5.504 -1.825 -5.41 1 97.75 257 SER B O 1
ATOM 5485 N N . LEU B 1 258 ? -3.82 -0.737 -6.414 1 97.44 258 LEU B N 1
ATOM 5486 C CA . LEU B 1 258 ? -3.217 -0.269 -5.168 1 97.44 258 LEU B CA 1
ATOM 5487 C C . LEU B 1 258 ? -3.527 1.206 -4.938 1 97.44 258 LEU B C 1
ATOM 5489 O O . LEU B 1 258 ? -2.998 1.817 -4.008 1 97.44 258 LEU B O 1
ATOM 5493 N N . SER B 1 259 ? -4.32 1.828 -5.684 1 95.69 259 SER B N 1
ATOM 5494 C CA . SER B 1 259 ? -4.453 3.275 -5.812 1 95.69 259 SER B CA 1
ATOM 5495 C C . SER B 1 259 ? -4.855 3.912 -4.484 1 95.69 259 SER B C 1
ATOM 5497 O O . SER B 1 259 ? -4.332 4.965 -4.113 1 95.69 259 SER B O 1
ATOM 5499 N N . ILE B 1 260 ? -5.773 3.281 -3.74 1 95.94 260 ILE B N 1
ATOM 5500 C CA . ILE B 1 260 ? -6.289 3.883 -2.514 1 95.94 260 ILE B CA 1
ATOM 5501 C C . ILE B 1 260 ? -5.172 3.969 -1.475 1 95.94 260 ILE B C 1
ATOM 5503 O O . ILE B 1 260 ? -4.977 5.012 -0.849 1 95.94 260 ILE B O 1
ATOM 5507 N N . LEU B 1 261 ? -4.508 2.887 -1.339 1 97.06 261 LEU B N 1
ATOM 5508 C CA . LEU B 1 261 ? -3.422 2.828 -0.365 1 97.06 261 LEU B CA 1
ATOM 5509 C C . LEU B 1 261 ? -2.266 3.729 -0.786 1 97.06 261 LEU B C 1
ATOM 5511 O O . LEU B 1 261 ? -1.728 4.48 0.032 1 97.06 261 LEU B O 1
ATOM 5515 N N . GLU B 1 262 ? -1.893 3.66 -1.977 1 97.12 262 GLU B N 1
ATOM 5516 C CA . GLU B 1 262 ? -0.786 4.441 -2.52 1 97.12 262 GLU B CA 1
ATOM 5517 C C . GLU B 1 262 ? -1.058 5.938 -2.398 1 97.12 262 GLU B C 1
ATOM 5519 O O . GLU B 1 262 ? -0.167 6.711 -2.035 1 97.12 262 GLU B O 1
ATOM 5524 N N . GLU B 1 263 ? -2.229 6.336 -2.746 1 97.5 263 GLU B N 1
ATOM 5525 C CA . GLU B 1 263 ? -2.57 7.754 -2.695 1 97.5 263 GLU B CA 1
ATOM 5526 C C . GLU B 1 263 ? -2.426 8.305 -1.281 1 97.5 263 GLU B C 1
ATOM 5528 O O . GLU B 1 263 ? -1.873 9.391 -1.087 1 97.5 263 GLU B O 1
ATOM 5533 N N . LYS B 1 264 ? -2.959 7.582 -0.31 1 97.94 264 LYS B N 1
ATOM 5534 C CA . LYS B 1 264 ? -2.855 8.016 1.08 1 97.94 264 LYS B CA 1
ATOM 5535 C C . LYS B 1 264 ? -1.397 8.148 1.51 1 97.94 264 LYS B C 1
ATOM 5537 O O . LYS B 1 264 ? -1.025 9.117 2.176 1 97.94 264 LYS B O 1
ATOM 5542 N N . ALA B 1 265 ? -0.633 7.172 1.156 1 98.25 265 ALA B N 1
ATOM 5543 C CA . ALA B 1 265 ? 0.786 7.211 1.5 1 98.25 265 ALA B CA 1
ATOM 5544 C C . ALA B 1 265 ? 1.474 8.414 0.86 1 98.25 265 ALA B C 1
ATOM 5546 O O . ALA B 1 265 ? 2.285 9.086 1.501 1 98.25 265 ALA B O 1
ATOM 5547 N N . LYS B 1 266 ? 1.153 8.688 -0.39 1 98.12 266 LYS B N 1
ATOM 5548 C CA . LYS B 1 266 ? 1.756 9.812 -1.105 1 98.12 266 LYS B CA 1
ATOM 5549 C C . LYS B 1 266 ? 1.322 11.148 -0.503 1 98.12 266 LYS B C 1
ATOM 5551 O O . LYS B 1 266 ? 2.096 12.102 -0.483 1 98.12 266 LYS B O 1
ATOM 5556 N N . ARG B 1 267 ? 0.118 11.211 -0.08 1 98.5 267 ARG B N 1
ATOM 5557 C CA . ARG B 1 267 ? -0.345 12.43 0.579 1 98.5 267 ARG B CA 1
ATOM 5558 C C . ARG B 1 267 ? 0.445 12.695 1.856 1 98.5 267 ARG B C 1
ATOM 5560 O O . ARG B 1 267 ? 0.821 13.836 2.133 1 98.5 267 ARG B O 1
ATOM 5567 N N . TRP B 1 268 ? 0.694 11.672 2.611 1 98.44 268 TRP B N 1
ATOM 5568 C CA . TRP B 1 268 ? 1.477 11.828 3.834 1 98.44 268 TRP B CA 1
ATOM 5569 C C . TRP B 1 268 ? 2.889 12.305 3.52 1 98.44 268 TRP B C 1
ATOM 5571 O O . TRP B 1 268 ? 3.393 13.234 4.156 1 98.44 268 TRP B O 1
ATOM 5581 N N . GLU B 1 269 ? 3.48 11.695 2.533 1 98 269 GLU B N 1
ATOM 5582 C CA . GLU B 1 269 ? 4.84 12.055 2.146 1 98 269 GLU B CA 1
ATOM 5583 C C . GLU B 1 269 ? 4.918 13.508 1.691 1 98 269 GLU B C 1
ATOM 5585 O O . GLU B 1 269 ? 5.828 14.242 2.082 1 98 269 GLU B O 1
ATOM 5590 N N . THR B 1 270 ? 3.98 13.836 0.873 1 98.56 270 THR B N 1
ATOM 5591 C CA . THR B 1 270 ? 3.941 15.188 0.316 1 98.56 270 THR B CA 1
ATOM 5592 C C . THR B 1 270 ? 3.725 16.219 1.417 1 98.56 270 THR B C 1
ATOM 5594 O O . THR B 1 270 ? 4.418 17.234 1.464 1 98.56 270 THR B O 1
ATOM 5597 N N . TYR B 1 271 ? 2.793 15.938 2.311 1 98 271 TYR B N 1
ATOM 5598 C CA . TYR B 1 271 ? 2.496 16.812 3.434 1 98 271 TYR B CA 1
ATOM 5599 C C . TYR B 1 271 ? 3.725 17.016 4.316 1 98 271 TYR B C 1
ATOM 5601 O O . TYR B 1 271 ? 4.102 18.141 4.633 1 98 271 TYR B O 1
ATOM 5609 N N . ARG B 1 272 ? 4.328 15.922 4.672 1 97.5 272 ARG B N 1
ATOM 5610 C CA . ARG B 1 272 ? 5.445 15.961 5.613 1 97.5 272 ARG B CA 1
ATOM 5611 C C . ARG B 1 272 ? 6.641 16.703 5.012 1 97.5 272 ARG B C 1
ATOM 5613 O O . ARG B 1 272 ? 7.285 17.5 5.688 1 97.5 272 ARG B O 1
ATOM 5620 N N . GLU B 1 273 ? 6.934 16.422 3.781 1 98.12 273 GLU B N 1
ATOM 5621 C CA . GLU B 1 273 ? 8.07 17.047 3.123 1 98.12 273 GLU B CA 1
ATOM 5622 C C . GLU B 1 273 ? 7.859 18.562 2.977 1 98.12 273 GLU B C 1
ATOM 5624 O O . GLU B 1 273 ? 8.789 19.344 3.184 1 98.12 273 GLU B O 1
ATOM 5629 N N . LEU B 1 274 ? 6.688 18.906 2.586 1 98.5 274 LEU B N 1
ATOM 5630 C CA . LEU B 1 274 ? 6.406 20.328 2.441 1 98.5 274 LEU B CA 1
ATOM 5631 C C . LEU B 1 274 ? 6.461 21.031 3.791 1 98.5 274 LEU B C 1
ATOM 5633 O O . LEU B 1 274 ? 6.984 22.141 3.896 1 98.5 274 LEU B O 1
ATOM 5637 N N . LYS B 1 275 ? 5.887 20.406 4.777 1 97.31 275 LYS B N 1
ATOM 5638 C CA . LYS B 1 275 ? 5.895 20.969 6.121 1 97.31 275 LYS B CA 1
ATOM 5639 C C . LYS B 1 275 ? 7.32 21.25 6.594 1 97.31 275 LYS B C 1
ATOM 5641 O O . LYS B 1 275 ? 7.605 22.328 7.117 1 97.31 275 LYS B O 1
ATOM 5646 N N . GLU B 1 276 ? 8.172 20.359 6.398 1 97.19 276 GLU B N 1
ATOM 5647 C CA . GLU B 1 276 ? 9.57 20.516 6.789 1 97.19 276 GLU B CA 1
ATOM 5648 C C . GLU B 1 276 ? 10.242 21.641 5.996 1 97.19 276 GLU B C 1
ATOM 5650 O O . GLU B 1 276 ? 11.023 22.406 6.543 1 97.19 276 GLU B O 1
ATOM 5655 N N . SER B 1 277 ? 9.938 21.719 4.781 1 98.38 277 SER B N 1
ATOM 5656 C CA . SER B 1 277 ? 10.547 22.719 3.92 1 98.38 277 SER B CA 1
ATOM 5657 C C . SER B 1 277 ? 10.031 24.109 4.246 1 98.38 277 SER B C 1
ATOM 5659 O O . SER B 1 277 ? 10.766 25.094 4.141 1 98.38 277 SER B O 1
ATOM 5661 N N . VAL B 1 278 ? 8.773 24.219 4.574 1 97.81 278 VAL B N 1
ATOM 5662 C CA . VAL B 1 278 ? 8.227 25.5 4.984 1 97.81 278 VAL B CA 1
ATOM 5663 C C . VAL B 1 278 ? 8.906 25.969 6.27 1 97.81 278 VAL B C 1
ATOM 5665 O O . VAL B 1 278 ? 9.227 27.156 6.414 1 97.81 278 VAL B O 1
ATOM 5668 N N . LYS B 1 279 ? 9.133 25.078 7.188 1 96.25 279 LYS B N 1
ATOM 5669 C CA . LYS B 1 279 ? 9.867 25.406 8.398 1 96.25 279 LYS B CA 1
ATOM 5670 C C . LYS B 1 279 ? 11.258 25.953 8.07 1 96.25 279 LYS B C 1
ATOM 5672 O O . LYS B 1 279 ? 11.711 26.922 8.68 1 96.25 279 LYS B O 1
ATOM 5677 N N . GLU B 1 280 ? 11.844 25.312 7.156 1 97.56 280 GLU B N 1
ATOM 5678 C CA . GLU B 1 280 ? 13.164 25.766 6.727 1 97.56 280 GLU B CA 1
ATOM 5679 C C . GLU B 1 280 ? 13.094 27.141 6.078 1 97.56 280 GLU B C 1
ATOM 5681 O O . GLU B 1 280 ? 13.969 27.984 6.297 1 97.56 280 GLU B O 1
ATOM 5686 N N . LEU B 1 281 ? 12.125 27.359 5.281 1 97.62 281 LEU B N 1
ATOM 5687 C CA . LEU B 1 281 ? 11.93 28.656 4.633 1 97.62 281 LEU B CA 1
ATOM 5688 C C . LEU B 1 281 ? 11.781 29.766 5.668 1 97.62 281 LEU B C 1
ATOM 5690 O O . LEU B 1 281 ? 12.367 30.844 5.52 1 97.62 281 LEU B O 1
ATOM 5694 N N . ILE B 1 282 ? 11.023 29.484 6.668 1 95.81 282 ILE B N 1
ATOM 5695 C CA . ILE B 1 282 ? 10.797 30.453 7.73 1 95.81 282 ILE B CA 1
ATOM 5696 C C . ILE B 1 282 ? 12.109 30.734 8.453 1 95.81 282 ILE B C 1
ATOM 5698 O O . ILE B 1 282 ? 12.406 31.891 8.797 1 95.81 282 ILE B O 1
ATOM 5702 N N . SER B 1 283 ? 12.852 29.719 8.68 1 96.12 283 SER B N 1
ATOM 5703 C CA . SER B 1 283 ? 14.141 29.875 9.336 1 96.12 283 SER B CA 1
ATOM 5704 C C . SER B 1 283 ? 15.094 30.734 8.508 1 96.12 283 SER B C 1
ATOM 5706 O O . SER B 1 283 ? 15.906 31.484 9.055 1 96.12 283 SER B O 1
ATOM 5708 N N . LEU B 1 284 ? 15.055 30.656 7.188 1 95.88 284 LEU B N 1
ATOM 5709 C CA . LEU B 1 284 ? 15.867 31.469 6.285 1 95.88 284 LEU B CA 1
ATOM 5710 C C . LEU B 1 284 ? 15.453 32.938 6.344 1 95.88 284 LEU B C 1
ATOM 5712 O O . LEU B 1 284 ? 16.266 33.812 6.105 1 95.88 284 LEU B O 1
ATOM 5716 N N . ASN B 1 285 ? 14.25 33.188 6.59 1 95.88 285 ASN B N 1
ATOM 5717 C CA . ASN B 1 285 ? 13.656 34.5 6.781 1 95.88 285 ASN B CA 1
ATOM 5718 C C . ASN B 1 285 ? 14 35.438 5.629 1 95.88 285 ASN B C 1
ATOM 5720 O O . ASN B 1 285 ? 14.531 36.531 5.848 1 95.88 285 ASN B O 1
ATOM 5724 N N . PRO B 1 286 ? 13.656 35.062 4.371 1 94.88 286 PRO B N 1
ATOM 5725 C CA . PRO B 1 286 ? 13.953 35.938 3.227 1 94.88 286 PRO B CA 1
ATOM 5726 C C . PRO B 1 286 ? 12.961 37.094 3.09 1 94.88 286 PRO B C 1
ATOM 5728 O O . PRO B 1 286 ? 12.25 37.188 2.088 1 94.88 286 PRO B O 1
ATOM 5731 N N . LEU B 1 287 ? 12.977 38.062 3.84 1 94.5 287 LEU B N 1
ATOM 5732 C CA . LEU B 1 287 ? 12.016 39.156 3.979 1 94.5 287 LEU B CA 1
ATOM 5733 C C . 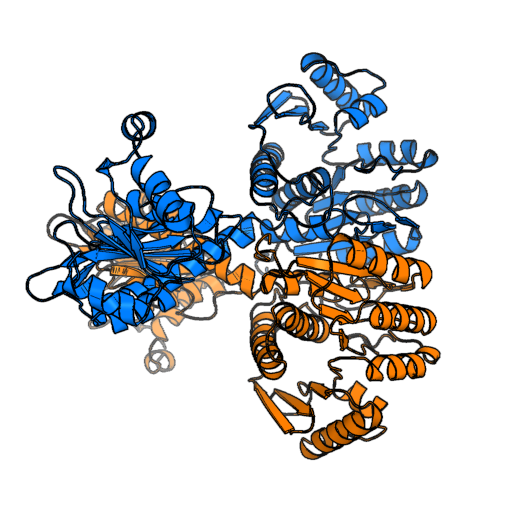LEU B 1 287 ? 11.883 39.938 2.678 1 94.5 287 LEU B C 1
ATOM 5735 O O . LEU B 1 287 ? 10.773 40.25 2.254 1 94.5 287 LEU B O 1
ATOM 5739 N N . HIS B 1 288 ? 12.969 40.219 2.096 1 93.94 288 HIS B N 1
ATOM 5740 C CA . HIS B 1 288 ? 12.984 41.094 0.932 1 93.94 288 HIS B CA 1
ATOM 5741 C C . HIS B 1 288 ? 12.422 40.406 -0.297 1 93.94 288 HIS B C 1
ATOM 5743 O O . HIS B 1 288 ? 12.094 41.031 -1.293 1 93.94 288 HIS B O 1
ATOM 5749 N N . LEU B 1 289 ? 12.273 39.062 -0.205 1 95.88 289 LEU B N 1
ATOM 5750 C CA . LEU B 1 289 ? 11.812 38.281 -1.358 1 95.88 289 LEU B CA 1
ATOM 5751 C C . LEU B 1 289 ? 10.32 38 -1.251 1 95.88 289 LEU B C 1
ATOM 5753 O O . LEU B 1 289 ? 9.727 37.438 -2.178 1 95.88 289 LEU B O 1
ATOM 5757 N N . ILE B 1 290 ? 9.703 38.312 -0.202 1 95.44 290 ILE B N 1
ATOM 5758 C CA . ILE B 1 290 ? 8.273 38.062 -0.021 1 95.44 290 ILE B CA 1
ATOM 5759 C C . ILE B 1 290 ? 7.473 39.219 -0.6 1 95.44 290 ILE B C 1
ATOM 5761 O O . ILE B 1 290 ? 7.605 40.375 -0.15 1 95.44 290 ILE B O 1
ATOM 5765 N N . PRO B 1 291 ? 6.598 38.938 -1.509 1 93.06 291 PRO B N 1
ATOM 5766 C CA . PRO B 1 291 ? 5.785 40 -2.08 1 93.06 291 PRO B CA 1
ATOM 5767 C C . PRO B 1 291 ? 4.727 40.531 -1.11 1 93.06 291 PRO B C 1
ATOM 5769 O O . PRO B 1 291 ? 4.461 39.906 -0.085 1 93.06 291 PRO B O 1
ATOM 5772 N N . GLU B 1 292 ? 4.066 41.625 -1.497 1 87.06 292 GLU B N 1
ATOM 5773 C CA . GLU B 1 292 ? 3.041 42.25 -0.653 1 87.06 292 GLU B CA 1
ATOM 5774 C C . GLU B 1 292 ? 1.821 41.344 -0.531 1 87.06 292 GLU B C 1
ATOM 5776 O O . GLU B 1 292 ? 1.2 41.25 0.532 1 87.06 292 GLU B O 1
ATOM 5781 N N . VAL B 1 293 ? 1.53 40.688 -1.564 1 88.25 293 VAL B N 1
ATOM 5782 C CA . VAL B 1 293 ? 0.359 39.812 -1.591 1 88.25 293 VAL B CA 1
ATOM 5783 C C . VAL B 1 293 ? 0.688 38.469 -0.916 1 88.25 293 VAL B C 1
ATOM 5785 O O . VAL B 1 293 ? -0.198 37.656 -0.705 1 88.25 293 VAL B O 1
ATOM 5788 N N . GLY B 1 294 ? 1.923 38.25 -0.586 1 92.88 294 GLY B N 1
ATOM 5789 C CA . GLY B 1 294 ? 2.342 37 0.07 1 92.88 294 GLY B CA 1
ATOM 5790 C C . GLY B 1 294 ? 2.889 35.969 -0.894 1 92.88 294 GLY B C 1
ATOM 5791 O O . GLY B 1 294 ? 2.668 36.062 -2.104 1 92.88 294 GLY B O 1
ATOM 5792 N N . SER B 1 295 ? 3.648 35.062 -0.36 1 96.12 295 SER B N 1
ATOM 5793 C CA . SER B 1 295 ? 4.176 33.906 -1.089 1 96.12 295 SER B CA 1
ATOM 5794 C C . SER B 1 295 ? 3.42 32.656 -0.728 1 96.12 295 SER B C 1
ATOM 5796 O O . SER B 1 295 ? 2.768 32.562 0.317 1 96.12 295 SER B O 1
ATOM 5798 N N . ASN B 1 296 ? 3.424 31.734 -1.646 1 97.62 296 ASN B N 1
ATOM 5799 C CA . ASN B 1 296 ? 3.023 30.359 -1.311 1 97.62 296 ASN B CA 1
ATOM 5800 C C . ASN B 1 296 ? 4.066 29.344 -1.762 1 97.62 296 ASN B C 1
ATOM 5802 O O . ASN B 1 296 ? 4.918 29.656 -2.598 1 97.62 296 ASN B O 1
ATOM 5806 N N . PHE B 1 297 ? 4.121 28.344 -1.053 1 98.56 297 PHE B N 1
ATOM 5807 C CA . PHE B 1 297 ? 4.992 27.188 -1.307 1 98.56 297 PHE B CA 1
ATOM 5808 C C . PHE B 1 297 ? 4.172 25.922 -1.508 1 98.56 297 PHE B C 1
ATOM 5810 O O . PHE B 1 297 ? 3.537 25.438 -0.571 1 98.56 297 PHE B O 1
ATOM 5817 N N . VAL B 1 298 ? 4.207 25.391 -2.766 1 98.81 298 VAL B N 1
ATOM 5818 C CA . VAL B 1 298 ? 3.275 24.297 -3.045 1 98.81 298 VAL B CA 1
ATOM 5819 C C . VAL B 1 298 ? 4.051 23.047 -3.447 1 98.81 298 VAL B C 1
ATOM 5821 O O . VAL B 1 298 ? 5.203 23.125 -3.877 1 98.81 298 VAL B O 1
ATOM 5824 N N . TYR B 1 299 ? 3.473 21.891 -3.273 1 98.88 299 TYR B N 1
ATOM 5825 C CA . TYR B 1 299 ? 4.004 20.578 -3.613 1 98.88 299 TYR B CA 1
ATOM 5826 C C . TYR B 1 299 ? 2.891 19.641 -4.078 1 98.88 299 TYR B C 1
ATOM 5828 O O . TYR B 1 299 ? 1.975 19.328 -3.311 1 98.88 299 TYR B O 1
ATOM 5836 N N . SER B 1 300 ? 2.957 19.203 -5.285 1 98.75 300 SER B N 1
ATOM 5837 C CA . SER B 1 300 ? 1.899 18.391 -5.879 1 98.75 300 SER B CA 1
ATOM 5838 C C . SER B 1 300 ? 2.135 16.906 -5.625 1 98.75 300 SER B C 1
ATOM 5840 O O . SER B 1 300 ? 3.279 16.453 -5.504 1 98.75 300 SER B O 1
ATOM 5842 N N . LEU B 1 301 ? 1.019 16.172 -5.535 1 98.06 301 LEU B N 1
ATOM 5843 C CA . LEU B 1 301 ? 1.139 14.719 -5.621 1 98.06 301 LEU B CA 1
ATOM 5844 C C . LEU B 1 301 ? 1.774 14.305 -6.945 1 98.06 301 LEU B C 1
ATOM 5846 O O . LEU B 1 301 ? 1.67 15.016 -7.941 1 98.06 301 LEU B O 1
ATOM 5850 N N . PRO B 1 302 ? 2.482 13.203 -6.953 1 96.62 302 PRO B N 1
ATOM 5851 C CA . PRO B 1 302 ? 3.051 12.719 -8.211 1 96.62 302 PRO B CA 1
ATOM 5852 C C . PRO B 1 302 ? 2 12.109 -9.141 1 96.62 302 PRO B C 1
ATOM 5854 O O . PRO B 1 302 ? 0.89 11.797 -8.703 1 96.62 302 PRO B O 1
ATOM 5857 N N . TYR B 1 303 ? 2.414 12.102 -10.43 1 93.25 303 TYR B N 1
ATOM 5858 C CA . TYR B 1 303 ? 1.63 11.297 -11.352 1 93.25 303 TYR B CA 1
ATOM 5859 C C . TYR B 1 303 ? 1.439 9.883 -10.812 1 93.25 303 TYR B C 1
ATOM 5861 O O . TYR B 1 303 ? 2.373 9.289 -10.266 1 93.25 303 TYR B O 1
ATOM 5869 N N . PRO B 1 304 ? 0.237 9.258 -10.875 1 93.5 304 PRO B N 1
ATOM 5870 C CA . PRO B 1 304 ? -0.955 9.75 -11.57 1 93.5 304 PRO B CA 1
ATOM 5871 C C . PRO B 1 304 ? -1.976 10.375 -10.625 1 93.5 304 PRO B C 1
ATOM 5873 O O . PRO B 1 304 ? -3.15 10.5 -10.969 1 93.5 304 PRO B O 1
ATOM 5876 N N . TYR B 1 305 ? -1.544 10.773 -9.492 1 95.94 305 TYR B N 1
ATOM 5877 C CA . TYR B 1 305 ? -2.482 11.211 -8.461 1 95.94 305 TYR B CA 1
ATOM 5878 C C . TYR B 1 305 ? -2.691 12.727 -8.523 1 95.94 305 TYR B C 1
ATOM 5880 O O . TYR B 1 305 ? -3.467 13.281 -7.742 1 95.94 305 TYR B O 1
ATOM 5888 N N . ASN B 1 306 ? -2.025 13.422 -9.383 1 96 306 ASN B N 1
ATOM 5889 C CA . ASN B 1 306 ? -2.117 14.875 -9.547 1 96 306 ASN B CA 1
ATOM 5890 C C . ASN B 1 306 ? -3.209 15.258 -10.539 1 96 306 ASN B C 1
ATOM 5892 O O . ASN B 1 306 ? -2.912 15.734 -11.633 1 96 306 ASN B O 1
ATOM 5896 N N . LYS B 1 307 ? -4.48 15.258 -10.117 1 94.06 307 LYS B N 1
ATOM 5897 C CA . LYS B 1 307 ? -5.594 15.453 -11.039 1 94.06 307 LYS B CA 1
ATOM 5898 C C . LYS B 1 307 ? -6.02 16.906 -11.086 1 94.06 307 LYS B C 1
ATOM 5900 O O . LYS B 1 307 ? -6.355 17.438 -12.156 1 94.06 307 LYS B O 1
ATOM 5905 N N . ASP B 1 308 ? -6.043 17.562 -9.977 1 95.5 308 ASP B N 1
ATOM 5906 C CA . ASP B 1 308 ? -6.5 18.953 -9.906 1 95.5 308 ASP B CA 1
ATOM 5907 C C . ASP B 1 308 ? -5.887 19.672 -8.703 1 95.5 308 ASP B C 1
ATOM 5909 O O . ASP B 1 308 ? -4.941 19.172 -8.094 1 95.5 308 ASP B O 1
ATOM 5913 N N . ILE B 1 309 ? -6.422 20.859 -8.445 1 96.62 309 ILE B N 1
ATOM 5914 C CA . ILE B 1 309 ? -5.816 21.734 -7.457 1 96.62 309 ILE B CA 1
ATOM 5915 C C . ILE B 1 309 ? -5.93 21.109 -6.07 1 96.62 309 ILE B C 1
ATOM 5917 O O . ILE B 1 309 ? -5.125 21.406 -5.184 1 96.62 309 ILE B O 1
ATOM 5921 N N . ASN B 1 310 ? -6.879 20.234 -5.883 1 96.94 310 ASN B N 1
ATOM 5922 C CA . ASN B 1 310 ? -7.066 19.578 -4.59 1 96.94 310 ASN B CA 1
ATOM 5923 C C . ASN B 1 310 ? -5.98 18.547 -4.328 1 96.94 310 ASN B C 1
ATOM 5925 O O . ASN B 1 310 ? -5.863 18.031 -3.215 1 96.94 310 ASN B O 1
ATOM 5929 N N . ASP B 1 311 ? -5.176 18.297 -5.262 1 98 311 ASP B N 1
ATOM 5930 C CA . ASP B 1 311 ? -4.09 17.344 -5.137 1 98 311 ASP B CA 1
ATOM 5931 C C . ASP B 1 311 ? -2.748 18.047 -4.938 1 98 311 ASP B C 1
ATOM 5933 O O . ASP B 1 311 ? -1.69 17.422 -5.059 1 98 311 ASP B O 1
ATOM 5937 N N . VAL B 1 312 ? -2.816 19.297 -4.684 1 98.69 312 VAL B N 1
ATOM 5938 C CA . VAL B 1 312 ? -1.626 20.109 -4.469 1 98.69 312 VAL B CA 1
ATOM 5939 C C . VAL B 1 312 ? -1.634 20.672 -3.047 1 98.69 312 VAL B C 1
ATOM 5941 O O . VAL B 1 312 ? -2.592 21.328 -2.637 1 98.69 312 VAL B O 1
ATOM 5944 N N . ALA B 1 313 ? -0.58 20.328 -2.324 1 98.69 313 ALA B N 1
ATOM 5945 C CA . ALA B 1 313 ? -0.431 20.859 -0.971 1 98.69 313 ALA B CA 1
ATOM 5946 C C . ALA B 1 313 ? 0.163 22.266 -0.998 1 98.69 313 ALA B C 1
ATOM 5948 O O . ALA B 1 313 ? 0.974 22.594 -1.868 1 98.69 313 ALA B O 1
ATOM 5949 N N . GLY B 1 314 ? -0.256 23.109 -0.106 1 98.19 314 GLY B N 1
ATOM 5950 C CA . GLY B 1 314 ? 0.247 24.469 0.062 1 98.19 314 GLY B CA 1
ATOM 5951 C C . GLY B 1 314 ? 0.034 25.016 1.461 1 98.19 314 GLY B C 1
ATOM 5952 O O . GLY B 1 314 ? -0.352 24.281 2.369 1 98.19 314 GLY B O 1
ATOM 5953 N N . VAL B 1 315 ? 0.41 26.281 1.626 1 96.94 315 VAL B N 1
ATOM 5954 C CA . VAL B 1 315 ? 0.244 26.953 2.91 1 96.94 315 VAL B CA 1
ATOM 5955 C C . VAL B 1 315 ? -1.079 27.719 2.93 1 96.94 315 VAL B C 1
ATOM 5957 O O . VAL B 1 315 ? -1.295 28.609 2.117 1 96.94 315 VAL B O 1
ATOM 5960 N N . GLU B 1 316 ? -1.935 27.344 3.902 1 94.19 316 GLU B N 1
ATOM 5961 C CA . GLU B 1 316 ? -3.207 28.047 4.031 1 94.19 316 GLU B CA 1
ATOM 5962 C C . GLU B 1 316 ? -2.99 29.516 4.371 1 94.19 316 GLU B C 1
ATOM 5964 O O . GLU B 1 316 ? -2.252 29.844 5.305 1 94.19 316 GLU B O 1
ATOM 5969 N N . GLY B 1 317 ? -3.564 30.375 3.625 1 92.19 317 GLY B N 1
ATOM 5970 C CA . GLY B 1 317 ? -3.424 31.812 3.879 1 92.19 317 GLY B CA 1
ATOM 5971 C C . GLY B 1 317 ? -2.094 32.375 3.412 1 92.19 317 GLY B C 1
ATOM 5972 O O . GLY B 1 317 ? -1.776 33.531 3.678 1 92.19 317 GLY B O 1
ATOM 5973 N N . ARG B 1 318 ? -1.256 31.547 2.875 1 94.06 318 ARG B N 1
ATOM 5974 C CA . ARG B 1 318 ? 0.013 31.953 2.287 1 94.06 318 ARG B CA 1
ATOM 5975 C C . ARG B 1 318 ? 1.059 32.219 3.367 1 94.06 318 ARG B C 1
ATOM 5977 O O . ARG B 1 318 ? 0.892 31.797 4.512 1 94.06 318 ARG B O 1
ATOM 5984 N N . ILE B 1 319 ? 2.191 32.656 2.863 1 95.12 319 ILE B N 1
ATOM 5985 C CA . ILE B 1 319 ? 3.32 33.062 3.689 1 95.12 319 ILE B CA 1
ATOM 5986 C C . ILE B 1 319 ? 3.516 34.594 3.572 1 95.12 319 ILE B C 1
ATOM 5988 O O . ILE B 1 319 ? 3.734 35.094 2.477 1 95.12 319 ILE B O 1
ATOM 5992 N N . VAL B 1 320 ? 3.453 35.25 4.672 1 94.56 320 VAL B N 1
ATOM 5993 C CA . VAL B 1 320 ? 3.496 36.688 4.641 1 94.56 320 VAL B CA 1
ATOM 5994 C C . VAL B 1 320 ? 4.699 37.188 5.438 1 94.56 320 VAL B C 1
ATOM 5996 O O . VAL B 1 320 ? 5.383 36.406 6.094 1 94.56 320 VAL B O 1
ATOM 5999 N N . LYS B 1 321 ? 4.914 38.531 5.215 1 91.94 321 LYS B N 1
ATOM 6000 C CA . LYS B 1 321 ? 6.031 39.125 5.949 1 91.94 321 LYS B CA 1
ATOM 6001 C C . LYS B 1 321 ? 5.539 40.156 6.941 1 91.94 321 LYS B C 1
ATOM 6003 O O . LYS B 1 321 ? 4.582 40.875 6.664 1 91.94 321 LYS B O 1
ATOM 6008 N N . THR B 1 322 ? 6.129 40.094 8.086 1 90.88 322 THR B N 1
ATOM 6009 C CA . THR B 1 322 ? 6.047 41.188 9.039 1 90.88 322 THR B CA 1
ATOM 6010 C C . THR B 1 322 ? 7.285 42.094 8.945 1 90.88 322 THR B C 1
ATOM 6012 O O . THR B 1 322 ? 8.062 41.969 7.992 1 90.88 322 THR B O 1
ATOM 6015 N N . LYS B 1 323 ? 7.352 42.969 9.961 1 89.19 323 LYS B N 1
ATOM 6016 C CA . LYS B 1 323 ? 8.508 43.875 9.945 1 89.19 323 LYS B CA 1
ATOM 6017 C C . LYS B 1 323 ? 9.805 43.062 10.133 1 89.19 323 LYS B C 1
ATOM 6019 O O . LYS B 1 323 ? 10.844 43.469 9.594 1 89.19 323 LYS B O 1
ATOM 6024 N N . ARG B 1 324 ? 9.703 41.938 10.797 1 91.12 324 ARG B N 1
ATOM 6025 C CA . ARG B 1 324 ? 10.961 41.281 11.188 1 91.12 324 ARG B CA 1
ATOM 6026 C C . ARG B 1 324 ? 10.992 39.844 10.727 1 91.12 324 ARG B C 1
ATOM 6028 O O . ARG B 1 324 ? 12.062 39.219 10.656 1 91.12 324 ARG B O 1
ATOM 6035 N N . ARG B 1 325 ? 9.812 39.312 10.445 1 92.88 325 ARG B N 1
ATOM 6036 C CA . ARG B 1 325 ? 9.844 37.875 10.211 1 92.88 325 ARG B CA 1
ATOM 6037 C C . ARG B 1 325 ? 8.867 37.469 9.117 1 92.88 325 ARG B C 1
ATOM 6039 O O . ARG B 1 325 ? 7.863 38.156 8.891 1 92.88 325 ARG B O 1
ATOM 6046 N N . VAL B 1 326 ? 9.289 36.375 8.484 1 93.44 326 VAL B N 1
ATOM 6047 C CA . VAL B 1 326 ? 8.391 35.688 7.574 1 93.44 326 VAL B CA 1
ATOM 6048 C C . VAL B 1 326 ? 7.52 34.688 8.352 1 93.44 326 VAL B C 1
ATOM 6050 O O . VAL B 1 326 ? 8.016 33.969 9.211 1 93.44 326 VAL B O 1
ATOM 6053 N N . VAL B 1 327 ? 6.188 34.75 8.094 1 93.19 327 VAL B N 1
ATOM 6054 C CA . VAL B 1 327 ? 5.273 33.938 8.898 1 93.19 327 VAL B CA 1
ATOM 6055 C C . VAL B 1 327 ? 4.258 33.25 7.992 1 93.19 327 VAL B C 1
ATOM 6057 O O . VAL B 1 327 ? 3.648 33.875 7.133 1 93.19 327 VAL B O 1
ATOM 6060 N N . PRO B 1 328 ? 4.141 31.969 8.203 1 93.81 328 PRO B N 1
ATOM 6061 C CA . PRO B 1 328 ? 2.984 31.328 7.57 1 93.81 328 PRO B CA 1
ATOM 6062 C C . PRO B 1 328 ? 1.664 31.688 8.25 1 93.81 328 PRO B C 1
ATOM 6064 O O . PRO B 1 328 ? 1.581 31.688 9.484 1 93.81 328 PRO B O 1
ATOM 6067 N N . VAL B 1 329 ? 0.659 31.938 7.48 1 90.88 329 VAL B N 1
ATOM 6068 C CA . VAL B 1 329 ? -0.626 32.344 8.039 1 90.88 329 VAL B CA 1
ATOM 6069 C C . VAL B 1 329 ? -1.346 31.125 8.617 1 90.88 329 VAL B C 1
ATOM 6071 O O . VAL B 1 329 ? -1.923 31.203 9.703 1 90.88 329 VAL B O 1
ATOM 6074 N N . GLY B 1 330 ? -1.352 30.078 7.918 1 90.62 330 GLY B N 1
ATOM 6075 C CA . GLY B 1 330 ? -1.999 28.859 8.367 1 90.62 330 GLY B CA 1
ATOM 6076 C C . GLY B 1 330 ? -1.129 27.625 8.203 1 90.62 330 GLY B C 1
ATOM 6077 O O . GLY B 1 330 ? 0.084 27.734 8.016 1 90.62 330 GLY B O 1
ATOM 6078 N N . ASP B 1 331 ? -1.792 26.469 8.359 1 90.88 331 ASP B N 1
ATOM 6079 C CA . ASP B 1 331 ? -1.092 25.188 8.242 1 90.88 331 ASP B CA 1
ATOM 6080 C C . ASP B 1 331 ? -1.062 24.703 6.789 1 90.88 331 ASP B C 1
ATOM 6082 O O . ASP B 1 331 ? -1.701 25.312 5.922 1 90.88 331 ASP B O 1
ATOM 6086 N N . ILE B 1 332 ? -0.256 23.672 6.598 1 95.88 332 ILE B N 1
ATOM 6087 C CA . ILE B 1 332 ? -0.201 23.031 5.289 1 95.88 332 ILE B CA 1
ATOM 6088 C C . ILE B 1 332 ? -1.475 22.219 5.059 1 95.88 332 ILE B C 1
ATOM 6090 O O . ILE B 1 332 ? -1.961 21.547 5.965 1 95.88 332 ILE B O 1
ATOM 6094 N N . ASP B 1 333 ? -2.068 22.359 3.918 1 96 333 ASP B N 1
ATOM 6095 C CA . ASP B 1 333 ? -3.232 21.562 3.523 1 96 333 ASP B CA 1
ATOM 6096 C C . ASP B 1 333 ? -3.309 21.422 2.006 1 96 333 ASP B C 1
ATOM 6098 O O . ASP B 1 333 ? -2.537 22.047 1.276 1 96 333 ASP B O 1
ATOM 6102 N N . PHE B 1 334 ? -4.133 20.531 1.591 1 97.69 334 PHE B N 1
ATOM 6103 C CA . PHE B 1 334 ? -4.34 20.344 0.16 1 97.69 334 PHE B CA 1
ATOM 6104 C C . PHE B 1 334 ? -5.465 21.234 -0.349 1 97.69 334 PHE B C 1
ATOM 6106 O O . PHE B 1 334 ? -6.441 21.484 0.365 1 97.69 334 PHE B O 1
ATOM 6113 N N . GLY B 1 335 ? -5.316 21.766 -1.566 1 96.25 335 GLY B N 1
ATOM 6114 C CA . GLY B 1 335 ? -6.367 22.547 -2.203 1 96.25 335 GLY B CA 1
ATOM 6115 C C . GLY B 1 335 ? -6.449 23.969 -1.689 1 96.25 335 GLY B C 1
ATOM 6116 O O . GLY B 1 335 ? -7.504 24.609 -1.771 1 96.25 335 GLY B O 1
ATOM 6117 N N . VAL B 1 336 ? -5.309 24.516 -1.207 1 93.44 336 VAL B N 1
ATOM 6118 C CA . VAL B 1 336 ? -5.398 25.812 -0.532 1 93.44 336 VAL B CA 1
ATOM 6119 C C . VAL B 1 336 ? -4.715 26.875 -1.377 1 93.44 336 VAL B C 1
ATOM 6121 O O . VAL B 1 336 ? -4.621 28.031 -0.963 1 93.44 336 VAL B O 1
ATOM 6124 N N . SER B 1 337 ? -4.195 26.484 -2.467 1 88.56 337 SER B N 1
ATOM 6125 C CA . SER B 1 337 ? -3.596 27.422 -3.404 1 88.56 337 SER B CA 1
ATOM 6126 C C . SER B 1 337 ? -4.117 27.203 -4.82 1 88.56 337 SER B C 1
ATOM 6128 O O . SER B 1 337 ? -3.92 26.141 -5.398 1 88.56 337 SER B O 1
ATOM 6130 N N . ASP B 1 338 ? -4.586 28.203 -5.371 1 91.12 338 ASP B N 1
ATOM 6131 C CA . ASP B 1 338 ? -5.168 28.078 -6.703 1 91.12 338 ASP B CA 1
ATOM 6132 C C . ASP B 1 338 ? -4.148 28.422 -7.785 1 91.12 338 ASP B C 1
ATOM 6134 O O . ASP B 1 338 ? -3.846 27.594 -8.648 1 91.12 338 ASP B O 1
ATOM 6138 N N . HIS B 1 339 ? -3.604 29.609 -7.645 1 91.5 339 HIS B N 1
ATOM 6139 C CA . HIS B 1 339 ? -2.723 30.125 -8.688 1 91.5 339 HIS B CA 1
ATOM 6140 C C . HIS B 1 339 ? -1.477 29.25 -8.836 1 91.5 339 HIS B C 1
ATOM 6142 O O . HIS B 1 339 ? -1.173 28.781 -9.93 1 91.5 339 HIS B O 1
ATOM 6148 N N . LEU B 1 340 ? -0.801 29.016 -7.742 1 95.81 340 LEU B N 1
ATOM 6149 C CA . LEU B 1 340 ? 0.435 28.25 -7.816 1 95.81 340 LEU B CA 1
ATOM 6150 C C . LEU B 1 340 ? 0.147 26.781 -8.156 1 95.81 340 LEU B C 1
ATOM 6152 O O . LEU B 1 340 ? 0.96 26.125 -8.797 1 95.81 340 LEU B O 1
ATOM 6156 N N . ALA B 1 341 ? -0.984 26.312 -7.664 1 97.5 341 ALA B N 1
ATOM 6157 C CA . ALA B 1 341 ? -1.385 24.953 -7.988 1 97.5 341 ALA B CA 1
ATOM 6158 C C . ALA B 1 341 ? -1.561 24.766 -9.492 1 97.5 341 ALA B C 1
ATOM 6160 O O . ALA B 1 341 ? -1.116 23.766 -10.062 1 97.5 341 ALA B O 1
ATOM 6161 N N . ARG B 1 342 ? -2.139 25.734 -10.102 1 97 342 ARG B N 1
ATOM 6162 C CA . ARG B 1 342 ? -2.33 25.688 -11.547 1 97 342 ARG B CA 1
ATOM 6163 C C . ARG B 1 342 ? -0.993 25.75 -12.273 1 97 342 ARG B C 1
ATOM 6165 O O . ARG B 1 342 ? -0.802 25.062 -13.289 1 97 342 ARG B O 1
ATOM 6172 N N . ALA B 1 343 ? -0.141 26.578 -11.742 1 97.12 343 ALA B N 1
ATOM 6173 C CA . ALA B 1 343 ? 1.176 26.703 -12.359 1 97.12 343 ALA B CA 1
ATOM 6174 C C . ALA B 1 343 ? 1.935 25.375 -12.328 1 97.12 343 ALA B C 1
ATOM 6176 O O . ALA B 1 343 ? 2.461 24.938 -13.344 1 97.12 343 ALA B O 1
ATOM 6177 N N . ILE B 1 344 ? 1.961 24.781 -11.164 1 98.38 344 ILE B N 1
ATOM 6178 C CA . ILE B 1 344 ? 2.768 23.562 -11.008 1 98.38 344 ILE B CA 1
ATOM 6179 C C . ILE B 1 344 ? 2.123 22.406 -11.766 1 98.38 344 ILE B C 1
ATOM 6181 O O . ILE B 1 344 ? 2.82 21.594 -12.359 1 98.38 344 ILE B O 1
ATOM 6185 N N . LEU B 1 345 ? 0.822 22.297 -11.711 1 98 345 LEU B N 1
ATOM 6186 C CA . LEU B 1 345 ? 0.136 21.234 -12.445 1 98 345 LEU B CA 1
ATOM 6187 C C . LEU B 1 345 ? 0.385 21.359 -13.945 1 98 345 LEU B C 1
ATOM 6189 O O . LEU B 1 345 ? 0.554 20.359 -14.641 1 98 345 LEU B O 1
ATOM 6193 N N . THR B 1 346 ? 0.388 22.625 -14.461 1 97.38 346 THR B N 1
ATOM 6194 C CA . THR B 1 346 ? 0.682 22.859 -15.867 1 97.38 346 THR B CA 1
ATOM 6195 C C . THR B 1 346 ? 2.119 22.453 -16.188 1 97.38 346 THR B C 1
ATOM 6197 O O . THR B 1 346 ? 2.379 21.828 -17.219 1 97.38 346 THR B O 1
ATOM 6200 N N . TYR B 1 347 ? 3.018 22.891 -15.312 1 97.69 347 TYR B N 1
ATOM 6201 C CA . TYR B 1 347 ? 4.418 22.531 -15.492 1 97.69 347 TYR B CA 1
ATOM 6202 C C . TYR B 1 347 ? 4.574 21.016 -15.578 1 97.69 347 TYR B C 1
ATOM 6204 O O . TYR B 1 347 ? 5.328 20.516 -16.422 1 97.69 347 TYR B O 1
ATOM 6212 N N . MET B 1 348 ? 3.869 20.234 -14.828 1 96.69 348 MET B N 1
ATOM 6213 C CA . MET B 1 348 ? 3.967 18.797 -14.703 1 96.69 348 MET B CA 1
ATOM 6214 C C . MET B 1 348 ? 3.465 18.094 -15.969 1 96.69 348 MET B C 1
ATOM 6216 O O . MET B 1 348 ? 3.781 16.938 -16.203 1 96.69 348 MET B O 1
ATOM 6220 N N . GLU B 1 349 ? 2.682 18.75 -16.75 1 94.69 349 GLU B N 1
ATOM 6221 C CA . GLU B 1 349 ? 2.246 18.188 -18.016 1 94.69 349 GLU B CA 1
ATOM 6222 C C . GLU B 1 349 ? 3.436 17.906 -18.938 1 94.69 349 GLU B C 1
ATOM 6224 O O . GLU B 1 349 ? 3.393 16.984 -19.75 1 94.69 349 GLU B O 1
ATOM 6229 N N . PHE B 1 350 ? 4.43 18.75 -18.75 1 94.81 350 PHE B N 1
ATOM 6230 C CA . PHE B 1 350 ? 5.613 18.625 -19.594 1 94.81 350 PHE B CA 1
ATOM 6231 C C . PHE B 1 350 ? 6.719 17.859 -18.875 1 94.81 350 PHE B C 1
ATOM 6233 O O . PHE B 1 350 ? 7.398 17.031 -19.469 1 94.81 350 PHE B O 1
ATOM 6240 N N . TYR B 1 351 ? 6.832 18.172 -17.641 1 95.19 351 TYR B N 1
ATOM 6241 C CA . TYR B 1 351 ? 7.879 17.578 -16.812 1 95.19 351 TYR B CA 1
ATOM 6242 C C . TYR B 1 351 ? 7.305 17.078 -15.492 1 95.19 351 TYR B C 1
ATOM 6244 O O . TYR B 1 351 ? 7.457 17.719 -14.453 1 95.19 351 TYR B O 1
ATOM 6252 N N . PRO B 1 352 ? 6.805 15.82 -15.508 1 94.31 352 PRO B N 1
ATOM 6253 C CA . PRO B 1 352 ? 6.066 15.289 -14.359 1 94.31 352 PRO B CA 1
ATOM 6254 C C . PRO B 1 352 ? 6.945 15.117 -13.125 1 94.31 352 PRO B C 1
ATOM 6256 O O . PRO B 1 352 ? 6.434 14.992 -12.008 1 94.31 352 PRO B O 1
ATOM 6259 N N . GLU B 1 353 ? 8.234 15.117 -13.305 1 94.19 353 GLU B N 1
ATOM 6260 C CA . GLU B 1 353 ? 9.125 14.953 -12.164 1 94.19 353 GLU B CA 1
ATOM 6261 C C . GLU B 1 353 ? 9.219 16.234 -11.344 1 94.19 353 GLU B C 1
ATOM 6263 O O . GLU B 1 353 ? 9.664 16.219 -10.195 1 94.19 353 GLU B O 1
ATOM 6268 N N . VAL B 1 354 ? 8.891 17.406 -11.914 1 97.44 354 VAL B N 1
ATOM 6269 C CA . VAL B 1 354 ? 8.891 18.688 -11.227 1 97.44 354 VAL B CA 1
ATOM 6270 C C . VAL B 1 354 ? 7.551 18.906 -10.523 1 97.44 354 VAL B C 1
ATOM 6272 O O . VAL B 1 354 ? 6.535 19.172 -11.18 1 97.44 354 VAL B O 1
ATOM 6275 N N . ARG B 1 355 ? 7.578 18.953 -9.125 1 98.44 355 ARG B N 1
ATOM 6276 C CA . ARG B 1 355 ? 6.293 18.891 -8.445 1 98.44 355 ARG B CA 1
ATOM 6277 C C . ARG B 1 355 ? 6.148 20.031 -7.438 1 98.44 355 ARG B C 1
ATOM 6279 O O . ARG B 1 355 ? 5.152 20.094 -6.715 1 98.44 355 ARG B O 1
ATOM 6286 N N . SER B 1 356 ? 7.137 20.875 -7.344 1 98.81 356 SER B N 1
ATOM 6287 C CA . SER B 1 356 ? 7.074 21.922 -6.328 1 98.81 356 SER B CA 1
ATOM 6288 C C . SER B 1 356 ? 7.359 23.297 -6.93 1 98.81 356 SER B C 1
ATOM 6290 O O . SER B 1 356 ? 8.062 23.406 -7.938 1 98.81 356 SER B O 1
ATOM 6292 N N . CYS B 1 357 ? 6.75 24.328 -6.281 1 98.62 357 CYS B N 1
ATOM 6293 C CA . CYS B 1 357 ? 6.887 25.703 -6.777 1 98.62 357 CYS B CA 1
ATOM 6294 C C . CYS B 1 357 ? 6.727 26.703 -5.648 1 98.62 357 CYS B C 1
ATOM 6296 O O . CYS B 1 357 ? 5.906 26.516 -4.75 1 98.62 357 CYS B O 1
ATOM 6298 N N . LEU B 1 358 ? 7.516 27.688 -5.68 1 98.5 358 LEU B N 1
ATOM 6299 C CA . LEU B 1 358 ? 7.473 28.828 -4.758 1 98.5 358 LEU B CA 1
ATOM 6300 C C . LEU B 1 358 ? 7.438 30.141 -5.516 1 98.5 358 LEU B C 1
ATOM 6302 O O . LEU B 1 358 ? 8.188 30.328 -6.48 1 98.5 358 LEU B O 1
ATOM 6306 N N . ASN B 1 359 ? 6.516 31.047 -5.148 1 97.44 359 ASN B N 1
ATOM 6307 C CA . ASN B 1 359 ? 6.539 32.375 -5.75 1 97.44 359 ASN B CA 1
ATOM 6308 C C . ASN B 1 359 ? 7.227 33.406 -4.84 1 97.44 359 ASN B C 1
ATOM 6310 O O . ASN B 1 359 ? 7.062 33.344 -3.621 1 97.44 359 ASN B O 1
ATOM 6314 N N . ILE B 1 360 ? 7.992 34.281 -5.473 1 97.19 360 ILE B N 1
ATOM 6315 C CA . ILE B 1 360 ? 8.664 35.344 -4.727 1 97.19 360 ILE B CA 1
ATOM 6316 C C . ILE B 1 360 ? 8.484 36.688 -5.449 1 97.19 360 ILE B C 1
ATOM 6318 O O . ILE B 1 360 ? 7.953 36.719 -6.559 1 97.19 360 ILE B O 1
ATOM 6322 N N . LYS B 1 361 ? 8.938 37.719 -4.762 1 95.88 361 LYS B N 1
ATOM 6323 C CA . LYS B 1 361 ? 8.812 39.062 -5.277 1 95.88 361 LYS B CA 1
ATOM 6324 C C . LYS B 1 361 ? 9.703 39.281 -6.504 1 95.88 361 LYS B C 1
ATOM 6326 O O . LYS B 1 361 ? 10.844 38.812 -6.531 1 95.88 361 LYS B O 1
ATOM 6331 N N . TYR B 1 362 ? 9.109 39.969 -7.449 1 94.94 362 TYR B N 1
ATOM 6332 C CA . TYR B 1 362 ? 9.875 40.312 -8.648 1 94.94 362 TYR B CA 1
ATOM 6333 C C . TYR B 1 362 ? 10.797 41.5 -8.398 1 94.94 362 TYR B C 1
ATOM 6335 O O . TYR B 1 362 ? 10.406 42.469 -7.766 1 94.94 362 TYR B O 1
ATOM 6343 N N . SER B 1 363 ? 12.047 41.406 -8.891 1 94.25 363 SER B N 1
ATOM 6344 C CA . SER B 1 363 ? 12.984 42.5 -9.047 1 94.25 363 SER B CA 1
ATOM 6345 C C . SER B 1 363 ? 13.984 42.219 -10.164 1 94.25 363 SER B C 1
ATOM 6347 O O . SER B 1 363 ? 14.352 41.062 -10.406 1 94.25 363 SER B O 1
ATOM 6349 N N . GLU B 1 364 ? 14.406 43.25 -10.773 1 94.31 364 GLU B N 1
ATOM 6350 C CA . GLU B 1 364 ? 15.391 43.094 -11.836 1 94.31 364 GLU B CA 1
ATOM 6351 C C . GLU B 1 364 ? 16.688 42.5 -11.297 1 94.31 364 GLU B C 1
ATOM 6353 O O . GLU B 1 364 ? 17.328 41.688 -11.969 1 94.31 364 GLU B O 1
ATOM 6358 N N . LYS B 1 365 ? 16.953 42.906 -10.211 1 95.81 365 LYS B N 1
ATOM 6359 C CA . LYS B 1 365 ? 18.172 42.406 -9.57 1 95.81 365 LYS B CA 1
ATOM 6360 C C . LYS B 1 365 ? 18.109 40.906 -9.328 1 95.81 365 LYS B C 1
ATOM 6362 O O . LYS B 1 365 ? 19.078 40.188 -9.57 1 95.81 365 LYS B O 1
ATOM 6367 N N . THR B 1 366 ? 16.984 40.469 -8.836 1 96.44 366 THR B N 1
ATOM 6368 C CA . THR B 1 366 ? 16.797 39.062 -8.555 1 96.44 366 THR B CA 1
ATOM 6369 C C . THR B 1 366 ? 16.828 38.25 -9.844 1 96.44 366 THR B C 1
ATOM 6371 O O . THR B 1 366 ? 17.391 37.125 -9.859 1 96.44 366 THR B O 1
ATOM 6374 N N . ILE B 1 367 ? 16.312 38.75 -10.883 1 96.31 367 ILE B N 1
ATOM 6375 C CA . ILE B 1 367 ? 16.281 38.031 -12.164 1 96.31 367 ILE B CA 1
ATOM 6376 C C . ILE B 1 367 ? 17.703 37.938 -12.727 1 96.31 367 ILE B C 1
ATOM 6378 O O . ILE B 1 367 ? 18.094 36.906 -13.258 1 96.31 367 ILE B O 1
ATOM 6382 N N . GLU B 1 368 ? 18.438 39.031 -12.656 1 96.69 368 GLU B N 1
ATOM 6383 C CA . GLU B 1 368 ? 19.828 39.031 -13.117 1 96.69 368 GLU B CA 1
ATOM 6384 C C . GLU B 1 368 ? 20.656 37.969 -12.375 1 96.69 368 GLU B C 1
ATOM 6386 O O . GLU B 1 368 ? 21.438 37.25 -12.984 1 96.69 368 GLU B O 1
ATOM 6391 N N . LYS B 1 369 ? 20.406 37.938 -11.172 1 96.75 369 LYS B N 1
ATOM 6392 C CA . LYS B 1 369 ? 21.094 36.938 -10.359 1 96.75 369 LYS B CA 1
ATOM 6393 C C . LYS B 1 369 ? 20.656 35.531 -10.75 1 96.75 369 LYS B C 1
ATOM 6395 O O . LYS B 1 369 ? 21.484 34.625 -10.828 1 96.75 369 LYS B O 1
ATOM 6400 N N . ALA B 1 370 ? 19.422 35.344 -10.914 1 97.19 370 ALA B N 1
ATOM 6401 C CA . ALA B 1 370 ? 18.859 34.031 -11.266 1 97.19 370 ALA B CA 1
ATOM 6402 C C . ALA B 1 370 ? 19.469 33.531 -12.578 1 97.19 370 ALA B C 1
ATOM 6404 O O . ALA B 1 370 ? 19.75 32.344 -12.711 1 97.19 370 ALA B O 1
ATOM 6405 N N . LYS B 1 371 ? 19.688 34.406 -13.477 1 96.88 371 LYS B N 1
ATOM 6406 C CA . LYS B 1 371 ? 20.188 34.031 -14.797 1 96.88 371 LYS B CA 1
ATOM 6407 C C . LYS B 1 371 ? 21.625 33.5 -14.703 1 96.88 371 LYS B C 1
ATOM 6409 O O . LYS B 1 371 ? 22.094 32.781 -15.594 1 96.88 371 LYS B O 1
ATOM 6414 N N . LYS B 1 372 ? 22.312 33.812 -13.703 1 97.06 372 LYS B N 1
ATOM 6415 C CA . LYS B 1 372 ? 23.672 33.344 -13.516 1 97.06 372 LYS B CA 1
ATOM 6416 C C . LYS B 1 372 ? 23.719 31.875 -13.141 1 97.06 372 LYS B C 1
ATOM 6418 O O . LYS B 1 372 ? 24.703 31.188 -13.438 1 97.06 372 LYS B O 1
ATOM 6423 N N . TYR B 1 373 ? 22.641 31.438 -12.531 1 96.38 373 TYR B N 1
ATOM 6424 C CA . TYR B 1 373 ? 22.703 30.109 -11.945 1 96.38 373 TYR B CA 1
ATOM 6425 C C . TYR B 1 373 ? 21.734 29.172 -12.625 1 96.38 373 TYR B C 1
ATOM 6427 O O . TYR B 1 373 ? 21.906 27.938 -12.578 1 96.38 373 TYR B O 1
ATOM 6435 N N . PHE B 1 374 ? 20.688 29.75 -13.211 1 97.31 374 PHE B N 1
ATOM 6436 C CA . PHE B 1 374 ? 19.578 28.906 -13.617 1 97.31 374 PHE B CA 1
ATOM 6437 C C . PHE B 1 374 ? 19.094 29.266 -15.016 1 97.31 374 PHE B C 1
ATOM 6439 O O . PHE B 1 374 ? 19.438 30.328 -15.539 1 97.31 374 PHE B O 1
ATOM 6446 N N . LYS B 1 375 ? 18.328 28.344 -15.625 1 97.19 375 LYS B N 1
ATOM 6447 C CA . LYS B 1 375 ? 17.562 28.672 -16.828 1 97.19 375 LYS B CA 1
ATOM 6448 C C . LYS B 1 375 ? 16.297 29.438 -16.484 1 97.19 375 LYS B C 1
ATOM 6450 O O . LYS B 1 375 ? 15.445 28.953 -15.758 1 97.19 375 LYS B O 1
ATOM 6455 N N . VAL B 1 376 ? 16.188 30.625 -17.047 1 97 376 VAL B N 1
ATOM 6456 C CA . VAL B 1 376 ? 15.094 31.531 -16.719 1 97 376 VAL B CA 1
ATOM 6457 C C . VAL B 1 376 ? 14.281 31.828 -17.969 1 97 376 VAL B C 1
ATOM 6459 O O . VAL B 1 376 ? 14.844 32 -19.062 1 97 376 VAL B O 1
ATOM 6462 N N . SER B 1 377 ? 12.984 31.797 -17.797 1 95 377 SER B N 1
ATOM 6463 C CA . SER B 1 377 ? 12.07 32.156 -18.875 1 95 377 SER B CA 1
ATOM 6464 C C . SER B 1 377 ? 11.008 33.125 -18.391 1 95 377 SER B C 1
ATOM 6466 O O . SER B 1 377 ? 10.945 33.469 -17.203 1 95 377 SER B O 1
ATOM 6468 N N . PHE B 1 378 ? 10.297 33.719 -19.312 1 92.31 378 PHE B N 1
ATOM 6469 C CA . PHE B 1 378 ? 9.281 34.688 -18.938 1 92.31 378 PHE B CA 1
ATOM 6470 C C . PHE B 1 378 ? 8.109 34.656 -19.922 1 92.31 378 PHE B C 1
ATOM 6472 O O . PHE B 1 378 ? 8.219 34.094 -21 1 92.31 378 PHE B O 1
ATOM 6479 N N . TYR B 1 379 ? 6.984 35.156 -19.438 1 87.81 379 TYR B N 1
ATOM 6480 C CA . TYR B 1 379 ? 5.859 35.406 -20.328 1 87.81 379 TYR B CA 1
ATOM 6481 C C . TYR B 1 379 ? 5.219 36.75 -20.031 1 87.81 379 TYR B C 1
ATOM 6483 O O . TYR B 1 379 ? 5.289 37.25 -18.906 1 87.81 379 TYR B O 1
ATOM 6491 N N . ASP B 1 380 ? 4.719 37.281 -21.141 1 83.19 380 ASP B N 1
ATOM 6492 C CA . ASP B 1 380 ? 4.059 38.594 -21.062 1 83.19 380 ASP B CA 1
ATOM 6493 C C . ASP B 1 380 ? 2.541 38.438 -21.078 1 83.19 380 ASP B C 1
ATOM 6495 O O . ASP B 1 380 ? 1.965 38.031 -22.094 1 83.19 380 ASP B O 1
ATOM 6499 N N . ARG B 1 381 ? 1.938 38.844 -20.047 1 79.19 381 ARG B N 1
ATOM 6500 C CA . ARG B 1 381 ? 0.494 38.688 -19.891 1 79.19 381 ARG B CA 1
ATOM 6501 C C . ARG B 1 381 ? -0.252 39.531 -20.922 1 79.19 381 ARG B C 1
ATOM 6503 O O . ARG B 1 381 ? -1.401 39.25 -21.266 1 79.19 381 ARG B O 1
ATOM 6510 N N . ARG B 1 382 ? 0.37 40.469 -21.469 1 77.31 382 ARG B N 1
ATOM 6511 C CA . ARG B 1 382 ? -0.232 41.344 -22.484 1 77.31 382 ARG B CA 1
ATOM 6512 C C . ARG B 1 382 ? -0.423 40.594 -23.797 1 77.31 382 ARG B C 1
ATOM 6514 O O . ARG B 1 382 ? -1.241 41 -24.625 1 77.31 382 ARG B O 1
ATOM 6521 N N . LYS B 1 383 ? 0.285 39.719 -23.953 1 79.75 383 LYS B N 1
ATOM 6522 C CA . LYS B 1 383 ? 0.224 38.938 -25.203 1 79.75 383 LYS B CA 1
ATOM 6523 C C . LYS B 1 383 ? -0.765 37.781 -25.094 1 79.75 383 LYS B C 1
ATOM 6525 O O . LYS B 1 383 ? -0.885 36.969 -26.016 1 79.75 383 LYS B O 1
ATOM 6530 N N . GLU B 1 384 ? -1.374 37.719 -24.078 1 81.5 384 GLU B N 1
ATOM 6531 C CA . GLU B 1 384 ? -2.361 36.656 -23.844 1 81.5 384 GLU B CA 1
ATOM 6532 C C . GLU B 1 384 ? -3.504 36.75 -24.844 1 81.5 384 GLU B C 1
ATOM 6534 O O . GLU B 1 384 ? -4.078 37.812 -25.047 1 81.5 384 GLU B O 1
ATOM 6539 N N . PRO B 1 385 ? -3.756 35.656 -25.5 1 82.94 385 PRO B N 1
ATOM 6540 C CA . PRO B 1 385 ? -4.879 35.688 -26.438 1 82.94 385 PRO B CA 1
ATOM 6541 C C . PRO B 1 385 ? -6.207 36.031 -25.766 1 82.94 385 PRO B C 1
ATOM 6543 O O . PRO B 1 385 ? -6.41 35.719 -24.594 1 82.94 385 PRO B O 1
ATOM 6546 N N . GLU B 1 386 ? -7.082 36.562 -26.531 1 77.62 386 GLU B N 1
ATOM 6547 C CA . GLU B 1 386 ? -8.359 37.062 -26.016 1 77.62 386 GLU B CA 1
ATOM 6548 C C . GLU B 1 386 ? -9.195 35.906 -25.438 1 77.62 386 GLU B C 1
ATOM 6550 O O . GLU B 1 386 ? -9.891 36.094 -24.438 1 77.62 386 GLU B O 1
ATOM 6555 N N . ASP B 1 387 ? -9.117 34.844 -26.047 1 78.75 387 ASP B N 1
ATOM 6556 C CA . ASP B 1 387 ? -9.898 33.688 -25.594 1 78.75 387 ASP B CA 1
ATOM 6557 C C . ASP B 1 387 ? -9.422 33.219 -24.219 1 78.75 387 ASP B C 1
ATOM 6559 O O . ASP B 1 387 ? -10.219 32.719 -23.422 1 78.75 387 ASP B O 1
ATOM 6563 N N . VAL B 1 388 ? -8.227 33.312 -23.938 1 79.88 388 VAL B N 1
ATOM 6564 C CA . VAL B 1 388 ? -7.629 32.906 -22.672 1 79.88 388 VAL B CA 1
ATOM 6565 C C . VAL B 1 388 ? -7.988 33.938 -21.594 1 79.88 388 VAL B C 1
ATOM 6567 O O . VAL B 1 388 ? -8.32 33.562 -20.453 1 79.88 388 VAL B O 1
ATOM 6570 N N . LYS B 1 389 ? -8 35.125 -21.984 1 73.75 389 LYS B N 1
ATOM 6571 C CA . LYS B 1 389 ? -8.312 36.219 -21.047 1 73.75 389 LYS B CA 1
ATOM 6572 C C . LYS B 1 389 ? -9.742 36.125 -20.531 1 73.75 389 LYS B C 1
ATOM 6574 O O . LYS B 1 389 ? -10.031 36.469 -19.391 1 73.75 389 LYS B O 1
ATOM 6579 N N . LYS B 1 390 ? -10.617 35.594 -21.406 1 71.5 390 LYS B N 1
ATOM 6580 C CA . LYS B 1 390 ? -12.039 35.469 -21.078 1 71.5 390 LYS B CA 1
ATOM 6581 C C . LYS B 1 390 ? -12.305 34.312 -20.125 1 71.5 390 LYS B C 1
ATOM 6583 O O . LYS B 1 390 ? -13.336 34.281 -19.453 1 71.5 390 LYS B O 1
ATOM 6588 N N . ARG B 1 391 ? -11.398 33.469 -20.109 1 71.44 391 ARG B N 1
ATOM 6589 C CA . ARG B 1 391 ? -11.609 32.312 -19.281 1 71.44 391 ARG B CA 1
ATOM 6590 C C . ARG B 1 391 ? -10.922 32.469 -17.922 1 71.44 391 ARG B C 1
ATOM 6592 O O . ARG B 1 391 ? -9.695 32.562 -17.844 1 71.44 391 ARG B O 1
ATOM 6599 N N . GLU B 1 392 ? -11.672 32.406 -16.812 1 71.62 392 GLU B N 1
ATOM 6600 C CA . GLU B 1 392 ? -11.133 32.562 -15.469 1 71.62 392 GLU B CA 1
ATOM 6601 C C . GLU B 1 392 ? -10.102 31.469 -15.156 1 71.62 392 GLU B C 1
ATOM 6603 O O . GLU B 1 392 ? -10.367 30.281 -15.367 1 71.62 392 GLU B O 1
ATOM 6608 N N . GLY B 1 393 ? -8.93 31.875 -14.773 1 75.94 393 GLY B N 1
ATOM 6609 C CA . GLY B 1 393 ? -7.922 30.938 -14.328 1 75.94 393 GLY B CA 1
ATOM 6610 C C . GLY B 1 393 ? -7.059 30.406 -15.453 1 75.94 393 GLY B C 1
ATOM 6611 O O . GLY B 1 393 ? -6.16 29.594 -15.227 1 75.94 393 GLY B O 1
ATOM 6612 N N . ALA B 1 394 ? -7.238 30.859 -16.609 1 84 394 ALA B N 1
ATOM 6613 C CA . ALA B 1 394 ? -6.559 30.297 -17.781 1 84 394 ALA B CA 1
ATOM 6614 C C . ALA B 1 394 ? -5.234 31.016 -18.047 1 84 394 ALA B C 1
ATOM 6616 O O . ALA B 1 394 ? -4.395 30.516 -18.797 1 84 394 ALA B O 1
ATOM 6617 N N . THR B 1 395 ? -5.02 32.094 -17.375 1 84.44 395 THR B N 1
ATOM 6618 C CA . THR B 1 395 ? -3.852 32.906 -17.656 1 84.44 395 THR B CA 1
ATOM 6619 C C . THR B 1 395 ? -2.568 32.188 -17.234 1 84.44 395 THR B C 1
ATOM 6621 O O . THR B 1 395 ? -1.616 32.125 -18.016 1 84.44 395 THR B O 1
ATOM 6624 N N . ILE B 1 396 ? -2.59 31.656 -16.109 1 88.19 396 ILE B N 1
ATOM 6625 C CA . ILE B 1 396 ? -1.381 31.062 -15.547 1 88.19 396 ILE B CA 1
ATOM 6626 C C . ILE B 1 396 ? -0.981 29.828 -16.344 1 88.19 396 ILE B C 1
ATOM 6628 O O . ILE B 1 396 ? 0.163 29.703 -16.781 1 88.19 396 ILE B O 1
ATOM 6632 N N . PRO B 1 397 ? -1.93 28.953 -16.656 1 92.69 397 PRO B N 1
ATOM 6633 C CA . PRO B 1 397 ? -1.562 27.797 -17.484 1 92.69 397 PRO B CA 1
ATOM 6634 C C . PRO B 1 397 ? -1.015 28.203 -18.859 1 92.69 397 PRO B C 1
ATOM 6636 O O . PRO B 1 397 ? -0.031 27.625 -19.328 1 92.69 397 PRO B O 1
ATOM 6639 N N . TRP B 1 398 ? -1.633 29.156 -19.438 1 92.12 398 TRP B N 1
ATOM 6640 C CA . TRP B 1 398 ? -1.15 29.641 -20.734 1 92.12 398 TRP B CA 1
ATOM 6641 C C . TRP B 1 398 ? 0.273 30.172 -20.609 1 92.12 398 TRP B C 1
ATOM 6643 O O . TRP B 1 398 ? 1.131 29.859 -21.438 1 92.12 398 TRP B O 1
ATOM 6653 N N . GLY B 1 399 ? 0.484 31.031 -19.594 1 92.62 399 GLY B N 1
ATOM 6654 C CA . GLY B 1 399 ? 1.801 31.609 -19.391 1 92.62 399 GLY B CA 1
ATOM 6655 C C . GLY B 1 399 ? 2.883 30.562 -19.172 1 92.62 399 GLY B C 1
ATOM 6656 O O . GLY B 1 399 ? 3.979 30.672 -19.719 1 92.62 399 GLY B O 1
ATOM 6657 N N . VAL B 1 400 ? 2.59 29.594 -18.391 1 95.19 400 VAL B N 1
ATOM 6658 C CA . VAL B 1 400 ? 3.549 28.531 -18.094 1 95.19 400 VAL B CA 1
ATOM 6659 C C . VAL B 1 400 ? 3.857 27.734 -19.359 1 95.19 400 VAL B C 1
ATOM 6661 O O . VAL B 1 400 ? 5.016 27.422 -19.641 1 95.19 400 VAL B O 1
ATOM 6664 N N . ARG B 1 401 ? 2.865 27.422 -20.172 1 95.06 401 ARG B N 1
ATOM 6665 C CA . ARG B 1 401 ? 3.062 26.719 -21.438 1 95.06 401 ARG B CA 1
ATOM 6666 C C . ARG B 1 401 ? 3.959 27.516 -22.375 1 95.06 401 ARG B C 1
ATOM 6668 O O . ARG B 1 401 ? 4.828 26.938 -23.047 1 95.06 401 ARG B O 1
ATOM 6675 N N . GLU B 1 402 ? 3.717 28.828 -22.344 1 93.81 402 GLU B N 1
ATOM 6676 C CA . GLU B 1 402 ? 4.531 29.703 -23.172 1 93.81 402 GLU B CA 1
ATOM 6677 C C . GLU B 1 402 ? 5.984 29.703 -22.719 1 93.81 402 GLU B C 1
ATOM 6679 O O . GLU B 1 402 ? 6.906 29.719 -23.531 1 93.81 402 GLU B O 1
ATOM 6684 N N . ALA B 1 403 ? 6.098 29.75 -21.453 1 95.06 403 ALA B N 1
ATOM 6685 C CA . ALA B 1 403 ? 7.441 29.828 -20.891 1 95.06 403 ALA B CA 1
ATOM 6686 C C . ALA B 1 403 ? 8.211 28.531 -21.125 1 95.06 403 ALA B C 1
ATOM 6688 O O . ALA B 1 403 ? 9.445 28.531 -21.188 1 95.06 403 ALA B O 1
ATOM 6689 N N . LEU B 1 404 ? 7.555 27.375 -21.344 1 95.25 404 LEU B N 1
ATOM 6690 C CA . LEU B 1 404 ? 8.188 26.062 -21.469 1 95.25 404 LEU B CA 1
ATOM 6691 C C . LEU B 1 404 ? 8.336 25.688 -22.938 1 95.25 404 LEU B C 1
ATOM 6693 O O . LEU B 1 404 ? 8.773 24.578 -23.25 1 95.25 404 LEU B O 1
ATOM 6697 N N . LYS B 1 405 ? 8.023 26.516 -23.797 1 92.88 405 LYS B N 1
ATOM 6698 C CA . LYS B 1 405 ? 8.008 26.219 -25.234 1 92.88 405 LYS B CA 1
ATOM 6699 C C . LYS B 1 405 ? 9.391 25.812 -25.734 1 92.88 405 LYS B C 1
ATOM 6701 O O . LYS B 1 405 ? 9.508 25 -26.656 1 92.88 405 LYS B O 1
ATOM 6706 N N . PHE B 1 406 ? 10.383 26.406 -25.125 1 92 406 PHE B N 1
ATOM 6707 C CA . PHE B 1 406 ? 11.727 26.156 -25.641 1 92 406 PHE B CA 1
ATOM 6708 C C . PHE B 1 406 ? 12.492 25.219 -24.734 1 92 406 PHE B C 1
ATOM 6710 O O . PHE B 1 406 ? 13.711 25.078 -24.859 1 92 406 PHE B O 1
ATOM 6717 N N . GLY B 1 407 ? 11.797 24.625 -23.812 1 94.06 407 GLY B N 1
ATOM 6718 C CA . GLY B 1 407 ? 12.453 23.625 -22.984 1 94.06 407 GLY B CA 1
ATOM 6719 C C . GLY B 1 407 ? 12.211 23.828 -21.5 1 94.06 407 GLY B C 1
ATOM 6720 O O . GLY B 1 407 ? 11.516 24.766 -21.094 1 94.06 407 GLY B O 1
ATOM 6721 N N . LYS B 1 408 ? 12.789 22.906 -20.797 1 96.31 408 LYS B N 1
ATOM 6722 C CA . LYS B 1 408 ? 12.648 22.922 -19.344 1 96.31 408 LYS B CA 1
ATOM 6723 C C . LYS B 1 408 ? 13.367 24.125 -18.734 1 96.31 408 LYS B C 1
ATOM 6725 O O . LYS B 1 408 ? 14.492 24.453 -19.125 1 96.31 408 LYS B O 1
ATOM 6730 N N . VAL B 1 409 ? 12.75 24.812 -17.781 1 97.44 409 VAL B N 1
ATOM 6731 C CA . VAL B 1 409 ? 13.359 25.953 -17.109 1 97.44 409 VAL B CA 1
ATOM 6732 C C . VAL B 1 409 ? 13.188 25.797 -15.594 1 97.44 409 VAL B C 1
ATOM 6734 O O . VAL B 1 409 ? 12.305 25.094 -15.133 1 97.44 409 VAL B O 1
ATOM 6737 N N . ASP B 1 410 ? 14.062 26.547 -14.867 1 97.81 410 ASP B N 1
ATOM 6738 C CA . ASP B 1 410 ? 14.039 26.5 -13.406 1 97.81 410 ASP B CA 1
ATOM 6739 C C . ASP B 1 410 ? 13.133 27.594 -12.836 1 97.81 410 ASP B C 1
ATOM 6741 O O . ASP B 1 410 ? 12.547 27.422 -11.766 1 97.81 410 ASP B O 1
ATOM 6745 N N . ILE B 1 411 ? 13.141 28.688 -13.539 1 98.31 411 ILE B N 1
ATOM 6746 C CA . ILE B 1 411 ? 12.477 29.875 -13.023 1 98.31 411 ILE B CA 1
ATOM 6747 C C . ILE B 1 411 ? 11.648 30.531 -14.141 1 98.31 411 ILE B C 1
ATOM 6749 O O . ILE B 1 411 ? 12.109 30.625 -15.281 1 98.31 411 ILE B O 1
ATOM 6753 N N . ILE B 1 412 ? 10.398 30.891 -13.781 1 97.5 412 ILE B N 1
ATOM 6754 C CA . ILE B 1 412 ? 9.523 31.625 -14.68 1 97.5 412 ILE B CA 1
ATOM 6755 C C . ILE B 1 412 ? 9.07 32.906 -14.016 1 97.5 412 ILE B C 1
ATOM 6757 O O . ILE B 1 412 ? 8.672 32.938 -12.852 1 97.5 412 ILE B O 1
ATOM 6761 N N . TYR B 1 413 ? 9.195 34.031 -14.734 1 95.5 413 TYR B N 1
ATOM 6762 C CA . TYR B 1 413 ? 8.672 35.25 -14.18 1 95.5 413 TYR B CA 1
ATOM 6763 C C . TYR B 1 413 ? 7.738 35.969 -15.164 1 95.5 413 TYR B C 1
ATOM 6765 O O . TYR B 1 413 ? 7.707 35.594 -16.344 1 95.5 413 TYR B O 1
ATOM 6773 N N . HIS B 1 414 ? 6.891 36.75 -14.641 1 89.12 414 HIS B N 1
ATOM 6774 C CA . HIS B 1 414 ? 6.016 37.594 -15.461 1 89.12 414 HIS B CA 1
ATOM 6775 C C . HIS B 1 414 ? 5.945 39 -14.906 1 89.12 414 HIS B C 1
ATOM 6777 O O . HIS B 1 414 ? 6.176 39.219 -13.719 1 89.12 414 HIS B O 1
ATOM 6783 N N . LEU B 1 415 ? 5.691 39.969 -15.805 1 82.31 415 LEU B N 1
ATOM 6784 C CA . LEU B 1 415 ? 5.766 41.375 -15.445 1 82.31 415 LEU B CA 1
ATOM 6785 C C . LEU B 1 415 ? 4.398 41.906 -15.023 1 82.31 415 LEU B C 1
ATOM 6787 O O . LEU B 1 415 ? 4.223 43.094 -14.82 1 82.31 415 LEU B O 1
ATOM 6791 N N . GLY B 1 416 ? 3.547 41.062 -14.719 1 71.94 416 GLY B N 1
ATOM 6792 C CA . GLY B 1 416 ? 2.242 41.469 -14.219 1 71.94 416 GLY B CA 1
ATOM 6793 C C . GLY B 1 416 ? 1.391 42.156 -15.281 1 71.94 416 GLY B C 1
ATOM 6794 O O . GLY B 1 416 ? 1.633 42 -16.484 1 71.94 416 GLY B O 1
ATOM 6795 N N . ASP B 1 417 ? 0.227 42.406 -15 1 69.44 417 ASP B N 1
ATOM 6796 C CA . ASP B 1 417 ? -0.667 43.25 -15.812 1 69.44 417 ASP B CA 1
ATOM 6797 C C . ASP B 1 417 ? -1.255 44.375 -14.992 1 69.44 417 ASP B C 1
ATOM 6799 O O . ASP B 1 417 ? -0.864 44.594 -13.836 1 69.44 417 ASP B O 1
ATOM 6803 N N . TYR B 1 418 ? -2.105 45.125 -15.562 1 60.12 418 TYR B N 1
ATOM 6804 C CA . TYR B 1 418 ? -2.766 46.188 -14.812 1 60.12 418 TYR B CA 1
ATOM 6805 C C . TYR B 1 418 ? -3.367 45.656 -13.516 1 60.12 418 TYR B C 1
ATOM 6807 O O . TYR B 1 418 ? -4.223 44.781 -13.547 1 60.12 418 TYR B O 1
ATOM 6815 N N . GLY B 1 419 ? -2.836 45.969 -12.305 1 57.06 419 GLY B N 1
ATOM 6816 C CA . GLY B 1 419 ? -3.334 45.594 -10.984 1 57.06 419 GLY B CA 1
ATOM 6817 C C . GLY B 1 419 ? -2.742 44.312 -10.461 1 57.06 419 GLY B C 1
ATOM 6818 O O . GLY B 1 419 ? -3.082 43.875 -9.359 1 57.06 419 GLY B O 1
ATOM 6819 N N . LYS B 1 420 ? -1.955 43.656 -11.32 1 70.75 420 LYS B N 1
ATOM 6820 C CA . LYS B 1 420 ? -1.374 42.406 -10.836 1 70.75 420 LYS B CA 1
ATOM 6821 C C . LYS B 1 420 ? 0.132 42.562 -10.633 1 70.75 420 LYS B C 1
ATOM 6823 O O . LYS B 1 420 ? 0.84 43.031 -11.516 1 70.75 420 LYS B O 1
ATOM 6828 N N . GLU B 1 421 ? 0.563 42.156 -9.484 1 80.44 421 GLU B N 1
ATOM 6829 C CA . GLU B 1 421 ? 1.96 42.25 -9.07 1 80.44 421 GLU B CA 1
ATOM 6830 C C . GLU B 1 421 ? 2.836 41.281 -9.836 1 80.44 421 GLU B C 1
ATOM 6832 O O . GLU B 1 421 ? 2.453 40.125 -10.031 1 80.44 421 GLU B O 1
ATOM 6837 N N . PRO B 1 422 ? 3.934 41.812 -10.43 1 87.81 422 PRO B N 1
ATOM 6838 C CA . PRO B 1 422 ? 4.906 40.906 -11.031 1 87.81 422 PRO B CA 1
ATOM 6839 C C . PRO B 1 422 ? 5.449 39.875 -10.039 1 87.81 422 PRO B C 1
ATOM 6841 O O . PRO B 1 422 ? 5.598 40.188 -8.852 1 87.81 422 PRO B O 1
ATOM 6844 N N . MET B 1 423 ? 5.699 38.625 -10.586 1 92.31 423 MET B N 1
ATOM 6845 C CA . MET B 1 423 ? 6.133 37.562 -9.68 1 92.31 423 MET B CA 1
ATOM 6846 C C . MET B 1 423 ? 7.188 36.688 -10.352 1 92.31 423 MET B C 1
ATOM 6848 O O . MET B 1 423 ? 7.246 36.594 -11.578 1 92.31 423 MET B O 1
ATOM 6852 N N . ILE B 1 424 ? 8.023 36.125 -9.5 1 96.75 424 ILE B N 1
ATOM 6853 C CA . ILE B 1 424 ? 8.977 35.094 -9.898 1 96.75 424 ILE B CA 1
ATOM 6854 C C . ILE B 1 424 ? 8.531 33.75 -9.336 1 96.75 424 ILE B C 1
ATOM 6856 O O . ILE B 1 424 ? 8.219 33.625 -8.148 1 96.75 424 ILE B O 1
ATOM 6860 N N . LEU B 1 425 ? 8.469 32.719 -10.141 1 98 425 LEU B N 1
ATOM 6861 C CA . LEU B 1 425 ? 8.141 31.359 -9.734 1 98 425 LEU B CA 1
ATOM 6862 C C . LEU B 1 425 ? 9.375 30.469 -9.812 1 98 425 LEU B C 1
ATOM 6864 O O . LEU B 1 425 ? 9.984 30.328 -10.875 1 98 425 LEU B O 1
ATOM 6868 N N . ILE B 1 426 ? 9.727 29.844 -8.719 1 98.62 426 ILE B N 1
ATOM 6869 C CA . ILE B 1 426 ? 10.836 28.891 -8.648 1 98.62 426 ILE B CA 1
ATOM 6870 C C . ILE B 1 426 ? 10.289 27.469 -8.648 1 98.62 426 ILE B C 1
ATOM 6872 O O . ILE B 1 426 ? 9.547 27.078 -7.75 1 98.62 426 ILE B O 1
ATOM 6876 N N . PHE B 1 427 ? 10.727 26.656 -9.641 1 98.69 427 PHE B N 1
ATOM 6877 C CA . PHE B 1 427 ? 10.242 25.297 -9.766 1 98.69 427 PHE B CA 1
ATOM 6878 C C . PHE B 1 427 ? 11.328 24.297 -9.367 1 98.69 427 PHE B C 1
ATOM 6880 O O . PHE B 1 427 ? 12.523 24.578 -9.523 1 98.69 427 PHE B O 1
ATOM 6887 N N . GLY B 1 428 ? 10.93 23.156 -8.82 1 98.5 428 GLY B N 1
ATOM 6888 C CA . GLY B 1 428 ? 11.828 22.062 -8.469 1 98.5 428 GLY B CA 1
ATOM 6889 C C . GLY B 1 428 ? 11.125 20.719 -8.352 1 98.5 428 GLY B C 1
ATOM 6890 O O . GLY B 1 428 ? 9.898 20.656 -8.281 1 98.5 428 GLY B O 1
ATOM 6891 N N . LYS B 1 429 ? 11.914 19.656 -8.352 1 97.94 429 LYS B N 1
ATOM 6892 C CA . LYS B 1 429 ? 11.375 18.312 -8.242 1 97.94 429 LYS B CA 1
ATOM 6893 C C . LYS B 1 429 ? 10.641 18.109 -6.918 1 97.94 429 LYS B C 1
ATOM 6895 O O . LYS B 1 429 ? 9.68 17.344 -6.84 1 97.94 429 LYS B O 1
ATOM 6900 N N . ASN B 1 430 ? 11.133 18.672 -5.922 1 98.38 430 ASN B N 1
ATOM 6901 C CA . ASN B 1 430 ? 10.586 18.656 -4.566 1 98.38 430 ASN B CA 1
ATOM 6902 C C . ASN B 1 430 ? 10.867 19.969 -3.836 1 98.38 430 ASN B C 1
ATOM 6904 O O . ASN B 1 430 ? 11.594 20.828 -4.348 1 98.38 430 ASN B O 1
ATOM 6908 N N . PRO B 1 431 ? 10.266 20.172 -2.672 1 98.75 431 PRO B N 1
ATOM 6909 C CA . PRO B 1 431 ? 10.445 21.438 -1.969 1 98.75 431 PRO B CA 1
ATOM 6910 C C . PRO B 1 431 ? 11.898 21.688 -1.562 1 98.75 431 PRO B C 1
ATOM 6912 O O . PRO B 1 431 ? 12.344 22.844 -1.544 1 98.75 431 PRO B O 1
ATOM 6915 N N . LYS B 1 432 ? 12.617 20.688 -1.288 1 98.38 432 LYS B N 1
ATOM 6916 C CA . LYS B 1 432 ? 14.023 20.844 -0.916 1 98.38 432 LYS B CA 1
ATOM 6917 C C . LYS B 1 432 ? 14.82 21.469 -2.053 1 98.38 432 LYS B C 1
ATOM 6919 O O . LYS B 1 432 ? 15.656 22.359 -1.822 1 98.38 432 LYS B O 1
ATOM 6924 N N . GLU B 1 433 ? 14.586 21 -3.207 1 98.25 433 GLU B N 1
ATOM 6925 C CA . GLU B 1 433 ? 15.273 21.547 -4.371 1 98.25 433 GLU B CA 1
ATOM 6926 C C . GLU B 1 433 ? 14.891 23 -4.598 1 98.25 433 GLU B C 1
ATOM 6928 O O . GLU B 1 433 ? 15.727 23.812 -4.996 1 98.25 433 GLU B O 1
ATOM 6933 N N . VAL B 1 434 ? 13.656 23.344 -4.406 1 98.69 434 VAL B N 1
ATOM 6934 C CA . VAL B 1 434 ? 13.188 24.719 -4.543 1 98.69 434 VAL B CA 1
ATOM 6935 C C . VAL B 1 434 ? 13.922 25.625 -3.549 1 98.69 434 VAL B C 1
ATOM 6937 O O . VAL B 1 434 ? 14.359 26.719 -3.9 1 98.69 434 VAL B O 1
ATOM 6940 N N . LEU B 1 435 ? 14.086 25.141 -2.363 1 98.38 435 LEU B N 1
ATOM 6941 C CA . LEU B 1 435 ? 14.773 25.906 -1.325 1 98.38 435 LEU B CA 1
ATOM 6942 C C . LEU B 1 435 ? 16.25 26.094 -1.671 1 98.38 435 LEU B C 1
ATOM 6944 O O . LEU B 1 435 ? 16.828 27.125 -1.372 1 98.38 435 LEU B O 1
ATOM 6948 N N . GLU B 1 436 ? 16.812 25.094 -2.189 1 98.12 436 GLU B N 1
ATOM 6949 C CA . GLU B 1 436 ? 18.203 25.203 -2.615 1 98.12 436 GLU B CA 1
ATOM 6950 C C . GLU B 1 436 ? 18.375 26.312 -3.648 1 98.12 436 GLU B C 1
ATOM 6952 O O . GLU B 1 436 ? 19.344 27.062 -3.596 1 98.12 436 GLU B O 1
ATOM 6957 N N . LYS B 1 437 ? 17.484 26.422 -4.539 1 98.12 437 LYS B N 1
ATOM 6958 C CA . LYS B 1 437 ? 17.531 27.484 -5.543 1 98.12 437 LYS B CA 1
ATOM 6959 C C . LYS B 1 437 ? 17.266 28.844 -4.906 1 98.12 437 LYS B C 1
ATOM 6961 O O . LYS B 1 437 ? 17.922 29.828 -5.266 1 98.12 437 LYS B O 1
ATOM 6966 N N . LEU B 1 438 ? 16.328 28.875 -4.02 1 98.06 438 LEU B N 1
ATOM 6967 C CA . LEU B 1 438 ? 16.016 30.109 -3.316 1 98.06 438 LEU B CA 1
ATOM 6968 C C . LEU B 1 438 ? 17.25 30.625 -2.574 1 98.06 438 LEU B C 1
ATOM 6970 O O . LEU B 1 438 ? 17.516 31.828 -2.557 1 98.06 438 LEU B O 1
ATOM 6974 N N . ARG B 1 439 ? 18 29.734 -1.942 1 97.5 439 ARG B N 1
ATOM 6975 C CA . ARG B 1 439 ? 19.172 30.094 -1.167 1 97.5 439 ARG B CA 1
ATOM 6976 C C . ARG B 1 439 ? 20.188 30.844 -2.029 1 97.5 439 ARG B C 1
ATOM 6978 O O . ARG B 1 439 ? 20.891 31.75 -1.548 1 97.5 439 ARG B O 1
ATOM 6985 N N . LEU B 1 440 ? 20.25 30.453 -3.221 1 96.44 440 LEU B N 1
ATOM 6986 C CA . LEU B 1 440 ? 21.203 31.094 -4.141 1 96.44 440 LEU B CA 1
ATOM 6987 C C . LEU B 1 440 ? 20.719 32.469 -4.543 1 96.44 440 LEU B C 1
ATOM 6989 O O . LEU B 1 440 ? 21.5 33.281 -5.059 1 96.44 440 LEU B O 1
ATOM 6993 N N . LEU B 1 441 ? 19.5 32.781 -4.301 1 95.88 441 LEU B N 1
ATOM 6994 C CA . LEU B 1 441 ? 18.922 34.062 -4.691 1 95.88 441 LEU B CA 1
ATOM 6995 C C . LEU B 1 441 ? 18.891 35 -3.506 1 95.88 441 LEU B C 1
ATOM 6997 O O . LEU B 1 441 ? 18.547 36.188 -3.666 1 95.88 441 LEU B O 1
ATOM 7001 N N . ILE B 1 442 ? 19.094 34.469 -2.303 1 93.5 442 ILE B N 1
ATOM 7002 C CA . ILE B 1 442 ? 19.109 35.312 -1.104 1 93.5 442 ILE B CA 1
ATOM 7003 C C . ILE B 1 442 ? 20.406 36.094 -1.032 1 93.5 442 ILE B C 1
ATOM 7005 O O . ILE B 1 442 ? 21.484 35.531 -1.318 1 93.5 442 ILE B O 1
#

pLDDT: mean 93.4, std 9.36, range [23.09, 98.94]

Foldseek 3Di:
DPPPPDAFEEEEEEADEPQLQATVSLLCLLLVLLRHHYAYQHAKYFDDFQQDTPDIGGDQLVSSLVSLVVCCVPPNHQFYEYDQNQEQSNLQSVLVSCVVSVHAYEYEPHQAAPNGDGRHDPRNVVSVLQSLLSHQEYEEEQVRLCVVQVHHDQDDVSVQVSQVSSCVSRVHWYWYFQCPHPAWGWIWIDNVDTDIDTDHDDAAACRHLSRLLSSQLRSCVSVPDDNVVSNNVSVVLSRQQRQQFDPDGDHRGHGRSNRNVVLVVQVVVQQVQQQVLVVVVQVVFPQVWADQQAKKKKFARAPPQRDAQQRIKIQAVHWHDDPRTIDGPHGIHTNRDQLVSLLQSLLCVPPRLWGIKMKTADDPLLVVLLVVPWFEFEDELVPDDPVQVPDPSSSNSVGSCVRDVVHDTQKYWYPADDPGGTIIMGIGSGSVVSVVSVVSSD/DPPPPDAFEEEEEEADEPQLQATVSLLCLLLVLLRHHYAYQHAKYFDDFQQDTPDIGGDQLVSSLVSLVVCCVPVNHQFYEYDQNQEQSNLQSVLVVCVVSVHAYEYEPHQAAPNGHGRHDPRNVVSVLQSLLSHQEYEEEQVRLCVVQVHHDQDDVSVQVSQVSSCVSRVHWYWYFQCPHPAWGWIWIDNVDTDIDTDHDDAAACHHLSRLLSSQLRSCVSVPDDNVVSNNVSVVLSRQQRQQFDPDGDHRGHGNSNRSVVLVVQVVVQQVQQQVLVVVVQVVFPQVWADQQAKKKKFARAPPQRDAQQRIKIQAVHWHDDPRTIDGPHGIHTNRDQLVSLLQSLLCVPPRLWTIKMKTADDPLLVVLLVVPWFEFEDELVPDDPVQVPDPNSSNSVGSCVRDVVHDTQKYWYPADDVGGTMIMGIGSGSVVSVVSVVSSD

Organism: Methanocaldococcus infernus (strain DSM 11812 / JCM 15783 / ME) (NCBI:txid573063)